Protein AF-A0A2P6U0W1-F1 (afdb_monomer)

Foldseek 3Di:
DDDDDDDDDPVVVVVVVVCVVCVVVVVVVVVVVCCVQVVVLVVDPNSVVVLLVLLLVLLPDVVLLVLLVVLLVVVVVVVCVVVVPDDDDDDDDDDDDDDDDDDDDDDDDDDDDDDDDDPPDPPPDPQWDQPPVRDIDHDPPDDDDDDQDPSNVSNVVSSVVSNVLSPDPVSSVDRSVVVSVVVSVVSVVCVVCPVVVVVVVVVVVVVCVVVVVVLVVLVVPVVSNVVVVVVVVVVVVVCCVVVVVVVVVVVVVPVVPDPDDDDDDDDDDVVVVVVVVVVPPDPDDDQVVLVVQLVDPVSLVVVLVVCVVCVVVVNDDPCVPDDPVSLVSNLVVCLVVLPLVSLVSSLVVVVVNVDPVSNVVSVVSNVVSVVVVVVVVVVVVVVVVVVVVVVVVVVVVVVVVVLVVLLVVVVVCLVVVVLVVVLCLLVPDPPDDPQDPVNVSSLVSLLVVLLVCLLQQVQVNVLSSLVRHDPPNPLQSSLLSNLNSVHPVSNVSSCVRPNQDLPCPSSLLSNLLSVNQVSNVVNCVRNNDDPDCPSNLLSNLQNVPLVNNLVSCVRPPQDPPCVVSLLSNLLVVNLVSNLSNLVRVQQDPACLSQLVSNLVSVHLSSLVSNVVSVHDHDLVSLVVSLLSNLLSVPQSSNVSSVVVVHDDLDLPSSLLSNLQSVNLVSNVVSCVVNPADPPLQVSLLSNLLSLNLVSNLSSLVSPDDPHDLVSVLVSQLPDDLPCLLSCLSNLLSCVVSVDAQDWDAQDFDDLDPPDGTDGDRTDRCLVPRVSNVCVPRNVLVSCSRVLPQDDPVCLVSADPQLNVVLVVLVVLLVVLLVVVVVVVPDDDDDDDDDDDDDDPDDPPVVVVSNVSNPDDPVVSSVVSRVVSPPSSVRDPPD

Mean predicted aligned error: 20.34 Å

InterPro domains:
  IPR036770 Ankyrin repeat-containing domain superfamily [G3DSA:1.25.40.20] (450-746)

Structure (mmCIF, N/CA/C/O backbone):
data_AF-A0A2P6U0W1-F1
#
_entry.id   AF-A0A2P6U0W1-F1
#
loop_
_atom_site.group_PDB
_atom_site.id
_atom_site.type_symbol
_atom_site.label_atom_id
_atom_site.label_alt_id
_atom_site.label_comp_id
_atom_site.label_asym_id
_atom_site.label_entity_id
_atom_site.label_seq_id
_atom_site.pdbx_PDB_ins_code
_atom_site.Cartn_x
_atom_site.Cartn_y
_atom_site.Cartn_z
_atom_site.occupancy
_atom_site.B_iso_or_equiv
_atom_site.auth_seq_id
_atom_site.auth_comp_id
_atom_site.auth_asym_id
_atom_site.auth_atom_id
_atom_site.pdbx_PDB_model_num
ATOM 1 N N . MET A 1 1 ? -2.388 -51.621 -46.290 1.00 37.06 1 MET A N 1
ATOM 2 C CA . MET A 1 1 ? -3.728 -51.003 -46.359 1.00 37.06 1 MET A CA 1
ATOM 3 C C . MET A 1 1 ? -3.553 -49.529 -46.044 1.00 37.06 1 MET A C 1
ATOM 5 O O . MET A 1 1 ? -3.306 -49.195 -44.896 1.00 37.06 1 MET A O 1
ATOM 9 N N . ALA A 1 2 ? -3.512 -48.687 -47.077 1.00 32.94 2 ALA A N 1
ATOM 10 C CA . ALA A 1 2 ? -3.310 -47.249 -46.939 1.00 32.94 2 ALA A CA 1
ATOM 11 C C . ALA A 1 2 ? -4.678 -46.575 -46.775 1.00 32.94 2 ALA A C 1
ATOM 13 O O . ALA A 1 2 ? -5.523 -46.693 -47.659 1.00 32.94 2 ALA A O 1
ATOM 14 N N . ALA A 1 3 ? -4.897 -45.922 -45.634 1.00 34.47 3 ALA A N 1
ATOM 15 C CA . ALA A 1 3 ? -6.057 -45.073 -45.408 1.00 34.47 3 ALA A CA 1
ATOM 16 C C . ALA A 1 3 ? -5.840 -43.756 -46.166 1.00 34.47 3 ALA A C 1
ATOM 18 O O . ALA A 1 3 ? -4.898 -43.017 -45.879 1.00 34.47 3 ALA A O 1
ATOM 19 N N . ALA A 1 4 ? -6.670 -43.506 -47.175 1.00 35.81 4 ALA A N 1
ATOM 20 C CA . ALA A 1 4 ? -6.693 -42.240 -47.889 1.00 35.81 4 ALA A CA 1
ATOM 21 C C . ALA A 1 4 ? -7.247 -41.157 -46.953 1.00 35.81 4 ALA A C 1
ATOM 23 O O . ALA A 1 4 ? -8.360 -41.287 -46.445 1.00 35.81 4 ALA A O 1
ATOM 24 N N . ALA A 1 5 ? -6.455 -40.114 -46.707 1.00 38.28 5 ALA A N 1
ATOM 25 C CA . ALA A 1 5 ? -6.900 -38.934 -45.984 1.00 38.28 5 ALA A CA 1
ATOM 26 C C . ALA A 1 5 ? -7.961 -38.213 -46.827 1.00 38.28 5 ALA A C 1
ATOM 28 O O . ALA A 1 5 ? -7.664 -37.712 -47.914 1.00 38.28 5 ALA A O 1
ATOM 29 N N . VAL A 1 6 ? -9.198 -38.213 -46.336 1.00 48.31 6 VAL A N 1
ATOM 30 C CA . VAL A 1 6 ? -10.303 -37.433 -46.894 1.00 48.31 6 VAL A CA 1
ATOM 31 C C . VAL A 1 6 ? -9.975 -35.959 -46.662 1.00 48.31 6 VAL A C 1
ATOM 33 O O . VAL A 1 6 ? -9.703 -35.554 -45.534 1.00 48.31 6 VAL A O 1
ATOM 36 N N . GLN A 1 7 ? -9.907 -35.179 -47.741 1.00 41.88 7 GLN A N 1
ATOM 37 C CA . GLN A 1 7 ? -9.739 -33.731 -47.647 1.00 41.88 7 GLN A CA 1
ATOM 38 C C . GLN A 1 7 ? -11.062 -33.107 -47.188 1.00 41.88 7 GLN A C 1
ATOM 40 O O . GLN A 1 7 ? -12.104 -33.527 -47.695 1.00 41.88 7 GLN A O 1
ATOM 45 N N . PRO A 1 8 ? -11.029 -32.131 -46.262 1.00 53.88 8 PRO A N 1
ATOM 46 C CA . PRO A 1 8 ? -12.236 -31.459 -45.812 1.00 53.88 8 PRO A CA 1
ATOM 47 C C . PRO A 1 8 ? -12.880 -30.711 -46.979 1.00 53.88 8 PRO A C 1
ATOM 49 O O . PRO A 1 8 ? -12.195 -30.120 -47.822 1.00 53.88 8 PRO A O 1
ATOM 52 N N . THR A 1 9 ? -14.201 -30.784 -47.042 1.00 79.44 9 THR A N 1
ATOM 53 C CA . THR A 1 9 ? -15.002 -30.100 -48.058 1.00 79.44 9 THR A CA 1
ATOM 54 C C . THR A 1 9 ? -14.960 -28.583 -47.844 1.00 79.44 9 THR A C 1
ATOM 56 O O . THR A 1 9 ? -14.654 -28.097 -46.756 1.00 79.44 9 THR A O 1
ATOM 59 N N . LEU A 1 10 ? -15.227 -27.805 -48.898 1.00 56.31 10 LEU A N 1
ATOM 60 C CA . LEU A 1 10 ? -15.223 -26.337 -48.822 1.00 56.31 10 LEU A CA 1
ATOM 61 C C . LEU A 1 10 ? -16.217 -25.824 -47.764 1.00 56.31 10 LEU A C 1
ATOM 63 O O . LEU A 1 10 ? -15.915 -24.877 -47.046 1.00 56.31 10 LEU A O 1
ATOM 67 N N . GLU A 1 11 ? -17.349 -26.512 -47.625 1.00 58.81 11 GLU A N 1
ATOM 68 C CA . GLU A 1 11 ? -18.374 -26.228 -46.620 1.00 58.81 11 GLU A CA 1
ATOM 69 C C . GLU A 1 11 ? -17.840 -26.442 -45.196 1.00 58.81 11 GLU A C 1
ATOM 71 O O . GLU A 1 11 ? -18.061 -25.599 -44.333 1.00 58.81 11 GLU A O 1
ATOM 76 N N . GLU A 1 12 ? -17.046 -27.492 -44.950 1.00 56.31 12 GLU A N 1
ATOM 77 C CA . GLU A 1 12 ? -16.387 -27.703 -43.652 1.00 56.31 12 GLU A CA 1
ATOM 78 C C . GLU A 1 12 ? -15.356 -26.611 -43.342 1.00 56.31 12 GLU A C 1
ATOM 80 O O . GLU A 1 12 ? -15.213 -26.220 -42.188 1.00 56.31 12 GLU A O 1
ATOM 85 N N . LEU A 1 13 ? -14.653 -26.080 -44.350 1.00 60.66 13 LEU A N 1
ATOM 86 C CA . LEU A 1 13 ? -13.692 -24.986 -44.163 1.00 60.66 13 LEU A CA 1
ATOM 87 C C . LEU A 1 13 ? -14.375 -23.641 -43.882 1.00 60.66 13 LEU A C 1
ATOM 89 O O . LEU A 1 13 ? -13.878 -22.873 -43.057 1.00 60.66 13 LEU A O 1
ATOM 93 N N . GLU A 1 14 ? -15.504 -23.359 -44.533 1.00 55.72 14 GLU A N 1
ATOM 94 C CA . GLU A 1 14 ? -16.316 -22.170 -44.249 1.00 55.72 14 GLU A CA 1
ATOM 95 C C . GLU A 1 14 ? -16.957 -22.263 -42.860 1.00 55.72 14 GLU A C 1
ATOM 97 O O . GLU A 1 14 ? -16.903 -21.306 -42.087 1.00 55.72 14 GLU A O 1
ATOM 102 N N . LEU A 1 15 ? -17.451 -23.443 -42.484 1.00 50.19 15 LEU A N 1
ATOM 103 C CA . LEU A 1 15 ? -18.000 -23.698 -41.155 1.00 50.19 15 LEU A CA 1
ATOM 104 C C . LEU A 1 15 ? -16.926 -23.580 -40.062 1.00 50.19 15 LEU A C 1
ATOM 106 O O . LEU A 1 15 ? -17.167 -22.970 -39.022 1.00 50.19 15 LEU A O 1
ATOM 110 N N . GLN A 1 16 ? -15.713 -24.086 -40.314 1.00 52.19 16 GLN A N 1
ATOM 111 C CA . GLN A 1 16 ? -14.573 -23.934 -39.408 1.00 52.19 16 GLN A CA 1
ATOM 112 C C . GLN A 1 16 ? -14.198 -22.457 -39.220 1.00 52.19 16 GLN A C 1
ATOM 114 O O . GLN A 1 16 ? -13.888 -22.040 -38.106 1.00 52.19 16 GLN A O 1
ATOM 119 N N . HIS A 1 17 ? -14.260 -21.656 -40.289 1.00 57.44 17 HIS A N 1
ATOM 120 C CA . HIS A 1 17 ? -13.973 -20.226 -40.225 1.00 57.44 17 HIS A CA 1
ATOM 121 C C . HIS A 1 17 ? -15.013 -19.468 -39.388 1.00 57.44 17 HIS A C 1
ATOM 123 O O . HIS A 1 17 ? -14.622 -18.660 -38.546 1.00 57.44 17 HIS A O 1
ATOM 129 N N . VAL A 1 18 ? -16.304 -19.758 -39.573 1.00 51.78 18 VAL A N 1
ATOM 130 C CA . VAL A 1 18 ? -17.396 -19.146 -38.796 1.00 51.78 18 VAL A CA 1
ATOM 131 C C . VAL A 1 18 ? -17.330 -19.579 -37.327 1.00 51.78 18 VAL A C 1
ATOM 133 O O . VAL A 1 18 ? -17.492 -18.760 -36.423 1.00 51.78 18 VAL A O 1
ATOM 136 N N . LEU A 1 19 ? -17.009 -20.849 -37.059 1.00 52.44 19 LEU A N 1
ATOM 137 C CA . LEU A 1 19 ? -16.800 -21.349 -35.698 1.00 52.44 19 LEU A CA 1
ATOM 138 C C . LEU A 1 19 ? -15.598 -20.697 -35.010 1.00 52.44 19 LEU A C 1
ATOM 140 O O . LEU A 1 19 ? -15.681 -20.404 -33.819 1.00 52.44 19 LEU A O 1
ATOM 144 N N . ASP A 1 20 ? -14.496 -20.456 -35.727 1.00 55.28 20 ASP A N 1
ATOM 145 C CA . ASP A 1 20 ? -13.328 -19.758 -35.180 1.00 55.28 20 ASP A CA 1
ATOM 146 C C . ASP A 1 20 ? -13.588 -18.254 -34.977 1.00 55.28 20 ASP A C 1
ATOM 148 O O . ASP A 1 20 ? -13.092 -17.683 -34.004 1.00 55.28 20 ASP A O 1
ATOM 152 N N . GLU A 1 21 ? -14.400 -17.625 -35.832 1.00 68.81 21 GLU A N 1
ATOM 153 C CA . GLU A 1 21 ? -14.811 -16.220 -35.709 1.00 68.81 21 GLU A CA 1
ATOM 154 C C . GLU A 1 21 ? -15.698 -15.988 -34.477 1.00 68.81 21 GLU A C 1
ATOM 156 O O . GLU A 1 21 ? -15.453 -15.061 -33.703 1.00 68.81 21 GLU A O 1
ATOM 161 N N . HIS A 1 22 ? -16.650 -16.890 -34.218 1.00 46.50 22 HIS A N 1
ATOM 162 C CA . HIS A 1 22 ? -17.572 -16.800 -33.078 1.00 46.50 22 HIS A CA 1
ATOM 163 C C . HIS A 1 22 ? -17.135 -17.614 -31.852 1.00 46.50 22 HIS A C 1
ATOM 165 O O . HIS A 1 22 ? -17.870 -17.734 -30.868 1.00 46.50 22 HIS A O 1
ATOM 171 N N . ARG A 1 23 ? -15.915 -18.163 -31.860 1.00 58.94 23 ARG A N 1
ATOM 172 C CA . ARG A 1 23 ? -15.390 -19.035 -30.798 1.00 58.94 23 ARG A CA 1
ATOM 173 C C . ARG A 1 23 ? -15.412 -18.389 -29.418 1.00 58.94 23 ARG A C 1
ATOM 175 O O . ARG A 1 23 ? -15.697 -19.065 -28.434 1.00 58.94 23 ARG A O 1
ATOM 182 N N . SER A 1 24 ? -15.090 -17.103 -29.328 1.00 45.41 24 SER A N 1
ATOM 183 C CA . SER A 1 24 ? -15.065 -16.351 -28.067 1.00 45.41 24 SER A CA 1
ATOM 184 C C . SER A 1 24 ? -16.471 -16.109 -27.510 1.00 45.41 24 SER A C 1
ATOM 186 O O . SER A 1 24 ? -16.671 -16.196 -26.299 1.00 45.41 24 SER A O 1
ATOM 188 N N . GLU A 1 25 ? -17.451 -15.871 -28.380 1.00 49.31 25 GLU A N 1
ATOM 189 C CA . GLU A 1 25 ? -18.860 -15.680 -28.022 1.00 49.31 25 GLU A CA 1
ATOM 190 C C . GLU A 1 25 ? -19.505 -17.007 -27.613 1.00 49.31 25 GLU A C 1
ATOM 192 O O . GLU A 1 25 ? -20.140 -17.081 -26.563 1.00 49.31 25 GLU A O 1
ATOM 197 N N . LEU A 1 26 ? -19.244 -18.090 -28.353 1.00 45.59 26 LEU A N 1
ATOM 198 C CA . LEU A 1 26 ? -19.663 -19.447 -27.988 1.00 45.59 26 LEU A CA 1
ATOM 199 C C . LEU A 1 26 ? -19.017 -19.912 -26.677 1.00 45.59 26 LEU A C 1
ATOM 201 O O . LEU A 1 26 ? -19.690 -20.509 -25.839 1.00 45.59 26 LEU A O 1
ATOM 205 N N . GLN A 1 27 ? -17.740 -19.590 -26.443 1.00 50.06 27 GLN A N 1
ATOM 206 C CA . GLN A 1 27 ? -17.089 -19.821 -25.150 1.00 50.06 27 GLN A CA 1
ATOM 207 C C . GLN A 1 27 ? -17.746 -19.006 -24.034 1.00 50.06 27 GLN A C 1
ATOM 209 O O . GLN A 1 27 ? -17.940 -19.529 -22.939 1.00 50.06 27 GLN A O 1
ATOM 214 N N . HIS A 1 28 ? -18.127 -17.755 -24.293 1.00 47.78 28 HIS A N 1
ATOM 215 C CA . HIS A 1 28 ? -18.823 -16.922 -23.317 1.00 47.78 28 HIS A CA 1
ATOM 216 C C . HIS A 1 28 ? -20.213 -17.485 -22.977 1.00 47.78 28 HIS A C 1
ATOM 218 O O . HIS A 1 28 ? -20.548 -17.597 -21.798 1.00 47.78 28 HIS A O 1
ATOM 224 N N . VAL A 1 29 ? -20.986 -17.921 -23.977 1.00 47.72 29 VAL A N 1
ATOM 225 C CA . VAL A 1 29 ? -22.312 -18.540 -23.799 1.00 47.72 29 VAL A CA 1
ATOM 226 C C . VAL A 1 29 ? -22.206 -19.898 -23.101 1.00 47.72 29 VAL A C 1
ATOM 228 O O . VAL A 1 29 ? -22.956 -20.154 -22.162 1.00 47.72 29 VAL A O 1
ATOM 231 N N . ALA A 1 30 ? -21.235 -20.741 -23.460 1.00 47.56 30 ALA A N 1
ATOM 232 C CA . ALA A 1 30 ? -20.987 -22.015 -22.782 1.00 47.56 30 ALA A CA 1
ATOM 233 C C . ALA A 1 30 ? -20.559 -21.817 -21.315 1.00 47.56 30 ALA A C 1
ATOM 235 O O . ALA A 1 30 ? -21.003 -22.543 -20.424 1.00 47.56 30 ALA A O 1
ATOM 236 N N . VAL A 1 31 ? -19.745 -20.792 -21.034 1.00 56.84 31 VAL A N 1
ATOM 237 C CA . VAL A 1 31 ? -19.371 -20.400 -19.665 1.00 56.84 31 VAL A CA 1
ATOM 238 C C . VAL A 1 31 ? -20.578 -19.850 -18.900 1.00 56.84 31 VAL A C 1
ATOM 240 O O . VAL A 1 31 ? -20.702 -20.104 -17.701 1.00 56.84 31 VAL A O 1
ATOM 243 N N . GLN A 1 32 ? -21.480 -19.127 -19.562 1.00 57.56 32 GLN A N 1
ATOM 244 C CA . GLN A 1 32 ? -22.686 -18.568 -18.954 1.00 57.56 32 GLN A CA 1
ATOM 245 C C . GLN A 1 32 ? -23.731 -19.655 -18.647 1.00 57.56 32 GLN A C 1
ATOM 247 O O . GLN A 1 32 ? -24.178 -19.745 -17.506 1.00 57.56 32 GLN A O 1
ATOM 252 N N . ALA A 1 33 ? -24.006 -20.564 -19.586 1.00 52.72 33 ALA A N 1
ATOM 253 C CA . ALA A 1 33 ? -24.876 -21.727 -19.389 1.00 52.72 33 ALA A CA 1
ATOM 254 C C . ALA A 1 33 ? -24.320 -22.694 -18.324 1.00 52.72 33 ALA A C 1
ATOM 256 O O . ALA A 1 33 ? -25.046 -23.166 -17.445 1.00 52.72 33 ALA A O 1
ATOM 257 N N . GLY A 1 34 ? -23.000 -22.919 -18.326 1.00 58.66 34 GLY A N 1
ATOM 258 C CA . GLY A 1 34 ? -22.314 -23.668 -17.274 1.00 58.66 34 GLY A CA 1
ATOM 259 C C . GLY A 1 34 ? -22.429 -22.992 -15.903 1.00 58.66 34 GLY A C 1
ATOM 260 O O . GLY A 1 34 ? -22.655 -23.666 -14.900 1.00 58.66 34 GLY A O 1
ATOM 261 N N . ARG A 1 35 ? -22.339 -21.657 -15.833 1.00 60.16 35 ARG A N 1
ATOM 262 C CA . ARG A 1 35 ? -22.524 -20.898 -14.584 1.00 60.16 35 ARG A CA 1
ATOM 263 C C . ARG A 1 35 ? -23.955 -20.966 -14.061 1.00 60.16 35 ARG A C 1
ATOM 265 O O . ARG A 1 35 ? -24.126 -21.086 -12.852 1.00 60.16 35 ARG A O 1
ATOM 272 N N . GLU A 1 36 ? -24.960 -20.917 -14.925 1.00 71.44 36 GLU A N 1
ATOM 273 C CA . GLU A 1 36 ? -26.364 -20.872 -14.505 1.00 71.44 36 GLU A CA 1
ATOM 274 C C . GLU A 1 36 ? -26.858 -22.168 -13.866 1.00 71.44 36 GLU A C 1
ATOM 276 O O . GLU A 1 36 ? -27.668 -22.108 -12.947 1.00 71.44 36 GLU A O 1
ATOM 281 N N . TRP A 1 37 ? -26.349 -23.334 -14.273 1.00 76.75 37 TRP A N 1
ATOM 282 C CA . TRP A 1 37 ? -26.691 -24.593 -13.605 1.00 76.75 37 TRP A CA 1
ATOM 283 C C . TRP A 1 37 ? -25.658 -25.008 -12.554 1.00 76.75 37 TRP A C 1
ATOM 285 O O . TRP A 1 37 ? -26.016 -25.322 -11.414 1.00 76.75 37 TRP A O 1
ATOM 295 N N . LEU A 1 38 ? -24.369 -24.988 -12.906 1.00 76.50 38 LEU A N 1
ATOM 296 C CA . LEU A 1 38 ? -23.320 -25.562 -12.066 1.00 76.50 38 LEU A CA 1
ATOM 297 C C . LEU A 1 38 ? -23.059 -24.707 -10.823 1.00 76.50 38 LEU A C 1
ATOM 299 O O . LEU A 1 38 ? -22.789 -25.264 -9.763 1.00 76.50 38 LEU A O 1
ATOM 303 N N . ALA A 1 39 ? -23.187 -23.376 -10.899 1.00 75.56 39 ALA A N 1
ATOM 304 C CA . ALA A 1 39 ? -22.992 -22.511 -9.735 1.00 75.56 39 ALA A CA 1
ATOM 305 C C . ALA A 1 39 ? -24.094 -22.669 -8.668 1.00 75.56 39 ALA A C 1
ATOM 307 O O . ALA A 1 39 ? -23.735 -22.870 -7.505 1.00 75.56 39 ALA A O 1
ATOM 308 N N . PRO A 1 40 ? -25.408 -22.646 -8.983 1.00 74.94 40 PRO A N 1
ATOM 309 C CA . PRO A 1 40 ? -26.437 -22.905 -7.974 1.00 74.94 40 PRO A CA 1
ATOM 310 C C . PRO A 1 40 ? -26.467 -24.367 -7.511 1.00 74.94 40 PRO A C 1
ATOM 312 O O . PRO A 1 40 ? -26.690 -24.618 -6.322 1.00 74.94 40 PRO A O 1
ATOM 315 N N . ALA A 1 41 ? -26.167 -25.334 -8.387 1.00 73.19 41 ALA A N 1
ATOM 316 C CA . ALA A 1 41 ? -25.994 -26.725 -7.969 1.00 73.19 41 ALA A CA 1
ATOM 317 C C . ALA A 1 41 ? -24.812 -26.867 -6.991 1.00 73.19 41 ALA A C 1
ATOM 319 O O . ALA A 1 41 ? -24.953 -27.496 -5.945 1.00 73.19 41 ALA A O 1
ATOM 320 N N . ALA A 1 42 ? -23.678 -26.209 -7.259 1.00 75.25 42 ALA A N 1
ATOM 321 C CA . ALA A 1 42 ? -22.512 -26.217 -6.377 1.00 75.25 42 ALA A CA 1
ATOM 322 C C . ALA A 1 42 ? -22.703 -25.396 -5.085 1.00 75.25 42 ALA A C 1
ATOM 324 O O . ALA A 1 42 ? -22.036 -25.650 -4.080 1.00 75.25 42 ALA A O 1
ATOM 325 N N . ALA A 1 43 ? -23.606 -24.412 -5.092 1.00 73.69 43 ALA A N 1
ATOM 326 C CA . ALA A 1 43 ? -23.906 -23.582 -3.929 1.00 73.69 43 ALA A CA 1
ATOM 327 C C . ALA A 1 43 ? -24.745 -24.316 -2.871 1.00 73.69 43 ALA A C 1
ATOM 329 O O . ALA A 1 43 ? -24.709 -23.941 -1.698 1.00 73.69 43 ALA A O 1
ATOM 330 N N . THR A 1 44 ? -25.484 -25.359 -3.262 1.00 83.69 44 THR A N 1
ATOM 331 C CA . THR A 1 44 ? -26.324 -26.144 -2.349 1.00 83.69 44 THR A CA 1
ATOM 332 C C . THR A 1 44 ? -25.672 -27.477 -1.977 1.00 83.69 44 THR A C 1
ATOM 334 O O . THR A 1 44 ? -25.018 -28.139 -2.787 1.00 83.69 44 THR A O 1
ATOM 337 N N . GLU A 1 45 ? -25.857 -27.909 -0.725 1.00 79.94 45 GLU A N 1
ATOM 338 C CA . GLU A 1 45 ? -25.351 -29.209 -0.257 1.00 79.94 45 GLU A CA 1
ATOM 339 C C . GLU A 1 45 ? -25.962 -30.364 -1.059 1.00 79.94 45 GLU A C 1
ATOM 341 O O . GLU A 1 45 ? -25.259 -31.288 -1.458 1.00 79.94 45 GLU A O 1
ATOM 346 N N . HIS A 1 46 ? -27.248 -30.256 -1.393 1.00 80.56 46 HIS A N 1
ATOM 347 C CA . HIS A 1 46 ? -27.933 -31.259 -2.193 1.00 80.56 46 HIS A CA 1
ATOM 348 C C . HIS A 1 46 ? -27.462 -31.278 -3.658 1.00 80.56 46 HIS A C 1
ATOM 350 O O . HIS A 1 46 ? -27.214 -32.350 -4.202 1.00 80.56 46 HIS A O 1
ATOM 356 N N . GLY A 1 47 ? -27.276 -30.115 -4.297 1.00 85.94 47 GLY A N 1
ATOM 357 C CA . GLY A 1 47 ? -26.829 -30.049 -5.694 1.00 85.94 47 GLY A CA 1
ATOM 358 C C . GLY A 1 47 ? -25.391 -30.540 -5.889 1.00 85.94 47 GLY A C 1
ATOM 359 O O . GLY A 1 47 ? -25.095 -31.242 -6.853 1.00 85.94 47 GLY A O 1
ATOM 360 N N . THR A 1 48 ? -24.507 -30.270 -4.928 1.00 83.38 48 THR A N 1
ATOM 361 C CA . THR A 1 48 ? -23.148 -30.841 -4.914 1.00 83.38 48 THR A CA 1
ATOM 362 C C . THR A 1 48 ? -23.155 -32.355 -4.731 1.00 83.38 48 THR A C 1
ATOM 364 O O . THR A 1 48 ? -22.391 -33.039 -5.405 1.00 83.38 48 THR A O 1
ATOM 367 N N . GLU A 1 49 ? -24.012 -32.909 -3.866 1.00 85.38 49 GLU A N 1
ATOM 368 C CA . GLU A 1 49 ? -24.164 -34.366 -3.754 1.00 85.38 49 GLU A CA 1
ATOM 369 C C . GLU A 1 49 ? -24.684 -34.992 -5.050 1.00 85.38 49 GLU A C 1
ATOM 371 O O . GLU A 1 49 ? -24.172 -36.030 -5.473 1.00 85.38 49 GLU A O 1
ATOM 376 N N . GLN A 1 50 ? -25.648 -34.346 -5.710 1.00 85.75 50 GLN A N 1
ATOM 377 C CA . GLN A 1 50 ? -26.137 -34.786 -7.014 1.00 85.75 50 GLN A CA 1
ATOM 378 C C . GLN A 1 50 ? -25.015 -34.773 -8.060 1.00 85.75 50 GLN A C 1
ATOM 380 O O . GLN A 1 50 ? -24.829 -35.779 -8.745 1.00 85.75 50 GLN A O 1
ATOM 385 N N . LEU A 1 51 ? -24.211 -33.706 -8.123 1.00 87.75 51 LEU A N 1
ATOM 386 C CA . LEU A 1 51 ? -23.074 -33.603 -9.041 1.00 87.75 51 LEU A CA 1
ATOM 387 C C . LEU A 1 51 ? -22.015 -34.680 -8.769 1.00 87.75 51 LEU A C 1
ATOM 389 O O . LEU A 1 51 ? -21.586 -35.359 -9.698 1.00 87.75 51 LEU A O 1
ATOM 393 N N . TYR A 1 52 ? -21.636 -34.896 -7.505 1.00 88.31 52 TYR A N 1
ATOM 394 C CA . TYR A 1 52 ? -20.691 -35.957 -7.147 1.00 88.31 52 TYR A CA 1
ATOM 395 C C . TYR A 1 52 ? -21.238 -37.345 -7.476 1.00 88.31 52 TYR A C 1
ATOM 397 O O . TYR A 1 52 ? -20.493 -38.181 -7.969 1.00 88.31 52 TYR A O 1
ATOM 405 N N . SER A 1 53 ? -22.535 -37.588 -7.269 1.00 88.88 53 SER A N 1
ATOM 406 C CA . SER A 1 53 ? -23.162 -38.863 -7.632 1.00 88.88 53 SER A CA 1
ATOM 407 C C . SER A 1 53 ? -23.268 -39.076 -9.147 1.00 88.88 53 SER A C 1
ATOM 409 O O . SER A 1 53 ? -23.271 -40.214 -9.610 1.00 88.88 53 SER A O 1
ATOM 411 N N . ALA A 1 54 ? -23.379 -37.999 -9.930 1.00 89.81 54 ALA A N 1
ATOM 412 C CA . ALA A 1 54 ? -23.369 -38.059 -11.387 1.00 89.81 54 ALA A CA 1
ATOM 413 C C . ALA A 1 54 ? -21.951 -38.334 -11.905 1.00 89.81 54 ALA A C 1
ATOM 415 O O . ALA A 1 54 ? -21.765 -39.263 -12.682 1.00 89.81 54 ALA A O 1
ATOM 416 N N . LEU A 1 55 ? -20.946 -37.622 -11.386 1.00 89.75 55 LEU A N 1
ATOM 417 C CA . LEU A 1 55 ? -19.536 -37.872 -11.697 1.00 89.75 55 LEU A CA 1
ATOM 418 C C . LEU A 1 55 ? -19.095 -39.279 -11.286 1.00 89.75 55 LEU A C 1
ATOM 420 O O . LEU A 1 55 ? -18.427 -39.955 -12.053 1.00 89.75 55 LEU A O 1
ATOM 424 N N . GLU A 1 56 ? -19.496 -39.753 -10.105 1.00 91.88 56 GLU A N 1
ATOM 425 C CA . GLU A 1 56 ? -19.211 -41.115 -9.642 1.00 91.88 56 GLU A CA 1
ATOM 426 C C . GLU A 1 56 ? -19.800 -42.166 -10.595 1.00 91.88 56 GLU A C 1
ATOM 428 O O . GLU A 1 56 ? -19.127 -43.145 -10.915 1.00 91.88 56 GLU A O 1
ATOM 433 N N . ARG A 1 57 ? -21.022 -41.941 -11.102 1.00 92.31 57 ARG A N 1
ATOM 434 C CA . ARG A 1 57 ? -21.632 -42.804 -12.123 1.00 92.31 57 ARG A CA 1
ATOM 435 C C . ARG A 1 57 ? -20.863 -42.761 -13.442 1.00 92.31 57 ARG A C 1
ATOM 437 O O . ARG A 1 57 ? -20.631 -43.825 -14.005 1.00 92.31 57 ARG A O 1
ATOM 444 N N . GLU A 1 58 ? -20.440 -41.586 -13.910 1.00 93.19 58 GLU A N 1
ATOM 445 C CA . GLU A 1 58 ? -19.627 -41.465 -15.132 1.00 93.19 58 GLU A CA 1
ATOM 446 C C . GLU A 1 58 ? -18.253 -42.130 -14.978 1.00 93.19 58 GLU A C 1
ATOM 448 O O . GLU A 1 58 ? -17.835 -42.880 -15.853 1.00 93.19 58 GLU A O 1
ATOM 453 N N . PHE A 1 59 ? -17.576 -41.960 -13.839 1.00 92.06 59 PHE A N 1
ATOM 454 C CA . PHE A 1 59 ? -16.287 -42.610 -13.584 1.00 92.06 59 PHE A CA 1
ATOM 455 C C . PHE A 1 59 ? -16.385 -44.130 -13.520 1.00 92.06 59 PHE A C 1
ATOM 457 O O . PHE A 1 59 ? -15.401 -44.806 -13.799 1.00 92.06 59 PHE A O 1
ATOM 464 N N . GLN A 1 60 ? -17.544 -44.684 -13.161 1.00 92.25 60 GLN A N 1
ATOM 465 C CA . GLN A 1 60 ? -17.777 -46.129 -13.161 1.00 92.25 60 GLN A CA 1
ATOM 466 C C . GLN A 1 60 ? -18.119 -46.687 -14.551 1.00 92.25 60 GLN A C 1
ATOM 468 O O . GLN A 1 60 ? -18.114 -47.908 -14.720 1.00 92.25 60 GLN A O 1
ATOM 473 N N . ARG A 1 61 ? -18.404 -45.841 -15.553 1.00 92.94 61 ARG A N 1
ATOM 474 C CA . ARG A 1 61 ? -18.676 -46.314 -16.915 1.00 92.94 61 ARG A CA 1
ATOM 475 C C . ARG A 1 61 ? -17.396 -46.832 -17.584 1.00 92.94 61 ARG A C 1
ATOM 477 O O . ARG A 1 61 ? -16.331 -46.241 -17.406 1.00 92.94 61 ARG A O 1
ATOM 484 N N . PRO A 1 62 ? -17.485 -47.897 -18.400 1.00 92.81 62 PRO A N 1
ATOM 485 C CA . PRO A 1 62 ? -16.336 -48.411 -19.150 1.00 92.81 62 PRO A CA 1
ATOM 486 C C . PRO A 1 62 ? -15.799 -47.392 -20.170 1.00 92.81 62 PRO A C 1
ATOM 488 O O . PRO A 1 62 ? -14.601 -47.345 -20.420 1.00 92.81 62 PRO A O 1
ATOM 491 N N . GLU A 1 63 ? -16.654 -46.503 -20.683 1.00 90.88 63 GLU A N 1
ATOM 492 C CA . GLU A 1 63 ? -16.268 -45.422 -21.606 1.00 90.88 63 GLU A CA 1
ATOM 493 C C . GLU A 1 63 ? -15.212 -44.477 -21.010 1.00 90.88 63 GLU A C 1
ATOM 495 O O . GLU A 1 63 ? -14.368 -43.941 -21.728 1.00 90.88 63 GLU A O 1
ATOM 500 N N . PHE A 1 64 ? -15.223 -44.295 -19.686 1.00 91.25 64 PHE A N 1
ATOM 501 C CA . PHE A 1 64 ? -14.228 -43.488 -18.989 1.00 91.25 64 PHE A CA 1
ATOM 502 C C . PHE A 1 64 ? -12.850 -44.168 -18.961 1.00 91.25 64 PHE A C 1
ATOM 504 O O . PHE A 1 64 ? -11.827 -43.502 -19.113 1.00 91.25 64 PHE A O 1
ATOM 511 N N . GLU A 1 65 ? -12.812 -45.499 -18.827 1.00 93.88 65 GLU A N 1
ATOM 512 C CA . GLU A 1 65 ? -11.581 -46.295 -18.945 1.00 93.88 65 GLU A CA 1
ATOM 513 C C . GLU A 1 65 ? -10.991 -46.166 -20.357 1.00 93.88 65 GLU A C 1
ATOM 515 O O . GLU A 1 65 ? -9.789 -45.951 -20.516 1.00 93.88 65 GLU A O 1
ATOM 520 N N . GLU A 1 66 ? -11.845 -46.214 -21.384 1.00 90.44 66 GLU A N 1
ATOM 521 C CA . GLU A 1 66 ? -11.441 -46.017 -22.778 1.00 90.44 66 GLU A CA 1
ATOM 522 C C . GLU A 1 66 ? -10.957 -44.589 -23.051 1.00 90.44 66 GLU A C 1
ATOM 524 O O . GLU A 1 66 ? -10.002 -44.393 -23.804 1.00 90.44 66 GLU A O 1
ATOM 529 N N . ALA A 1 67 ? -11.587 -43.576 -22.449 1.00 85.75 67 ALA A N 1
ATOM 530 C CA . ALA A 1 67 ? -11.134 -42.190 -22.534 1.00 85.75 67 ALA A CA 1
ATOM 531 C C . ALA A 1 67 ? -9.746 -42.014 -21.893 1.00 85.75 67 ALA A C 1
ATOM 533 O O . ALA A 1 67 ? -8.850 -41.463 -22.527 1.00 85.75 67 ALA A O 1
ATOM 534 N N . LEU A 1 68 ? -9.527 -42.569 -20.695 1.00 91.19 68 LEU A N 1
ATOM 535 C CA . LEU A 1 68 ? -8.218 -42.578 -20.032 1.00 91.19 68 LEU A CA 1
ATOM 536 C C . LEU A 1 68 ? -7.144 -43.269 -20.878 1.00 91.19 68 LEU A C 1
ATOM 538 O O . LEU A 1 68 ? -6.046 -42.735 -21.037 1.00 91.19 68 LEU A O 1
ATOM 542 N N . ALA A 1 69 ? -7.456 -44.439 -21.440 1.00 91.56 69 ALA A N 1
ATOM 543 C CA . ALA A 1 69 ? -6.533 -45.176 -22.295 1.00 91.56 69 ALA A CA 1
ATOM 544 C C . ALA A 1 69 ? -6.178 -44.386 -23.568 1.00 91.56 69 ALA A C 1
ATOM 546 O O . ALA A 1 69 ? -5.007 -44.338 -23.953 1.00 91.56 69 ALA A O 1
ATOM 547 N N . ARG A 1 70 ? -7.162 -43.720 -24.190 1.00 90.88 70 ARG A N 1
ATOM 548 C CA . ARG A 1 70 ? -6.944 -42.836 -25.347 1.00 90.88 70 ARG A CA 1
ATOM 549 C C . ARG A 1 70 ? -6.043 -41.655 -24.996 1.00 90.88 70 ARG A C 1
ATOM 551 O O . ARG A 1 70 ? -5.027 -41.472 -25.663 1.00 90.88 70 ARG A O 1
ATOM 558 N N . SER A 1 71 ? -6.329 -40.929 -23.916 1.00 89.12 71 SER A N 1
ATOM 559 C CA . SER A 1 71 ? -5.500 -39.796 -23.483 1.00 89.12 71 SER A CA 1
ATOM 560 C C . SER A 1 71 ? -4.068 -40.219 -23.131 1.00 89.12 71 SER A C 1
ATOM 562 O O . SER A 1 71 ? -3.114 -39.533 -23.497 1.00 89.12 71 SER A O 1
ATOM 564 N N . GLN A 1 72 ? -3.876 -41.377 -22.481 1.00 92.12 72 GLN A N 1
ATOM 565 C CA . GLN A 1 72 ? -2.534 -41.923 -22.226 1.00 92.12 72 GLN A CA 1
ATOM 566 C C . GLN A 1 72 ? -1.793 -42.235 -23.534 1.00 92.12 72 GLN A C 1
ATOM 568 O O . GLN A 1 72 ? -0.606 -41.927 -23.665 1.00 92.12 72 GLN A O 1
ATOM 573 N N . HIS A 1 73 ? -2.485 -42.822 -24.513 1.00 92.44 73 HIS A N 1
ATOM 574 C CA . HIS A 1 73 ? -1.911 -43.129 -25.818 1.00 92.44 73 HIS A CA 1
ATOM 575 C C . HIS A 1 73 ? -1.520 -41.855 -26.587 1.00 92.44 73 HIS A C 1
ATOM 577 O O . HIS A 1 73 ? -0.434 -41.797 -27.172 1.00 92.44 73 HIS A O 1
ATOM 583 N N . GLU A 1 74 ? -2.368 -40.828 -26.587 1.00 90.81 74 GLU A N 1
ATOM 584 C CA . GLU A 1 74 ? -2.097 -39.538 -27.235 1.00 90.81 74 GLU A CA 1
ATOM 585 C C . GLU A 1 74 ? -0.893 -38.833 -26.603 1.00 90.81 74 GLU A C 1
ATOM 587 O O . GLU A 1 74 ? 0.021 -38.407 -27.314 1.00 90.81 74 GLU A O 1
ATOM 592 N N . LEU A 1 75 ? -0.814 -38.796 -25.270 1.00 89.31 75 LEU A N 1
ATOM 593 C CA . LEU A 1 75 ? 0.313 -38.193 -24.557 1.00 89.31 75 LEU A CA 1
ATOM 594 C C . LEU A 1 75 ? 1.630 -38.947 -24.826 1.00 89.31 75 LEU A C 1
ATOM 596 O O . LEU A 1 75 ? 2.688 -38.334 -25.001 1.00 89.31 75 LEU A O 1
ATOM 600 N N . GLN A 1 76 ? 1.583 -40.281 -24.929 1.00 90.06 76 GLN A N 1
ATOM 601 C CA . GLN A 1 76 ? 2.739 -41.086 -25.335 1.00 90.06 76 GLN A CA 1
ATOM 602 C C . GLN A 1 76 ? 3.144 -40.838 -26.793 1.00 90.06 76 GLN A C 1
ATOM 604 O O . GLN A 1 76 ? 4.341 -40.763 -27.082 1.00 90.06 76 GLN A O 1
ATOM 609 N N . GLN A 1 77 ? 2.188 -40.682 -27.714 1.00 89.94 77 GLN A N 1
ATOM 610 C CA . GLN A 1 77 ? 2.477 -40.314 -29.102 1.00 89.94 77 GLN A CA 1
ATOM 611 C C . GLN A 1 77 ? 3.116 -38.927 -29.193 1.00 89.94 77 GLN A C 1
ATOM 613 O O . GLN A 1 77 ? 4.133 -38.788 -29.869 1.00 89.94 77 GLN A O 1
ATOM 618 N N . GLN A 1 78 ? 2.594 -37.932 -28.473 1.00 87.69 78 GLN A N 1
ATOM 619 C CA . GLN A 1 78 ? 3.183 -36.592 -28.419 1.00 87.69 78 GLN A CA 1
ATOM 620 C C . GLN A 1 78 ? 4.618 -36.635 -27.881 1.00 87.69 78 GLN A C 1
ATOM 622 O O . GLN A 1 78 ? 5.518 -36.042 -28.475 1.00 87.69 78 GLN A O 1
ATOM 627 N N . ARG A 1 79 ? 4.881 -37.407 -26.817 1.00 84.75 79 ARG A N 1
ATOM 628 C CA . ARG A 1 79 ? 6.247 -37.597 -26.296 1.00 84.75 79 ARG A CA 1
ATOM 629 C C . ARG A 1 79 ? 7.164 -38.308 -27.286 1.00 84.75 79 ARG A C 1
ATOM 631 O O . ARG A 1 79 ? 8.319 -37.915 -27.420 1.00 84.75 79 ARG A O 1
ATOM 638 N N . ARG A 1 80 ? 6.673 -39.317 -28.011 1.00 85.81 80 ARG A N 1
ATOM 639 C CA . ARG A 1 80 ? 7.444 -39.987 -29.073 1.00 85.81 80 ARG A CA 1
ATOM 640 C C . ARG A 1 80 ? 7.733 -39.058 -30.247 1.00 85.81 80 ARG A C 1
ATOM 642 O O . ARG A 1 80 ? 8.827 -39.123 -30.788 1.00 85.81 80 ARG A O 1
ATOM 649 N N . GLN A 1 81 ? 6.808 -38.173 -30.612 1.00 84.19 81 GLN A N 1
ATOM 650 C CA . GLN A 1 81 ? 7.048 -37.147 -31.632 1.00 84.19 81 GLN A CA 1
ATOM 651 C C . GLN A 1 81 ? 8.072 -36.106 -31.156 1.00 84.19 81 GLN A C 1
ATOM 653 O O . GLN A 1 81 ? 8.921 -35.687 -31.936 1.00 84.19 81 GLN A O 1
ATOM 658 N N . GLN A 1 82 ? 8.058 -35.751 -29.867 1.00 78.56 82 GLN A N 1
ATOM 659 C CA . GLN A 1 82 ? 9.052 -34.851 -29.274 1.00 78.56 82 GLN A CA 1
ATOM 660 C C . GLN A 1 82 ? 10.439 -35.503 -29.118 1.00 78.56 82 GLN A C 1
ATOM 662 O O . GLN A 1 82 ? 11.446 -34.823 -29.283 1.00 78.56 82 GLN A O 1
ATOM 667 N N . GLN A 1 83 ? 10.518 -36.810 -28.841 1.00 76.75 83 GLN A N 1
ATOM 668 C CA . GLN A 1 83 ? 11.789 -37.538 -28.682 1.00 76.75 83 GLN A CA 1
ATOM 669 C C . GLN A 1 83 ? 12.358 -38.086 -30.003 1.00 76.75 83 GLN A C 1
ATOM 671 O O . GLN A 1 83 ? 13.571 -38.207 -30.146 1.00 76.75 83 GLN A O 1
ATOM 676 N N . GLY A 1 84 ? 11.510 -38.399 -30.985 1.00 57.25 84 GLY A N 1
ATOM 677 C CA . GLY A 1 84 ? 11.901 -38.984 -32.274 1.00 57.25 84 GLY A CA 1
ATOM 678 C C . GLY A 1 84 ? 12.408 -37.982 -33.317 1.00 57.25 84 GLY A C 1
ATOM 679 O O . GLY A 1 84 ? 12.888 -38.397 -34.366 1.00 57.25 84 GLY A O 1
ATOM 680 N N . GLY A 1 85 ? 12.339 -36.675 -33.046 1.00 54.84 85 GLY A N 1
ATOM 681 C CA . GLY A 1 85 ? 12.823 -35.627 -33.956 1.00 54.84 85 GLY A CA 1
ATOM 682 C C . GLY A 1 85 ? 14.341 -35.398 -33.943 1.00 54.84 85 GLY A C 1
ATOM 683 O O . GLY A 1 85 ? 14.815 -34.488 -34.618 1.00 54.84 85 GLY A O 1
ATOM 684 N N . GLY A 1 86 ? 15.105 -36.186 -33.175 1.00 53.25 86 GLY A N 1
ATOM 685 C CA . GLY A 1 86 ? 16.528 -35.948 -32.914 1.00 53.25 86 GLY A CA 1
ATOM 686 C C . GLY A 1 86 ? 17.430 -37.174 -33.065 1.00 53.25 86 GLY A C 1
ATOM 687 O O . GLY A 1 86 ? 18.110 -37.538 -32.113 1.00 53.25 86 GLY A O 1
ATOM 688 N N . SER A 1 87 ? 17.468 -37.829 -34.230 1.00 44.28 87 SER A N 1
ATOM 689 C CA . SER A 1 87 ? 18.611 -38.681 -34.618 1.00 44.28 87 SER A CA 1
ATOM 690 C C . SER A 1 87 ? 18.578 -39.004 -36.119 1.00 44.28 87 SER A C 1
ATOM 692 O O . SER A 1 87 ? 17.518 -39.337 -36.636 1.00 44.28 87 SER A O 1
ATOM 694 N N . GLY A 1 88 ? 19.718 -38.836 -36.809 1.00 44.81 88 GLY A N 1
ATOM 695 C CA . GLY A 1 88 ? 19.898 -38.839 -38.278 1.00 44.81 88 GLY A CA 1
ATOM 696 C C . GLY A 1 88 ? 19.537 -40.143 -39.018 1.00 44.81 88 GLY A C 1
ATOM 697 O O . GLY A 1 88 ? 19.004 -41.074 -38.439 1.00 44.81 88 GLY A O 1
ATOM 698 N N . ASN A 1 89 ? 19.820 -40.346 -40.305 1.00 40.59 89 ASN A N 1
ATOM 699 C CA . ASN A 1 89 ? 20.747 -39.737 -41.258 1.00 40.59 89 ASN A CA 1
ATOM 700 C C . ASN A 1 89 ? 20.475 -40.392 -42.642 1.00 40.59 89 ASN A C 1
ATOM 702 O O . ASN A 1 89 ? 19.929 -41.492 -42.687 1.00 40.59 89 ASN A O 1
ATOM 706 N N . GLY A 1 90 ? 20.985 -39.810 -43.732 1.00 38.69 90 GLY A N 1
ATOM 707 C CA . GLY A 1 90 ? 21.440 -40.590 -44.896 1.00 38.69 90 GLY A CA 1
ATOM 708 C C . GLY A 1 90 ? 20.451 -40.762 -46.052 1.00 38.69 90 GLY A C 1
ATOM 709 O O . GLY A 1 90 ? 19.336 -41.242 -45.892 1.00 38.69 90 GLY A O 1
ATOM 710 N N . GLY A 1 91 ? 20.889 -40.364 -47.248 1.00 43.12 91 GLY A N 1
ATOM 711 C CA . GLY A 1 91 ? 20.049 -40.287 -48.436 1.00 43.12 91 GLY A CA 1
ATOM 712 C C . GLY A 1 91 ? 19.624 -41.630 -49.028 1.00 43.12 91 GLY A C 1
ATOM 713 O O . GLY A 1 91 ? 20.295 -42.650 -48.909 1.00 43.12 91 GLY A O 1
ATOM 714 N N . SER A 1 92 ? 18.532 -41.582 -49.781 1.00 31.67 92 SER A N 1
ATOM 715 C CA . SER A 1 92 ? 18.393 -42.317 -51.037 1.00 31.67 92 SER A CA 1
ATOM 716 C C . SER A 1 92 ? 17.290 -41.665 -51.867 1.00 31.67 92 SER A C 1
ATOM 718 O O . SER A 1 92 ? 16.163 -41.470 -51.422 1.00 31.67 92 SER A O 1
ATOM 720 N N . ILE A 1 93 ? 17.669 -41.267 -53.077 1.00 44.78 93 ILE A N 1
ATOM 721 C CA . ILE A 1 93 ? 16.781 -40.810 -54.144 1.00 44.78 93 ILE A CA 1
ATOM 722 C C . ILE A 1 93 ? 16.103 -42.051 -54.741 1.00 44.78 93 ILE A C 1
ATOM 724 O O . ILE A 1 93 ? 16.800 -43.027 -55.027 1.00 44.78 93 ILE A O 1
ATOM 728 N N . PRO A 1 94 ? 14.789 -42.009 -55.011 1.00 40.97 94 PRO A N 1
ATOM 729 C CA . PRO A 1 94 ? 14.285 -42.611 -56.245 1.00 40.97 94 PRO A CA 1
ATOM 730 C C . PRO A 1 94 ? 13.288 -41.697 -56.995 1.00 40.97 94 PRO A C 1
ATOM 732 O O . PRO A 1 94 ? 12.913 -40.636 -56.496 1.00 40.97 94 PRO A O 1
ATOM 735 N N . PRO A 1 95 ? 12.950 -42.038 -58.254 1.00 42.22 95 PRO A N 1
ATOM 736 C CA . PRO A 1 95 ? 13.024 -41.070 -59.340 1.00 42.22 95 PRO A CA 1
ATOM 737 C C . PRO A 1 95 ? 11.676 -40.514 -59.817 1.00 42.22 95 PRO A C 1
ATOM 739 O O . PRO A 1 95 ? 10.592 -40.987 -59.487 1.00 42.22 95 PRO A O 1
ATOM 742 N N . ALA A 1 96 ? 11.824 -39.499 -60.665 1.00 36.44 96 ALA A N 1
ATOM 743 C CA . ALA A 1 96 ? 10.818 -38.790 -61.434 1.00 36.44 96 ALA A CA 1
ATOM 744 C C . ALA A 1 96 ? 9.744 -39.671 -62.101 1.00 36.44 96 ALA A C 1
ATOM 746 O O . ALA A 1 96 ? 10.054 -40.609 -62.835 1.00 36.44 96 ALA A O 1
ATOM 747 N N . VAL A 1 97 ? 8.489 -39.229 -61.975 1.00 31.97 97 VAL A N 1
ATOM 748 C CA . VAL A 1 97 ? 7.415 -39.491 -62.942 1.00 31.97 97 VAL A CA 1
ATOM 749 C C . VAL A 1 97 ? 6.903 -38.148 -63.467 1.00 31.97 97 VAL A C 1
ATOM 751 O O . VAL A 1 97 ? 6.872 -37.139 -62.768 1.00 31.97 97 VAL A O 1
ATOM 754 N N . ARG A 1 98 ? 6.613 -38.154 -64.764 1.00 30.12 98 ARG A N 1
ATOM 755 C CA . ARG A 1 98 ? 6.593 -37.055 -65.728 1.00 30.12 98 ARG A CA 1
ATOM 756 C C . ARG A 1 98 ? 5.165 -36.910 -66.287 1.00 30.12 98 ARG A C 1
ATOM 758 O O . ARG A 1 98 ? 4.547 -37.935 -66.545 1.00 30.12 98 ARG A O 1
ATOM 765 N N . HIS A 1 99 ? 4.761 -35.671 -66.603 1.00 29.41 99 HIS A N 1
ATOM 766 C CA . HIS A 1 99 ? 3.620 -35.245 -67.459 1.00 29.41 99 HIS A CA 1
ATOM 767 C C . HIS A 1 99 ? 2.185 -35.489 -66.936 1.00 29.41 99 HIS A C 1
ATOM 769 O O . HIS A 1 99 ? 1.939 -36.461 -66.244 1.00 29.41 99 HIS A O 1
ATOM 775 N N . GLY A 1 100 ? 1.171 -34.658 -67.225 1.00 27.16 100 GLY A N 1
ATOM 776 C CA . GLY A 1 100 ? 1.002 -33.513 -68.144 1.00 27.16 100 GLY A CA 1
ATOM 777 C C . GLY A 1 100 ? -0.094 -32.564 -67.606 1.00 27.16 100 GLY A C 1
ATOM 778 O O . GLY A 1 100 ? -0.859 -32.949 -66.734 1.00 27.16 100 GLY A O 1
ATOM 779 N N . SER A 1 101 ? -0.093 -31.258 -67.887 1.00 32.06 101 SER A N 1
ATOM 780 C CA . SER A 1 101 ? -0.423 -30.574 -69.154 1.00 32.06 101 SER A CA 1
ATOM 781 C C . SER A 1 101 ? -1.777 -30.985 -69.744 1.00 32.06 101 SER A C 1
ATOM 783 O O . SER A 1 101 ? -1.881 -32.052 -70.342 1.00 32.06 101 SER A O 1
ATOM 785 N N . GLY A 1 102 ? -2.779 -30.106 -69.619 1.00 27.52 102 GLY A N 1
ATOM 786 C CA . GLY A 1 102 ? -4.097 -30.276 -70.238 1.00 27.52 102 GLY A CA 1
ATOM 787 C C . GLY A 1 102 ? -5.122 -29.186 -69.888 1.00 27.52 102 GLY A C 1
ATOM 788 O O . GLY A 1 102 ? -5.932 -29.379 -68.999 1.00 27.52 102 GLY A O 1
ATOM 789 N N . ASN A 1 103 ? -5.033 -28.057 -70.601 1.00 29.89 103 ASN A N 1
ATOM 790 C CA . ASN A 1 103 ? -6.093 -27.175 -71.129 1.00 29.89 103 ASN A CA 1
ATOM 791 C C . ASN A 1 103 ? -7.411 -26.885 -70.365 1.00 29.89 103 ASN A C 1
ATOM 793 O O . ASN A 1 103 ? -8.259 -27.751 -70.222 1.00 29.89 103 ASN A O 1
ATOM 797 N N . ALA A 1 104 ? -7.598 -25.581 -70.098 1.00 28.88 104 ALA A N 1
ATOM 798 C CA . ALA A 1 104 ? -8.599 -24.650 -70.667 1.00 28.88 104 ALA A CA 1
ATOM 799 C C . ALA A 1 104 ? -10.122 -24.925 -70.587 1.00 28.88 104 ALA A C 1
ATOM 801 O O . ALA A 1 104 ? -10.581 -26.038 -70.801 1.00 28.88 104 ALA A O 1
ATOM 802 N N . ALA A 1 105 ? -10.859 -23.796 -70.501 1.00 27.11 105 ALA A N 1
ATOM 803 C CA . ALA A 1 105 ? -12.316 -23.589 -70.643 1.00 27.11 105 ALA A CA 1
ATOM 804 C C . ALA A 1 105 ? -13.108 -23.802 -69.328 1.00 27.11 105 ALA A C 1
ATOM 806 O O . ALA A 1 105 ? -12.925 -24.807 -68.664 1.00 27.11 105 ALA A O 1
ATOM 807 N N . SER A 1 106 ? -13.983 -22.926 -68.826 1.00 29.41 106 SER A N 1
ATOM 808 C CA . SER A 1 106 ? -14.591 -21.682 -69.309 1.00 29.41 106 SER A CA 1
ATOM 809 C C . SER A 1 106 ? -15.147 -20.904 -68.108 1.00 29.41 106 SER A C 1
ATOM 811 O O . SER A 1 106 ? -15.679 -21.507 -67.181 1.00 29.41 106 SER A O 1
ATOM 813 N N . ALA A 1 107 ? -15.088 -19.573 -68.161 1.00 30.75 107 ALA A N 1
ATOM 814 C CA . ALA A 1 107 ? -16.005 -18.699 -67.422 1.00 30.75 107 ALA A CA 1
ATOM 815 C C . ALA A 1 107 ? -17.336 -18.566 -68.196 1.00 30.75 107 ALA A C 1
ATOM 817 O O . ALA A 1 107 ? -17.365 -18.818 -69.405 1.00 30.75 107 ALA A O 1
ATOM 818 N N . PRO A 1 108 ? -18.431 -18.182 -67.523 1.00 41.72 108 PRO A N 1
ATOM 819 C CA . PRO A 1 108 ? -18.888 -16.780 -67.546 1.00 41.72 108 PRO A CA 1
ATOM 820 C C . PRO A 1 108 ? -19.195 -16.283 -66.112 1.00 41.72 108 PRO A C 1
ATOM 822 O O . PRO A 1 108 ? -19.494 -17.085 -65.240 1.00 41.72 108 PRO A O 1
ATOM 825 N N . GLY A 1 109 ? -19.000 -15.016 -65.720 1.00 29.19 109 GLY A N 1
ATOM 826 C CA . GLY A 1 109 ? -19.589 -13.782 -66.268 1.00 29.19 109 GLY A CA 1
ATOM 827 C C . GLY A 1 109 ? -21.005 -13.596 -65.688 1.00 29.19 109 GLY A C 1
ATOM 828 O O . GLY A 1 109 ? -21.793 -14.520 -65.789 1.00 29.19 109 GLY A O 1
ATOM 829 N N . ALA A 1 110 ? -21.454 -12.486 -65.100 1.00 27.08 110 ALA A N 1
ATOM 830 C CA . ALA A 1 110 ? -20.908 -11.172 -64.775 1.00 27.08 110 ALA A CA 1
ATOM 831 C C . ALA A 1 110 ? -21.936 -10.440 -63.867 1.00 27.08 110 ALA A C 1
ATOM 833 O O . ALA A 1 110 ? -23.102 -10.824 -63.860 1.00 27.08 110 ALA A O 1
ATOM 834 N N . ALA A 1 111 ? -21.508 -9.319 -63.260 1.00 26.30 111 ALA A N 1
ATOM 835 C CA . ALA A 1 111 ? -22.320 -8.169 -62.808 1.00 26.30 111 ALA A CA 1
ATOM 836 C C . ALA A 1 111 ? -23.229 -8.342 -61.568 1.00 26.30 111 ALA A C 1
ATOM 838 O O . ALA A 1 111 ? -23.776 -9.403 -61.327 1.00 26.30 111 ALA A O 1
ATOM 839 N N . ALA A 1 112 ? -23.536 -7.322 -60.766 1.00 28.00 112 ALA A N 1
ATOM 840 C CA . ALA A 1 112 ? -22.939 -6.026 -60.441 1.00 28.00 112 ALA A CA 1
ATOM 841 C C . ALA A 1 112 ? -23.749 -5.449 -59.254 1.00 28.00 112 ALA A C 1
ATOM 843 O O . ALA A 1 112 ? -24.927 -5.751 -59.116 1.00 28.00 112 ALA A O 1
ATOM 844 N N . ALA A 1 113 ? -23.116 -4.542 -58.505 1.00 26.98 113 ALA A N 1
ATOM 845 C CA . ALA A 1 113 ? -23.717 -3.395 -57.813 1.00 26.98 113 ALA A CA 1
ATOM 846 C C . ALA A 1 113 ? -24.677 -3.614 -56.616 1.00 26.98 113 ALA A C 1
ATOM 848 O O . ALA A 1 113 ? -25.865 -3.850 -56.770 1.00 26.98 113 ALA A O 1
ATOM 849 N N . GLY A 1 114 ? -24.149 -3.295 -55.428 1.00 27.38 114 GLY A N 1
ATOM 850 C CA . GLY A 1 114 ? -24.600 -2.124 -54.664 1.00 27.38 114 GLY A CA 1
ATOM 851 C C . GLY A 1 114 ? -25.822 -2.274 -53.758 1.00 27.38 114 GLY A C 1
ATOM 852 O O . GLY A 1 114 ? -26.938 -2.094 -54.217 1.00 27.38 114 GLY A O 1
ATOM 853 N N . ALA A 1 115 ? -25.582 -2.418 -52.452 1.00 31.72 115 ALA A N 1
ATOM 854 C CA . ALA A 1 115 ? -26.385 -1.797 -51.391 1.00 31.72 115 ALA A CA 1
ATOM 855 C C . ALA A 1 115 ? -25.668 -1.981 -50.042 1.00 31.72 115 ALA A C 1
ATOM 857 O O . ALA A 1 115 ? -25.814 -2.993 -49.365 1.00 31.72 115 ALA A O 1
ATOM 858 N N . ALA A 1 116 ? -24.846 -0.999 -49.677 1.00 37.34 116 ALA A N 1
ATOM 859 C CA . ALA A 1 116 ? -24.483 -0.765 -48.288 1.00 37.34 116 ALA A CA 1
ATOM 860 C C . ALA A 1 116 ? -25.574 0.121 -47.668 1.00 37.34 116 ALA A C 1
ATOM 862 O O . ALA A 1 116 ? -25.996 1.074 -48.324 1.00 37.34 116 ALA A O 1
ATOM 863 N N . ALA A 1 117 ? -25.929 -0.185 -46.416 1.00 41.41 117 ALA A N 1
ATOM 864 C CA . ALA A 1 117 ? -26.902 0.475 -45.533 1.00 41.41 117 ALA A CA 1
ATOM 865 C C . ALA A 1 117 ? -28.287 -0.195 -45.442 1.00 41.41 117 ALA A C 1
ATOM 867 O O . ALA A 1 117 ? -29.257 0.381 -45.914 1.00 41.41 117 ALA A O 1
ATOM 868 N N . ASP A 1 118 ? -28.370 -1.369 -44.790 1.00 34.78 118 ASP A N 1
ATOM 869 C CA . ASP A 1 118 ? -29.574 -1.762 -44.016 1.00 34.78 118 ASP A CA 1
ATOM 870 C C . ASP A 1 118 ? -29.347 -2.950 -43.042 1.00 34.78 118 ASP A C 1
ATOM 872 O O . ASP A 1 118 ? -30.100 -3.916 -42.995 1.00 34.78 118 ASP A O 1
ATOM 876 N N . GLY A 1 119 ? -28.238 -2.947 -42.290 1.00 35.19 119 GLY A N 1
ATOM 877 C CA . GLY A 1 119 ? -27.801 -4.123 -41.513 1.00 35.19 119 GLY A CA 1
ATOM 878 C C . GLY A 1 119 ? -28.021 -4.082 -39.998 1.00 35.19 119 GLY A C 1
ATOM 879 O O . GLY A 1 119 ? -27.514 -4.968 -39.318 1.00 35.19 119 GLY A O 1
ATOM 880 N N . LEU A 1 120 ? -28.681 -3.063 -39.435 1.00 35.03 120 LEU A N 1
ATOM 881 C CA . LEU A 1 120 ? -28.585 -2.798 -37.988 1.00 35.03 120 LEU A CA 1
ATOM 882 C C . LEU A 1 120 ? -29.887 -2.918 -37.174 1.00 35.03 120 LEU A C 1
ATOM 884 O O . LEU A 1 120 ? -29.923 -2.418 -36.053 1.00 35.03 120 LEU A O 1
ATOM 888 N N . GLU A 1 121 ? -30.925 -3.597 -37.676 1.00 33.69 121 GLU A N 1
ATOM 889 C CA . GLU A 1 121 ? -32.223 -3.699 -36.969 1.00 33.69 121 GLU A CA 1
ATOM 890 C C . GLU A 1 121 ? -32.782 -5.131 -36.789 1.00 33.69 121 GLU A C 1
ATOM 892 O O . GLU A 1 121 ? -33.939 -5.297 -36.422 1.00 33.69 121 GLU A O 1
ATOM 897 N N . VAL A 1 122 ? -31.975 -6.188 -36.985 1.00 36.50 122 VAL A N 1
ATOM 898 C CA . VAL A 1 122 ? -32.467 -7.593 -36.996 1.00 36.50 122 VAL A CA 1
ATOM 899 C C . VAL A 1 122 ? -32.289 -8.361 -35.669 1.00 36.50 122 VAL A C 1
ATOM 901 O O . VAL A 1 122 ? -32.868 -9.427 -35.499 1.00 36.50 122 VAL A O 1
ATOM 904 N N . LEU A 1 123 ? -31.567 -7.844 -34.667 1.00 38.09 123 LEU A N 1
ATOM 905 C CA . LEU A 1 123 ? -31.301 -8.601 -33.422 1.00 38.09 123 LEU A CA 1
ATOM 906 C C . LEU A 1 123 ? -32.287 -8.349 -32.261 1.00 38.09 123 LEU A C 1
ATOM 908 O O . LEU A 1 123 ? -31.999 -8.733 -31.130 1.00 38.09 123 LEU A O 1
ATOM 912 N N . SER A 1 124 ? -33.445 -7.722 -32.503 1.00 39.03 124 SER A N 1
ATOM 913 C CA . SER A 1 124 ? -34.478 -7.497 -31.471 1.00 39.03 124 SER A CA 1
ATOM 914 C C . SER A 1 124 ? -35.715 -8.397 -31.592 1.00 39.03 124 SER A C 1
ATOM 916 O O . SER A 1 124 ? -36.621 -8.280 -30.769 1.00 39.03 124 SER A O 1
ATOM 918 N N . GLN A 1 125 ? -35.766 -9.298 -32.578 1.00 38.50 125 GLN A N 1
ATOM 919 C CA . GLN A 1 125 ? -36.838 -10.288 -32.692 1.00 38.50 125 GLN A CA 1
ATOM 920 C C . GLN A 1 125 ? -36.464 -11.580 -31.964 1.00 38.50 125 GLN A C 1
ATOM 922 O O . GLN A 1 125 ? -35.417 -12.174 -32.229 1.00 38.50 125 GLN A O 1
ATOM 927 N N . ASP A 1 126 ? -37.337 -12.013 -31.054 1.00 42.38 126 ASP A N 1
ATOM 928 C CA . ASP A 1 126 ? -37.266 -13.320 -30.406 1.00 42.38 126 ASP A CA 1
ATOM 929 C C . ASP A 1 126 ? -37.250 -14.410 -31.492 1.00 42.38 126 ASP A C 1
ATOM 931 O O . ASP A 1 126 ? -38.224 -14.662 -32.194 1.00 42.38 126 ASP A O 1
ATOM 935 N N . TRP A 1 127 ? -36.086 -15.025 -31.670 1.00 50.47 127 TRP A N 1
ATOM 936 C CA . TRP A 1 127 ? -35.725 -15.941 -32.757 1.00 50.47 127 TRP A CA 1
ATOM 937 C C . TRP A 1 127 ? -36.197 -17.383 -32.493 1.00 50.47 127 TRP A C 1
ATOM 939 O O . TRP A 1 127 ? -35.795 -18.329 -33.174 1.00 50.47 127 TRP A O 1
ATOM 949 N N . TRP A 1 128 ? -37.081 -17.541 -31.507 1.00 51.16 128 TRP A N 1
ATOM 950 C CA . TRP A 1 128 ? -37.795 -18.760 -31.161 1.00 51.16 128 TRP A CA 1
ATOM 951 C C . TRP A 1 128 ? -39.233 -18.393 -30.770 1.00 51.16 128 TRP A C 1
ATOM 953 O O . TRP A 1 128 ? -39.456 -17.527 -29.928 1.00 51.16 128 TRP A O 1
ATOM 963 N N . GLU A 1 129 ? -40.218 -19.075 -31.356 1.00 48.03 129 GLU A N 1
ATOM 964 C CA . GLU A 1 129 ? -41.623 -18.958 -30.951 1.00 48.03 129 GLU A CA 1
ATOM 965 C C . GLU A 1 129 ? -42.077 -20.275 -30.318 1.00 48.03 129 GLU A C 1
ATOM 967 O O . GLU A 1 129 ? -42.031 -21.345 -30.937 1.00 48.03 129 GLU A O 1
ATOM 972 N N . LEU A 1 130 ? -42.530 -20.194 -29.065 1.00 42.56 130 LEU A N 1
ATOM 973 C CA . LEU A 1 130 ? -43.201 -21.297 -28.389 1.00 42.56 130 LEU A CA 1
ATOM 974 C C . LEU A 1 130 ? -44.679 -21.259 -28.784 1.00 42.56 130 LEU A C 1
ATOM 976 O O . LEU A 1 130 ? -45.427 -20.391 -28.332 1.00 42.56 130 LEU A O 1
ATOM 980 N N . LYS A 1 131 ? -45.114 -22.184 -29.641 1.00 57.56 131 LYS A N 1
ATOM 981 C CA . LYS A 1 131 ? -46.541 -22.300 -29.953 1.00 57.56 131 LYS A CA 1
ATOM 982 C C . LYS A 1 131 ? -47.314 -22.770 -28.719 1.00 57.56 131 LYS A C 1
ATOM 984 O O . LYS A 1 131 ? -46.784 -23.477 -27.865 1.00 57.56 131 LYS A O 1
ATOM 989 N N . GLU A 1 132 ? -48.600 -22.425 -28.648 1.00 55.19 132 GLU A N 1
ATOM 990 C CA . GLU A 1 132 ? -49.494 -22.770 -27.526 1.00 55.19 132 GLU A CA 1
ATOM 991 C C . GLU A 1 132 ? -49.620 -24.286 -27.262 1.00 55.19 132 GLU A C 1
ATOM 993 O O . GLU A 1 132 ? -50.061 -24.699 -26.193 1.00 55.19 132 GLU A O 1
ATOM 998 N N . ASN A 1 133 ? -49.194 -25.133 -28.204 1.00 57.66 133 ASN A N 1
ATOM 999 C CA . ASN A 1 133 ? -49.112 -26.587 -28.054 1.00 57.66 133 ASN A CA 1
ATOM 1000 C C . ASN A 1 133 ? -47.811 -27.079 -27.376 1.00 57.66 133 ASN A C 1
ATOM 1002 O O . ASN A 1 133 ? -47.632 -28.287 -27.237 1.00 57.66 133 ASN A O 1
ATOM 1006 N N . GLY A 1 134 ? -46.917 -26.177 -26.955 1.00 57.59 134 GLY A N 1
ATOM 1007 C CA . GLY A 1 134 ? -45.635 -26.498 -26.315 1.00 57.59 134 GLY A CA 1
ATOM 1008 C C . GLY A 1 134 ? -44.524 -26.903 -27.288 1.00 57.59 134 GLY A C 1
ATOM 1009 O O . GLY A 1 134 ? -43.469 -27.357 -26.851 1.00 57.59 134 GLY A O 1
ATOM 1010 N N . GLU A 1 135 ? -44.745 -26.755 -28.595 1.00 46.38 135 GLU A N 1
ATOM 1011 C CA . GLU A 1 135 ? -43.791 -27.141 -29.632 1.00 46.38 135 GLU A CA 1
ATOM 1012 C C . GLU A 1 135 ? -42.929 -25.931 -30.029 1.00 46.38 135 GLU A C 1
ATOM 1014 O O . GLU A 1 135 ? -43.440 -24.890 -30.453 1.00 46.38 135 GLU A O 1
ATOM 1019 N N . LEU A 1 136 ? -41.615 -26.060 -29.839 1.00 52.25 136 LEU A N 1
ATOM 1020 C CA . LEU A 1 136 ? -40.639 -24.989 -30.028 1.00 52.25 136 LEU A CA 1
ATOM 1021 C C . LEU A 1 136 ? -40.118 -25.042 -31.470 1.00 52.25 136 LEU A C 1
ATOM 1023 O O . LEU A 1 136 ? -39.443 -25.999 -31.848 1.00 52.25 136 LEU A O 1
ATOM 1027 N N . ARG A 1 137 ? -40.454 -24.042 -32.296 1.00 46.97 137 ARG A N 1
ATOM 1028 C CA . ARG A 1 137 ? -39.908 -23.914 -33.658 1.00 46.97 137 ARG A CA 1
ATOM 1029 C C . ARG A 1 137 ? -38.768 -22.901 -33.662 1.00 46.97 137 ARG A C 1
ATOM 1031 O O . ARG A 1 137 ? -38.989 -21.718 -33.419 1.00 46.97 137 ARG A O 1
ATOM 1038 N N . VAL A 1 138 ? -37.568 -23.382 -33.974 1.00 47.84 138 VAL A N 1
ATOM 1039 C CA . VAL A 1 138 ? -36.388 -22.564 -34.287 1.00 47.84 138 VAL A CA 1
ATOM 1040 C C . VAL A 1 138 ? -36.265 -22.501 -35.813 1.00 47.84 138 VAL A C 1
ATOM 1042 O O . VAL A 1 138 ? -36.506 -23.504 -36.485 1.00 47.84 138 VAL A O 1
ATOM 1045 N N . SER A 1 139 ? -35.979 -21.323 -36.370 1.00 49.12 139 SER A N 1
ATOM 1046 C CA . SER A 1 139 ? -35.840 -21.116 -37.821 1.00 49.12 139 SER A CA 1
ATOM 1047 C C . SER A 1 139 ? -34.718 -21.985 -38.413 1.00 49.12 139 SER A C 1
ATOM 1049 O O . SER A 1 139 ? -33.621 -22.016 -37.866 1.00 49.12 139 SER A O 1
ATOM 1051 N N . GLU A 1 140 ? -34.964 -22.640 -39.555 1.00 49.56 140 GLU A N 1
ATOM 1052 C CA . GLU A 1 140 ? -34.013 -23.516 -40.278 1.00 49.56 140 GLU A CA 1
ATOM 1053 C C . GLU A 1 140 ? -32.767 -22.781 -40.830 1.00 49.56 140 GLU A C 1
ATOM 1055 O O . GLU A 1 140 ? -31.884 -23.407 -41.408 1.00 49.56 140 GLU A O 1
ATOM 1060 N N . GLN A 1 141 ? -32.684 -21.454 -40.684 1.00 45.44 141 GLN A N 1
ATOM 1061 C CA . GLN A 1 141 ? -31.596 -20.628 -41.232 1.00 45.44 141 GLN A CA 1
ATOM 1062 C C . GLN A 1 141 ? -30.418 -20.396 -40.278 1.00 45.44 141 GLN A C 1
ATOM 1064 O O . GLN A 1 141 ? -29.418 -19.804 -40.681 1.00 45.44 141 GLN A O 1
ATOM 1069 N N . THR A 1 142 ? -30.494 -20.879 -39.043 1.00 43.72 142 THR A N 1
ATOM 1070 C CA . THR A 1 142 ? -29.387 -20.832 -38.087 1.00 43.72 142 THR A CA 1
ATOM 1071 C C . THR A 1 142 ? -28.921 -22.267 -37.843 1.00 43.72 142 THR A C 1
ATOM 1073 O O . THR A 1 142 ? -29.730 -23.114 -37.481 1.00 43.72 142 THR A O 1
ATOM 1076 N N . GLY A 1 143 ? -27.648 -22.552 -38.146 1.00 51.12 143 GLY A N 1
ATOM 1077 C CA . GLY A 1 143 ? -27.092 -23.911 -38.240 1.00 51.12 143 GLY A CA 1
ATOM 1078 C C . GLY A 1 143 ? -27.248 -24.789 -36.991 1.00 51.12 143 GLY A C 1
ATOM 1079 O O . GLY A 1 143 ? -27.689 -24.331 -35.942 1.00 51.12 143 GLY A O 1
ATOM 1080 N N . ASP A 1 144 ? -26.863 -26.063 -37.128 1.00 48.69 144 ASP A N 1
ATOM 1081 C CA . ASP A 1 144 ? -27.031 -27.133 -36.135 1.00 48.69 144 ASP A CA 1
ATOM 1082 C C . ASP A 1 144 ? -26.666 -26.704 -34.699 1.00 48.69 144 ASP A C 1
ATOM 1084 O O . ASP A 1 144 ? -25.501 -26.683 -34.295 1.00 48.69 144 ASP A O 1
ATOM 1088 N N . TYR A 1 145 ? -27.679 -26.388 -33.888 1.00 53.56 145 TYR A N 1
ATOM 1089 C CA . TYR A 1 145 ? -27.498 -26.179 -32.456 1.00 53.56 145 TYR A CA 1
ATOM 1090 C C . TYR A 1 145 ? -27.356 -27.527 -31.754 1.00 53.56 145 TYR A C 1
ATOM 1092 O O . TYR A 1 145 ? -28.236 -28.385 -31.829 1.00 53.56 145 TYR A O 1
ATOM 1100 N N . VAL A 1 146 ? -26.267 -27.693 -31.005 1.00 59.75 146 VAL A N 1
ATOM 1101 C CA . VAL A 1 146 ? -26.079 -28.848 -30.126 1.00 59.75 146 VAL A CA 1
ATOM 1102 C C . VAL A 1 146 ? -26.708 -28.531 -28.774 1.00 59.75 146 VAL A C 1
ATOM 1104 O O . VAL A 1 146 ? -26.223 -27.672 -28.034 1.00 59.75 146 VAL A O 1
ATOM 1107 N N . LEU A 1 147 ? -27.802 -29.220 -28.448 1.00 67.50 147 LEU A N 1
ATOM 1108 C CA . LEU A 1 147 ? -28.384 -29.186 -27.110 1.00 67.50 147 LEU A CA 1
ATOM 1109 C C . LEU A 1 147 ? -27.389 -29.828 -26.134 1.00 67.50 147 LEU A C 1
ATOM 1111 O O . LEU A 1 147 ? -27.114 -31.019 -26.233 1.00 67.50 147 LEU A O 1
ATOM 1115 N N . VAL A 1 148 ? -26.847 -29.036 -25.208 1.00 75.69 148 VAL A N 1
ATOM 1116 C CA . VAL A 1 148 ? -25.959 -29.537 -24.153 1.00 75.69 148 VAL A CA 1
ATOM 1117 C C . VAL A 1 148 ? -26.809 -29.900 -22.943 1.00 75.69 148 VAL A C 1
ATOM 1119 O O . VAL A 1 148 ? -27.317 -29.023 -22.238 1.00 75.69 148 VAL A O 1
ATOM 1122 N N . GLU A 1 149 ? -26.974 -31.195 -22.692 1.00 85.88 149 GLU A N 1
ATOM 1123 C CA . GLU A 1 149 ? -27.689 -31.670 -21.515 1.00 85.88 149 GLU A CA 1
ATOM 1124 C C . GLU A 1 149 ? -26.797 -31.634 -20.264 1.00 85.88 149 GLU A C 1
ATOM 1126 O O . GLU A 1 149 ? -25.568 -31.529 -20.321 1.00 85.88 149 GLU A O 1
ATOM 1131 N N . ARG A 1 150 ? -27.413 -31.759 -19.080 1.00 82.38 150 ARG A N 1
ATOM 1132 C CA . ARG A 1 150 ? -26.670 -31.850 -17.807 1.00 82.38 150 ARG A CA 1
ATOM 1133 C C . ARG A 1 150 ? -25.666 -33.000 -17.824 1.00 82.38 150 ARG A C 1
ATOM 1135 O O . ARG A 1 150 ? -24.570 -32.856 -17.288 1.00 82.38 150 ARG A O 1
ATOM 1142 N N . ASP A 1 151 ? -26.035 -34.112 -18.451 1.00 85.38 151 ASP A N 1
ATOM 1143 C CA . ASP A 1 151 ? -25.181 -35.290 -18.562 1.00 85.38 151 ASP A CA 1
ATOM 1144 C C . ASP A 1 151 ? -23.953 -35.017 -19.444 1.00 85.38 151 ASP A C 1
ATOM 1146 O O . ASP A 1 151 ? -22.869 -35.507 -19.132 1.00 85.38 151 ASP A O 1
ATOM 1150 N N . ASP A 1 152 ? -24.060 -34.163 -20.465 1.00 85.44 152 ASP A N 1
ATOM 1151 C CA . ASP A 1 152 ? -22.923 -33.782 -21.311 1.00 85.44 152 ASP A CA 1
ATOM 1152 C C . ASP A 1 152 ? -21.921 -32.909 -20.557 1.00 85.44 152 ASP A C 1
ATOM 1154 O O . ASP A 1 152 ? -20.711 -33.088 -20.695 1.00 85.44 152 ASP A O 1
ATOM 1158 N N . VAL A 1 153 ? -22.403 -32.025 -19.677 1.00 84.12 153 VAL A N 1
ATOM 1159 C CA . VAL A 1 153 ? -21.535 -31.240 -18.784 1.00 84.12 153 VAL A CA 1
ATOM 1160 C C . VAL A 1 153 ? -20.777 -32.157 -17.820 1.00 84.12 153 VAL A C 1
ATOM 1162 O O . VAL A 1 153 ? -19.579 -31.971 -17.598 1.00 84.12 153 VAL A O 1
ATOM 1165 N N . VAL A 1 154 ? -21.448 -33.168 -17.258 1.00 88.19 154 VAL A N 1
ATOM 1166 C CA . VAL A 1 154 ? -20.811 -34.144 -16.358 1.00 88.19 154 VAL A CA 1
ATOM 1167 C C . VAL A 1 154 ? -19.798 -35.003 -17.121 1.00 88.19 154 VAL A C 1
ATOM 1169 O O . VAL A 1 154 ? -18.690 -35.200 -16.622 1.00 88.19 154 VAL A O 1
ATOM 1172 N N . LYS A 1 155 ? -20.122 -35.451 -18.340 1.00 86.62 155 LYS A N 1
ATOM 1173 C CA . LYS A 1 155 ? -19.194 -36.181 -19.221 1.00 86.62 155 LYS A CA 1
ATOM 1174 C C . LYS A 1 155 ? -17.973 -35.343 -19.590 1.00 86.62 155 LYS A C 1
ATOM 1176 O O . LYS A 1 155 ? -16.853 -35.838 -19.491 1.00 86.62 155 LYS A O 1
ATOM 1181 N N . ALA A 1 156 ? -18.161 -34.076 -19.957 1.00 85.69 156 ALA A N 1
ATOM 1182 C CA . ALA A 1 156 ? -17.068 -33.160 -20.275 1.00 85.69 156 ALA A CA 1
ATOM 1183 C C . ALA A 1 156 ? -16.156 -32.926 -19.060 1.00 85.69 156 ALA A C 1
ATOM 1185 O O . ALA A 1 156 ? -14.932 -32.958 -19.182 1.00 85.69 156 ALA A O 1
ATOM 1186 N N . LEU A 1 157 ? -16.739 -32.760 -17.868 1.00 84.81 157 LEU A N 1
ATOM 1187 C CA . LEU A 1 157 ? -15.978 -32.613 -16.628 1.00 84.81 157 LEU A CA 1
ATOM 1188 C C . LEU A 1 157 ? -15.218 -33.898 -16.266 1.00 84.81 157 LEU A C 1
ATOM 1190 O O . LEU A 1 157 ? -14.068 -33.825 -15.834 1.00 84.81 157 LEU A O 1
ATOM 1194 N N . ALA A 1 158 ? -15.826 -35.069 -16.469 1.00 88.19 158 ALA A N 1
ATOM 1195 C CA . ALA A 1 158 ? -15.150 -36.347 -16.295 1.00 88.19 158 ALA A CA 1
ATOM 1196 C C . ALA A 1 158 ? -13.968 -36.475 -17.271 1.00 88.19 158 ALA A C 1
ATOM 1198 O O . ALA A 1 158 ? -12.854 -36.748 -16.829 1.00 88.19 158 ALA A O 1
ATOM 1199 N N . ALA A 1 159 ? -14.170 -36.194 -18.562 1.00 84.75 159 ALA A N 1
ATOM 1200 C CA . ALA A 1 159 ? -13.115 -36.219 -19.577 1.00 84.75 159 ALA A CA 1
ATOM 1201 C C . ALA A 1 159 ? -11.949 -35.276 -19.231 1.00 84.75 159 ALA A C 1
ATOM 1203 O O . ALA A 1 159 ? -10.791 -35.686 -19.280 1.00 84.75 159 ALA A O 1
ATOM 1204 N N . PHE A 1 160 ? -12.247 -34.057 -18.774 1.00 87.62 160 PHE A N 1
ATOM 1205 C CA . PHE A 1 160 ? -11.232 -33.117 -18.298 1.00 87.62 160 PHE A CA 1
ATOM 1206 C C . PHE A 1 160 ? -10.433 -33.669 -17.106 1.00 87.62 160 PHE A C 1
ATOM 1208 O O . PHE A 1 160 ? -9.210 -33.554 -17.064 1.00 87.62 160 PHE A O 1
ATOM 1215 N N . ILE A 1 161 ? -11.104 -34.299 -16.135 1.00 86.19 161 ILE A N 1
ATOM 1216 C CA . ILE A 1 161 ? -10.438 -34.923 -14.983 1.00 86.19 161 ILE A CA 1
ATOM 1217 C C . ILE A 1 161 ? -9.546 -36.087 -15.438 1.00 86.19 161 ILE A C 1
ATOM 1219 O O . ILE A 1 161 ? -8.433 -36.218 -14.931 1.00 86.19 161 ILE A O 1
ATOM 1223 N N . ALA A 1 162 ? -9.987 -36.900 -16.402 1.00 87.06 162 ALA A N 1
ATOM 1224 C CA . ALA A 1 162 ? -9.161 -37.956 -16.986 1.00 87.06 162 ALA A CA 1
ATOM 1225 C C . ALA A 1 162 ? -7.883 -37.391 -17.619 1.00 87.06 162 ALA A C 1
ATOM 1227 O O . ALA A 1 162 ? -6.787 -37.839 -17.281 1.00 87.06 162 ALA A O 1
ATOM 1228 N N . GLU A 1 163 ? -8.011 -36.379 -18.477 1.00 86.94 163 GLU A N 1
ATOM 1229 C CA . GLU A 1 163 ? -6.877 -35.731 -19.139 1.00 86.94 163 GLU A CA 1
ATOM 1230 C C . GLU A 1 163 ? -5.915 -35.093 -18.124 1.00 86.94 163 GLU A C 1
ATOM 1232 O O . GLU A 1 163 ? -4.697 -35.285 -18.195 1.00 86.94 163 GLU A O 1
ATOM 1237 N N . TYR A 1 164 ? -6.459 -34.421 -17.105 1.00 87.44 164 TYR A N 1
ATOM 1238 C CA . TYR A 1 164 ? -5.670 -33.832 -16.028 1.00 87.44 164 TYR A CA 1
ATOM 1239 C C . TYR A 1 164 ? -4.886 -34.889 -15.248 1.00 87.44 164 TYR A C 1
ATOM 1241 O O . TYR A 1 164 ? -3.691 -34.715 -15.016 1.00 87.44 164 TYR A O 1
ATOM 1249 N N . ILE A 1 165 ? -5.512 -36.006 -14.869 1.00 88.88 165 ILE A N 1
ATOM 1250 C CA . ILE A 1 165 ? -4.810 -37.062 -14.131 1.00 88.88 165 ILE A CA 1
ATOM 1251 C C . ILE A 1 165 ? -3.725 -37.697 -15.004 1.00 88.88 165 ILE A C 1
ATOM 1253 O O . ILE A 1 165 ? -2.628 -37.935 -14.510 1.00 88.88 165 ILE A O 1
ATOM 1257 N N . VAL A 1 166 ? -3.977 -37.909 -16.297 1.00 89.62 166 VAL A N 1
ATOM 1258 C CA . VAL A 1 166 ? -2.977 -38.448 -17.236 1.00 89.62 166 VAL A CA 1
ATOM 1259 C C . VAL A 1 166 ? -1.785 -37.500 -17.423 1.00 89.62 166 VAL A C 1
ATOM 1261 O O . VAL A 1 166 ? -0.654 -37.954 -17.610 1.00 89.62 166 VAL A O 1
ATOM 1264 N N . SER A 1 167 ? -1.996 -36.186 -17.309 1.00 84.81 167 SER A N 1
ATOM 1265 C CA . SER A 1 167 ? -0.905 -35.207 -17.369 1.00 84.81 167 SER A CA 1
ATOM 1266 C C . SER A 1 167 ? 0.080 -35.326 -16.192 1.00 84.81 167 SER A C 1
ATOM 1268 O O . SER A 1 167 ? 1.246 -34.936 -16.319 1.00 84.81 167 SER A O 1
ATOM 1270 N N . LEU A 1 168 ? -0.347 -35.910 -15.062 1.00 87.81 168 LEU A N 1
ATOM 1271 C CA . LEU A 1 168 ? 0.505 -36.090 -13.890 1.00 87.81 168 LEU A CA 1
ATOM 1272 C C . LEU A 1 168 ? 1.556 -37.186 -14.150 1.00 87.81 168 LEU A C 1
ATOM 1274 O O . LEU A 1 168 ? 1.223 -38.296 -14.572 1.00 87.81 168 LEU A O 1
ATOM 1278 N N . PRO A 1 169 ? 2.846 -36.932 -13.859 1.00 86.06 169 PRO A N 1
ATOM 1279 C CA . PRO A 1 169 ? 3.918 -37.888 -14.130 1.00 86.06 169 PRO A CA 1
ATOM 1280 C C . PRO A 1 169 ? 3.737 -39.209 -13.368 1.00 86.06 169 PRO A C 1
ATOM 1282 O O . PRO A 1 169 ? 4.042 -40.265 -13.917 1.00 86.06 169 PRO A O 1
ATOM 1285 N N . GLU A 1 170 ? 3.187 -39.153 -12.154 1.00 84.81 170 GLU A N 1
ATOM 1286 C CA . GLU A 1 170 ? 2.963 -40.304 -11.268 1.00 84.81 170 GLU A CA 1
ATOM 1287 C C . GLU A 1 170 ? 1.872 -41.255 -11.777 1.00 84.81 170 GLU A C 1
ATOM 1289 O O . GLU A 1 170 ? 1.952 -42.460 -11.556 1.00 84.81 170 GLU A O 1
ATOM 1294 N N . ALA A 1 171 ? 0.880 -40.732 -12.502 1.00 85.94 171 ALA A N 1
ATOM 1295 C CA . ALA A 1 171 ? -0.235 -41.512 -13.030 1.00 85.94 171 ALA A CA 1
ATOM 1296 C C . ALA A 1 171 ? 0.137 -42.320 -14.285 1.00 85.94 171 ALA A C 1
ATOM 1298 O O . ALA A 1 171 ? -0.541 -43.289 -14.621 1.00 85.94 171 ALA A O 1
ATOM 1299 N N . ASN A 1 172 ? 1.235 -41.961 -14.963 1.00 85.25 172 ASN A N 1
ATOM 1300 C CA . ASN A 1 172 ? 1.672 -42.617 -16.200 1.00 85.25 172 ASN A CA 1
ATOM 1301 C C . ASN A 1 172 ? 2.112 -44.076 -16.008 1.00 85.25 172 ASN A C 1
ATOM 1303 O O . ASN A 1 172 ? 2.197 -44.815 -16.986 1.00 85.25 172 ASN A O 1
ATOM 1307 N N . SER A 1 173 ? 2.432 -44.491 -14.780 1.00 87.69 173 SER A N 1
ATOM 1308 C CA . SER A 1 173 ? 2.848 -45.864 -14.469 1.00 87.69 173 SER A CA 1
ATOM 1309 C C . SER A 1 173 ? 1.684 -46.783 -14.081 1.00 87.69 173 SER A C 1
ATOM 1311 O O . SER A 1 173 ? 1.887 -47.989 -13.946 1.00 87.69 173 SER A O 1
ATOM 1313 N N . MET A 1 174 ? 0.474 -46.240 -13.901 1.00 90.62 174 MET A N 1
ATOM 1314 C CA . MET A 1 174 ? -0.692 -46.995 -13.444 1.00 90.62 174 MET A CA 1
ATOM 1315 C C . MET A 1 174 ? -1.569 -47.444 -14.616 1.00 90.62 174 MET A C 1
ATOM 1317 O O . MET A 1 174 ? -1.836 -46.689 -15.551 1.00 90.62 174 MET A O 1
ATOM 1321 N N . GLU A 1 175 ? -2.065 -48.678 -14.537 1.00 93.00 175 GLU A N 1
ATOM 1322 C CA . GLU A 1 175 ? -3.035 -49.217 -15.493 1.00 93.00 175 GLU A CA 1
ATOM 1323 C C . GLU A 1 175 ? -4.351 -48.404 -15.434 1.00 93.00 175 GLU A C 1
ATOM 1325 O O . GLU A 1 175 ? -4.809 -48.096 -14.325 1.00 93.00 175 GLU A O 1
ATOM 1330 N N . PRO A 1 176 ? -5.011 -48.096 -16.573 1.00 91.75 176 PRO A N 1
ATOM 1331 C CA . PRO A 1 176 ? -6.243 -47.294 -16.610 1.00 91.75 176 PRO A CA 1
ATOM 1332 C C . PRO A 1 176 ? -7.329 -47.763 -15.634 1.00 91.75 176 PRO A C 1
ATOM 1334 O O . PRO A 1 176 ? -7.982 -46.944 -14.992 1.00 91.75 176 PRO A O 1
ATOM 1337 N N . ARG A 1 177 ? -7.456 -49.080 -15.425 1.00 91.38 177 ARG A N 1
ATOM 1338 C CA . ARG A 1 177 ? -8.385 -49.686 -14.453 1.00 91.38 177 ARG A CA 1
ATOM 1339 C C . ARG A 1 177 ? -8.072 -49.344 -13.005 1.00 91.38 177 ARG A C 1
ATOM 1341 O O . ARG A 1 177 ? -8.978 -49.165 -12.193 1.00 91.38 177 ARG A O 1
ATOM 1348 N N . GLN A 1 178 ? -6.791 -49.310 -12.652 1.00 91.50 178 GLN A N 1
ATOM 1349 C CA . GLN A 1 178 ? -6.358 -48.967 -11.298 1.00 91.50 178 GLN A CA 1
ATOM 1350 C C . GLN A 1 178 ? -6.580 -47.480 -11.042 1.00 91.50 178 GLN A C 1
ATOM 1352 O O . GLN A 1 178 ? -7.059 -47.108 -9.974 1.00 91.50 178 GLN A O 1
ATOM 1357 N N . LEU A 1 179 ? -6.321 -46.655 -12.055 1.00 91.19 179 LEU A N 1
ATOM 1358 C CA . LEU A 1 179 ? -6.531 -45.216 -12.015 1.00 91.19 179 LEU A CA 1
ATOM 1359 C C . LEU A 1 179 ? -8.027 -44.877 -11.927 1.00 91.19 179 LEU A C 1
ATOM 1361 O O . LEU A 1 179 ? -8.422 -44.120 -11.046 1.00 91.19 179 LEU A O 1
ATOM 1365 N N . GLN A 1 180 ? -8.884 -45.529 -12.717 1.00 93.44 180 GLN A N 1
ATOM 1366 C CA . GLN A 1 180 ? -10.342 -45.418 -12.607 1.00 93.44 180 GLN A CA 1
ATOM 1367 C C . GLN A 1 180 ? -10.838 -45.801 -11.205 1.00 93.44 180 GLN A C 1
ATOM 1369 O O . GLN A 1 180 ? -11.595 -45.049 -10.590 1.00 93.44 180 GLN A O 1
ATOM 1374 N N . LYS A 1 181 ? -10.381 -46.938 -10.654 1.00 91.69 181 LYS A N 1
ATOM 1375 C CA . LYS A 1 181 ? -10.730 -47.354 -9.284 1.00 91.69 181 LYS A CA 1
ATOM 1376 C C . LYS A 1 181 ? -10.247 -46.353 -8.239 1.00 91.69 181 LYS A C 1
ATOM 1378 O O . LYS A 1 181 ? -10.984 -46.075 -7.298 1.00 91.69 181 LYS A O 1
ATOM 1383 N N . ALA A 1 182 ? -9.046 -45.803 -8.397 1.00 90.25 182 ALA A N 1
ATOM 1384 C CA . ALA A 1 182 ? -8.506 -44.794 -7.496 1.00 90.25 182 ALA A CA 1
ATOM 1385 C C . ALA A 1 182 ? -9.334 -43.500 -7.541 1.00 90.25 182 ALA A C 1
ATOM 1387 O O . ALA A 1 182 ? -9.675 -42.968 -6.490 1.00 90.25 182 ALA A O 1
ATOM 1388 N N . VAL A 1 183 ? -9.732 -43.029 -8.725 1.00 89.25 183 VAL A N 1
ATOM 1389 C CA . VAL A 1 183 ? -10.587 -41.838 -8.890 1.00 89.25 183 VAL A CA 1
ATOM 1390 C C . VAL A 1 183 ? -11.986 -42.065 -8.323 1.00 89.25 183 VAL A C 1
ATOM 1392 O O . VAL A 1 183 ? -12.517 -41.212 -7.615 1.00 89.25 183 VAL A O 1
ATOM 1395 N N . ALA A 1 184 ? -12.576 -43.235 -8.565 1.00 88.00 184 ALA A N 1
ATOM 1396 C CA . ALA A 1 184 ? -13.869 -43.586 -7.990 1.00 88.00 184 ALA A CA 1
ATOM 1397 C C . ALA A 1 184 ? -13.801 -43.655 -6.453 1.00 88.00 184 ALA A C 1
ATOM 1399 O O . ALA A 1 184 ? -14.677 -43.126 -5.769 1.00 88.00 184 ALA A O 1
ATOM 1400 N N . LEU A 1 185 ? -12.737 -44.247 -5.894 1.00 87.25 185 LEU A N 1
ATOM 1401 C CA . LEU A 1 185 ? -12.518 -44.305 -4.447 1.00 87.25 185 LEU A CA 1
ATOM 1402 C C . LEU A 1 185 ? -12.288 -42.920 -3.842 1.00 87.25 185 LEU A C 1
ATOM 1404 O O . LEU A 1 185 ? -12.875 -42.623 -2.803 1.00 87.25 185 LEU A O 1
ATOM 1408 N N . THR A 1 186 ? -11.496 -42.056 -4.481 1.00 85.25 186 THR A N 1
ATOM 1409 C CA . THR A 1 186 ? -11.269 -40.693 -3.980 1.00 85.25 186 THR A CA 1
ATOM 1410 C C . THR A 1 186 ? -12.547 -39.867 -4.028 1.00 85.25 186 THR A C 1
ATOM 1412 O O . THR A 1 186 ? -12.839 -39.169 -3.064 1.00 85.25 186 THR A O 1
ATOM 1415 N N . MET A 1 187 ? -13.375 -39.998 -5.068 1.00 84.12 187 MET A N 1
ATOM 1416 C CA . MET A 1 187 ? -14.687 -39.340 -5.125 1.00 84.12 187 MET A CA 1
ATOM 1417 C C . MET A 1 187 ? -15.650 -39.875 -4.058 1.00 84.12 187 MET A C 1
ATOM 1419 O O . MET A 1 187 ? -16.320 -39.090 -3.381 1.00 84.12 187 MET A O 1
ATOM 1423 N N . ALA A 1 188 ? -15.660 -41.188 -3.817 1.00 81.81 188 ALA A N 1
ATOM 1424 C CA . ALA A 1 188 ? -16.429 -41.792 -2.731 1.00 81.81 188 ALA A CA 1
ATOM 1425 C C . ALA A 1 188 ? -15.933 -41.343 -1.340 1.00 81.81 188 ALA A C 1
ATOM 1427 O O . ALA A 1 188 ? -16.725 -41.174 -0.410 1.00 81.81 188 ALA A O 1
ATOM 1428 N N . GLU A 1 189 ? -14.630 -41.112 -1.171 1.00 82.25 189 GLU A N 1
ATOM 1429 C CA . GLU A 1 189 ? -14.048 -40.566 0.060 1.00 82.25 189 GLU A CA 1
ATOM 1430 C C . GLU A 1 189 ? -14.298 -39.067 0.233 1.00 82.25 189 GLU A C 1
ATOM 1432 O O . GLU A 1 189 ? -14.589 -38.632 1.347 1.00 82.25 189 GLU A O 1
ATOM 1437 N N . LEU A 1 190 ? -14.277 -38.288 -0.849 1.00 76.31 190 LEU A N 1
ATOM 1438 C CA . LEU A 1 190 ? -14.682 -36.880 -0.852 1.00 76.31 190 LEU A CA 1
ATOM 1439 C C . LEU A 1 190 ? -16.164 -36.733 -0.485 1.00 76.31 190 LEU A C 1
ATOM 1441 O O . LEU A 1 190 ? -16.539 -35.797 0.228 1.00 76.31 190 LEU A O 1
ATOM 1445 N N . ARG A 1 191 ? -16.995 -37.702 -0.889 1.00 79.19 191 ARG A N 1
ATOM 1446 C CA . ARG A 1 191 ? -18.401 -37.808 -0.487 1.00 79.19 191 ARG A CA 1
ATOM 1447 C C . ARG A 1 191 ? -18.571 -38.182 0.987 1.00 79.19 191 ARG A C 1
ATOM 1449 O O . ARG A 1 191 ? -19.512 -37.712 1.627 1.00 79.19 191 ARG A O 1
ATOM 1456 N N . LYS A 1 192 ? -17.674 -38.988 1.573 1.00 78.31 192 LYS A N 1
ATOM 1457 C CA . LYS A 1 192 ? -17.690 -39.263 3.021 1.00 78.31 192 LYS A CA 1
ATOM 1458 C C . LYS A 1 192 ? -17.417 -37.948 3.748 1.00 78.31 192 LYS A C 1
ATOM 1460 O O . LYS A 1 192 ? -16.283 -37.488 3.836 1.00 78.31 192 LYS A O 1
ATOM 1465 N N . GLY A 1 193 ? -18.469 -37.365 4.324 1.00 67.31 193 GLY A N 1
ATOM 1466 C CA . GLY A 1 193 ? -18.514 -35.992 4.838 1.00 67.31 193 GLY A CA 1
ATOM 1467 C C . GLY A 1 193 ? -17.448 -35.558 5.858 1.00 67.31 193 GLY A C 1
ATOM 1468 O O . GLY A 1 193 ? -17.501 -34.426 6.313 1.00 67.31 193 GLY A O 1
ATOM 1469 N N . ARG A 1 194 ? -16.467 -36.387 6.236 1.00 72.19 194 ARG A N 1
ATOM 1470 C CA . ARG A 1 194 ? -15.312 -35.983 7.056 1.00 72.19 194 ARG A CA 1
ATOM 1471 C C . ARG A 1 194 ? -14.322 -35.102 6.294 1.00 72.19 194 ARG A C 1
ATOM 1473 O O . ARG A 1 194 ? -13.914 -34.086 6.843 1.00 72.19 194 ARG A O 1
ATOM 1480 N N . VAL A 1 195 ? -13.966 -35.451 5.053 1.00 68.12 195 VAL A N 1
ATOM 1481 C CA . VAL A 1 195 ? -13.054 -34.624 4.234 1.00 68.12 195 VAL A CA 1
ATOM 1482 C C . VAL A 1 195 ? -13.756 -33.335 3.826 1.00 68.12 195 VAL A C 1
ATOM 1484 O O . VAL A 1 195 ? -13.176 -32.258 3.914 1.00 68.12 195 VAL A O 1
ATOM 1487 N N . ARG A 1 196 ? -15.050 -33.428 3.506 1.00 67.12 196 ARG A N 1
ATOM 1488 C CA . ARG A 1 196 ? -15.909 -32.269 3.264 1.00 67.12 196 ARG A CA 1
ATOM 1489 C C . ARG A 1 196 ? -16.017 -31.359 4.486 1.00 67.12 196 ARG A C 1
ATOM 1491 O O . ARG A 1 196 ? -15.771 -30.171 4.354 1.00 67.12 196 ARG A O 1
ATOM 1498 N N . ARG A 1 197 ? -16.234 -31.911 5.690 1.00 74.56 197 ARG A N 1
ATOM 1499 C CA . ARG A 1 197 ? -16.153 -31.142 6.944 1.00 74.56 197 ARG A CA 1
ATOM 1500 C C . ARG A 1 197 ? -14.790 -30.481 7.104 1.00 74.56 197 ARG A C 1
ATOM 1502 O O . ARG A 1 197 ? -14.756 -29.326 7.489 1.00 74.56 197 ARG A O 1
ATOM 1509 N N . LEU A 1 198 ? -13.685 -31.168 6.808 1.00 71.75 198 LEU A N 1
ATOM 1510 C CA . LEU A 1 198 ? -12.340 -30.586 6.895 1.00 71.75 198 LEU A CA 1
ATOM 1511 C C . LEU A 1 198 ? -12.149 -29.429 5.896 1.00 71.75 198 LEU A C 1
ATOM 1513 O O . LEU A 1 198 ? -11.604 -28.391 6.256 1.00 71.75 198 LEU A O 1
ATOM 1517 N N . LEU A 1 199 ? -12.643 -29.579 4.666 1.00 71.81 199 LEU A N 1
ATOM 1518 C CA . LEU A 1 199 ? -12.653 -28.532 3.640 1.00 71.81 199 LEU A CA 1
ATOM 1519 C C . LEU A 1 199 ? -13.570 -27.367 4.015 1.00 71.81 199 LEU A C 1
ATOM 1521 O O . LEU A 1 199 ? -13.212 -26.217 3.784 1.00 71.81 199 LEU A O 1
ATOM 1525 N N . ASP A 1 200 ? -14.718 -27.632 4.628 1.00 76.62 200 ASP A N 1
ATOM 1526 C CA . ASP A 1 200 ? -15.635 -26.605 5.112 1.00 76.62 200 ASP A CA 1
ATOM 1527 C C . ASP A 1 200 ? -15.072 -25.899 6.354 1.00 76.62 200 ASP A C 1
ATOM 1529 O O . ASP A 1 200 ? -15.207 -24.684 6.468 1.00 76.62 200 ASP A O 1
ATOM 1533 N N . TRP A 1 201 ? -14.328 -26.603 7.215 1.00 76.56 201 TRP A N 1
ATOM 1534 C CA . TRP A 1 201 ? -13.488 -26.010 8.262 1.00 76.56 201 TRP A CA 1
ATOM 1535 C C . TRP A 1 201 ? -12.365 -25.156 7.665 1.00 76.56 201 TRP A C 1
ATOM 1537 O O . TRP A 1 201 ? -12.097 -24.071 8.172 1.00 76.56 201 TRP A O 1
ATOM 1547 N N . GLY A 1 202 ? -11.749 -25.589 6.563 1.00 73.69 202 GLY A N 1
ATOM 1548 C CA . GLY A 1 202 ? -10.757 -24.815 5.814 1.00 73.69 202 GLY A CA 1
ATOM 1549 C C . GLY A 1 202 ? -11.347 -23.548 5.189 1.00 73.69 202 GLY A C 1
ATOM 1550 O O . GLY A 1 202 ? -10.776 -22.471 5.329 1.00 73.69 202 GLY A O 1
ATOM 1551 N N . LYS A 1 203 ? -12.535 -23.634 4.578 1.00 77.62 203 LYS A N 1
ATOM 1552 C CA . LYS A 1 203 ? -13.293 -22.473 4.080 1.00 77.62 203 LYS A CA 1
ATOM 1553 C C . LYS A 1 203 ? -13.724 -21.559 5.219 1.00 77.62 203 LYS A C 1
ATOM 1555 O O . LYS A 1 203 ? -13.684 -20.345 5.050 1.00 77.62 203 LYS A O 1
ATOM 1560 N N . LEU A 1 204 ? -14.125 -22.114 6.364 1.00 73.62 204 LEU A N 1
ATOM 1561 C CA . LEU A 1 204 ? -14.451 -21.350 7.564 1.00 73.62 204 LEU A CA 1
ATOM 1562 C C . LEU A 1 204 ? -13.217 -20.598 8.057 1.00 73.62 204 LEU A C 1
ATOM 1564 O O . LEU A 1 204 ? -13.323 -19.403 8.276 1.00 73.62 204 LEU A O 1
ATOM 1568 N N . LEU A 1 205 ? -12.059 -21.254 8.168 1.00 72.00 205 LEU A N 1
ATOM 1569 C CA . LEU A 1 205 ? -10.786 -20.640 8.559 1.00 72.00 205 LEU A CA 1
ATOM 1570 C C . LEU A 1 205 ? -10.332 -19.579 7.558 1.00 72.00 205 LEU A C 1
ATOM 1572 O O . LEU A 1 205 ? -9.918 -18.503 7.971 1.00 72.00 205 LEU A O 1
ATOM 1576 N N . TYR A 1 206 ? -10.466 -19.835 6.256 1.00 77.31 206 TYR A N 1
ATOM 1577 C CA . TYR A 1 206 ? -10.166 -18.858 5.211 1.00 77.31 206 TYR A CA 1
ATOM 1578 C C . TYR A 1 206 ? -11.113 -17.657 5.277 1.00 77.31 206 TYR A C 1
ATOM 1580 O O . TYR A 1 206 ? -10.663 -16.519 5.219 1.00 77.31 206 TYR A O 1
ATOM 1588 N N . ARG A 1 207 ? -12.419 -17.880 5.479 1.00 80.75 207 ARG A N 1
ATOM 1589 C CA . ARG A 1 207 ? -13.400 -16.806 5.692 1.00 80.75 207 ARG A CA 1
ATOM 1590 C C . ARG A 1 207 ? -13.149 -16.068 7.002 1.00 80.75 207 ARG A C 1
ATOM 1592 O O . ARG A 1 207 ? -13.257 -14.853 7.008 1.00 80.75 207 ARG A O 1
ATOM 1599 N N . LEU A 1 208 ? -12.765 -16.747 8.082 1.00 71.00 208 LEU A N 1
ATOM 1600 C CA . LEU A 1 208 ? -12.370 -16.122 9.348 1.00 71.00 208 LEU A CA 1
ATOM 1601 C C . LEU A 1 208 ? -11.077 -15.323 9.197 1.00 71.00 208 LEU A C 1
ATOM 1603 O O . LEU A 1 208 ? -10.953 -14.273 9.808 1.00 71.00 208 LEU A O 1
ATOM 1607 N N . GLY A 1 209 ? -10.137 -15.790 8.377 1.00 75.75 209 GLY A N 1
ATOM 1608 C CA . GLY A 1 209 ? -8.906 -15.085 8.041 1.00 75.75 209 GLY A CA 1
ATOM 1609 C C . GLY A 1 209 ? -9.174 -13.863 7.169 1.00 75.75 209 GLY A C 1
ATOM 1610 O O . GLY A 1 209 ? -8.667 -12.790 7.464 1.00 75.75 209 GLY A O 1
ATOM 1611 N N . ALA A 1 210 ? -10.033 -13.980 6.155 1.00 72.62 210 ALA A N 1
ATOM 1612 C CA . ALA A 1 210 ? -10.427 -12.879 5.278 1.00 72.62 210 ALA A CA 1
ATOM 1613 C C . ALA A 1 210 ? -11.292 -11.838 6.007 1.00 72.62 210 ALA A C 1
ATOM 1615 O O . ALA A 1 210 ? -11.059 -10.640 5.879 1.00 72.62 210 ALA A O 1
ATOM 1616 N N . VAL A 1 211 ? -12.246 -12.278 6.835 1.00 72.81 211 VAL A N 1
ATOM 1617 C CA . VAL A 1 211 ? -13.027 -11.407 7.728 1.00 72.81 211 VAL A CA 1
ATOM 1618 C C . VAL A 1 211 ? -12.144 -10.854 8.837 1.00 72.81 211 VAL A C 1
ATOM 1620 O O . VAL A 1 211 ? -12.318 -9.707 9.206 1.00 72.81 211 VAL A O 1
ATOM 1623 N N . GLY A 1 212 ? -11.175 -11.613 9.341 1.00 73.12 212 GLY A N 1
ATOM 1624 C CA . GLY A 1 212 ? -10.185 -11.156 10.312 1.00 73.12 212 GLY A CA 1
ATOM 1625 C C . GLY A 1 212 ? -9.270 -10.087 9.728 1.00 73.12 212 GLY A C 1
ATOM 1626 O O . GLY A 1 212 ? -9.011 -9.090 10.387 1.00 73.12 212 GLY A O 1
ATOM 1627 N N . TYR A 1 213 ? -8.863 -10.231 8.468 1.00 75.19 213 TYR A N 1
ATOM 1628 C CA . TYR A 1 213 ? -8.101 -9.233 7.723 1.00 75.19 213 TYR A CA 1
ATOM 1629 C C . TYR A 1 213 ? -8.957 -8.003 7.397 1.00 75.19 213 TYR A C 1
ATOM 1631 O O . TYR A 1 213 ? -8.502 -6.878 7.566 1.00 75.19 213 TYR A O 1
ATOM 1639 N N . GLY A 1 214 ? -10.230 -8.191 7.038 1.00 70.81 214 GLY A N 1
ATOM 1640 C CA . GLY A 1 214 ? -11.204 -7.109 6.886 1.00 70.81 214 GLY A CA 1
ATOM 1641 C C . GLY A 1 214 ? -11.514 -6.397 8.206 1.00 70.81 214 GLY A C 1
ATOM 1642 O O . GLY A 1 214 ? -11.605 -5.177 8.239 1.00 70.81 214 GLY A O 1
ATOM 1643 N N . ALA A 1 215 ? -11.594 -7.126 9.318 1.00 64.62 215 ALA A N 1
ATOM 1644 C CA . ALA A 1 215 ? -11.782 -6.594 10.663 1.00 64.62 215 ALA A CA 1
ATOM 1645 C C . ALA A 1 215 ? -10.519 -5.880 11.149 1.00 64.62 215 ALA A C 1
ATOM 1647 O O . ALA A 1 215 ? -10.625 -4.823 11.752 1.00 64.62 215 ALA A O 1
ATOM 1648 N N . PHE A 1 216 ? -9.331 -6.389 10.826 1.00 65.12 216 PHE A N 1
ATOM 1649 C CA . PHE A 1 216 ? -8.053 -5.724 11.072 1.00 65.12 216 PHE A CA 1
ATOM 1650 C C . PHE A 1 216 ? -7.939 -4.435 10.242 1.00 65.12 216 PHE A C 1
ATOM 1652 O O . PHE A 1 216 ? -7.603 -3.379 10.775 1.00 65.12 216 PHE A O 1
ATOM 1659 N N . SER A 1 217 ? -8.347 -4.485 8.971 1.00 57.38 217 SER A N 1
ATOM 1660 C CA . SER A 1 217 ? -8.474 -3.325 8.087 1.00 57.38 217 SER A CA 1
ATOM 1661 C C . SER A 1 217 ? -9.533 -2.334 8.578 1.00 57.38 217 SER A C 1
ATOM 1663 O O . SER A 1 217 ? -9.329 -1.136 8.433 1.00 57.38 217 SER A O 1
ATOM 1665 N N . MET A 1 218 ? -10.633 -2.775 9.195 1.00 59.19 218 MET A N 1
ATOM 1666 C CA . MET A 1 218 ? -11.640 -1.902 9.817 1.00 59.19 218 MET A CA 1
ATOM 1667 C C . MET A 1 218 ? -11.206 -1.380 11.194 1.00 59.19 218 MET A C 1
ATOM 1669 O O . MET A 1 218 ? -11.618 -0.291 11.588 1.00 59.19 218 MET A O 1
ATOM 1673 N N . CYS A 1 219 ? -10.326 -2.092 11.899 1.00 53.84 219 CYS A N 1
ATOM 1674 C CA . CYS A 1 219 ? -9.686 -1.651 13.140 1.00 53.84 219 CYS A CA 1
ATOM 1675 C C . CYS A 1 219 ? -8.674 -0.517 12.927 1.00 53.84 219 CYS A C 1
ATOM 1677 O O . CYS A 1 219 ? -8.327 0.157 13.895 1.00 53.84 219 CYS A O 1
ATOM 1679 N N . THR A 1 220 ? -8.272 -0.228 11.683 1.00 66.38 220 THR A N 1
ATOM 1680 C CA . THR A 1 220 ? -7.565 1.024 11.357 1.00 66.38 220 THR A CA 1
ATOM 1681 C C . THR A 1 220 ? -8.445 2.261 11.574 1.00 66.38 220 THR A C 1
ATOM 1683 O O . THR A 1 220 ? -7.925 3.357 11.788 1.00 66.38 220 THR A O 1
ATOM 1686 N N . ASN A 1 221 ? -9.775 2.093 11.604 1.00 56.78 221 ASN A N 1
ATOM 1687 C CA . ASN A 1 221 ? -10.728 3.162 11.858 1.00 56.78 221 ASN A CA 1
ATOM 1688 C C . ASN A 1 221 ? -11.505 2.907 13.174 1.00 56.78 221 ASN A C 1
ATOM 1690 O O . ASN A 1 221 ? -12.468 2.134 13.208 1.00 56.78 221 ASN A O 1
ATOM 1694 N N . PRO A 1 222 ? -11.127 3.559 14.293 1.00 71.62 222 PRO A N 1
ATOM 1695 C CA . PRO A 1 222 ? -11.587 3.198 15.642 1.00 71.62 222 PRO A CA 1
ATOM 1696 C C . PRO A 1 222 ? -13.098 3.376 15.861 1.00 71.62 222 PRO A C 1
ATOM 1698 O O . PRO A 1 222 ? -13.666 2.819 16.803 1.00 71.62 222 PRO A O 1
ATOM 1701 N N . TRP A 1 223 ? -13.765 4.148 15.004 1.00 69.81 223 TRP A N 1
ATOM 1702 C CA . TRP A 1 223 ? -15.208 4.368 15.049 1.00 69.81 223 TRP A CA 1
ATOM 1703 C C . TRP A 1 223 ? -16.000 3.229 14.415 1.00 69.81 223 TRP A C 1
ATOM 1705 O O . TRP A 1 223 ? -16.995 2.796 14.992 1.00 69.81 223 TRP A O 1
ATOM 1715 N N . VAL A 1 224 ? -15.521 2.699 13.288 1.00 70.81 224 VAL A N 1
ATOM 1716 C CA . VAL A 1 224 ? -16.111 1.520 12.643 1.00 70.81 224 VAL A CA 1
ATOM 1717 C C . VAL A 1 224 ? -15.891 0.300 13.529 1.00 70.81 224 VAL A C 1
ATOM 1719 O O . VAL A 1 224 ? -16.839 -0.429 13.795 1.00 70.81 224 VAL A O 1
ATOM 1722 N N . ALA A 1 225 ? -14.697 0.156 14.114 1.00 70.88 225 ALA A N 1
ATOM 1723 C CA . ALA A 1 225 ? -14.425 -0.888 15.099 1.00 70.88 225 ALA A CA 1
ATOM 1724 C C . ALA A 1 225 ? -15.390 -0.822 16.294 1.00 70.88 225 ALA A C 1
ATOM 1726 O O . ALA A 1 225 ? -15.956 -1.840 16.677 1.00 70.88 225 ALA A O 1
ATOM 1727 N N . LYS A 1 226 ? -15.654 0.373 16.848 1.00 69.44 226 LYS A N 1
ATOM 1728 C CA . LYS A 1 226 ? -16.634 0.553 17.936 1.00 69.44 226 LYS A CA 1
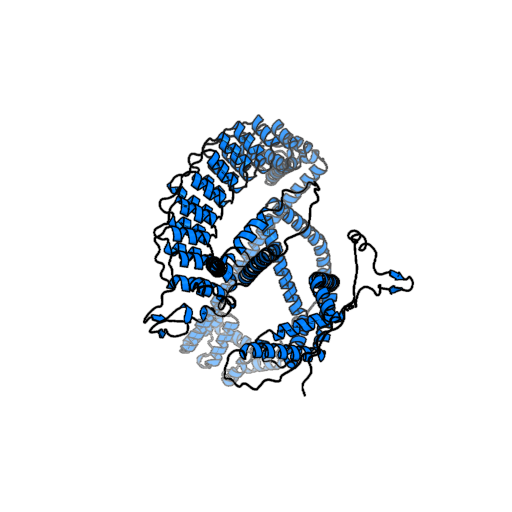ATOM 1729 C C . LYS A 1 226 ? -18.071 0.272 17.510 1.00 69.44 226 LYS A C 1
ATOM 1731 O O . LYS A 1 226 ? -18.804 -0.316 18.296 1.00 69.44 226 LYS A O 1
ATOM 1736 N N . ALA A 1 227 ? -18.477 0.677 16.309 1.00 73.25 227 ALA A N 1
ATOM 1737 C CA . ALA A 1 227 ? -19.816 0.409 15.792 1.00 73.25 227 ALA A CA 1
ATOM 1738 C C . ALA A 1 227 ? -20.030 -1.092 15.550 1.00 73.25 227 ALA A C 1
ATOM 1740 O O . ALA A 1 227 ? -21.058 -1.634 15.946 1.00 73.25 227 ALA A O 1
ATOM 1741 N N . VAL A 1 228 ? -19.030 -1.774 14.988 1.00 73.06 228 VAL A N 1
ATOM 1742 C CA . VAL A 1 228 ? -19.053 -3.221 14.756 1.00 73.06 228 VAL A CA 1
ATOM 1743 C C . VAL A 1 228 ? -18.998 -3.982 16.078 1.00 73.06 228 VAL A C 1
ATOM 1745 O O . VAL A 1 228 ? -19.823 -4.859 16.275 1.00 73.06 228 VAL A O 1
ATOM 1748 N N . LEU A 1 229 ? -18.126 -3.625 17.029 1.00 74.69 229 LEU A N 1
ATOM 1749 C CA . LEU A 1 229 ? -18.103 -4.234 18.369 1.00 74.69 229 LEU A CA 1
ATOM 1750 C C . LEU A 1 229 ? -19.405 -3.993 19.136 1.00 74.69 229 LEU A C 1
ATOM 1752 O O . LEU A 1 229 ? -19.886 -4.906 19.798 1.00 74.69 229 LEU A O 1
ATOM 1756 N N . ALA A 1 230 ? -20.002 -2.802 19.028 1.00 72.44 230 ALA A N 1
ATOM 1757 C CA . ALA A 1 230 ? -21.301 -2.514 19.626 1.00 72.44 230 ALA A CA 1
ATOM 1758 C C . ALA A 1 230 ? -22.408 -3.355 18.980 1.00 72.44 230 ALA A C 1
ATOM 1760 O O . ALA A 1 230 ? -23.176 -3.979 19.701 1.00 72.44 230 ALA A O 1
ATOM 1761 N N . ALA A 1 231 ? -22.452 -3.445 17.649 1.00 77.00 231 ALA A N 1
ATOM 1762 C CA . ALA A 1 231 ? -23.421 -4.268 16.929 1.00 77.00 231 ALA A CA 1
ATOM 1763 C C . ALA A 1 231 ? -23.233 -5.767 17.211 1.00 77.00 231 ALA A C 1
ATOM 1765 O O . ALA A 1 231 ? -24.206 -6.483 17.427 1.00 77.00 231 ALA A O 1
ATOM 1766 N N . LEU A 1 232 ? -21.989 -6.241 17.279 1.00 75.00 232 LEU A N 1
ATOM 1767 C CA . LEU A 1 232 ? -21.647 -7.631 17.569 1.00 75.00 232 LEU A CA 1
ATOM 1768 C C . LEU A 1 232 ? -21.973 -7.979 19.026 1.00 75.00 232 LEU A C 1
ATOM 1770 O O . LEU A 1 232 ? -22.523 -9.043 19.289 1.00 75.00 232 LEU A O 1
ATOM 1774 N N . TRP A 1 233 ? -21.743 -7.050 19.959 1.00 80.81 233 TRP A N 1
ATOM 1775 C CA . TRP A 1 233 ? -22.186 -7.154 21.350 1.00 80.81 233 TRP A CA 1
ATOM 1776 C C . TRP A 1 233 ? -23.714 -7.152 21.469 1.00 80.81 233 TRP A C 1
ATOM 1778 O O . TRP A 1 233 ? -24.272 -7.953 22.215 1.00 80.81 233 TRP A O 1
ATOM 1788 N N . SER A 1 234 ? -24.415 -6.313 20.702 1.00 77.19 234 SER A N 1
ATOM 1789 C CA . SER A 1 234 ? -25.880 -6.312 20.622 1.00 77.19 234 SER A CA 1
ATOM 1790 C C . SER A 1 234 ? -26.417 -7.632 20.067 1.00 77.19 234 SER A C 1
ATOM 1792 O O . SER A 1 234 ? -27.347 -8.190 20.647 1.00 77.19 234 SER A O 1
ATOM 1794 N N . CYS A 1 235 ? -25.800 -8.177 19.015 1.00 72.38 235 CYS A N 1
ATOM 1795 C CA . CYS A 1 235 ? -26.137 -9.482 18.446 1.00 72.38 235 CYS A CA 1
ATOM 1796 C C . CYS A 1 235 ? -25.847 -10.630 19.418 1.00 72.38 235 CYS A C 1
ATOM 1798 O O . CYS A 1 235 ? -26.709 -11.486 19.595 1.00 72.38 235 CYS A O 1
ATOM 1800 N N . LEU A 1 236 ? -24.698 -10.638 20.106 1.00 71.81 236 LEU A N 1
ATOM 1801 C CA . LEU A 1 236 ? -24.399 -11.631 21.145 1.00 71.81 236 LEU A CA 1
ATOM 1802 C C . LEU A 1 236 ? -25.365 -11.525 22.326 1.00 71.81 236 LEU A C 1
ATOM 1804 O O . LEU A 1 236 ? -25.760 -12.544 22.882 1.00 71.81 236 LEU A O 1
ATOM 1808 N N . ARG A 1 237 ? -25.781 -10.313 22.705 1.00 79.00 237 ARG A N 1
ATOM 1809 C CA . ARG A 1 237 ? -26.748 -10.090 23.786 1.00 79.00 237 ARG A CA 1
ATOM 1810 C C . ARG A 1 237 ? -28.155 -10.534 23.391 1.00 79.00 237 ARG A C 1
ATOM 1812 O O . ARG A 1 237 ? -28.858 -11.090 24.229 1.00 79.00 237 ARG A O 1
ATOM 1819 N N . LEU A 1 238 ? -28.554 -10.323 22.135 1.00 76.38 238 LEU A N 1
ATOM 1820 C CA . LEU A 1 238 ? -29.806 -10.833 21.569 1.00 76.38 238 LEU A CA 1
ATOM 1821 C C . LEU A 1 238 ? -29.779 -12.362 21.481 1.00 76.38 238 LEU A C 1
ATOM 1823 O O . LEU A 1 238 ? -30.666 -13.010 22.025 1.00 76.38 238 LEU A O 1
ATOM 1827 N N . MET A 1 239 ? -28.725 -12.949 20.910 1.00 71.88 239 MET A N 1
ATOM 1828 C CA . MET A 1 239 ? -28.536 -14.402 20.856 1.00 71.88 239 MET A CA 1
ATOM 1829 C C . MET A 1 239 ? -28.477 -15.020 22.253 1.00 71.88 239 MET A C 1
ATOM 1831 O O . MET A 1 239 ? -29.154 -16.006 22.500 1.00 71.88 239 MET A O 1
ATOM 1835 N N . GLY A 1 240 ? -27.767 -14.414 23.204 1.00 75.25 240 GLY A N 1
ATOM 1836 C CA . GLY A 1 240 ? -27.764 -14.844 24.601 1.00 75.25 240 GLY A CA 1
ATOM 1837 C C . GLY A 1 240 ? -29.167 -14.814 25.208 1.00 75.25 240 GLY A C 1
ATOM 1838 O O . GLY A 1 240 ? -29.565 -15.767 25.868 1.00 75.25 240 GLY A O 1
ATOM 1839 N N . ARG A 1 241 ? -29.967 -13.781 24.915 1.00 72.12 241 ARG A N 1
ATOM 1840 C CA . ARG A 1 241 ? -31.361 -13.682 25.376 1.00 72.12 241 ARG A CA 1
ATOM 1841 C C . ARG A 1 241 ? -32.298 -14.729 24.774 1.00 72.12 241 ARG A C 1
ATOM 1843 O O . ARG A 1 241 ? -33.250 -15.094 25.452 1.00 72.12 241 ARG A O 1
ATOM 1850 N N . PHE A 1 242 ? -32.051 -15.203 23.553 1.00 72.19 242 PHE A N 1
ATOM 1851 C CA . PHE A 1 242 ? -32.903 -16.197 22.886 1.00 72.19 242 PHE A CA 1
ATOM 1852 C C . PHE A 1 242 ? -32.408 -17.643 23.060 1.00 72.19 242 PHE A C 1
ATOM 1854 O O . PHE A 1 242 ? -33.219 -18.557 23.177 1.00 72.19 242 PHE A O 1
ATOM 1861 N N . VAL A 1 243 ? -31.095 -17.861 23.144 1.00 59.12 243 VAL A N 1
ATOM 1862 C CA . VAL A 1 243 ? -30.471 -19.194 23.196 1.00 59.12 243 VAL A CA 1
ATOM 1863 C C . VAL A 1 243 ? -30.293 -19.697 24.635 1.00 59.12 243 VAL A C 1
ATOM 1865 O O . VAL A 1 243 ? -30.484 -20.888 24.883 1.00 59.12 243 VAL A O 1
ATOM 1868 N N . LEU A 1 244 ? -30.013 -18.828 25.619 1.00 53.44 244 LEU A N 1
ATOM 1869 C CA . LEU A 1 244 ? -29.895 -19.254 27.025 1.00 53.44 244 LEU A CA 1
ATOM 1870 C C . LEU A 1 244 ? -31.210 -19.766 27.648 1.00 53.44 244 LEU A C 1
ATOM 1872 O O . LEU A 1 244 ? -31.139 -20.775 28.353 1.00 53.44 244 LEU A O 1
ATOM 1876 N N . PRO A 1 245 ? -32.407 -19.194 27.386 1.00 49.81 245 PRO A N 1
ATOM 1877 C CA . PRO A 1 245 ? -33.645 -19.771 27.914 1.00 49.81 245 PRO A CA 1
ATOM 1878 C C . PRO A 1 245 ? -34.072 -21.064 27.202 1.00 49.81 245 PRO A C 1
ATOM 1880 O O . PRO A 1 245 ? -34.810 -21.848 27.791 1.00 49.81 245 PRO A O 1
ATOM 1883 N N . LEU A 1 246 ? -33.596 -21.332 25.978 1.00 51.75 246 LEU A N 1
ATOM 1884 C CA . LEU A 1 246 ? -33.860 -22.600 25.283 1.00 51.75 246 LEU A CA 1
ATOM 1885 C C . LEU A 1 246 ? -32.890 -23.711 25.718 1.00 51.75 246 LEU A C 1
ATOM 1887 O O . LEU A 1 246 ? -33.306 -24.856 25.877 1.00 51.75 246 LEU A O 1
ATOM 1891 N N . SER A 1 247 ? -31.629 -23.376 26.006 1.00 45.81 247 SER A N 1
ATOM 1892 C CA . SER A 1 247 ? -30.630 -24.359 26.447 1.00 45.81 247 SER A CA 1
ATOM 1893 C C . SER A 1 247 ? -30.827 -24.782 27.914 1.00 45.81 247 SER A C 1
ATOM 1895 O O . SER A 1 247 ? -30.771 -25.972 28.227 1.00 45.81 247 SER A O 1
ATOM 1897 N N . LEU A 1 248 ? -31.195 -23.850 28.807 1.00 45.84 248 LEU A N 1
ATOM 1898 C CA . LEU A 1 248 ? -31.467 -24.160 30.222 1.00 45.84 248 LEU A CA 1
ATOM 1899 C C . LEU A 1 248 ? -32.785 -24.917 30.453 1.00 45.84 248 LEU A C 1
ATOM 1901 O O . LEU A 1 248 ? -32.927 -25.581 31.479 1.00 45.84 248 LEU A O 1
ATOM 1905 N N . ARG A 1 249 ? -33.722 -24.892 29.495 1.00 43.09 249 ARG A N 1
ATOM 1906 C CA . ARG A 1 249 ? -34.950 -25.699 29.567 1.00 43.09 249 ARG A CA 1
ATOM 1907 C C . ARG A 1 249 ? -34.719 -27.162 29.170 1.00 43.09 249 ARG A C 1
ATOM 1909 O O . ARG A 1 249 ? -35.409 -28.023 29.693 1.00 43.09 249 ARG A O 1
ATOM 1916 N N . SER A 1 250 ? -33.713 -27.454 28.336 1.00 39.78 250 SER A N 1
ATOM 1917 C CA . SER A 1 250 ? -33.367 -28.838 27.955 1.00 39.78 250 SER A CA 1
ATOM 1918 C C . SER A 1 250 ? -32.480 -29.560 28.981 1.00 39.78 250 SER A C 1
ATOM 1920 O O . SER A 1 250 ? -32.572 -30.775 29.133 1.00 39.78 250 SER A O 1
ATOM 1922 N N . VAL A 1 251 ? -31.668 -28.819 29.747 1.00 44.56 251 VAL A N 1
ATOM 1923 C CA . VAL A 1 251 ? -30.767 -29.399 30.762 1.00 44.56 251 VAL A CA 1
ATOM 1924 C C . VAL A 1 251 ? -31.491 -29.659 32.095 1.00 44.56 251 VAL A C 1
ATOM 1926 O O . VAL A 1 251 ? -31.133 -30.585 32.821 1.00 44.56 251 VAL A O 1
ATOM 1929 N N . GLY A 1 252 ? -32.564 -28.914 32.392 1.00 39.59 252 GLY A N 1
ATOM 1930 C CA . GLY A 1 252 ? -33.393 -29.126 33.587 1.00 39.59 252 GLY A CA 1
ATOM 1931 C C . GLY A 1 252 ? -34.203 -30.431 33.585 1.00 39.59 252 GLY A C 1
ATOM 1932 O O . GLY A 1 252 ? -34.535 -30.934 34.653 1.00 39.59 252 GLY A O 1
ATOM 1933 N N . GLU A 1 253 ? -34.471 -31.017 32.414 1.00 38.19 253 GLU A N 1
ATOM 1934 C CA . GLU A 1 253 ? -35.268 -32.249 32.273 1.00 38.19 253 GLU A CA 1
ATOM 1935 C C . GLU A 1 253 ? -34.421 -33.536 32.207 1.00 38.19 253 GLU A C 1
ATOM 1937 O O . GLU A 1 253 ? -34.945 -34.638 32.370 1.00 38.19 253 GLU A O 1
ATOM 1942 N N . GLN A 1 254 ? -33.096 -33.424 32.043 1.00 36.84 254 GLN A N 1
ATOM 1943 C CA . GLN A 1 254 ? -32.178 -34.574 32.028 1.00 36.84 254 GLN A CA 1
ATOM 1944 C C . GLN A 1 254 ? -31.519 -34.869 33.387 1.00 36.84 254 GLN A C 1
ATOM 1946 O O . GLN A 1 254 ? -31.023 -35.976 33.594 1.00 36.84 254 GLN A O 1
ATOM 1951 N N . ALA A 1 255 ? -31.577 -33.948 34.355 1.00 36.81 255 ALA A N 1
ATOM 1952 C CA . ALA A 1 255 ? -30.988 -34.144 35.684 1.00 36.81 255 ALA A CA 1
ATOM 1953 C C . ALA A 1 255 ? -31.795 -35.089 36.607 1.00 36.81 255 ALA A C 1
ATOM 1955 O O . ALA A 1 255 ? -31.297 -35.504 37.651 1.00 36.81 255 ALA A O 1
ATOM 1956 N N . SER A 1 256 ? -33.020 -35.478 36.231 1.00 36.84 256 SER A N 1
ATOM 1957 C CA . SER A 1 256 ? -33.897 -36.326 37.061 1.00 36.84 256 SER A CA 1
ATOM 1958 C C . SER A 1 256 ? -33.822 -37.828 36.743 1.00 36.84 256 SER A C 1
ATOM 1960 O O . SER A 1 256 ? -34.499 -38.621 37.396 1.00 36.84 256 SER A O 1
ATOM 1962 N N . ARG A 1 257 ? -33.032 -38.258 35.746 1.00 38.72 257 ARG A N 1
ATOM 1963 C CA . ARG A 1 257 ? -33.030 -39.657 35.268 1.00 38.72 257 ARG A CA 1
ATOM 1964 C C . ARG A 1 257 ? -31.644 -40.233 34.964 1.00 38.72 257 ARG A C 1
ATOM 1966 O O . ARG A 1 257 ? -31.476 -40.883 33.946 1.00 38.72 257 ARG A O 1
ATOM 1973 N N . THR A 1 258 ? -30.674 -40.118 35.868 1.00 34.81 258 THR A N 1
ATOM 1974 C CA . THR A 1 258 ? -29.508 -41.032 35.864 1.00 34.81 258 THR A CA 1
ATOM 1975 C C . THR A 1 258 ? -28.934 -41.230 37.269 1.00 34.81 258 THR A C 1
ATOM 1977 O O . THR A 1 258 ? -27.868 -40.719 37.603 1.00 34.81 258 THR A O 1
ATOM 1980 N N . HIS A 1 259 ? -29.605 -42.032 38.100 1.00 34.84 259 HIS A N 1
ATOM 1981 C CA . HIS A 1 259 ? -28.927 -42.740 39.189 1.00 34.84 259 HIS A CA 1
ATOM 1982 C C . HIS A 1 259 ? -28.192 -43.948 38.588 1.00 34.84 259 HIS A C 1
ATOM 1984 O O . HIS A 1 259 ? -28.727 -45.053 38.518 1.00 34.84 259 HIS A O 1
ATOM 1990 N N . VAL A 1 260 ? -26.960 -43.738 38.121 1.00 33.44 260 VAL A N 1
ATOM 1991 C CA . VAL A 1 260 ? -26.058 -44.834 37.744 1.00 33.44 260 VAL A CA 1
ATOM 1992 C C . VAL A 1 260 ? -25.255 -45.239 38.980 1.00 33.44 260 VAL A C 1
ATOM 1994 O O . VAL A 1 260 ? -24.429 -44.486 39.494 1.00 33.44 260 VAL A O 1
ATOM 1997 N N . ARG A 1 261 ? -25.552 -46.445 39.478 1.00 31.39 261 ARG A N 1
ATOM 1998 C CA . ARG A 1 261 ? -24.807 -47.173 40.514 1.00 31.39 261 ARG A CA 1
ATOM 1999 C C . ARG A 1 261 ? -23.317 -47.242 40.157 1.00 31.39 261 ARG A C 1
ATOM 2001 O O . ARG A 1 261 ? -22.960 -47.771 39.108 1.00 31.39 261 ARG A O 1
ATOM 2008 N N . ARG A 1 262 ? -22.450 -46.814 41.079 1.00 30.14 262 ARG A N 1
ATOM 2009 C CA . ARG A 1 262 ? -21.037 -47.226 41.095 1.00 30.14 262 ARG A CA 1
ATOM 2010 C C . ARG A 1 262 ? -20.955 -48.736 41.375 1.00 30.14 262 ARG A C 1
ATOM 2012 O O . ARG A 1 262 ? -21.597 -49.182 42.328 1.00 30.14 262 ARG A O 1
ATOM 2019 N N . PRO A 1 263 ? -20.173 -49.522 40.615 1.00 30.77 263 PRO A N 1
ATOM 2020 C CA . PRO A 1 263 ? -19.907 -50.910 40.960 1.00 30.77 263 PRO A CA 1
ATOM 2021 C C . PRO A 1 263 ? -18.929 -50.968 42.141 1.00 30.77 263 PRO A C 1
ATOM 2023 O O . PRO A 1 263 ? -17.834 -50.409 42.106 1.00 30.77 263 PRO A O 1
ATOM 2026 N N . SER A 1 264 ? -19.350 -51.635 43.210 1.00 31.34 264 SER A N 1
ATOM 2027 C CA . SER A 1 264 ? -18.501 -52.067 44.321 1.00 31.34 264 SER A CA 1
ATOM 2028 C C . SER A 1 264 ? -17.509 -53.148 43.854 1.00 31.34 264 SER A C 1
ATOM 2030 O O . SER A 1 264 ? -17.915 -54.023 43.085 1.00 31.34 264 SER A O 1
ATOM 2032 N N . PRO A 1 265 ? -16.245 -53.143 44.319 1.00 33.00 265 PRO A N 1
ATOM 2033 C CA . PRO A 1 265 ? -15.272 -54.176 43.962 1.00 33.00 265 PRO A CA 1
ATOM 2034 C C . PRO A 1 265 ? -15.644 -55.544 44.575 1.00 33.00 265 PRO A C 1
ATOM 2036 O O . PRO A 1 265 ? -16.341 -55.587 45.596 1.00 33.00 265 PRO A O 1
ATOM 2039 N N . PRO A 1 266 ? -15.205 -56.664 43.968 1.00 34.94 266 PRO A N 1
ATOM 2040 C CA . PRO A 1 266 ? -15.615 -58.008 44.368 1.00 34.94 266 PRO A CA 1
ATOM 2041 C C . PRO A 1 266 ? -15.108 -58.349 45.775 1.00 34.94 266 PRO A C 1
ATOM 2043 O O . PRO A 1 266 ? -13.914 -58.261 46.062 1.00 34.94 266 PRO A O 1
ATOM 2046 N N . ARG A 1 267 ? -16.028 -58.748 46.660 1.00 36.53 267 ARG A N 1
ATOM 2047 C CA . ARG A 1 267 ? -15.704 -59.323 47.972 1.00 36.53 267 ARG A CA 1
ATOM 2048 C C . ARG A 1 267 ? -15.170 -60.742 47.771 1.00 36.53 267 ARG A C 1
ATOM 2050 O O . ARG A 1 267 ? -15.811 -61.538 47.088 1.00 36.53 267 ARG A O 1
ATOM 2057 N N . LEU A 1 268 ? -14.019 -61.054 48.372 1.00 38.72 268 LEU A N 1
ATOM 2058 C CA . LEU A 1 268 ? -13.567 -62.440 48.506 1.00 38.72 268 LEU A CA 1
ATOM 2059 C C . LEU A 1 268 ? -14.581 -63.241 49.339 1.00 38.72 268 LEU A C 1
ATOM 2061 O O . LEU A 1 268 ? -15.168 -62.688 50.272 1.00 38.72 268 LEU A O 1
ATOM 2065 N N . PRO A 1 269 ? -14.768 -64.534 49.042 1.00 46.47 269 PRO A N 1
ATOM 2066 C CA . PRO A 1 269 ? -15.681 -65.369 49.800 1.00 46.47 269 PRO A CA 1
ATOM 2067 C C . PRO A 1 269 ? -15.127 -65.647 51.211 1.00 46.47 269 PRO A C 1
ATOM 2069 O O . PRO A 1 269 ? -13.951 -65.972 51.386 1.00 46.47 269 PRO A O 1
ATOM 2072 N N . GLU A 1 270 ? -15.984 -65.500 52.225 1.00 45.97 270 GLU A N 1
ATOM 2073 C CA . GLU A 1 270 ? -15.631 -65.483 53.659 1.00 45.97 270 GLU A CA 1
ATOM 2074 C C . GLU A 1 270 ? -14.851 -66.714 54.144 1.00 45.97 270 GLU A C 1
ATOM 2076 O O . GLU A 1 270 ? -14.067 -66.602 55.082 1.00 45.97 270 GLU A O 1
ATOM 2081 N N . HIS A 1 271 ? -14.972 -67.863 53.473 1.00 47.97 271 HIS A N 1
ATOM 2082 C CA . HIS A 1 271 ? -14.222 -69.072 53.822 1.00 47.97 271 HIS A CA 1
ATOM 2083 C C . HIS A 1 271 ? -12.707 -68.937 53.588 1.00 47.97 271 HIS A C 1
ATOM 2085 O O . HIS A 1 271 ? -11.925 -69.526 54.328 1.00 47.97 271 HIS A O 1
ATOM 2091 N N . VAL A 1 272 ? -12.269 -68.117 52.621 1.00 48.50 272 VAL A N 1
ATOM 2092 C CA . VAL A 1 272 ? -10.835 -67.853 52.383 1.00 48.50 272 VAL A CA 1
ATOM 2093 C C . VAL A 1 272 ? -10.283 -66.886 53.434 1.00 48.50 272 VAL A C 1
ATOM 2095 O O . VAL A 1 272 ? -9.181 -67.080 53.939 1.00 48.50 272 VAL A O 1
ATOM 2098 N N . ALA A 1 273 ? -11.066 -65.874 53.822 1.00 47.28 273 ALA A N 1
ATOM 2099 C CA . ALA A 1 273 ? -10.690 -64.940 54.886 1.00 47.28 273 ALA A CA 1
ATOM 2100 C C . ALA A 1 273 ? -10.670 -65.610 56.276 1.00 47.28 273 ALA A C 1
ATOM 2102 O O . ALA A 1 273 ? -9.841 -65.253 57.114 1.00 47.28 273 ALA A O 1
ATOM 2103 N N . ALA A 1 274 ? -11.541 -66.598 56.507 1.00 49.12 274 ALA A N 1
ATOM 2104 C CA . ALA A 1 274 ? -11.566 -67.405 57.726 1.00 49.12 274 ALA A CA 1
ATOM 2105 C C . ALA A 1 274 ? -10.388 -68.395 57.796 1.00 49.12 274 ALA A C 1
ATOM 2107 O O . ALA A 1 274 ? -9.709 -68.443 58.817 1.00 49.12 274 ALA A O 1
ATOM 2108 N N . ALA A 1 275 ? -10.067 -69.094 56.698 1.00 48.56 275 ALA A N 1
ATOM 2109 C CA . ALA A 1 275 ? -8.932 -70.023 56.645 1.00 48.56 275 ALA A CA 1
ATOM 2110 C C . ALA A 1 275 ? -7.574 -69.328 56.872 1.00 48.56 275 ALA A C 1
ATOM 2112 O O . ALA A 1 275 ? -6.689 -69.884 57.518 1.00 48.56 275 ALA A O 1
ATOM 2113 N N . VAL A 1 276 ? -7.419 -68.087 56.392 1.00 48.19 276 VAL A N 1
ATOM 2114 C CA . VAL A 1 276 ? -6.218 -67.270 56.646 1.00 48.19 276 VAL A CA 1
ATOM 2115 C C . VAL A 1 276 ? -6.162 -66.781 58.100 1.00 48.19 276 VAL A C 1
ATOM 2117 O O . VAL A 1 276 ? -5.076 -66.684 58.660 1.00 48.19 276 VAL A O 1
ATOM 2120 N N . ARG A 1 277 ? -7.303 -66.516 58.751 1.00 51.31 277 ARG A N 1
ATOM 2121 C CA . ARG A 1 277 ? -7.336 -66.131 60.175 1.00 51.31 277 ARG A CA 1
ATOM 2122 C C . ARG A 1 277 ? -7.038 -67.291 61.126 1.00 51.31 277 ARG A C 1
ATOM 2124 O O . ARG A 1 277 ? -6.403 -67.056 62.147 1.00 51.31 277 ARG A O 1
ATOM 2131 N N . GLU A 1 278 ? -7.462 -68.513 60.810 1.00 49.19 278 GLU A N 1
ATOM 2132 C CA . GLU A 1 278 ? -7.230 -69.675 61.685 1.00 49.19 278 GLU A CA 1
ATOM 2133 C C . GLU A 1 278 ? -5.808 -70.252 61.598 1.00 49.19 278 GLU A C 1
ATOM 2135 O O . GLU A 1 278 ? -5.335 -70.830 62.571 1.00 49.19 278 GLU A O 1
ATOM 2140 N N . GLN A 1 279 ? -5.089 -70.076 60.483 1.00 49.88 279 GLN A N 1
ATOM 2141 C CA . GLN A 1 279 ? -3.741 -70.649 60.308 1.00 49.88 279 GLN A CA 1
ATOM 2142 C C . GLN A 1 279 ? -2.582 -69.774 60.818 1.00 49.88 279 GLN A C 1
ATOM 2144 O O . GLN A 1 279 ? -1.428 -70.190 60.737 1.00 49.88 279 GLN A O 1
ATOM 2149 N N . LEU A 1 280 ? -2.858 -68.576 61.337 1.00 49.06 280 LEU A N 1
ATOM 2150 C CA . LEU A 1 280 ? -1.835 -67.592 61.709 1.00 49.06 280 LEU A CA 1
ATOM 2151 C C . LEU A 1 280 ? -1.468 -67.434 63.209 1.00 49.06 280 LEU A C 1
ATOM 2153 O O . LEU A 1 280 ? -0.579 -66.623 63.462 1.00 49.06 280 LEU A O 1
ATOM 2157 N N . PRO A 1 281 ? -2.006 -68.172 64.212 1.00 45.12 281 PRO A N 1
ATOM 2158 C CA . PRO A 1 281 ? -1.592 -67.978 65.606 1.00 45.12 281 PRO A CA 1
ATOM 2159 C C . PRO A 1 281 ? -0.608 -69.029 66.158 1.00 45.12 281 PRO A C 1
ATOM 2161 O O . PRO A 1 281 ? -0.570 -69.245 67.367 1.00 45.12 281 PRO A O 1
ATOM 2164 N N . SER A 1 282 ? 0.225 -69.678 65.335 1.00 40.41 282 SER A N 1
ATOM 2165 C CA . SER A 1 282 ? 1.333 -70.488 65.870 1.00 40.41 282 SER A CA 1
ATOM 2166 C C . SER A 1 282 ? 2.609 -70.358 65.043 1.00 40.41 282 SER A C 1
ATOM 2168 O O . SER A 1 282 ? 2.618 -70.598 63.838 1.00 40.41 282 SER A O 1
ATOM 2170 N N . HIS A 1 283 ? 3.673 -69.962 65.737 1.00 44.69 283 HIS A N 1
ATOM 2171 C CA . HIS A 1 283 ? 5.019 -69.669 65.255 1.00 44.69 283 HIS A CA 1
ATOM 2172 C C . HIS A 1 283 ? 5.537 -70.696 64.229 1.00 44.69 283 HIS A C 1
ATOM 2174 O O . HIS A 1 283 ? 5.444 -71.899 64.453 1.00 44.69 283 HIS A O 1
ATOM 2180 N N . THR A 1 284 ? 6.142 -70.192 63.146 1.00 44.91 284 THR A N 1
ATOM 2181 C CA . THR A 1 284 ? 6.690 -70.892 61.958 1.00 44.91 284 THR A CA 1
ATOM 2182 C C . THR A 1 284 ? 5.729 -71.092 60.770 1.00 44.91 284 THR A C 1
ATOM 2184 O O . THR A 1 284 ? 5.472 -72.201 60.303 1.00 44.91 284 THR A O 1
ATOM 2187 N N . CYS A 1 285 ? 5.266 -69.987 60.169 1.00 48.00 285 CYS A N 1
ATOM 2188 C CA . CYS A 1 285 ? 4.798 -70.028 58.778 1.00 48.00 285 CYS A CA 1
ATOM 2189 C C . CYS A 1 285 ? 5.980 -70.347 57.849 1.00 48.00 285 CYS A C 1
ATOM 2191 O O . CYS A 1 285 ? 6.953 -69.599 57.790 1.00 48.00 285 CYS A O 1
ATOM 2193 N N . ARG A 1 286 ? 5.899 -71.445 57.085 1.00 49.47 286 ARG A N 1
ATOM 2194 C CA . ARG A 1 286 ? 6.945 -71.795 56.112 1.00 49.47 286 ARG A CA 1
ATOM 2195 C C . ARG A 1 286 ? 7.035 -70.722 55.008 1.00 49.47 286 ARG A C 1
ATOM 2197 O O . ARG A 1 286 ? 5.989 -70.314 54.494 1.00 49.47 286 ARG A O 1
ATOM 2204 N N . PRO A 1 287 ? 8.242 -70.347 54.536 1.00 50.06 287 PRO A N 1
ATOM 2205 C CA . PRO A 1 287 ? 8.448 -69.289 53.532 1.00 50.06 287 PRO A CA 1
ATOM 2206 C C . PRO A 1 287 ? 7.607 -69.449 52.256 1.00 50.06 287 PRO A C 1
ATOM 2208 O O . PRO A 1 287 ? 7.179 -68.468 51.651 1.00 50.06 287 PRO A O 1
ATOM 2211 N N . ALA A 1 288 ? 7.308 -70.691 51.861 1.00 49.31 288 ALA A N 1
ATOM 2212 C CA . ALA A 1 288 ? 6.485 -70.997 50.693 1.00 49.31 288 ALA A CA 1
ATOM 2213 C C . ALA A 1 288 ? 5.011 -70.561 50.836 1.00 49.31 288 ALA A C 1
ATOM 2215 O O . ALA A 1 288 ? 4.399 -70.163 49.847 1.00 49.31 288 ALA A O 1
ATOM 2216 N N . GLN A 1 289 ? 4.444 -70.589 52.048 1.00 56.44 289 GLN A N 1
ATOM 2217 C CA . GLN A 1 289 ? 3.059 -70.165 52.304 1.00 56.44 289 GLN A CA 1
ATOM 2218 C C . GLN A 1 289 ? 2.939 -68.637 52.332 1.00 56.44 289 GLN A C 1
ATOM 2220 O O . GLN A 1 289 ? 1.985 -68.077 51.795 1.00 56.44 289 GLN A O 1
ATOM 2225 N N . LEU A 1 290 ? 3.957 -67.955 52.861 1.00 53.41 290 LEU A N 1
ATOM 2226 C CA . LEU A 1 290 ? 4.039 -66.493 52.859 1.00 53.41 290 LEU A CA 1
ATOM 2227 C C . LEU A 1 290 ? 4.221 -65.954 51.428 1.00 53.41 290 LEU A C 1
ATOM 2229 O O . LEU A 1 290 ? 3.568 -64.988 51.035 1.00 53.41 290 LEU A O 1
ATOM 2233 N N . ARG A 1 291 ? 5.006 -66.657 50.596 1.00 50.47 291 ARG A N 1
ATOM 2234 C CA . ARG A 1 291 ? 5.178 -66.348 49.167 1.00 50.47 291 ARG A CA 1
ATOM 2235 C C . ARG A 1 291 ? 3.871 -66.502 48.365 1.00 50.47 291 ARG A C 1
ATOM 2237 O O . ARG A 1 291 ? 3.658 -65.734 47.433 1.00 50.47 291 ARG A O 1
ATOM 2244 N N . ALA A 1 292 ? 2.982 -67.427 48.745 1.00 54.84 292 ALA A N 1
ATOM 2245 C CA . ALA A 1 292 ? 1.655 -67.582 48.134 1.00 54.84 292 ALA A CA 1
ATOM 2246 C C . ALA A 1 292 ? 0.642 -66.526 48.626 1.00 54.84 292 ALA A C 1
ATOM 2248 O O . ALA A 1 292 ? -0.147 -66.011 47.835 1.00 54.84 292 ALA A O 1
ATOM 2249 N N . ALA A 1 293 ? 0.691 -66.144 49.907 1.00 55.22 293 ALA A N 1
ATOM 2250 C CA . ALA A 1 293 ? -0.211 -65.144 50.485 1.00 55.22 293 ALA A CA 1
ATOM 2251 C C . ALA A 1 293 ? 0.064 -63.713 49.980 1.00 55.22 293 ALA A C 1
ATOM 2253 O O . ALA A 1 293 ? -0.872 -62.949 49.742 1.00 55.22 293 ALA A O 1
ATOM 2254 N N . VAL A 1 294 ? 1.336 -63.355 49.756 1.00 52.56 294 VAL A N 1
ATOM 2255 C CA . VAL A 1 294 ? 1.744 -62.022 49.262 1.00 52.56 294 VAL A CA 1
ATOM 2256 C C . VAL A 1 294 ? 1.300 -61.767 47.811 1.00 52.56 294 VAL A C 1
ATOM 2258 O O . VAL A 1 294 ? 1.165 -60.612 47.410 1.00 52.56 294 VAL A O 1
ATOM 2261 N N . GLN A 1 295 ? 0.986 -62.808 47.031 1.00 52.50 295 GLN A N 1
ATOM 2262 C CA . GLN A 1 295 ? 0.495 -62.662 45.652 1.00 52.50 295 GLN A CA 1
ATOM 2263 C C . GLN A 1 295 ? -0.970 -62.186 45.559 1.00 52.50 295 GLN A C 1
ATOM 2265 O O . GLN A 1 295 ? -1.396 -61.750 44.490 1.00 52.50 295 GLN A O 1
ATOM 2270 N N . HIS A 1 296 ? -1.733 -62.193 46.662 1.00 57.03 296 HIS A N 1
ATOM 2271 C CA . HIS A 1 296 ? -3.096 -61.654 46.706 1.00 57.03 296 HIS A CA 1
ATOM 2272 C C . HIS A 1 296 ? -3.144 -60.271 47.379 1.00 57.03 296 HIS A C 1
ATOM 2274 O O . HIS A 1 296 ? -3.013 -60.153 48.596 1.00 57.03 296 HIS A O 1
ATOM 2280 N N . THR A 1 297 ? -3.435 -59.228 46.591 1.00 54.25 297 THR A N 1
ATOM 2281 C CA . THR A 1 297 ? -3.509 -57.805 47.002 1.00 54.25 297 THR A CA 1
ATOM 2282 C C . THR A 1 297 ? -4.456 -57.512 48.174 1.00 54.25 297 THR A C 1
ATOM 2284 O O . THR A 1 297 ? -4.267 -56.540 48.902 1.00 54.25 297 THR A O 1
ATOM 2287 N N . SER A 1 298 ? -5.479 -58.341 48.395 1.00 59.31 298 SER A N 1
ATOM 2288 C CA . SER A 1 298 ? -6.411 -58.202 49.523 1.00 59.31 298 SER A CA 1
ATOM 2289 C C . SER A 1 298 ? -5.844 -58.707 50.854 1.00 59.31 298 SER A C 1
ATOM 2291 O O . SER A 1 298 ? -6.258 -58.233 51.909 1.00 59.31 298 SER A O 1
ATOM 2293 N N . VAL A 1 299 ? -4.905 -59.658 50.817 1.00 60.12 299 VAL A N 1
ATOM 2294 C CA . VAL A 1 299 ? -4.265 -60.237 52.010 1.00 60.12 299 VAL A CA 1
ATOM 2295 C C . VAL A 1 299 ? -3.108 -59.351 52.465 1.00 60.12 299 VAL A C 1
ATOM 2297 O O . VAL A 1 299 ? -2.927 -59.137 53.663 1.00 60.12 299 VAL A O 1
ATOM 2300 N N . THR A 1 300 ? -2.395 -58.738 51.516 1.00 60.41 300 THR A N 1
ATOM 2301 C CA . THR A 1 300 ? -1.260 -57.839 51.770 1.00 60.41 300 THR A CA 1
ATOM 2302 C C . THR A 1 300 ? -1.638 -56.668 52.674 1.00 60.41 300 THR A C 1
ATOM 2304 O O . THR A 1 300 ? -0.863 -56.313 53.550 1.00 60.41 300 THR A O 1
ATOM 2307 N N . ARG A 1 301 ? -2.849 -56.105 52.543 1.00 63.94 301 ARG A N 1
ATOM 2308 C CA . ARG A 1 301 ? -3.297 -54.974 53.377 1.00 63.94 301 ARG A CA 1
ATOM 2309 C C . ARG A 1 301 ? -3.488 -55.341 54.851 1.00 63.94 301 ARG A C 1
ATOM 2311 O O . ARG A 1 301 ? -3.089 -54.572 55.717 1.00 63.94 301 ARG A O 1
ATOM 2318 N N . HIS A 1 302 ? -4.077 -56.502 55.139 1.00 67.38 302 HIS A N 1
ATOM 2319 C CA . HIS A 1 302 ? -4.258 -56.968 56.519 1.00 67.38 302 HIS A CA 1
ATOM 2320 C C . HIS A 1 302 ? -2.940 -57.420 57.146 1.00 67.38 302 HIS A C 1
ATOM 2322 O O . HIS A 1 302 ? -2.713 -57.184 58.328 1.00 67.38 302 HIS A O 1
ATOM 2328 N N . LEU A 1 303 ? -2.054 -58.005 56.340 1.00 67.81 303 LEU A N 1
ATOM 2329 C CA . LEU A 1 303 ? -0.712 -58.391 56.760 1.00 67.81 303 LEU A CA 1
ATOM 2330 C C . LEU A 1 303 ? 0.148 -57.147 57.052 1.00 67.81 303 LEU A C 1
ATOM 2332 O O . LEU A 1 303 ? 0.822 -57.106 58.073 1.00 67.81 303 LEU A O 1
ATOM 2336 N N . LEU A 1 304 ? 0.040 -56.091 56.235 1.00 66.62 304 LEU A N 1
ATOM 2337 C CA . LEU A 1 304 ? 0.678 -54.791 56.482 1.00 66.62 304 LEU A CA 1
ATOM 2338 C C . LEU A 1 304 ? 0.106 -54.070 57.709 1.00 66.62 304 LEU A C 1
ATOM 2340 O O . LEU A 1 304 ? 0.882 -53.516 58.476 1.00 66.62 304 LEU A O 1
ATOM 2344 N N . GLN A 1 305 ? -1.211 -54.117 57.943 1.00 75.00 305 GLN A N 1
ATOM 2345 C CA . GLN A 1 305 ? -1.812 -53.593 59.179 1.00 75.00 305 GLN A CA 1
ATOM 2346 C C . GLN A 1 305 ? -1.313 -54.337 60.420 1.00 75.00 305 GLN A C 1
ATOM 2348 O O . GLN A 1 305 ? -0.970 -53.700 61.409 1.00 75.00 305 GLN A O 1
ATOM 2353 N N . HIS A 1 306 ? -1.223 -55.668 60.357 1.00 73.94 306 HIS A N 1
ATOM 2354 C CA . HIS A 1 306 ? -0.675 -56.466 61.451 1.00 73.94 306 HIS A CA 1
ATOM 2355 C C . HIS A 1 306 ? 0.805 -56.141 61.692 1.00 73.94 306 HIS A C 1
ATOM 2357 O O . HIS A 1 306 ? 1.214 -55.996 62.836 1.00 73.94 306 HIS A O 1
ATOM 2363 N N . LEU A 1 307 ? 1.597 -55.966 60.627 1.00 67.38 307 LEU A N 1
ATOM 2364 C CA . LEU A 1 307 ? 3.001 -55.555 60.722 1.00 67.38 307 LEU A CA 1
ATOM 2365 C C . LEU A 1 307 ? 3.162 -54.151 61.312 1.00 67.38 307 LEU A C 1
ATOM 2367 O O . LEU A 1 307 ? 4.043 -53.940 62.140 1.00 67.38 307 LEU A O 1
ATOM 2371 N N . GLN A 1 308 ? 2.289 -53.216 60.933 1.00 73.25 308 GLN A N 1
ATOM 2372 C CA . GLN A 1 308 ? 2.234 -51.863 61.486 1.00 73.25 308 GLN A CA 1
ATOM 2373 C C . GLN A 1 308 ? 1.895 -51.884 62.981 1.00 73.25 308 GLN A C 1
ATOM 2375 O O . GLN A 1 308 ? 2.513 -51.155 63.752 1.00 73.25 308 GLN A O 1
ATOM 2380 N N . GLN A 1 309 ? 0.970 -52.751 63.400 1.00 76.25 309 GLN A N 1
ATOM 2381 C CA . GLN A 1 309 ? 0.629 -52.947 64.809 1.00 76.25 309 GLN A CA 1
ATOM 2382 C C . GLN A 1 309 ? 1.783 -53.580 65.596 1.00 76.25 309 GLN A C 1
ATOM 2384 O O . GLN A 1 309 ? 2.193 -53.025 66.608 1.00 76.25 309 GLN A O 1
ATOM 2389 N N . THR A 1 310 ? 2.417 -54.639 65.084 1.00 67.38 310 THR A N 1
ATOM 2390 C CA . THR A 1 310 ? 3.596 -55.239 65.741 1.00 67.38 310 THR A CA 1
ATOM 2391 C C . THR A 1 310 ? 4.801 -54.294 65.795 1.00 67.38 310 THR A C 1
ATOM 2393 O O . THR A 1 310 ? 5.558 -54.312 66.763 1.00 67.38 310 THR A O 1
ATOM 2396 N N . ALA A 1 311 ? 4.964 -53.428 64.786 1.00 63.72 311 ALA A N 1
ATOM 2397 C CA . ALA A 1 311 ? 5.987 -52.385 64.769 1.00 63.72 311 ALA A CA 1
ATOM 2398 C C . ALA A 1 311 ? 5.737 -51.313 65.842 1.00 63.72 311 ALA A C 1
ATOM 2400 O O . ALA A 1 311 ? 6.686 -50.857 66.477 1.00 63.72 311 ALA A O 1
ATOM 2401 N N . GLN A 1 312 ? 4.474 -50.936 66.070 1.00 72.06 312 GLN A N 1
ATOM 2402 C CA . GLN A 1 312 ? 4.078 -50.025 67.150 1.00 72.06 312 GLN A CA 1
ATOM 2403 C C . GLN A 1 312 ? 4.236 -50.668 68.536 1.00 72.06 312 GLN A C 1
ATOM 2405 O O . GLN A 1 312 ? 4.636 -49.983 69.474 1.00 72.06 312 GLN A O 1
ATOM 2410 N N . ASP A 1 313 ? 4.010 -51.980 68.647 1.00 72.69 313 ASP A N 1
ATOM 2411 C CA . ASP A 1 313 ? 4.153 -52.747 69.893 1.00 72.69 313 ASP A CA 1
ATOM 2412 C C . ASP A 1 313 ? 5.619 -53.092 70.242 1.00 72.69 313 ASP A C 1
ATOM 2414 O O . ASP A 1 313 ? 5.888 -53.707 71.274 1.00 72.69 313 ASP A O 1
ATOM 2418 N N . GLY A 1 314 ? 6.592 -52.724 69.396 1.00 67.00 314 GLY A N 1
ATOM 2419 C CA . GLY A 1 314 ? 8.030 -52.921 69.640 1.00 67.00 314 GLY A CA 1
ATOM 2420 C C . GLY A 1 314 ? 8.511 -54.380 69.594 1.00 67.00 314 GLY A C 1
ATOM 2421 O O . GLY A 1 314 ? 9.693 -54.645 69.816 1.00 67.00 314 GLY A O 1
ATOM 2422 N N . SER A 1 315 ? 7.626 -55.329 69.280 1.00 63.41 315 SER A N 1
ATOM 2423 C CA . SER A 1 315 ? 7.973 -56.734 69.069 1.00 63.41 315 SER A CA 1
ATOM 2424 C C . SER A 1 315 ? 8.358 -56.928 67.604 1.00 63.41 315 SER A C 1
ATOM 2426 O O . SER A 1 315 ? 7.500 -57.044 66.730 1.00 63.41 315 SER A O 1
ATOM 2428 N N . SER A 1 316 ? 9.661 -56.904 67.298 1.00 51.50 316 SER A N 1
ATOM 2429 C CA . SER A 1 316 ? 10.091 -57.102 65.913 1.00 51.50 316 SER A CA 1
ATOM 2430 C C . SER A 1 316 ? 9.839 -58.560 65.505 1.00 51.50 316 SER A C 1
ATOM 2432 O O . SER A 1 316 ? 10.367 -59.481 66.135 1.00 51.50 316 SER A O 1
ATOM 2434 N N . PRO A 1 317 ? 9.037 -58.833 64.459 1.00 59.72 317 PRO A N 1
ATOM 2435 C CA . PRO A 1 317 ? 9.125 -60.132 63.815 1.00 59.72 317 PRO A CA 1
ATOM 2436 C C . PRO A 1 317 ? 10.551 -60.267 63.270 1.00 59.72 317 PRO A C 1
ATOM 2438 O O . PRO A 1 317 ? 11.105 -59.289 62.769 1.00 59.72 317 PRO A O 1
ATOM 2441 N N . ALA A 1 318 ? 11.161 -61.448 63.383 1.00 59.84 318 ALA A N 1
ATOM 2442 C CA . ALA A 1 318 ? 12.516 -61.680 62.891 1.00 59.84 318 ALA A CA 1
ATOM 2443 C C . ALA A 1 318 ? 12.562 -61.470 61.365 1.00 59.84 318 ALA A C 1
ATOM 2445 O O . ALA A 1 318 ? 12.266 -62.366 60.576 1.00 59.84 318 ALA A O 1
ATOM 2446 N N . VAL A 1 319 ? 12.911 -60.251 60.944 1.00 62.53 319 VAL A N 1
ATOM 2447 C CA . VAL A 1 319 ? 13.042 -59.855 59.533 1.00 62.53 319 VAL A CA 1
ATOM 2448 C C . VAL A 1 319 ? 14.158 -60.659 58.846 1.00 62.53 319 VAL A C 1
ATOM 2450 O O . VAL A 1 319 ? 14.164 -60.786 57.626 1.00 62.53 319 VAL A O 1
ATOM 2453 N N . GLU A 1 320 ? 15.049 -61.282 59.624 1.00 62.44 320 GLU A N 1
ATOM 2454 C CA . GLU A 1 320 ? 16.098 -62.197 59.156 1.00 62.44 320 GLU A CA 1
ATOM 2455 C C . GLU A 1 320 ? 15.566 -63.396 58.351 1.00 62.44 320 GLU A C 1
ATOM 2457 O O . GLU A 1 320 ? 16.277 -63.912 57.492 1.00 62.44 320 GLU A O 1
ATOM 2462 N N . GLU A 1 321 ? 14.313 -63.812 58.559 1.00 65.31 321 GLU A N 1
ATOM 2463 C CA . GLU A 1 321 ? 13.710 -64.929 57.816 1.00 65.31 321 GLU A CA 1
ATOM 2464 C C . GLU A 1 321 ? 13.009 -64.497 56.517 1.00 65.31 321 GLU A C 1
ATOM 2466 O O . GLU A 1 321 ? 12.497 -65.335 55.766 1.00 65.31 321 GLU A O 1
ATOM 2471 N N . TRP A 1 322 ? 12.953 -63.193 56.230 1.00 73.38 322 TRP A N 1
ATOM 2472 C CA . TRP A 1 322 ? 12.267 -62.693 55.047 1.00 73.38 322 TRP A CA 1
ATOM 2473 C C . TRP A 1 322 ? 13.143 -62.825 53.811 1.00 73.38 322 TRP A C 1
ATOM 2475 O O . TRP A 1 322 ? 14.223 -62.246 53.706 1.00 73.38 322 TRP A O 1
ATOM 2485 N N . ASP A 1 323 ? 12.618 -63.532 52.815 1.00 76.50 323 ASP A N 1
ATOM 2486 C CA . ASP A 1 323 ? 13.210 -63.531 51.487 1.00 76.50 323 ASP A CA 1
ATOM 2487 C C . ASP A 1 323 ? 13.183 -62.111 50.895 1.00 76.50 323 ASP A C 1
ATOM 2489 O O . ASP A 1 323 ? 12.202 -61.368 51.024 1.00 76.50 323 ASP A O 1
ATOM 2493 N N . LEU A 1 324 ? 14.262 -61.743 50.205 1.00 75.00 324 LEU A N 1
ATOM 2494 C CA . LEU A 1 324 ? 14.485 -60.413 49.649 1.00 75.00 324 LEU A CA 1
ATOM 2495 C C . LEU A 1 324 ? 13.326 -59.974 48.742 1.00 75.00 324 LEU A C 1
ATOM 2497 O O . LEU A 1 324 ? 12.977 -58.795 48.704 1.00 75.00 324 LEU A O 1
ATOM 2501 N N . ASP A 1 325 ? 12.702 -60.904 48.023 1.00 75.44 325 ASP A N 1
ATOM 2502 C CA . ASP A 1 325 ? 11.584 -60.584 47.136 1.00 75.44 325 ASP A CA 1
ATOM 2503 C C . ASP A 1 325 ? 10.268 -60.331 47.887 1.00 75.44 325 ASP A C 1
ATOM 2505 O O . ASP A 1 325 ? 9.483 -59.481 47.456 1.00 75.44 325 ASP A O 1
ATOM 2509 N N . ALA A 1 326 ? 10.057 -60.965 49.045 1.00 74.19 326 ALA A N 1
ATOM 2510 C CA . ALA A 1 326 ? 8.930 -60.658 49.927 1.00 74.19 326 ALA A CA 1
ATOM 2511 C C . ALA A 1 326 ? 9.103 -59.273 50.567 1.00 74.19 326 ALA A C 1
ATOM 2513 O O . ALA A 1 326 ? 8.163 -58.475 50.585 1.00 74.19 326 ALA A O 1
ATOM 2514 N N . PHE A 1 327 ? 10.330 -58.942 50.983 1.00 81.31 327 PHE A N 1
ATOM 2515 C CA . PHE A 1 327 ? 10.664 -57.615 51.494 1.00 81.31 327 PHE A CA 1
ATOM 2516 C C . PHE A 1 327 ? 10.451 -56.523 50.431 1.00 81.31 327 PHE A C 1
ATOM 2518 O O . PHE A 1 327 ? 9.791 -55.516 50.687 1.00 81.31 327 PHE A O 1
ATOM 2525 N N . LYS A 1 328 ? 10.913 -56.744 49.190 1.00 78.31 328 LYS A N 1
ATOM 2526 C CA . LYS A 1 328 ? 10.659 -55.820 48.068 1.00 78.31 328 LYS A CA 1
ATOM 2527 C C . LYS A 1 328 ? 9.168 -55.631 47.793 1.00 78.31 328 LYS A C 1
ATOM 2529 O O . LYS A 1 328 ? 8.753 -54.519 47.477 1.00 78.31 328 LYS A O 1
ATOM 2534 N N . ALA A 1 329 ? 8.370 -56.696 47.865 1.00 78.75 329 ALA A N 1
ATOM 2535 C CA . ALA A 1 329 ? 6.929 -56.611 47.646 1.00 78.75 329 ALA A CA 1
ATOM 2536 C C . ALA A 1 329 ? 6.238 -55.781 48.742 1.00 78.75 329 ALA A C 1
ATOM 2538 O O . ALA A 1 329 ? 5.417 -54.923 48.421 1.00 78.75 329 ALA A O 1
ATOM 2539 N N . ALA A 1 330 ? 6.631 -55.967 50.007 1.00 79.25 330 ALA A N 1
ATOM 2540 C CA . ALA A 1 330 ? 6.124 -55.180 51.130 1.00 79.25 330 ALA A CA 1
ATOM 2541 C C . ALA A 1 330 ? 6.472 -53.688 50.997 1.00 79.25 330 ALA A C 1
ATOM 2543 O O . ALA A 1 330 ? 5.591 -52.845 51.150 1.00 79.25 330 ALA A O 1
ATOM 2544 N N . VAL A 1 331 ? 7.716 -53.357 50.624 1.00 82.44 331 VAL A N 1
ATOM 2545 C CA . VAL A 1 331 ? 8.150 -51.967 50.383 1.00 82.44 331 VAL A CA 1
ATOM 2546 C C . VAL A 1 331 ? 7.359 -51.321 49.244 1.00 82.44 331 VAL A C 1
ATOM 2548 O O . VAL A 1 331 ? 6.908 -50.185 49.379 1.00 82.44 331 VAL A O 1
ATOM 2551 N N . ARG A 1 332 ? 7.148 -52.032 48.127 1.00 79.12 332 ARG A N 1
ATOM 2552 C CA . ARG A 1 332 ? 6.367 -51.499 46.996 1.00 79.12 332 ARG A CA 1
ATOM 2553 C C . ARG A 1 332 ? 4.922 -51.218 47.382 1.00 79.12 332 ARG A C 1
ATOM 2555 O O . ARG A 1 332 ? 4.382 -50.194 46.975 1.00 79.12 332 ARG A O 1
ATOM 2562 N N . GLU A 1 333 ? 4.300 -52.095 48.163 1.00 78.69 333 GLU A N 1
ATOM 2563 C CA . GLU A 1 333 ? 2.901 -51.907 48.538 1.00 78.69 333 GLU A CA 1
ATOM 2564 C C . GLU A 1 333 ? 2.739 -50.842 49.634 1.00 78.69 333 GLU A C 1
ATOM 2566 O O . GLU A 1 333 ? 1.817 -50.032 49.557 1.00 78.69 333 GLU A O 1
ATOM 2571 N N . ALA A 1 334 ? 3.690 -50.733 50.569 1.00 77.12 334 ALA A N 1
ATOM 2572 C CA . ALA A 1 334 ? 3.774 -49.609 51.505 1.00 77.12 334 ALA A CA 1
ATOM 2573 C C . ALA A 1 334 ? 3.903 -48.260 50.766 1.00 77.12 334 ALA A C 1
ATOM 2575 O O . ALA A 1 334 ? 3.171 -47.313 51.055 1.00 77.12 334 ALA A O 1
ATOM 2576 N N . ALA A 1 335 ? 4.753 -48.195 49.734 1.00 75.94 335 ALA A N 1
ATOM 2577 C CA . ALA A 1 335 ? 4.926 -47.006 48.896 1.00 75.94 335 ALA A CA 1
ATOM 2578 C C . ALA A 1 335 ? 3.719 -46.695 48.000 1.00 75.94 335 ALA A C 1
ATOM 2580 O O . ALA A 1 335 ? 3.440 -45.532 47.682 1.00 75.94 335 ALA A O 1
ATOM 2581 N N . ARG A 1 336 ? 2.967 -47.724 47.602 1.00 77.94 336 ARG A N 1
ATOM 2582 C CA . ARG A 1 336 ? 1.700 -47.565 46.887 1.00 77.94 336 ARG A CA 1
ATOM 2583 C C . ARG A 1 336 ? 0.615 -46.978 47.787 1.00 77.94 336 ARG A C 1
ATOM 2585 O O . ARG A 1 336 ? -0.178 -46.166 47.317 1.00 77.94 336 ARG A O 1
ATOM 2592 N N . LEU A 1 337 ? 0.589 -47.380 49.057 1.00 75.75 337 LEU A N 1
ATOM 2593 C CA . LEU A 1 337 ? -0.352 -46.881 50.060 1.00 75.75 337 LEU A CA 1
ATOM 2594 C C . LEU A 1 337 ? 0.034 -45.497 50.605 1.00 75.75 337 LEU A C 1
ATOM 2596 O O . LEU A 1 337 ? -0.840 -44.788 51.096 1.00 75.75 337 LEU A O 1
ATOM 2600 N N . GLY A 1 338 ? 1.303 -45.096 50.475 1.00 73.44 338 GLY A N 1
ATOM 2601 C CA . GLY A 1 338 ? 1.799 -43.799 50.944 1.00 73.44 338 GLY A CA 1
ATOM 2602 C C . GLY A 1 338 ? 1.945 -43.709 52.467 1.00 73.44 338 GLY A C 1
ATOM 2603 O O . GLY A 1 338 ? 1.879 -42.614 53.018 1.00 73.44 338 GLY A O 1
ATOM 2604 N N . ASP A 1 339 ? 2.112 -44.845 53.151 1.00 77.44 339 ASP A N 1
ATOM 2605 C CA . ASP A 1 339 ? 2.228 -44.918 54.612 1.00 77.44 339 ASP A CA 1
ATOM 2606 C C . ASP A 1 339 ? 3.698 -44.731 55.039 1.00 77.44 339 ASP A C 1
ATOM 2608 O O . ASP A 1 339 ? 4.488 -45.677 55.068 1.00 77.44 339 ASP A O 1
ATOM 2612 N N . LEU A 1 340 ? 4.081 -43.475 55.292 1.00 73.19 340 LEU A N 1
ATOM 2613 C CA . LEU A 1 340 ? 5.451 -43.063 55.636 1.00 73.19 340 LEU A CA 1
ATOM 2614 C C . LEU A 1 340 ? 6.011 -43.764 56.895 1.00 73.19 340 LEU A C 1
ATOM 2616 O O . LEU A 1 340 ? 7.108 -44.307 56.801 1.00 73.19 340 LEU A O 1
ATOM 2620 N N . PRO A 1 341 ? 5.276 -43.872 58.024 1.00 77.62 341 PRO A N 1
ATOM 2621 C CA . PRO A 1 341 ? 5.743 -44.613 59.202 1.00 77.62 341 PRO A CA 1
ATOM 2622 C C . PRO A 1 341 ? 6.120 -46.069 58.908 1.00 77.62 341 PRO A C 1
ATOM 2624 O O . PRO A 1 341 ? 7.093 -46.596 59.447 1.00 77.62 341 PRO A O 1
ATOM 2627 N N . LEU A 1 342 ? 5.346 -46.728 58.043 1.00 78.31 342 LEU A N 1
ATOM 2628 C CA . LEU A 1 342 ? 5.594 -48.107 57.641 1.00 78.31 342 LEU A CA 1
ATOM 2629 C C . LEU A 1 342 ? 6.835 -48.211 56.740 1.00 78.31 342 LEU A C 1
ATOM 2631 O O . LEU A 1 342 ? 7.625 -49.144 56.886 1.00 78.31 342 LEU A O 1
ATOM 2635 N N . LEU A 1 343 ? 7.026 -47.252 55.827 1.00 78.75 343 LEU A N 1
ATOM 2636 C CA . LEU A 1 343 ? 8.226 -47.166 54.991 1.00 78.75 343 LEU A CA 1
ATOM 2637 C C . LEU A 1 343 ? 9.484 -46.888 55.814 1.00 78.75 343 LEU A C 1
ATOM 2639 O O . LEU A 1 343 ? 10.500 -47.528 55.557 1.00 78.75 343 LEU A O 1
ATOM 2643 N N . ASP A 1 344 ? 9.412 -46.014 56.817 1.00 79.75 344 ASP A N 1
ATOM 2644 C CA . ASP A 1 344 ? 10.524 -45.710 57.725 1.00 79.75 344 ASP A CA 1
ATOM 2645 C C . ASP A 1 344 ? 10.896 -46.924 58.581 1.00 79.75 344 ASP A C 1
ATOM 2647 O O . ASP A 1 344 ? 12.075 -47.252 58.738 1.00 79.75 344 ASP A O 1
ATOM 2651 N N . TRP A 1 345 ? 9.897 -47.661 59.075 1.00 84.00 345 TRP A N 1
ATOM 2652 C CA . TRP A 1 345 ? 10.126 -48.907 59.805 1.00 84.00 345 TRP A CA 1
ATOM 2653 C C . TRP A 1 345 ? 10.750 -49.998 58.919 1.00 84.00 345 TRP A C 1
ATOM 2655 O O . TRP A 1 345 ? 11.706 -50.668 59.327 1.00 84.00 345 TRP A O 1
ATOM 2665 N N . LEU A 1 346 ? 10.269 -50.155 57.679 1.00 81.19 346 LEU A N 1
ATOM 2666 C CA . LEU A 1 346 ? 10.876 -51.060 56.696 1.00 81.19 346 LEU A CA 1
ATOM 2667 C C . LEU A 1 346 ? 12.297 -50.601 56.329 1.00 81.19 346 LEU A C 1
ATOM 2669 O O . LEU A 1 346 ? 13.185 -51.439 56.195 1.00 81.19 346 LEU A O 1
ATOM 2673 N N . ALA A 1 347 ? 12.553 -49.293 56.226 1.00 79.31 347 ALA A N 1
ATOM 2674 C CA . ALA A 1 347 ? 13.884 -48.735 55.986 1.00 79.31 347 ALA A CA 1
ATOM 2675 C C . ALA A 1 347 ? 14.855 -49.090 57.119 1.00 79.31 347 ALA A C 1
ATOM 2677 O O . ALA A 1 347 ? 15.959 -49.573 56.856 1.00 79.31 347 ALA A O 1
ATOM 2678 N N . ALA A 1 348 ? 14.429 -48.903 58.371 1.00 80.38 348 ALA A N 1
ATOM 2679 C CA . ALA A 1 348 ? 15.199 -49.258 59.560 1.00 80.38 348 ALA A CA 1
ATOM 2680 C C . ALA A 1 348 ? 15.473 -50.771 59.625 1.00 80.38 348 ALA A C 1
ATOM 2682 O O . ALA A 1 348 ? 16.597 -51.197 59.888 1.00 80.38 348 ALA A O 1
ATOM 2683 N N . SER A 1 349 ? 14.483 -51.595 59.276 1.00 79.75 349 SER A N 1
ATOM 2684 C CA . SER A 1 349 ? 14.627 -53.056 59.217 1.00 79.75 349 SER A CA 1
ATOM 2685 C C . SER A 1 349 ? 15.562 -53.513 58.082 1.00 79.75 349 SER A C 1
ATOM 2687 O O . SER A 1 349 ? 16.349 -54.445 58.249 1.00 79.75 349 SER A O 1
ATOM 2689 N N . ALA A 1 350 ? 15.569 -52.815 56.939 1.00 75.94 350 ALA A N 1
ATOM 2690 C CA . ALA A 1 350 ? 16.514 -53.061 55.844 1.00 75.94 350 ALA A CA 1
ATOM 2691 C C . ALA A 1 350 ? 17.969 -52.742 56.223 1.00 75.94 350 ALA A C 1
ATOM 2693 O O . ALA A 1 350 ? 18.897 -53.296 55.625 1.00 75.94 350 ALA A O 1
ATOM 2694 N N . GLN A 1 351 ? 18.192 -51.848 57.196 1.00 75.88 351 GLN A N 1
ATOM 2695 C CA . GLN A 1 351 ? 19.534 -51.564 57.704 1.00 75.88 351 GLN A CA 1
ATOM 2696 C C . GLN A 1 351 ? 20.119 -52.747 58.478 1.00 75.88 351 GLN A C 1
ATOM 2698 O O . GLN A 1 351 ? 21.307 -53.029 58.320 1.00 75.88 351 GLN A O 1
ATOM 2703 N N . GLN A 1 352 ? 19.288 -53.486 59.218 1.00 72.38 352 GLN A N 1
ATOM 2704 C CA . GLN A 1 352 ? 19.714 -54.668 59.974 1.00 72.38 352 GLN A CA 1
ATOM 2705 C C . GLN A 1 352 ? 20.064 -55.862 59.071 1.00 72.38 352 GLN A C 1
ATOM 2707 O O . GLN A 1 352 ? 21.019 -56.577 59.349 1.00 72.38 352 GLN A O 1
ATOM 2712 N N . LEU A 1 353 ? 19.382 -56.024 57.932 1.00 68.00 353 LEU A N 1
ATOM 2713 C CA . LEU A 1 353 ? 19.656 -57.095 56.960 1.00 68.00 353 LEU A CA 1
ATOM 2714 C C . LEU A 1 353 ? 20.968 -56.922 56.163 1.00 68.00 353 LEU A C 1
ATOM 2716 O O . LEU A 1 353 ? 21.308 -57.777 55.347 1.00 68.00 353 LEU A O 1
ATOM 2720 N N . GLY A 1 354 ? 21.693 -55.805 56.312 1.00 63.19 354 GLY A N 1
ATOM 2721 C CA . GLY A 1 354 ? 23.000 -55.574 55.672 1.00 63.19 354 GLY A CA 1
ATOM 2722 C C . GLY A 1 354 ? 22.997 -55.490 54.134 1.00 63.19 354 GLY A C 1
ATOM 2723 O O . GLY A 1 354 ? 24.043 -55.276 53.513 1.00 63.19 354 GLY A O 1
ATOM 2724 N N . THR A 1 355 ? 21.842 -55.619 53.476 1.00 65.12 355 THR A N 1
ATOM 2725 C CA . THR A 1 355 ? 21.765 -55.621 52.012 1.00 65.12 355 THR A CA 1
ATOM 2726 C C . THR A 1 355 ? 21.703 -54.191 51.466 1.00 65.12 355 THR A C 1
ATOM 2728 O O . THR A 1 355 ? 20.661 -53.537 51.428 1.00 65.12 355 THR A O 1
ATOM 2731 N N . ARG A 1 356 ? 22.839 -53.698 50.948 1.00 68.19 356 ARG A N 1
ATOM 2732 C CA . ARG A 1 356 ? 22.952 -52.377 50.282 1.00 68.19 356 ARG A CA 1
ATOM 2733 C C . ARG A 1 356 ? 21.906 -52.146 49.176 1.00 68.19 356 ARG A C 1
ATOM 2735 O O . ARG A 1 356 ? 21.572 -51.004 48.872 1.00 68.19 356 ARG A O 1
ATOM 2742 N N . ALA A 1 357 ? 21.393 -53.217 48.566 1.00 66.50 357 ALA A N 1
ATOM 2743 C CA . ALA A 1 357 ? 20.361 -53.152 47.532 1.00 66.50 357 ALA A CA 1
ATOM 2744 C C . ALA A 1 357 ? 18.962 -52.805 48.082 1.00 66.50 357 ALA A C 1
ATOM 2746 O O . ALA A 1 357 ? 18.215 -52.094 47.412 1.00 66.50 357 ALA A O 1
ATOM 2747 N N . GLY A 1 358 ? 18.616 -53.260 49.293 1.00 66.62 358 GLY A N 1
ATOM 2748 C CA . GLY A 1 358 ? 17.342 -52.933 49.941 1.00 66.62 358 GLY A CA 1
ATOM 2749 C C . GLY A 1 358 ? 17.288 -51.471 50.381 1.00 66.62 358 GLY A C 1
ATOM 2750 O O . GLY A 1 358 ? 16.331 -50.765 50.074 1.00 66.62 358 GLY A O 1
ATOM 2751 N N . GLN A 1 359 ? 18.374 -50.981 50.986 1.00 72.88 359 GLN A N 1
ATOM 2752 C CA . GLN A 1 359 ? 18.486 -49.598 51.467 1.00 72.88 359 GLN A CA 1
ATOM 2753 C C . GLN A 1 359 ? 18.305 -48.562 50.347 1.00 72.88 359 GLN A C 1
ATOM 2755 O O . GLN A 1 359 ? 17.563 -47.597 50.506 1.00 72.88 359 GLN A O 1
ATOM 2760 N N . ARG A 1 360 ? 18.919 -48.789 49.175 1.00 76.75 360 ARG A N 1
ATOM 2761 C CA . ARG A 1 360 ? 18.775 -47.893 48.013 1.00 76.75 360 ARG A CA 1
ATOM 2762 C C . ARG A 1 360 ? 17.351 -47.856 47.460 1.00 76.75 360 ARG A C 1
ATOM 2764 O O . ARG A 1 360 ? 16.933 -46.835 46.928 1.00 76.75 360 ARG A O 1
ATOM 2771 N N . MET A 1 361 ? 16.615 -48.960 47.560 1.00 73.88 361 MET A N 1
ATOM 2772 C CA . MET A 1 361 ? 15.245 -49.041 47.058 1.00 73.88 361 MET A CA 1
ATOM 2773 C C . MET A 1 361 ? 14.269 -48.292 47.961 1.00 73.88 361 MET A C 1
ATOM 2775 O O . MET A 1 361 ? 13.425 -47.560 47.455 1.00 73.88 361 MET A O 1
ATOM 2779 N N . VAL A 1 362 ? 14.410 -48.446 49.280 1.00 71.81 362 VAL A N 1
ATOM 2780 C CA . VAL A 1 362 ? 13.548 -47.760 50.248 1.00 71.81 362 VAL A CA 1
ATOM 2781 C C . VAL A 1 362 ? 13.812 -46.253 50.241 1.00 71.81 362 VAL A C 1
ATOM 2783 O O . VAL A 1 362 ? 12.858 -45.487 50.179 1.00 71.81 362 VAL A O 1
ATOM 2786 N N . ALA A 1 363 ? 15.081 -45.827 50.173 1.00 75.44 363 ALA A N 1
ATOM 2787 C CA . ALA A 1 363 ? 15.434 -44.410 50.038 1.00 75.44 363 ALA A CA 1
ATOM 2788 C C . ALA A 1 363 ? 14.791 -43.769 48.794 1.00 75.44 363 ALA A C 1
ATOM 2790 O O . ALA A 1 363 ? 14.170 -42.716 48.888 1.00 75.44 363 ALA A O 1
ATOM 2791 N N . ARG A 1 364 ? 14.838 -44.457 47.643 1.00 77.81 364 ARG A N 1
ATOM 2792 C CA . ARG A 1 364 ? 14.221 -43.969 46.400 1.00 77.81 364 ARG A CA 1
ATOM 2793 C C . ARG A 1 364 ? 12.695 -43.853 46.498 1.00 77.81 364 ARG A C 1
ATOM 2795 O O . ARG A 1 364 ? 12.110 -42.946 45.923 1.00 77.81 364 ARG A O 1
ATOM 2802 N N . GLN A 1 365 ? 12.043 -44.770 47.214 1.00 76.50 365 GLN A N 1
ATOM 2803 C CA . GLN A 1 365 ? 10.588 -44.740 47.402 1.00 76.50 365 GLN A CA 1
ATOM 2804 C C . GLN A 1 365 ? 10.140 -43.698 48.441 1.00 76.50 365 GLN A C 1
ATOM 2806 O O . GLN A 1 365 ? 9.056 -43.137 48.291 1.00 76.50 365 GLN A O 1
ATOM 2811 N N . LEU A 1 366 ? 10.968 -43.400 49.448 1.00 76.12 366 LEU A N 1
ATOM 2812 C CA . LEU A 1 366 ? 10.749 -42.293 50.386 1.00 76.12 366 LEU A CA 1
ATOM 2813 C C . LEU A 1 366 ? 10.850 -40.936 49.678 1.00 76.12 366 LEU A C 1
ATOM 2815 O O . LEU A 1 366 ? 9.929 -40.132 49.799 1.00 76.12 366 LEU A O 1
ATOM 2819 N N . GLU A 1 367 ? 11.876 -40.729 48.844 1.00 79.44 367 GLU A N 1
ATOM 2820 C CA . GLU A 1 367 ? 12.009 -39.519 48.013 1.00 79.44 367 GLU A CA 1
ATOM 2821 C C . GLU A 1 367 ? 10.794 -39.330 47.076 1.00 79.44 367 GLU A C 1
ATOM 2823 O O . GLU A 1 367 ? 10.239 -38.235 46.961 1.00 79.44 367 GLU A O 1
ATOM 2828 N N . GLU A 1 368 ? 10.307 -40.411 46.452 1.00 78.62 368 GLU A N 1
ATOM 2829 C CA . GLU A 1 368 ? 9.089 -40.389 45.623 1.00 78.62 368 GLU A CA 1
ATOM 2830 C C . GLU A 1 368 ? 7.796 -40.146 46.434 1.00 78.62 368 GLU A C 1
ATOM 2832 O O . GLU A 1 368 ? 6.797 -39.658 45.890 1.00 78.62 368 GLU A O 1
ATOM 2837 N N . GLY A 1 369 ? 7.775 -40.503 47.720 1.00 76.38 369 GLY A N 1
ATOM 2838 C CA . GLY A 1 369 ? 6.661 -40.254 48.638 1.00 76.38 369 GLY A CA 1
ATOM 2839 C C . GLY A 1 369 ? 6.610 -38.802 49.117 1.00 76.38 369 GLY A C 1
ATOM 2840 O O . GLY A 1 369 ? 5.554 -38.167 49.063 1.00 76.38 369 GLY A O 1
ATOM 2841 N N . GLU A 1 370 ? 7.756 -38.246 49.509 1.00 77.50 370 GLU A N 1
ATOM 2842 C CA . GLU A 1 370 ? 7.894 -36.841 49.908 1.00 77.50 370 GLU A CA 1
ATOM 2843 C C . GLU A 1 370 ? 7.569 -35.887 48.753 1.00 77.50 370 GLU A C 1
ATOM 2845 O O . GLU A 1 370 ? 6.834 -34.914 48.945 1.00 77.50 370 GLU A O 1
ATOM 2850 N N . GLY A 1 371 ? 8.006 -36.214 47.530 1.00 81.12 371 GLY A N 1
ATOM 2851 C CA . GLY A 1 371 ? 7.648 -35.454 46.331 1.00 81.12 371 GLY A CA 1
ATOM 2852 C C . GLY A 1 371 ? 6.133 -35.395 46.092 1.00 81.12 371 GLY A C 1
ATOM 2853 O O . GLY A 1 371 ? 5.591 -34.337 45.768 1.00 81.12 371 GLY A O 1
ATOM 2854 N N . ARG A 1 372 ? 5.412 -36.501 46.327 1.00 78.62 372 ARG A N 1
ATOM 2855 C CA . ARG A 1 372 ? 3.942 -36.532 46.233 1.00 78.62 372 ARG A CA 1
ATOM 2856 C C . ARG A 1 372 ? 3.275 -35.691 47.324 1.00 78.62 372 ARG A C 1
ATOM 2858 O O . ARG A 1 372 ? 2.291 -35.012 47.042 1.00 78.62 372 ARG A O 1
ATOM 2865 N N . ARG A 1 373 ? 3.807 -35.678 48.550 1.00 77.00 373 ARG A N 1
ATOM 2866 C CA . ARG A 1 373 ? 3.281 -34.842 49.643 1.00 77.00 373 ARG A CA 1
ATOM 2867 C C . ARG A 1 373 ? 3.431 -33.349 49.349 1.00 77.00 373 ARG A C 1
ATOM 2869 O O . ARG A 1 373 ? 2.466 -32.609 49.516 1.00 77.00 373 ARG A O 1
ATOM 2876 N N . GLN A 1 374 ? 4.591 -32.922 48.850 1.00 81.94 374 GLN A N 1
ATOM 2877 C CA . GLN A 1 374 ? 4.807 -31.527 48.451 1.00 81.94 374 GLN A CA 1
ATOM 2878 C C . GLN A 1 374 ? 3.842 -31.098 47.336 1.00 81.94 374 GLN A C 1
ATOM 2880 O O . GLN A 1 374 ? 3.313 -29.989 47.375 1.00 81.94 374 GLN A O 1
ATOM 2885 N N . GLN A 1 375 ? 3.544 -31.988 46.382 1.00 81.19 375 GLN A N 1
ATOM 2886 C CA . GLN A 1 375 ? 2.528 -31.729 45.355 1.00 81.19 375 GLN A CA 1
ATOM 2887 C C . GLN A 1 375 ? 1.124 -31.553 45.953 1.00 81.19 375 GLN A C 1
ATOM 2889 O O . GLN A 1 375 ? 0.410 -30.631 45.560 1.00 81.19 375 GLN A O 1
ATOM 2894 N N . TYR A 1 376 ? 0.731 -32.382 46.926 1.00 78.62 376 TYR A N 1
ATOM 2895 C CA . TYR A 1 376 ? -0.557 -32.227 47.613 1.00 78.62 376 TYR A CA 1
ATOM 2896 C C . TYR A 1 376 ? -0.642 -30.927 48.425 1.00 78.62 376 TYR A C 1
ATOM 2898 O O . TYR A 1 376 ? -1.668 -30.249 48.380 1.00 78.62 376 TYR A O 1
ATOM 2906 N N . GLU A 1 377 ? 0.423 -30.541 49.128 1.00 86.56 377 GLU A N 1
ATOM 2907 C CA . GLU A 1 377 ? 0.467 -29.285 49.890 1.00 86.56 377 GLU A CA 1
ATOM 2908 C C . GLU A 1 377 ? 0.395 -28.057 48.964 1.00 86.56 377 GLU A C 1
ATOM 2910 O O . GLU A 1 377 ? -0.366 -27.126 49.239 1.00 86.56 377 GLU A O 1
ATOM 2915 N N . GLN A 1 378 ? 1.081 -28.085 47.813 1.00 89.88 378 GLN A N 1
ATOM 2916 C CA . GLN A 1 378 ? 0.944 -27.053 46.775 1.00 89.88 378 GLN A CA 1
ATOM 2917 C C . GLN A 1 378 ? -0.483 -26.982 46.216 1.00 89.88 378 GLN A C 1
ATOM 2919 O O . GLN A 1 378 ? -1.020 -25.892 46.012 1.00 89.88 378 GLN A O 1
ATOM 2924 N N . GLN A 1 379 ? -1.130 -28.129 46.001 1.00 90.44 379 GLN A N 1
ATOM 2925 C CA . GLN A 1 379 ? -2.502 -28.174 45.500 1.00 90.44 379 GLN A CA 1
ATOM 2926 C C . GLN A 1 379 ? -3.503 -27.591 46.511 1.00 90.44 379 GLN A C 1
ATOM 2928 O O . GLN A 1 379 ? -4.450 -26.907 46.118 1.00 90.44 379 GLN A O 1
ATOM 2933 N N . LEU A 1 380 ? -3.273 -27.801 47.808 1.00 89.00 380 LEU A N 1
ATOM 2934 C CA . LEU A 1 380 ? -4.116 -27.266 48.877 1.00 89.00 380 LEU A CA 1
ATOM 2935 C C . LEU A 1 380 ? -3.950 -25.745 49.031 1.00 89.00 380 LEU A C 1
ATOM 2937 O O . LEU A 1 380 ? -4.938 -25.026 49.173 1.00 89.00 380 LEU A O 1
ATOM 2941 N N . GLN A 1 381 ? -2.717 -25.238 48.917 1.00 90.06 381 GLN A N 1
ATOM 2942 C CA . GLN A 1 381 ? -2.450 -23.794 48.870 1.00 90.06 381 GLN A CA 1
ATOM 2943 C C . GLN A 1 381 ? -3.119 -23.134 47.660 1.00 90.06 381 GLN A C 1
ATOM 2945 O O . GLN A 1 381 ? -3.725 -22.068 47.787 1.00 90.06 381 GLN A O 1
ATOM 2950 N N . TYR A 1 382 ? -3.072 -23.791 46.499 1.00 88.12 382 TYR A N 1
ATOM 2951 C CA . TYR A 1 382 ? -3.745 -23.309 45.298 1.00 88.12 382 TYR A CA 1
ATOM 2952 C C . TYR A 1 382 ? -5.270 -23.231 45.485 1.00 88.12 382 TYR A C 1
ATOM 2954 O O . TYR A 1 382 ? -5.883 -22.238 45.094 1.00 88.12 382 TYR A O 1
ATOM 2962 N N . GLN A 1 383 ? -5.888 -24.216 46.150 1.00 88.00 383 GLN A N 1
ATOM 2963 C CA . GLN A 1 383 ? -7.319 -24.172 46.477 1.00 88.00 383 GLN A CA 1
ATOM 2964 C C . GLN A 1 383 ? -7.676 -23.018 47.424 1.00 88.00 383 GLN A C 1
ATOM 2966 O O . GLN A 1 383 ? -8.622 -22.282 47.150 1.00 88.00 383 GLN A O 1
ATOM 2971 N N . GLN A 1 384 ? -6.896 -22.787 48.483 1.00 89.75 384 GLN A N 1
ATOM 2972 C CA . GLN A 1 384 ? -7.129 -21.657 49.395 1.00 89.75 384 GLN A CA 1
ATOM 2973 C C . GLN A 1 384 ? -7.001 -20.304 48.683 1.00 89.75 384 GLN A C 1
ATOM 2975 O O . GLN A 1 384 ? -7.765 -19.372 48.947 1.00 89.75 384 GLN A O 1
ATOM 2980 N N . GLN A 1 385 ? -6.061 -20.190 47.741 1.00 88.94 385 GLN A N 1
ATOM 2981 C CA . GLN A 1 385 ? -5.910 -18.985 46.933 1.00 88.94 385 GLN A CA 1
ATOM 2982 C C . GLN A 1 385 ? -7.107 -18.773 45.994 1.00 88.94 385 GLN A C 1
ATOM 2984 O O . GLN A 1 385 ? -7.560 -17.638 45.840 1.00 88.94 385 GLN A O 1
ATOM 2989 N N . GLN A 1 386 ? -7.665 -19.847 45.425 1.00 86.38 386 GLN A N 1
ATOM 2990 C CA . GLN A 1 386 ? -8.895 -19.775 44.634 1.00 86.38 386 GLN A CA 1
ATOM 2991 C C . GLN A 1 386 ? -10.107 -19.346 45.471 1.00 86.38 386 GLN A C 1
ATOM 2993 O O . GLN A 1 386 ? -10.889 -18.517 45.010 1.00 86.38 386 GLN A O 1
ATOM 2998 N N . GLU A 1 387 ? -10.254 -19.845 46.700 1.00 88.31 387 GLU A N 1
ATOM 2999 C CA . GLU A 1 387 ? -11.351 -19.443 47.593 1.00 88.31 387 GLU A CA 1
ATOM 3000 C C . GLU A 1 387 ? -11.259 -17.970 47.993 1.00 88.31 387 GLU A C 1
ATOM 3002 O O . GLU A 1 387 ? -12.258 -17.249 47.943 1.00 88.31 387 GLU A O 1
ATOM 3007 N N . LYS A 1 388 ? -10.055 -17.490 48.325 1.00 90.62 388 LYS A N 1
ATOM 3008 C CA . LYS A 1 388 ? -9.830 -16.070 48.615 1.00 90.62 388 LYS A CA 1
ATOM 3009 C C . LYS A 1 388 ? -10.170 -15.197 47.405 1.00 90.62 388 LYS A C 1
ATOM 3011 O O . LYS A 1 388 ? -10.882 -14.204 47.544 1.00 90.62 388 LYS A O 1
ATOM 3016 N N . TRP A 1 389 ? -9.720 -15.596 46.216 1.00 87.69 389 TRP A N 1
ATOM 3017 C CA . TRP A 1 389 ? -10.022 -14.878 44.979 1.00 87.69 389 TRP A CA 1
ATOM 3018 C C . TRP A 1 389 ? -11.528 -14.866 44.670 1.00 87.69 389 TRP A C 1
ATOM 3020 O O . TRP A 1 389 ? -12.071 -13.839 44.266 1.00 87.69 389 TRP A O 1
ATOM 3030 N N . ALA A 1 390 ? -12.237 -15.966 44.940 1.00 78.31 390 ALA A N 1
ATOM 3031 C CA . ALA A 1 390 ? -13.690 -16.040 44.794 1.00 78.31 390 ALA A CA 1
ATOM 3032 C C . ALA A 1 390 ? -14.437 -15.107 45.770 1.00 78.31 390 ALA A C 1
ATOM 3034 O O . ALA A 1 390 ? -15.443 -14.505 45.391 1.00 78.31 390 ALA A O 1
ATOM 3035 N N . GLN A 1 391 ? -13.948 -14.943 47.005 1.00 83.38 391 GLN A N 1
ATOM 3036 C CA . GLN A 1 391 ? -14.525 -14.007 47.981 1.00 83.38 391 GLN A CA 1
ATOM 3037 C C . GLN A 1 391 ? -14.317 -12.541 47.577 1.00 83.38 391 GLN A C 1
ATOM 3039 O O . GLN A 1 391 ? -15.251 -11.743 47.683 1.00 83.38 391 GLN A O 1
ATOM 3044 N N . GLU A 1 392 ? -13.130 -12.192 47.075 1.00 86.62 392 GLU A N 1
ATOM 3045 C CA . GLU A 1 392 ? -12.836 -10.853 46.542 1.00 86.62 392 GLU A CA 1
ATOM 3046 C C . GLU A 1 392 ? -13.742 -10.534 45.338 1.00 86.62 392 GLU A C 1
ATOM 3048 O O . GLU A 1 392 ? -14.417 -9.503 45.321 1.00 86.62 392 GLU A O 1
ATOM 3053 N N . LEU A 1 393 ? -13.887 -11.479 44.401 1.00 77.00 393 LEU A N 1
ATOM 3054 C CA . LEU A 1 393 ? -14.814 -11.370 43.269 1.00 77.00 393 LEU A CA 1
ATOM 3055 C C . LEU A 1 393 ? -16.278 -11.205 43.701 1.00 77.00 393 LEU A C 1
ATOM 3057 O O . LEU A 1 393 ? -17.016 -10.442 43.073 1.00 77.00 393 LEU A O 1
ATOM 3061 N N . ALA A 1 394 ? -16.722 -11.893 44.757 1.00 75.62 394 ALA A N 1
ATOM 3062 C CA . ALA A 1 394 ? -18.085 -11.766 45.272 1.00 75.62 394 ALA A CA 1
ATOM 3063 C C . ALA A 1 394 ? -18.339 -10.381 45.897 1.00 75.62 394 ALA A C 1
ATOM 3065 O O . ALA A 1 394 ? -19.396 -9.786 45.668 1.00 75.62 394 ALA A O 1
ATOM 3066 N N . GLN A 1 395 ? -17.368 -9.833 46.637 1.00 78.56 395 GLN A N 1
ATOM 3067 C CA . GLN A 1 395 ? -17.463 -8.482 47.202 1.00 78.56 395 GLN A CA 1
ATOM 3068 C C . GLN A 1 395 ? -17.464 -7.402 46.115 1.00 78.56 395 GLN A C 1
ATOM 3070 O O . GLN A 1 395 ? -18.296 -6.489 46.159 1.00 78.56 395 GLN A O 1
ATOM 3075 N N . ASP A 1 396 ? -16.597 -7.532 45.111 1.00 77.50 396 ASP A N 1
ATOM 3076 C CA . ASP A 1 396 ? -16.553 -6.613 43.974 1.00 77.50 396 ASP A CA 1
ATOM 3077 C C . ASP A 1 396 ? -17.823 -6.706 43.123 1.00 77.50 396 ASP A C 1
ATOM 3079 O O . ASP A 1 396 ? -18.369 -5.679 42.712 1.00 77.50 396 ASP A O 1
ATOM 3083 N N . SER A 1 397 ? -18.372 -7.912 42.949 1.00 77.00 397 SER A N 1
ATOM 3084 C CA . SER A 1 397 ? -19.656 -8.119 42.272 1.00 77.00 397 SER A CA 1
ATOM 3085 C C . SER A 1 397 ? -20.796 -7.423 43.015 1.00 77.00 397 SER A C 1
ATOM 3087 O O . SER A 1 397 ? -21.559 -6.686 42.395 1.00 77.00 397 SER A O 1
ATOM 3089 N N . CYS A 1 398 ? -20.898 -7.574 44.340 1.00 75.56 398 CYS A N 1
ATOM 3090 C CA . CYS A 1 398 ? -21.915 -6.886 45.145 1.00 75.56 398 CYS A CA 1
ATOM 3091 C C . CYS A 1 398 ? -21.797 -5.357 45.056 1.00 75.56 398 CYS A C 1
ATOM 3093 O O . CYS A 1 398 ? -22.807 -4.669 44.891 1.00 75.56 398 CYS A O 1
ATOM 3095 N N . ARG A 1 399 ? -20.573 -4.812 45.105 1.00 76.69 399 ARG A N 1
ATOM 3096 C CA . ARG A 1 399 ? -20.333 -3.372 44.902 1.00 76.69 399 ARG A CA 1
ATOM 3097 C C . ARG A 1 399 ? -20.750 -2.921 43.505 1.00 76.69 399 ARG A C 1
ATOM 3099 O O . ARG A 1 399 ? -21.387 -1.878 43.372 1.00 76.69 399 ARG A O 1
ATOM 3106 N N . HIS A 1 400 ? -20.442 -3.713 42.480 1.00 78.75 400 HIS A N 1
ATOM 3107 C CA . HIS A 1 400 ? -20.823 -3.425 41.101 1.00 78.75 400 HIS A CA 1
ATOM 3108 C C . HIS A 1 400 ? -22.347 -3.453 40.907 1.00 78.75 400 HIS A C 1
ATOM 3110 O O . HIS A 1 400 ? -22.895 -2.529 40.311 1.00 78.75 400 HIS A O 1
ATOM 3116 N N . TYR A 1 401 ? -23.047 -4.441 41.478 1.00 77.56 401 TYR A N 1
ATOM 3117 C CA . TYR A 1 401 ? -24.510 -4.533 41.427 1.00 77.56 401 TYR A CA 1
ATOM 3118 C C . TYR A 1 401 ? -25.195 -3.358 42.126 1.00 77.56 401 TYR A C 1
ATOM 3120 O O . TYR A 1 401 ? -26.137 -2.794 41.573 1.00 77.56 401 TYR A O 1
ATOM 3128 N N . LEU A 1 402 ? -24.713 -2.944 43.302 1.00 77.88 402 LEU A N 1
ATOM 3129 C CA . LEU A 1 402 ? -25.250 -1.769 43.997 1.00 77.88 402 LEU A CA 1
ATOM 3130 C C . LEU A 1 402 ? -25.019 -0.482 43.194 1.00 77.88 402 LEU A C 1
ATOM 3132 O O . LEU A 1 402 ? -25.934 0.330 43.064 1.00 77.88 402 LEU A O 1
ATOM 3136 N N . HIS A 1 403 ? -23.837 -0.323 42.592 1.00 77.81 403 HIS A N 1
ATOM 3137 C CA . HIS A 1 403 ? -23.559 0.782 41.674 1.00 77.81 403 HIS A CA 1
ATOM 3138 C C . HIS A 1 403 ? -24.494 0.782 40.462 1.00 77.81 403 HIS A C 1
ATOM 3140 O O . HIS A 1 403 ? -25.012 1.832 40.083 1.00 77.81 403 HIS A O 1
ATOM 3146 N N . GLN A 1 404 ? -24.718 -0.385 39.861 1.00 81.12 404 GLN A N 1
ATOM 3147 C CA . GLN A 1 404 ? -25.557 -0.534 38.680 1.00 81.12 404 GLN A CA 1
ATOM 3148 C C . GLN A 1 404 ? -27.037 -0.296 39.002 1.00 81.12 404 GLN A C 1
ATOM 3150 O O . GLN A 1 404 ? -27.727 0.353 38.222 1.00 81.12 404 GLN A O 1
ATOM 3155 N N . ALA A 1 405 ? -27.514 -0.754 40.162 1.00 79.69 405 ALA A N 1
ATOM 3156 C CA . ALA A 1 405 ? -28.876 -0.516 40.630 1.00 79.69 405 ALA A CA 1
ATOM 3157 C C . ALA A 1 405 ? -29.123 0.970 40.928 1.00 79.69 405 ALA A C 1
ATOM 3159 O O . ALA A 1 405 ? -30.128 1.525 40.487 1.00 79.69 405 ALA A O 1
ATOM 3160 N N . ALA A 1 406 ? -28.186 1.639 41.611 1.00 77.75 406 ALA A N 1
ATOM 3161 C CA . ALA A 1 406 ? -28.266 3.078 41.854 1.00 77.75 406 ALA A CA 1
ATOM 3162 C C . ALA A 1 406 ? -28.234 3.880 40.541 1.00 77.75 406 ALA A C 1
ATOM 3164 O O . ALA A 1 406 ? -29.002 4.826 40.369 1.00 77.75 406 ALA A O 1
ATOM 3165 N N . HIS A 1 407 ? -27.381 3.481 39.590 1.00 79.31 407 HIS A N 1
ATOM 3166 C CA . HIS A 1 407 ? -27.300 4.115 38.273 1.00 79.31 407 HIS A CA 1
ATOM 3167 C C . HIS A 1 407 ? -28.593 3.926 37.466 1.00 79.31 407 HIS A C 1
ATOM 3169 O O . HIS A 1 407 ? -29.124 4.908 36.953 1.00 79.31 407 HIS A O 1
ATOM 3175 N N . ALA A 1 408 ? -29.160 2.716 37.453 1.00 80.19 408 ALA A N 1
ATOM 3176 C CA . ALA A 1 408 ? -30.426 2.416 36.785 1.00 80.19 408 ALA A CA 1
ATOM 3177 C C . ALA A 1 408 ? -31.619 3.164 37.404 1.00 80.19 408 ALA A C 1
ATOM 3179 O O . ALA A 1 408 ? -32.488 3.635 36.675 1.00 80.19 408 ALA A O 1
ATOM 3180 N N . ALA A 1 409 ? -31.657 3.313 38.733 1.00 81.56 409 ALA A N 1
ATOM 3181 C CA . ALA A 1 409 ? -32.707 4.070 39.413 1.00 81.56 409 ALA A CA 1
ATOM 3182 C C . ALA A 1 409 ? -32.654 5.566 39.059 1.00 81.56 409 ALA A C 1
ATOM 3184 O O . ALA A 1 409 ? -33.686 6.170 38.770 1.00 81.56 409 ALA A O 1
ATOM 3185 N N . LEU A 1 410 ? -31.454 6.156 39.024 1.00 80.50 410 LEU A N 1
ATOM 3186 C CA . LEU A 1 410 ? -31.267 7.547 38.601 1.00 80.50 410 LEU A CA 1
ATOM 3187 C C . LEU A 1 410 ? -31.571 7.740 37.108 1.00 80.50 410 LEU A C 1
ATOM 3189 O O . LEU A 1 410 ? -32.177 8.741 36.734 1.00 80.50 410 LEU A O 1
ATOM 3193 N N . GLU A 1 411 ? -31.198 6.780 36.257 1.00 80.31 411 GLU A N 1
ATOM 3194 C CA . GLU A 1 411 ? -31.519 6.787 34.825 1.00 80.31 411 GLU A CA 1
ATOM 3195 C C . GLU A 1 411 ? -33.028 6.731 34.575 1.00 80.31 411 GLU A C 1
ATOM 3197 O O . GLU A 1 411 ? -33.557 7.595 33.874 1.00 80.31 411 GLU A O 1
ATOM 3202 N N . ALA A 1 412 ? -33.736 5.814 35.237 1.00 80.94 412 ALA A N 1
ATOM 3203 C CA . ALA A 1 412 ? -35.191 5.735 35.177 1.00 80.94 412 ALA A CA 1
ATOM 3204 C C . ALA A 1 412 ? -35.861 7.022 35.689 1.00 80.94 412 ALA A C 1
ATOM 3206 O O . ALA A 1 412 ? -36.836 7.486 35.096 1.00 80.94 412 ALA A O 1
ATOM 3207 N N . ALA A 1 413 ? -35.328 7.642 36.749 1.00 79.56 413 ALA A N 1
ATOM 3208 C CA . ALA A 1 413 ? -35.821 8.923 37.255 1.00 79.56 413 ALA A CA 1
ATOM 3209 C C . ALA A 1 413 ? -35.604 10.081 36.256 1.00 79.56 413 ALA A C 1
ATOM 3211 O O . ALA A 1 413 ? -36.482 10.934 36.121 1.00 79.56 413 ALA A O 1
ATOM 3212 N N . ALA A 1 414 ? -34.486 10.105 35.512 1.00 74.25 414 ALA A N 1
ATOM 3213 C CA . ALA A 1 414 ? -34.273 11.076 34.425 1.00 74.25 414 ALA A CA 1
ATOM 3214 C C . ALA A 1 414 ? -35.278 10.899 33.296 1.00 74.25 414 ALA A C 1
ATOM 3216 O O . ALA A 1 414 ? -35.887 11.868 32.851 1.00 74.25 414 ALA A O 1
ATOM 3217 N N . GLU A 1 415 ? -35.388 9.667 32.796 1.00 77.31 415 GLU A N 1
ATOM 3218 C CA . GLU A 1 415 ? -36.193 9.344 31.620 1.00 77.31 415 GLU A CA 1
ATOM 3219 C C . GLU A 1 415 ? -37.683 9.561 31.889 1.00 77.31 415 GLU A C 1
ATOM 3221 O O . GLU A 1 415 ? -38.407 10.021 31.009 1.00 77.31 415 GLU A O 1
ATOM 3226 N N . SER A 1 416 ? -38.124 9.317 33.125 1.00 80.62 416 SER A N 1
ATOM 3227 C CA . SER A 1 416 ? -39.493 9.593 33.575 1.00 80.62 416 SER A CA 1
ATOM 3228 C C . SER A 1 416 ? -39.747 11.052 33.979 1.00 80.62 416 SER A C 1
ATOM 3230 O O . SER A 1 416 ? -40.883 11.394 34.302 1.00 80.62 416 SER A O 1
ATOM 3232 N N . GLY A 1 417 ? -38.728 11.923 33.978 1.00 76.06 417 GLY A N 1
ATOM 3233 C CA . GLY A 1 417 ? -38.868 13.325 34.388 1.00 76.06 417 GLY A CA 1
ATOM 3234 C C . GLY A 1 417 ? -39.220 13.511 35.871 1.00 76.06 417 GLY A C 1
ATOM 3235 O O . GLY A 1 417 ? -39.777 14.541 36.247 1.00 76.06 417 GLY A O 1
ATOM 3236 N N . GLN A 1 418 ? -38.916 12.532 36.729 1.00 85.75 418 GLN A N 1
ATOM 3237 C CA . GLN A 1 418 ? -39.193 12.581 38.168 1.00 85.75 418 GLN A CA 1
ATOM 3238 C C . GLN A 1 418 ? -38.147 13.435 38.901 1.00 85.75 418 GLN A C 1
ATOM 3240 O O . GLN A 1 418 ? -37.262 12.940 39.604 1.00 85.75 418 GLN A O 1
ATOM 3245 N N . PHE A 1 419 ? -38.253 14.752 38.727 1.00 80.25 419 PHE A N 1
ATOM 3246 C CA . PHE A 1 419 ? -37.304 15.732 39.258 1.00 80.25 419 PHE A CA 1
ATOM 3247 C C . PHE A 1 419 ? -37.194 15.729 40.791 1.00 80.25 419 PHE A C 1
ATOM 3249 O O . PHE A 1 419 ? -36.121 16.024 41.313 1.00 80.25 419 PHE A O 1
ATOM 3256 N N . ASP A 1 420 ? -38.249 15.339 41.512 1.00 82.69 420 ASP A N 1
ATOM 3257 C CA . ASP A 1 420 ? -38.251 15.294 42.980 1.00 82.69 420 ASP A CA 1
ATOM 3258 C C . ASP A 1 420 ? -37.353 14.183 43.540 1.00 82.69 420 ASP A C 1
ATOM 3260 O O . ASP A 1 420 ? -36.650 14.405 44.526 1.00 82.69 420 ASP A O 1
ATOM 3264 N N . MET A 1 421 ? -37.292 13.018 42.881 1.00 80.44 421 MET A N 1
ATOM 3265 C CA . MET A 1 421 ? -36.368 11.941 43.266 1.00 80.44 421 MET A CA 1
ATOM 3266 C C . MET A 1 421 ? -34.907 12.349 43.056 1.00 80.44 421 MET A C 1
ATOM 3268 O O . MET A 1 421 ? -34.059 12.095 43.911 1.00 80.44 421 MET A O 1
ATOM 3272 N N . LEU A 1 422 ? -34.614 13.033 41.945 1.00 79.12 422 LEU A N 1
ATOM 3273 C CA . LEU A 1 422 ? -33.279 13.577 41.684 1.00 79.12 422 LEU A CA 1
ATOM 3274 C C . LEU A 1 422 ? -32.913 14.669 42.693 1.00 79.12 422 LEU A C 1
ATOM 3276 O O . LEU A 1 422 ? -31.774 14.730 43.152 1.00 79.12 422 LEU A O 1
ATOM 3280 N N . ARG A 1 423 ? -33.880 15.507 43.077 1.00 84.00 423 ARG A N 1
ATOM 3281 C CA . ARG A 1 423 ? -33.676 16.552 44.078 1.00 84.00 423 ARG A CA 1
ATOM 3282 C C . ARG A 1 423 ? -33.387 15.957 45.452 1.00 84.00 423 ARG A C 1
ATOM 3284 O O . ARG A 1 423 ? -32.402 16.352 46.061 1.00 84.00 423 ARG A O 1
ATOM 3291 N N . LEU A 1 424 ? -34.160 14.957 45.882 1.00 82.56 424 LEU A N 1
ATOM 3292 C CA . LEU A 1 424 ? -33.939 14.228 47.136 1.00 82.56 424 LEU A CA 1
ATOM 3293 C C . LEU A 1 424 ? -32.556 13.568 47.189 1.00 82.56 424 LEU A C 1
ATOM 3295 O O . LEU A 1 424 ? -31.885 13.645 48.219 1.00 82.56 424 LEU A O 1
ATOM 3299 N N . ALA A 1 425 ? -32.103 12.979 46.077 1.00 78.56 425 ALA A N 1
ATOM 3300 C CA . ALA A 1 425 ? -30.757 12.422 45.972 1.00 78.56 425 ALA A CA 1
ATOM 3301 C C . ALA A 1 425 ? -29.667 13.507 46.100 1.00 78.56 425 ALA A C 1
ATOM 3303 O O . ALA A 1 425 ? -28.657 13.291 46.764 1.00 78.56 425 ALA A O 1
ATOM 3304 N N . CYS A 1 426 ? -29.868 14.694 45.524 1.00 77.69 426 CYS A N 1
ATOM 3305 C CA . CYS A 1 426 ? -28.911 15.801 45.630 1.00 77.69 426 CYS A CA 1
ATOM 3306 C C . CYS A 1 426 ? -28.907 16.485 47.010 1.00 77.69 426 CYS A C 1
ATOM 3308 O O . CYS A 1 426 ? -27.860 16.960 47.445 1.00 77.69 426 CYS A O 1
ATOM 3310 N N . THR A 1 427 ? -30.047 16.539 47.709 1.00 79.06 427 THR A N 1
ATOM 3311 C CA . THR A 1 427 ? -30.198 17.275 48.978 1.00 79.06 427 THR A CA 1
ATOM 3312 C C . THR A 1 427 ? -29.871 16.462 50.232 1.00 79.06 427 THR A C 1
ATOM 3314 O O . THR A 1 427 ? -29.986 16.994 51.334 1.00 79.06 427 THR A O 1
ATOM 3317 N N . ALA A 1 428 ? -29.487 15.186 50.107 1.00 73.88 428 ALA A N 1
ATOM 3318 C CA . ALA A 1 428 ? -29.141 14.348 51.256 1.00 73.88 428 ALA A CA 1
ATOM 3319 C C . ALA A 1 428 ? -27.992 14.997 52.069 1.00 73.88 428 ALA A C 1
ATOM 3321 O O . ALA A 1 428 ? -26.875 15.127 51.550 1.00 73.88 428 ALA A O 1
ATOM 3322 N N . PRO A 1 429 ? -28.242 15.447 53.316 1.00 57.69 429 PRO A N 1
ATOM 3323 C CA . PRO A 1 429 ? -27.345 16.355 54.020 1.00 57.69 429 PRO A CA 1
ATOM 3324 C C . PRO A 1 429 ? -25.984 15.707 54.282 1.00 57.69 429 PRO A C 1
ATOM 3326 O O . PRO A 1 429 ? -25.876 14.620 54.846 1.00 57.69 429 PRO A O 1
ATOM 3329 N N . ALA A 1 430 ? -24.917 16.402 53.892 1.00 55.81 430 ALA A N 1
ATOM 3330 C CA . ALA A 1 430 ? -23.553 16.109 54.313 1.00 55.81 430 ALA A CA 1
ATOM 3331 C C . ALA A 1 430 ? -23.370 16.580 55.761 1.00 55.81 430 ALA A C 1
ATOM 3333 O O . ALA A 1 430 ? -22.767 17.618 56.022 1.00 55.81 430 ALA A O 1
ATOM 3334 N N . SER A 1 431 ? -23.948 15.861 56.723 1.00 50.25 431 SER A N 1
ATOM 3335 C CA . SER A 1 431 ? -23.759 16.171 58.139 1.00 50.25 431 SER A CA 1
ATOM 3336 C C . SER A 1 431 ? -22.345 15.776 58.585 1.00 50.25 431 SER A C 1
ATOM 3338 O O . SER A 1 431 ? -22.121 14.671 59.062 1.00 50.25 431 SER A O 1
ATOM 3340 N N . GLY A 1 432 ? -21.390 16.687 58.395 1.00 54.66 432 GLY A N 1
ATOM 3341 C CA . GLY A 1 432 ? -20.269 17.003 59.293 1.00 54.66 432 GLY A CA 1
ATOM 3342 C C . GLY A 1 432 ? -19.170 15.979 59.617 1.00 54.66 432 GLY A C 1
ATOM 3343 O O . GLY A 1 432 ? -18.069 16.414 59.937 1.00 54.66 432 GLY A O 1
ATOM 3344 N N . GLN A 1 433 ? -19.379 14.664 59.549 1.00 56.75 433 GLN A N 1
ATOM 3345 C CA . GLN A 1 433 ? -18.349 13.682 59.919 1.00 56.75 433 GLN A CA 1
ATOM 3346 C C . GLN A 1 433 ? -18.369 12.490 58.965 1.00 56.75 433 GLN A C 1
ATOM 3348 O O . GLN A 1 433 ? -19.374 11.800 58.869 1.00 56.75 433 GLN A O 1
ATOM 3353 N N . ALA A 1 434 ? -17.247 12.310 58.250 1.00 56.53 434 ALA A N 1
ATOM 3354 C CA . ALA A 1 434 ? -16.938 11.232 57.305 1.00 56.53 434 ALA A CA 1
ATOM 3355 C C . ALA A 1 434 ? -18.136 10.786 56.449 1.00 56.53 434 ALA A C 1
ATOM 3357 O O . ALA A 1 434 ? -18.887 9.895 56.842 1.00 56.53 434 ALA A O 1
ATOM 3358 N N . ALA A 1 435 ? -18.289 11.396 55.263 1.00 63.06 435 ALA A N 1
ATOM 3359 C CA . ALA A 1 435 ? -19.300 11.003 54.282 1.00 63.06 435 ALA A CA 1
ATOM 3360 C C . ALA A 1 435 ? -19.346 9.476 54.187 1.00 63.06 435 ALA A C 1
ATOM 3362 O O . ALA A 1 435 ? -18.350 8.844 53.823 1.00 63.06 435 ALA A O 1
ATOM 3363 N N . SER A 1 436 ? -20.484 8.898 54.578 1.00 79.56 436 SER A N 1
ATOM 3364 C CA . SER A 1 436 ? -20.658 7.451 54.542 1.00 79.56 436 SER A CA 1
ATOM 3365 C C . SER A 1 436 ? -20.307 6.939 53.136 1.00 79.56 436 SER A C 1
ATOM 3367 O O . SER A 1 436 ? -20.523 7.660 52.155 1.00 79.56 436 SER A O 1
ATOM 3369 N N . PRO A 1 437 ? -19.786 5.711 52.984 1.00 77.00 437 PRO A N 1
ATOM 3370 C CA . PRO A 1 437 ? -19.494 5.155 51.663 1.00 77.00 437 PRO A CA 1
ATOM 3371 C C . PRO A 1 437 ? -20.716 5.232 50.731 1.00 77.00 437 PRO A C 1
ATOM 3373 O O . PRO A 1 437 ? -20.566 5.511 49.548 1.00 77.00 437 PRO A O 1
ATOM 3376 N N . ALA A 1 438 ? -21.938 5.125 51.267 1.00 73.56 438 ALA A N 1
ATOM 3377 C CA . ALA A 1 438 ? -23.174 5.348 50.517 1.00 73.56 438 ALA A CA 1
ATOM 3378 C C . ALA A 1 438 ? -23.302 6.777 49.946 1.00 73.56 438 ALA A C 1
ATOM 3380 O O . ALA A 1 438 ? -23.751 6.950 48.816 1.00 73.56 438 ALA A O 1
ATOM 3381 N N . GLN A 1 439 ? -22.874 7.801 50.684 1.00 78.88 439 GLN A N 1
ATOM 3382 C CA . GLN A 1 439 ? -22.910 9.194 50.236 1.00 78.88 439 GLN A CA 1
ATOM 3383 C C . GLN A 1 439 ? -21.834 9.498 49.187 1.00 78.88 439 GLN A C 1
ATOM 3385 O O . GLN A 1 439 ? -22.116 10.210 48.225 1.00 78.88 439 GLN A O 1
ATOM 3390 N N . GLN A 1 440 ? -20.636 8.917 49.311 1.00 81.88 440 GLN A N 1
ATOM 3391 C CA . GLN A 1 440 ? -19.603 9.002 48.267 1.00 81.88 440 GLN A CA 1
ATOM 3392 C C . GLN A 1 440 ? -20.067 8.323 46.970 1.00 81.88 440 GLN A C 1
ATOM 3394 O O . GLN A 1 440 ? -19.898 8.874 45.881 1.00 81.88 440 GLN A O 1
ATOM 3399 N N . LEU A 1 441 ? -20.726 7.163 47.086 1.00 80.50 441 LEU A N 1
ATOM 3400 C CA . LEU A 1 441 ? -21.339 6.462 45.957 1.00 80.50 441 LEU A CA 1
ATOM 3401 C C . LEU A 1 441 ? -22.428 7.310 45.290 1.00 80.50 441 LEU A C 1
ATOM 3403 O O . LEU A 1 441 ? -22.465 7.399 44.063 1.00 80.50 441 LEU A O 1
ATOM 3407 N N . LEU A 1 442 ? -23.275 7.971 46.084 1.00 82.00 442 LEU A N 1
ATOM 3408 C CA . LEU A 1 442 ? -24.327 8.852 45.581 1.00 82.00 442 LEU A CA 1
ATOM 3409 C C . LEU A 1 442 ? -23.744 10.078 44.863 1.00 82.00 442 LEU A C 1
ATOM 3411 O O . LEU A 1 442 ? -24.177 10.403 43.763 1.00 82.00 442 LEU A O 1
ATOM 3415 N N . GLN A 1 443 ? -22.719 10.721 45.431 1.00 84.69 443 GLN A N 1
ATOM 3416 C CA . GLN A 1 443 ? -22.030 11.856 44.806 1.00 84.69 443 GLN A CA 1
ATOM 3417 C C . GLN A 1 443 ? -21.372 11.461 43.479 1.00 84.69 443 GLN A C 1
ATOM 3419 O O . GLN A 1 443 ? -21.512 12.172 42.483 1.00 84.69 443 GLN A O 1
ATOM 3424 N N . HIS A 1 444 ? -20.719 10.297 43.431 1.00 86.06 444 HIS A N 1
ATOM 3425 C CA . HIS A 1 444 ? -20.149 9.763 42.197 1.00 86.06 444 HIS A CA 1
ATOM 3426 C C . HIS A 1 444 ? -21.239 9.431 41.164 1.00 86.06 444 HIS A C 1
ATOM 3428 O O . HIS A 1 444 ? -21.081 9.713 39.975 1.00 86.06 444 HIS A O 1
ATOM 3434 N N . ALA A 1 445 ? -22.369 8.866 41.601 1.00 84.81 445 ALA A N 1
ATOM 3435 C CA . ALA A 1 445 ? -23.500 8.564 40.730 1.00 84.81 445 ALA A CA 1
ATOM 3436 C C . ALA A 1 445 ? -24.128 9.841 40.150 1.00 84.81 445 ALA A C 1
ATOM 3438 O O . ALA A 1 445 ? -24.363 9.898 38.945 1.00 84.81 445 ALA A O 1
ATOM 3439 N N . VAL A 1 446 ? -24.312 10.887 40.964 1.00 87.69 446 VAL A N 1
ATOM 3440 C CA . VAL A 1 446 ? -24.800 12.205 40.525 1.00 87.69 446 VAL A CA 1
ATOM 3441 C C . VAL A 1 446 ? -23.821 12.857 39.547 1.00 87.69 446 VAL A C 1
ATOM 3443 O O . VAL A 1 446 ? -24.250 13.374 38.518 1.00 87.69 446 VAL A O 1
ATOM 3446 N N . ALA A 1 447 ? -22.510 12.788 39.802 1.00 89.19 447 ALA A N 1
ATOM 3447 C CA . ALA A 1 447 ? -21.495 13.307 38.885 1.00 89.19 447 ALA A CA 1
ATOM 3448 C C . ALA A 1 447 ? -21.511 12.584 37.530 1.00 89.19 447 ALA A C 1
ATOM 3450 O O . ALA A 1 447 ? -21.581 13.225 36.478 1.00 89.19 447 ALA A O 1
ATOM 3451 N N . HIS A 1 448 ? -21.521 11.250 37.546 1.00 89.44 448 HIS A N 1
ATOM 3452 C CA . HIS A 1 448 ? -21.617 10.442 36.333 1.00 89.44 448 HIS A CA 1
ATOM 3453 C C . HIS A 1 448 ? -22.925 10.710 35.578 1.00 89.44 448 HIS A C 1
ATOM 3455 O O . HIS A 1 448 ? -22.945 10.817 34.352 1.00 89.44 448 HIS A O 1
ATOM 3461 N N . PHE A 1 449 ? -24.027 10.872 36.301 1.00 88.75 449 PHE A N 1
ATOM 3462 C CA . PHE A 1 449 ? -25.323 11.157 35.716 1.00 88.75 449 PHE A CA 1
ATOM 3463 C C . PHE A 1 449 ? -25.398 12.557 35.103 1.00 88.75 449 PHE A C 1
ATOM 3465 O O . PHE A 1 449 ? -25.882 12.700 33.985 1.00 88.75 449 PHE A O 1
ATOM 3472 N N . ALA A 1 450 ? -24.833 13.574 35.754 1.00 92.00 450 ALA A N 1
ATOM 3473 C CA . ALA A 1 450 ? -24.711 14.911 35.180 1.00 92.00 450 ALA A CA 1
ATOM 3474 C C . ALA A 1 450 ? -23.876 14.893 33.885 1.00 92.00 450 ALA A C 1
ATOM 3476 O O . ALA A 1 450 ? -24.239 15.548 32.907 1.00 92.00 450 ALA A O 1
ATOM 3477 N N . GLN A 1 451 ? -22.813 14.080 33.827 1.00 93.31 451 GLN A N 1
ATOM 3478 C CA . GLN A 1 451 ? -22.059 13.851 32.590 1.00 93.31 451 GLN A CA 1
ATOM 3479 C C . GLN A 1 451 ? -22.907 13.163 31.514 1.00 93.31 451 GLN A C 1
ATOM 3481 O O . GLN A 1 451 ? -22.870 13.572 30.356 1.00 93.31 451 GLN A O 1
ATOM 3486 N N . GLN A 1 452 ? -23.697 12.144 31.861 1.00 91.25 452 GLN A N 1
ATOM 3487 C CA . GLN A 1 452 ? -24.590 11.484 30.902 1.00 91.25 452 GLN A CA 1
ATOM 3488 C C . GLN A 1 452 ? -25.691 12.424 30.403 1.00 91.25 452 GLN A C 1
ATOM 3490 O O . GLN A 1 452 ? -25.933 12.474 29.200 1.00 91.25 452 GLN A O 1
ATOM 3495 N N . ALA A 1 453 ? -26.302 13.217 31.283 1.00 92.94 453 ALA A N 1
ATOM 3496 C CA . ALA A 1 453 ? -27.298 14.222 30.922 1.00 92.94 453 ALA A CA 1
ATOM 3497 C C . ALA A 1 453 ? -26.700 15.278 29.979 1.00 92.94 453 ALA A C 1
ATOM 3499 O O . ALA A 1 453 ? -27.299 15.596 28.950 1.00 92.94 453 ALA A O 1
ATOM 3500 N N . ALA A 1 454 ? -25.480 15.750 30.264 1.00 94.38 454 ALA A N 1
ATOM 3501 C CA . ALA A 1 454 ? -24.734 16.645 29.381 1.00 94.38 454 ALA A CA 1
ATOM 3502 C C . ALA A 1 454 ? -24.430 15.999 28.020 1.00 94.38 454 ALA A C 1
ATOM 3504 O O . ALA A 1 454 ? -24.626 16.627 26.982 1.00 94.38 454 ALA A O 1
ATOM 3505 N N . LYS A 1 455 ? -24.020 14.727 28.010 1.00 93.75 455 LYS A N 1
ATOM 3506 C CA . LYS A 1 455 ? -23.741 13.960 26.789 1.00 93.75 455 LYS A CA 1
ATOM 3507 C C . LYS A 1 455 ? -25.000 13.679 25.959 1.00 93.75 455 LYS A C 1
ATOM 3509 O O . LYS A 1 455 ? -24.923 13.672 24.736 1.00 93.75 455 LYS A O 1
ATOM 3514 N N . ARG A 1 456 ? -26.150 13.438 2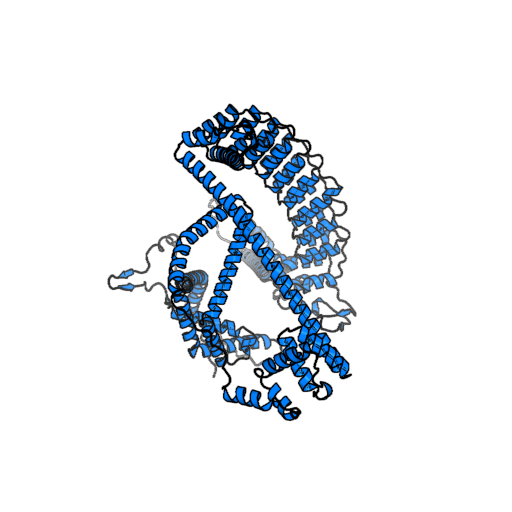6.595 1.00 93.00 456 ARG A N 1
ATOM 3515 C CA . ARG A 1 456 ? -27.439 13.177 25.926 1.00 93.00 456 ARG A CA 1
ATOM 3516 C C . ARG A 1 456 ? -28.192 14.452 25.537 1.00 93.00 456 ARG A C 1
ATOM 3518 O O . ARG A 1 456 ? -29.140 14.365 24.771 1.00 93.00 456 ARG A O 1
ATOM 3525 N N . GLY A 1 457 ? -27.797 15.617 26.054 1.00 93.62 457 GLY A N 1
ATOM 3526 C CA . GLY A 1 457 ? -28.454 16.893 25.752 1.00 93.62 457 GLY A CA 1
ATOM 3527 C C . GLY A 1 457 ? -29.732 17.129 26.558 1.00 93.62 457 GLY A C 1
ATOM 3528 O O . GLY A 1 457 ? -30.587 17.909 26.151 1.00 93.62 457 GLY A O 1
ATOM 3529 N N . GLN A 1 458 ? -29.882 16.474 27.712 1.00 94.12 458 GLN A N 1
ATOM 3530 C CA . GLN A 1 458 ? -31.052 16.620 28.581 1.00 94.12 458 GLN A CA 1
ATOM 3531 C C . GLN A 1 458 ? -30.974 17.931 29.379 1.00 94.12 458 GLN A C 1
ATOM 3533 O O . GLN A 1 458 ? -30.576 17.950 30.544 1.00 94.12 458 GLN A O 1
ATOM 3538 N N . LEU A 1 459 ? -31.342 19.047 28.743 1.00 94.75 459 LEU A N 1
ATOM 3539 C CA . LEU A 1 459 ? -31.154 20.395 29.294 1.00 94.75 459 LEU A CA 1
ATOM 3540 C C . LEU A 1 459 ? -31.889 20.617 30.617 1.00 94.75 459 LEU A C 1
ATOM 3542 O O . LEU A 1 459 ? -31.296 21.174 31.531 1.00 94.75 459 LEU A O 1
ATOM 3546 N N . ALA A 1 460 ? -33.137 20.161 30.751 1.00 92.75 460 ALA A N 1
ATOM 3547 C CA . ALA A 1 460 ? -33.922 20.344 31.976 1.00 92.75 460 ALA A CA 1
ATOM 3548 C C . ALA A 1 460 ? -33.291 19.620 33.180 1.00 92.75 460 ALA A C 1
ATOM 3550 O O . ALA A 1 460 ? -33.124 20.206 34.250 1.00 92.75 460 ALA A O 1
ATOM 3551 N N . VAL A 1 461 ? -32.863 18.369 32.976 1.00 90.69 461 VAL A N 1
ATOM 3552 C CA . VAL A 1 461 ? -32.176 17.565 33.997 1.00 90.69 461 VAL A CA 1
ATOM 3553 C C . VAL A 1 461 ? -30.839 18.208 34.356 1.00 90.69 461 VAL A C 1
ATOM 3555 O O . VAL A 1 461 ? -30.537 18.399 35.530 1.00 90.69 461 VAL A O 1
ATOM 3558 N N . LEU A 1 462 ? -30.061 18.624 33.353 1.00 94.25 462 LEU A N 1
ATOM 3559 C CA . LEU A 1 462 ? -28.775 19.279 33.571 1.00 94.25 462 LEU A CA 1
ATOM 3560 C C . LEU A 1 462 ? -28.922 20.637 34.279 1.00 94.25 462 LEU A C 1
ATOM 3562 O O . LEU A 1 462 ? -28.096 20.957 35.125 1.00 94.25 462 LEU A O 1
ATOM 3566 N N . GLN A 1 463 ? -29.968 21.420 33.989 1.00 94.94 463 GLN A N 1
ATOM 3567 C CA . GLN A 1 463 ? -30.270 22.676 34.692 1.00 94.94 463 GLN A CA 1
ATOM 3568 C C . GLN A 1 463 ? -30.545 22.441 36.174 1.00 94.94 463 GLN A C 1
ATOM 3570 O O . GLN A 1 463 ? -30.017 23.171 37.015 1.00 94.94 463 GLN A O 1
ATOM 3575 N N . LEU A 1 464 ? -31.353 21.426 36.488 1.00 92.00 464 LEU A N 1
ATOM 3576 C CA . LEU A 1 464 ? -31.683 21.073 37.863 1.00 92.00 464 LEU A CA 1
ATOM 3577 C C . LEU A 1 464 ? -30.449 20.565 38.611 1.00 92.00 464 LEU A C 1
ATOM 3579 O O . LEU A 1 464 ? -30.154 21.047 39.703 1.00 92.00 464 LEU A O 1
ATOM 3583 N N . LEU A 1 465 ? -29.675 19.673 37.988 1.00 91.12 465 LEU A N 1
ATOM 3584 C CA . LEU A 1 465 ? -28.426 19.174 38.558 1.00 91.12 465 LEU A CA 1
ATOM 3585 C C . LEU A 1 465 ? -27.415 20.302 38.756 1.00 91.12 465 LEU A C 1
ATOM 3587 O O . LEU A 1 465 ? -26.831 20.399 39.819 1.00 91.12 465 LEU A O 1
ATOM 3591 N N . LEU A 1 466 ? -27.226 21.210 37.799 1.00 92.31 466 LEU A N 1
ATOM 3592 C CA . LEU A 1 466 ? -26.286 22.326 37.957 1.00 92.31 466 LEU A CA 1
ATOM 3593 C C . LEU A 1 466 ? -26.687 23.296 39.075 1.00 92.31 466 LEU A C 1
ATOM 3595 O O . LEU A 1 466 ? -25.792 23.912 39.663 1.00 92.31 466 LEU A O 1
ATOM 3599 N N . ARG A 1 467 ? -27.994 23.430 39.344 1.00 92.88 467 ARG A N 1
ATOM 3600 C CA . ARG A 1 467 ? -28.554 24.273 40.408 1.00 92.88 467 ARG A CA 1
ATOM 3601 C C . ARG A 1 467 ? -28.366 23.664 41.798 1.00 92.88 467 ARG A C 1
ATOM 3603 O O . ARG A 1 467 ? -28.059 24.409 42.720 1.00 92.88 467 ARG A O 1
ATOM 3610 N N . GLU A 1 468 ? -28.558 22.354 41.932 1.00 88.56 468 GLU A N 1
ATOM 3611 C CA . GLU A 1 468 ? -28.571 21.652 43.227 1.00 88.56 468 GLU A CA 1
ATOM 3612 C C . GLU A 1 468 ? -27.247 20.911 43.531 1.00 88.56 468 GLU A C 1
ATOM 3614 O O . GLU A 1 468 ? -26.990 20.547 44.675 1.00 88.56 468 GLU A O 1
ATOM 3619 N N . ALA A 1 469 ? -26.385 20.669 42.534 1.00 81.69 469 ALA A N 1
ATOM 3620 C CA . ALA A 1 469 ? -25.163 19.881 42.709 1.00 81.69 469 ALA A CA 1
ATOM 3621 C C . ALA A 1 469 ? -24.038 20.650 43.425 1.00 81.69 469 ALA A C 1
ATOM 3623 O O . ALA A 1 469 ? -23.819 21.843 43.161 1.00 81.69 469 ALA A O 1
ATOM 3624 N N . PRO A 1 470 ? -23.237 19.942 44.247 1.00 77.12 470 PRO A N 1
ATOM 3625 C CA . PRO A 1 470 ? -22.140 20.533 45.000 1.00 77.12 470 PRO A CA 1
ATOM 3626 C C . PRO A 1 470 ? -21.065 21.174 44.097 1.00 77.12 470 PRO A C 1
ATOM 3628 O O . PRO A 1 470 ? -20.910 20.809 42.927 1.00 77.12 470 PRO A O 1
ATOM 3631 N N . PRO A 1 471 ? -20.265 22.118 44.631 1.00 74.06 471 PRO A N 1
ATOM 3632 C CA . PRO A 1 471 ? -19.177 22.777 43.900 1.00 74.06 471 PRO A CA 1
ATOM 3633 C C . PRO A 1 471 ? -18.053 21.828 43.450 1.00 74.06 471 PRO A C 1
ATOM 3635 O O . PRO A 1 471 ? -17.273 22.198 42.583 1.00 74.06 471 PRO A O 1
ATOM 3638 N N . GLN A 1 472 ? -17.991 20.606 43.989 1.00 73.31 472 GLN A N 1
ATOM 3639 C CA . GLN A 1 472 ? -16.982 19.589 43.657 1.00 73.31 472 GLN A CA 1
ATOM 3640 C C . GLN A 1 472 ? -17.139 18.982 42.254 1.00 73.31 472 GLN A C 1
ATOM 3642 O O . GLN A 1 472 ? -16.278 18.232 41.803 1.00 73.31 472 GLN A O 1
ATOM 3647 N N . LEU A 1 473 ? -18.243 19.265 41.562 1.00 80.94 473 LEU A N 1
ATOM 3648 C CA . LEU A 1 473 ? -18.492 18.716 40.240 1.00 80.94 473 LEU A CA 1
ATOM 3649 C C . LEU A 1 473 ? -17.625 19.452 39.209 1.00 80.94 473 LEU A C 1
ATOM 3651 O O . LEU A 1 473 ? -17.907 20.595 38.851 1.00 80.94 473 LEU A O 1
ATOM 3655 N N . GLU A 1 474 ? -16.550 18.802 38.760 1.00 89.31 474 GLU A N 1
ATOM 3656 C CA . GLU A 1 474 ? -15.574 19.399 37.848 1.00 89.31 474 GLU A CA 1
ATOM 3657 C C . GLU A 1 474 ? -16.239 19.881 36.550 1.00 89.31 474 GLU A C 1
ATOM 3659 O O . GLU A 1 474 ? -16.631 19.087 35.686 1.00 89.31 474 GLU A O 1
ATOM 3664 N N . THR A 1 475 ? -16.313 21.205 36.378 1.00 92.44 475 THR A N 1
ATOM 3665 C CA . THR A 1 475 ? -16.864 21.860 35.180 1.00 92.44 475 THR A CA 1
ATOM 3666 C C . THR A 1 475 ? -16.219 21.323 33.899 1.00 92.44 475 THR A C 1
ATOM 3668 O O . THR A 1 475 ? -16.903 21.119 32.896 1.00 92.44 475 THR A O 1
ATOM 3671 N N . VAL A 1 476 ? -14.919 21.006 33.940 1.00 91.88 476 VAL A N 1
ATOM 3672 C CA . VAL A 1 476 ? -14.170 20.426 32.814 1.00 91.88 476 VAL A CA 1
ATOM 3673 C C . VAL A 1 476 ? -14.766 19.086 32.370 1.00 91.88 476 VAL A C 1
ATOM 3675 O O . VAL A 1 476 ? -14.918 18.853 31.170 1.00 91.88 476 VAL A O 1
ATOM 3678 N N . GLN A 1 477 ? -15.154 18.210 33.302 1.00 93.25 477 GLN A N 1
ATOM 3679 C CA . GLN A 1 477 ? -15.716 16.901 32.961 1.00 93.25 477 GLN A CA 1
ATOM 3680 C C . GLN A 1 477 ? -17.107 17.024 32.330 1.00 93.25 477 GLN A C 1
ATOM 3682 O O . GLN A 1 477 ? -17.399 16.323 31.359 1.00 93.25 477 GLN A O 1
ATOM 3687 N N . LEU A 1 478 ? -17.937 17.954 32.814 1.00 94.31 478 LEU A N 1
ATOM 3688 C CA . LEU A 1 478 ? -19.236 18.247 32.202 1.00 94.31 478 LEU A CA 1
ATOM 3689 C C . LEU A 1 478 ? -19.104 18.818 30.792 1.00 94.31 478 LEU A C 1
ATOM 3691 O O . LEU A 1 478 ? -19.807 18.368 29.887 1.00 94.31 478 LEU A O 1
ATOM 3695 N N . LEU A 1 479 ? -18.190 19.771 30.586 1.00 94.44 479 LEU A N 1
ATOM 3696 C CA . LEU A 1 479 ? -17.930 20.332 29.260 1.00 94.44 479 LEU A CA 1
ATOM 3697 C C . LEU A 1 479 ? -17.443 19.244 28.300 1.00 94.44 479 LEU A C 1
ATOM 3699 O O . LEU A 1 479 ? -17.978 19.121 27.200 1.00 94.44 479 LEU A O 1
ATOM 3703 N N . ARG A 1 480 ? -16.506 18.385 28.728 1.00 94.81 480 ARG A N 1
ATOM 3704 C CA . ARG A 1 480 ? -16.056 17.232 27.928 1.00 94.81 480 ARG A CA 1
ATOM 3705 C C . ARG A 1 480 ? -17.199 16.273 27.612 1.00 94.81 480 ARG A C 1
ATOM 3707 O O . ARG A 1 480 ? -17.261 15.759 26.499 1.00 94.81 480 ARG A O 1
ATOM 3714 N N . ALA A 1 481 ? -18.105 16.027 28.553 1.00 94.31 481 ALA A N 1
ATOM 3715 C CA . ALA A 1 481 ? -19.257 15.166 28.320 1.00 94.31 481 ALA A CA 1
ATOM 3716 C C . ALA A 1 481 ? -20.237 15.774 27.300 1.00 94.31 481 ALA A C 1
ATOM 3718 O O . ALA A 1 481 ? -20.643 15.074 26.371 1.00 94.31 481 ALA A O 1
ATOM 3719 N N . ALA A 1 482 ? -20.531 17.075 27.402 1.00 96.00 482 ALA A N 1
ATOM 3720 C CA . ALA A 1 482 ? -21.355 17.799 26.432 1.00 96.00 482 ALA A CA 1
ATOM 3721 C C . ALA A 1 482 ? -20.731 17.802 25.025 1.00 96.00 482 ALA A C 1
ATOM 3723 O O . ALA A 1 482 ? -21.414 17.509 24.042 1.00 96.00 482 ALA A O 1
ATOM 3724 N N . ILE A 1 483 ? -19.417 18.038 24.933 1.00 95.25 483 ILE A N 1
ATOM 3725 C CA . ILE A 1 483 ? -18.643 17.973 23.683 1.00 95.25 483 ILE A CA 1
ATOM 3726 C C . ILE A 1 483 ? -18.690 16.560 23.094 1.00 95.25 483 ILE A C 1
ATOM 3728 O O . ILE A 1 483 ? -19.011 16.376 21.923 1.00 95.25 483 ILE A O 1
ATOM 3732 N N . ARG A 1 484 ? -18.460 15.517 23.900 1.00 94.44 484 ARG A N 1
ATOM 3733 C CA . ARG A 1 484 ? -18.570 14.119 23.441 1.00 94.44 484 ARG A CA 1
ATOM 3734 C C . ARG A 1 484 ? -19.961 13.771 22.918 1.00 94.44 484 ARG A C 1
ATOM 3736 O O . ARG A 1 484 ? -20.063 12.888 22.070 1.00 94.44 484 ARG A O 1
ATOM 3743 N N . GLY A 1 485 ? -20.992 14.421 23.449 1.00 93.44 485 GLY A N 1
ATOM 3744 C CA . GLY A 1 485 ? -22.381 14.291 23.025 1.00 93.44 485 GLY A CA 1
ATOM 3745 C C . GLY A 1 485 ? -22.773 15.121 21.803 1.00 93.44 485 GLY A C 1
ATOM 3746 O O . GLY A 1 485 ? -23.875 14.936 21.295 1.00 93.44 485 GLY A O 1
ATOM 3747 N N . ASN A 1 486 ? -21.904 16.032 21.348 1.00 94.88 486 ASN A N 1
ATOM 3748 C CA . ASN A 1 486 ? -22.214 17.063 20.350 1.00 94.88 486 ASN A CA 1
ATOM 3749 C C . ASN A 1 486 ? -23.419 17.945 20.732 1.00 94.88 486 ASN A C 1
ATOM 3751 O O . ASN A 1 486 ? -24.237 18.315 19.894 1.00 94.88 486 ASN A O 1
ATOM 3755 N N . GLN A 1 487 ? -23.553 18.263 22.022 1.00 95.44 487 GLN A N 1
ATOM 3756 C CA . GLN A 1 487 ? -24.709 18.981 22.557 1.00 95.44 487 GLN A CA 1
ATOM 3757 C C . GLN A 1 487 ? -24.357 20.445 22.831 1.00 95.44 487 GLN A C 1
ATOM 3759 O O . GLN A 1 487 ? -24.063 20.826 23.966 1.00 95.44 487 GLN A O 1
ATOM 3764 N N . LEU A 1 488 ? -24.408 21.284 21.789 1.00 94.56 488 LEU A N 1
ATOM 3765 C CA . LEU A 1 488 ? -24.113 22.721 21.893 1.00 94.56 488 LEU A CA 1
ATOM 3766 C C . LEU A 1 488 ? -24.957 23.443 22.970 1.00 94.56 488 LEU A C 1
ATOM 3768 O O . LEU A 1 488 ? -24.375 24.221 23.726 1.00 94.56 488 LEU A O 1
ATOM 3772 N N . PRO A 1 489 ? -26.273 23.183 23.130 1.00 95.19 489 PRO A N 1
ATOM 3773 C CA . PRO A 1 489 ? -27.062 23.853 24.166 1.00 95.19 489 PRO A CA 1
ATOM 3774 C C . PRO A 1 489 ? -26.679 23.416 25.587 1.00 95.19 489 PRO A C 1
ATOM 3776 O O . PRO A 1 489 ? -26.637 24.242 26.497 1.00 95.19 489 PRO A O 1
ATOM 3779 N N . ALA A 1 490 ? -26.343 22.135 25.786 1.00 94.31 490 ALA A N 1
ATOM 3780 C CA . ALA A 1 490 ? -25.890 21.630 27.084 1.00 94.31 490 ALA A CA 1
ATOM 3781 C C . ALA A 1 490 ? -24.533 22.239 27.450 1.00 94.31 490 ALA A C 1
ATOM 3783 O O . ALA A 1 490 ? -24.323 22.681 28.577 1.00 94.31 490 ALA A O 1
ATOM 3784 N N . PHE A 1 491 ? -23.644 22.337 26.464 1.00 95.06 491 PHE A N 1
ATOM 3785 C CA . PHE A 1 491 ? -22.363 23.016 26.584 1.00 95.06 491 PHE A CA 1
ATOM 3786 C C . PHE A 1 491 ? -22.526 24.505 26.957 1.00 95.06 491 PHE A C 1
ATOM 3788 O O . PHE A 1 491 ? -21.918 24.968 27.923 1.00 95.06 491 PHE A O 1
ATOM 3795 N N . GLN A 1 492 ? -23.394 25.245 26.254 1.00 94.88 492 GLN A N 1
ATOM 3796 C CA . GLN A 1 492 ? -23.677 26.657 26.549 1.00 94.88 492 GLN A CA 1
ATOM 3797 C C . GLN A 1 492 ? -24.271 26.847 27.946 1.00 94.88 492 GLN A C 1
ATOM 3799 O O . GLN A 1 492 ? -23.910 27.791 28.645 1.00 94.88 492 GLN A O 1
ATOM 3804 N N . LEU A 1 493 ? -25.150 25.938 28.371 1.00 95.31 493 LEU A N 1
ATOM 3805 C CA . LEU A 1 493 ? -25.753 25.978 29.694 1.00 95.31 493 LEU A CA 1
ATOM 3806 C C . LEU A 1 493 ? -24.719 25.776 30.809 1.00 95.31 493 LEU A C 1
ATOM 3808 O O . LEU A 1 493 ? -24.739 26.515 31.794 1.00 95.31 493 LEU A O 1
ATOM 3812 N N . VAL A 1 494 ? -23.819 24.796 30.659 1.00 94.50 494 VAL A N 1
ATOM 3813 C CA . VAL A 1 494 ? -22.748 24.542 31.638 1.00 94.50 494 VAL A CA 1
ATOM 3814 C C . VAL A 1 494 ? -21.862 25.779 31.772 1.00 94.50 494 VAL A C 1
ATOM 3816 O O . VAL A 1 494 ? -21.617 26.223 32.892 1.00 94.50 494 VAL A O 1
ATOM 3819 N N . LEU A 1 495 ? -21.465 26.393 30.651 1.00 93.44 495 LEU A N 1
ATOM 3820 C CA . LEU A 1 495 ? -20.688 27.635 30.668 1.00 93.44 495 LEU A CA 1
ATOM 3821 C C . LEU A 1 495 ? -21.443 28.804 31.305 1.00 93.44 495 LEU A C 1
ATOM 3823 O O . LEU A 1 495 ? -20.871 29.523 32.119 1.00 93.44 495 LEU A O 1
ATOM 3827 N N . ALA A 1 496 ? -22.725 28.981 30.983 1.00 94.50 496 ALA A N 1
ATOM 3828 C CA . ALA A 1 496 ? -23.536 30.067 31.528 1.00 94.50 496 ALA A CA 1
ATOM 3829 C C . ALA A 1 496 ? -23.737 29.956 33.049 1.00 94.50 496 ALA A C 1
ATOM 3831 O O . ALA A 1 496 ? -23.900 30.970 33.722 1.00 94.50 496 ALA A O 1
ATOM 3832 N N . LYS A 1 497 ? -23.754 28.733 33.598 1.00 94.38 497 LYS A N 1
ATOM 3833 C CA . LYS A 1 497 ? -23.996 28.493 35.029 1.00 94.38 497 LYS A CA 1
ATOM 3834 C C . LYS A 1 497 ? -22.730 28.364 35.871 1.00 94.38 497 LYS A C 1
ATOM 3836 O O . LYS A 1 497 ? -22.776 28.719 37.043 1.00 94.38 497 LYS A O 1
ATOM 3841 N N . ARG A 1 498 ? -21.636 27.832 35.320 1.00 91.62 498 ARG A N 1
ATOM 3842 C CA . ARG A 1 498 ? -20.400 27.539 36.074 1.00 91.62 498 ARG A CA 1
ATOM 3843 C C . ARG A 1 498 ? -19.190 28.369 35.630 1.00 91.62 498 ARG A C 1
ATOM 3845 O O . ARG A 1 498 ? -18.159 28.294 36.289 1.00 91.62 498 ARG A O 1
ATOM 3852 N N . GLY A 1 499 ? -19.313 29.171 34.571 1.00 90.06 499 GLY A N 1
ATOM 3853 C CA . GLY A 1 499 ? -18.205 29.943 34.005 1.00 90.06 499 GLY A CA 1
ATOM 3854 C C . GLY A 1 499 ? -17.193 29.076 33.247 1.00 90.06 499 GLY A C 1
ATOM 3855 O O . GLY A 1 499 ? -17.310 27.849 33.190 1.00 90.06 499 GLY A O 1
ATOM 3856 N N . MET A 1 500 ? -16.199 29.724 32.632 1.00 90.00 500 MET A N 1
ATOM 3857 C CA . MET A 1 500 ? -15.070 29.024 32.015 1.00 90.00 500 MET A CA 1
ATOM 3858 C C . MET A 1 500 ? -14.120 28.512 33.105 1.00 90.00 500 MET A C 1
ATOM 3860 O O . MET A 1 500 ? -13.704 29.303 33.953 1.00 90.00 500 MET A O 1
ATOM 3864 N N . PRO A 1 501 ? -13.755 27.218 33.106 1.00 89.19 501 PRO A N 1
ATOM 3865 C CA . PRO A 1 501 ? -12.704 26.732 33.990 1.00 89.19 501 PRO A CA 1
ATOM 3866 C C . PRO A 1 501 ? -11.355 27.341 33.583 1.00 89.19 501 PRO A C 1
ATOM 3868 O O . PRO A 1 501 ? -11.107 27.539 32.393 1.00 89.19 501 PRO A O 1
ATOM 3871 N N . ALA A 1 502 ? -10.471 27.581 34.558 1.00 84.50 502 ALA A N 1
ATOM 3872 C CA . ALA A 1 502 ? -9.099 28.027 34.294 1.00 84.50 502 ALA A CA 1
ATOM 3873 C C . ALA A 1 502 ? -8.347 27.036 33.376 1.00 84.50 502 ALA A C 1
ATOM 3875 O O . ALA A 1 502 ? -7.648 27.447 32.455 1.00 84.50 502 ALA A O 1
ATOM 3876 N N . ASP A 1 503 ? -8.605 25.733 33.542 1.00 86.38 503 ASP A N 1
ATOM 3877 C CA . ASP A 1 503 ? -8.047 24.658 32.716 1.00 86.38 503 ASP A CA 1
ATOM 3878 C C . ASP A 1 503 ? -8.992 24.264 31.568 1.00 86.38 503 ASP A C 1
ATOM 3880 O O . ASP A 1 503 ? -9.519 23.150 31.498 1.00 86.38 503 ASP A O 1
ATOM 3884 N N . ALA A 1 504 ? -9.232 25.181 30.630 1.00 88.56 504 ALA A N 1
ATOM 3885 C CA . ALA A 1 504 ? -10.056 24.904 29.447 1.00 88.56 504 ALA A CA 1
ATOM 3886 C C . ALA A 1 504 ? -9.370 23.995 28.401 1.00 88.56 504 ALA A C 1
ATOM 3888 O O . ALA A 1 504 ? -10.035 23.467 27.503 1.00 88.56 504 ALA A O 1
ATOM 3889 N N . GLY A 1 505 ? -8.053 23.778 28.515 1.00 89.62 505 GLY A N 1
ATOM 3890 C CA . GLY A 1 505 ? -7.234 23.029 27.551 1.00 89.62 505 GLY A CA 1
ATOM 3891 C C . GLY A 1 505 ? -7.775 21.635 27.185 1.00 89.62 505 GLY A C 1
ATOM 3892 O O . GLY A 1 505 ? -7.944 21.353 25.997 1.00 89.62 505 GLY A O 1
ATOM 3893 N N . PRO A 1 506 ? -8.125 20.765 28.154 1.00 91.81 506 PRO A N 1
ATOM 3894 C CA . PRO A 1 506 ? -8.667 19.436 27.864 1.00 91.81 506 PRO A CA 1
ATOM 3895 C C . PRO A 1 506 ? -10.016 19.460 27.134 1.00 91.81 506 PRO A C 1
ATOM 3897 O O . PRO A 1 506 ? -10.297 18.566 26.335 1.00 91.81 506 PRO A O 1
ATOM 3900 N N . ALA A 1 507 ? -10.857 20.465 27.401 1.00 91.31 507 ALA A N 1
ATOM 3901 C CA . ALA A 1 507 ? -12.145 20.624 26.730 1.00 91.31 507 ALA A CA 1
ATOM 3902 C C . ALA A 1 507 ? -11.959 21.108 25.283 1.00 91.31 507 ALA A C 1
ATOM 3904 O O . ALA A 1 507 ? -12.565 20.540 24.377 1.00 91.31 507 ALA A O 1
ATOM 3905 N N . LEU A 1 508 ? -11.069 22.082 25.055 1.00 92.81 508 LEU A N 1
ATOM 3906 C CA . LEU A 1 508 ? -10.677 22.522 23.711 1.00 92.81 508 LEU A CA 1
ATOM 3907 C C . LEU A 1 508 ? -10.128 21.355 22.886 1.00 92.81 508 LEU A C 1
ATOM 3909 O O . LEU A 1 508 ? -10.553 21.149 21.753 1.00 92.81 508 LEU A O 1
ATOM 3913 N N . LEU A 1 509 ? -9.239 20.550 23.476 1.00 93.38 509 LEU A N 1
ATOM 3914 C CA . LEU A 1 509 ? -8.673 19.385 22.810 1.00 93.38 509 LEU A CA 1
ATOM 3915 C C . LEU A 1 509 ? -9.782 18.399 22.431 1.00 93.38 509 LEU A C 1
ATOM 3917 O O . LEU A 1 509 ? -9.908 18.051 21.264 1.00 93.38 509 LEU A O 1
ATOM 3921 N N . GLU A 1 510 ? -10.654 18.011 23.364 1.00 93.69 510 GLU A N 1
ATOM 3922 C CA . GLU A 1 510 ? -11.778 17.112 23.066 1.00 93.69 510 GLU A CA 1
ATOM 3923 C C . GLU A 1 510 ? -12.696 17.664 21.951 1.00 93.69 510 GLU A C 1
ATOM 3925 O O . GLU A 1 510 ? -13.161 16.886 21.117 1.00 93.69 510 GLU A O 1
ATOM 3930 N N . ALA A 1 511 ? -12.915 18.985 21.882 1.00 94.12 511 ALA A N 1
ATOM 3931 C CA . ALA A 1 511 ? -13.703 19.614 20.815 1.00 94.12 511 ALA A CA 1
ATOM 3932 C C . ALA A 1 511 ? -13.038 19.465 19.440 1.00 94.12 511 ALA A C 1
ATOM 3934 O O . ALA A 1 511 ? -13.718 19.130 18.465 1.00 94.12 511 ALA A O 1
ATOM 3935 N N . VAL A 1 512 ? -11.710 19.624 19.378 1.00 94.38 512 VAL A N 1
ATOM 3936 C CA . VAL A 1 512 ? -10.924 19.318 18.176 1.00 94.38 512 VAL A CA 1
ATOM 3937 C C . VAL A 1 512 ? -11.044 17.832 17.843 1.00 94.38 512 VAL A C 1
ATOM 3939 O O . VAL A 1 512 ? -11.410 17.493 16.732 1.00 94.38 512 VAL A O 1
ATOM 3942 N N . TRP A 1 513 ? -10.875 16.907 18.789 1.00 93.81 513 TRP A N 1
ATOM 3943 C CA . TRP A 1 513 ? 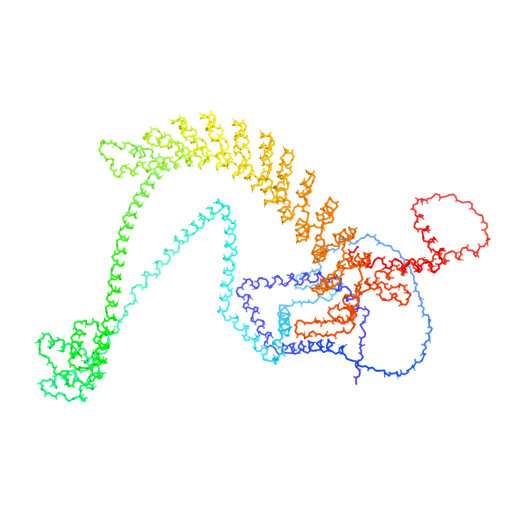-10.988 15.466 18.495 1.00 93.81 513 TRP A CA 1
ATOM 3944 C C . TRP A 1 513 ? -12.382 15.024 18.006 1.00 93.81 513 TRP A C 1
ATOM 3946 O O . TRP A 1 513 ? -12.504 13.988 17.352 1.00 93.81 513 TRP A O 1
ATOM 3956 N N . LYS A 1 514 ? -13.441 15.783 18.314 1.00 93.50 514 LYS A N 1
ATOM 3957 C CA . LYS A 1 514 ? -14.831 15.489 17.920 1.00 93.50 514 LYS A CA 1
ATOM 3958 C C . LYS A 1 514 ? -15.325 16.247 16.687 1.00 93.50 514 LYS A C 1
ATOM 3960 O O . LYS A 1 514 ? -16.493 16.086 16.352 1.00 93.50 514 LYS A O 1
ATOM 3965 N N . HIS A 1 515 ? -14.467 17.008 16.005 1.00 92.44 515 HIS A N 1
ATOM 3966 C CA . HIS A 1 515 ? -14.828 17.773 14.801 1.00 92.44 515 HIS A CA 1
ATOM 3967 C C . HIS A 1 515 ? -15.932 18.815 15.057 1.00 92.44 515 HIS A C 1
ATOM 3969 O O . HIS A 1 515 ? -16.871 18.939 14.275 1.00 92.44 515 HIS A O 1
ATOM 3975 N N . GLN A 1 516 ? -15.848 19.563 16.163 1.00 93.44 516 GLN A N 1
ATOM 3976 C CA . GLN A 1 516 ? -16.869 20.552 16.542 1.00 93.44 516 GLN A CA 1
ATOM 3977 C C . GLN A 1 516 ? -16.340 21.994 16.462 1.00 93.44 516 GLN A C 1
ATOM 3979 O O . GLN A 1 516 ? -16.053 22.605 17.498 1.00 93.44 516 GLN A O 1
ATOM 3984 N N . PRO A 1 517 ? -16.250 22.591 15.254 1.00 91.06 517 PRO A N 1
ATOM 3985 C CA . PRO A 1 517 ? -15.699 23.935 15.075 1.00 91.06 517 PRO A CA 1
ATOM 3986 C C . PRO A 1 517 ? -16.537 25.013 15.777 1.00 91.06 517 PRO A C 1
ATOM 3988 O O . PRO A 1 517 ? -15.982 25.966 16.316 1.00 91.06 517 PRO A O 1
ATOM 3991 N N . ALA A 1 518 ? -17.865 24.858 15.846 1.00 91.75 518 ALA A N 1
ATOM 3992 C CA . ALA A 1 518 ? -18.745 25.815 16.525 1.00 91.75 518 ALA A CA 1
ATOM 3993 C C . ALA A 1 518 ? -18.489 25.879 18.042 1.00 91.75 518 ALA A C 1
ATOM 3995 O O . ALA A 1 518 ? -18.448 26.965 18.624 1.00 91.75 518 ALA A O 1
ATOM 3996 N N . VAL A 1 519 ? -18.277 24.720 18.677 1.00 92.12 519 VAL A N 1
ATOM 3997 C CA . VAL A 1 519 ? -17.961 24.640 20.110 1.00 92.12 519 VAL A CA 1
ATOM 3998 C C . VAL A 1 519 ? -16.570 25.208 20.375 1.00 92.12 519 VAL A C 1
ATOM 4000 O O . VAL A 1 519 ? -16.398 25.989 21.309 1.00 92.12 519 VAL A O 1
ATOM 4003 N N . LEU A 1 520 ? -15.602 24.894 19.509 1.00 92.88 520 LEU A N 1
ATOM 4004 C CA . LEU A 1 520 ? -14.246 25.428 19.596 1.00 92.88 520 LEU A CA 1
ATOM 4005 C C . LEU A 1 520 ? -14.223 26.960 19.490 1.00 92.88 520 LEU A C 1
ATOM 4007 O O . LEU A 1 520 ? -13.679 27.618 20.373 1.00 92.88 520 LEU A O 1
ATOM 4011 N N . ARG A 1 521 ? -14.869 27.536 18.465 1.00 93.44 521 ARG A N 1
ATOM 4012 C CA . ARG A 1 521 ? -14.974 28.996 18.278 1.00 93.44 521 ARG A CA 1
ATOM 4013 C C . ARG A 1 521 ? -15.564 29.674 19.510 1.00 93.44 521 ARG A C 1
ATOM 4015 O O . ARG A 1 521 ? -15.094 30.728 19.927 1.00 93.44 521 ARG A O 1
ATOM 4022 N N . ARG A 1 522 ? -16.576 29.057 20.129 1.00 90.56 522 ARG A N 1
ATOM 4023 C CA . ARG A 1 522 ? -17.213 29.614 21.325 1.00 90.56 522 ARG A CA 1
ATOM 4024 C C . ARG A 1 522 ? -16.342 29.498 22.575 1.00 90.56 522 ARG A C 1
ATOM 4026 O O . ARG A 1 522 ? -16.321 30.445 23.354 1.00 90.56 522 ARG A O 1
ATOM 4033 N N . LEU A 1 523 ? -15.629 28.384 22.761 1.00 90.56 523 LEU A N 1
ATOM 4034 C CA . LEU A 1 523 ? -14.664 28.226 23.857 1.00 90.56 523 LEU A CA 1
ATOM 4035 C C . LEU A 1 523 ? -13.556 29.272 23.772 1.00 90.56 523 LEU A C 1
ATOM 4037 O O . LEU A 1 523 ? -13.262 29.934 24.763 1.00 90.56 523 LEU A O 1
ATOM 4041 N N . VAL A 1 524 ? -12.991 29.451 22.579 1.00 92.00 524 VAL A N 1
ATOM 4042 C CA . VAL A 1 524 ? -11.917 30.417 22.338 1.00 92.00 524 VAL A CA 1
ATOM 4043 C C . VAL A 1 524 ? -12.404 31.852 22.549 1.00 92.00 524 VAL A C 1
ATOM 4045 O O . VAL A 1 524 ? -11.719 32.635 23.200 1.00 92.00 524 VAL A O 1
ATOM 4048 N N . ALA A 1 525 ? -13.617 32.187 22.095 1.00 91.56 525 ALA A N 1
ATOM 4049 C CA . ALA A 1 525 ? -14.205 33.511 22.312 1.00 91.56 525 ALA A CA 1
ATOM 4050 C C . ALA A 1 525 ? -14.456 33.848 23.795 1.00 91.56 525 ALA A C 1
ATOM 4052 O O . ALA A 1 525 ? -14.526 35.023 24.141 1.00 91.56 525 ALA A O 1
ATOM 4053 N N . LEU A 1 526 ? -14.627 32.843 24.663 1.00 88.75 526 LEU A N 1
ATOM 4054 C CA . LEU A 1 526 ? -14.964 33.040 26.078 1.00 88.75 526 LEU A CA 1
ATOM 4055 C C . LEU A 1 526 ? -13.771 32.898 27.029 1.00 88.75 526 LEU A C 1
ATOM 4057 O O . LEU A 1 526 ? -13.764 33.551 28.067 1.00 88.75 526 LEU A O 1
ATOM 4061 N N . GLY A 1 527 ? -12.800 32.036 26.720 1.00 82.69 527 GLY A N 1
ATOM 4062 C CA . GLY A 1 527 ? -11.653 31.761 27.598 1.00 82.69 527 GLY A CA 1
ATOM 4063 C C . GLY A 1 527 ? -10.288 32.097 27.009 1.00 82.69 527 GLY A C 1
ATOM 4064 O O . GLY A 1 527 ? -9.287 31.862 27.678 1.00 82.69 527 GLY A O 1
ATOM 4065 N N . GLY A 1 528 ? -10.231 32.618 25.780 1.00 85.50 528 GLY A N 1
ATOM 4066 C CA . GLY A 1 528 ? -8.976 32.802 25.054 1.00 85.50 528 GLY A CA 1
ATOM 4067 C C . GLY A 1 528 ? -8.344 31.475 24.618 1.00 85.50 528 GLY A C 1
ATOM 4068 O O . GLY A 1 528 ? -8.864 30.387 24.884 1.00 85.50 528 GLY A O 1
ATOM 4069 N N . LEU A 1 529 ? -7.220 31.562 23.902 1.00 87.25 529 LEU A N 1
ATOM 4070 C CA . LEU A 1 529 ? -6.396 30.391 23.610 1.00 87.25 529 LEU A CA 1
ATOM 4071 C C . LEU A 1 529 ? -5.441 30.103 24.778 1.00 87.25 529 LEU A C 1
ATOM 4073 O O . LEU A 1 529 ? -4.910 31.040 25.376 1.00 87.25 529 LEU A O 1
ATOM 4077 N N . PRO A 1 530 ? -5.178 28.819 25.086 1.00 85.75 530 PRO A N 1
ATOM 4078 C CA . PRO A 1 530 ? -4.116 28.461 26.016 1.00 85.75 530 PRO A CA 1
ATOM 4079 C C . PRO A 1 530 ? -2.762 28.942 25.480 1.00 85.75 530 PRO A C 1
ATOM 4081 O O . PRO A 1 530 ? -2.555 28.986 24.269 1.00 85.75 530 PRO A O 1
ATOM 4084 N N . ALA A 1 531 ? -1.823 29.245 26.383 1.00 82.75 531 ALA A N 1
ATOM 4085 C CA . ALA A 1 531 ? -0.475 29.682 26.010 1.00 82.75 531 ALA A CA 1
ATOM 4086 C C . ALA A 1 531 ? 0.268 28.655 25.129 1.00 82.75 531 ALA A C 1
ATOM 4088 O O . ALA A 1 531 ? 1.075 29.041 24.288 1.00 82.75 531 ALA A O 1
ATOM 4089 N N . ASP A 1 532 ? -0.031 27.358 25.289 1.00 84.75 532 ASP A N 1
ATOM 4090 C CA . ASP A 1 532 ? 0.459 26.295 24.410 1.00 84.75 532 ASP A CA 1
ATOM 4091 C C . ASP A 1 532 ? -0.648 25.816 23.456 1.00 84.75 532 ASP A C 1
ATOM 4093 O O . ASP A 1 532 ? -1.538 25.039 23.813 1.00 84.75 532 ASP A O 1
ATOM 4097 N N . THR A 1 533 ? -0.597 26.304 22.220 1.00 88.00 533 THR A N 1
ATOM 4098 C CA . THR A 1 533 ? -1.569 26.010 21.153 1.00 88.00 533 THR A CA 1
ATOM 4099 C C . THR A 1 533 ? -1.192 24.767 20.346 1.00 88.00 533 THR A C 1
ATOM 4101 O O . THR A 1 533 ? -1.992 24.231 19.573 1.00 88.00 533 THR A O 1
ATOM 4104 N N . LEU A 1 534 ? 0.017 24.250 20.558 1.00 86.31 534 LEU A N 1
ATOM 4105 C CA . LEU A 1 534 ? 0.596 23.169 19.780 1.00 86.31 534 LEU A CA 1
ATOM 4106 C C . LEU A 1 534 ? -0.126 21.817 19.947 1.00 86.31 534 LEU A C 1
ATOM 4108 O O . LEU A 1 534 ? -0.299 21.122 18.940 1.00 86.31 534 LEU A O 1
ATOM 4112 N N . PRO A 1 535 ? -0.620 21.423 21.140 1.00 89.69 535 PRO A N 1
ATOM 4113 C CA . PRO A 1 535 ? -1.441 20.222 21.287 1.00 89.69 535 PRO A CA 1
ATOM 4114 C C . PRO A 1 535 ? -2.748 20.292 20.490 1.00 89.69 535 PRO A C 1
ATOM 4116 O O . PRO A 1 535 ? -3.182 19.277 19.946 1.00 89.69 535 PRO A O 1
ATOM 4119 N N . LEU A 1 536 ? -3.355 21.481 20.390 1.00 90.69 536 LEU A N 1
ATOM 4120 C CA . LEU A 1 536 ? -4.590 21.698 19.631 1.00 90.69 536 LEU A CA 1
ATOM 4121 C C . LEU A 1 536 ? -4.328 21.607 18.131 1.00 90.69 536 LEU A C 1
ATOM 4123 O O . LEU A 1 536 ? -5.059 20.909 17.432 1.00 90.69 536 LEU A O 1
ATOM 4127 N N . LEU A 1 537 ? -3.249 22.233 17.653 1.00 89.19 537 LEU A N 1
ATOM 4128 C CA . LEU A 1 537 ? -2.856 22.158 16.249 1.00 89.19 537 LEU A CA 1
ATOM 4129 C C . LEU A 1 537 ? -2.487 20.724 15.845 1.00 89.19 537 LEU A C 1
ATOM 4131 O O . LEU A 1 537 ? -2.961 20.242 14.822 1.00 89.19 537 LEU A O 1
ATOM 4135 N N . ARG A 1 538 ? -1.726 19.996 16.678 1.00 88.62 538 ARG A N 1
ATOM 4136 C CA . ARG A 1 538 ? -1.429 18.568 16.451 1.00 88.62 538 ARG A CA 1
ATOM 4137 C C . ARG A 1 538 ? -2.685 17.706 16.430 1.00 88.62 538 ARG A C 1
ATOM 4139 O O . ARG A 1 538 ? -2.733 16.738 15.678 1.00 88.62 538 ARG A O 1
ATOM 4146 N N . ALA A 1 539 ? -3.659 17.993 17.293 1.00 89.88 539 ALA A N 1
ATOM 4147 C CA . ALA A 1 539 ? -4.924 17.271 17.294 1.00 89.88 539 ALA A CA 1
ATOM 4148 C C . ALA A 1 539 ? -5.707 17.558 16.007 1.00 89.88 539 ALA A C 1
ATOM 4150 O O . ALA A 1 539 ? -6.198 16.620 15.391 1.00 89.88 539 ALA A O 1
ATOM 4151 N N . ALA A 1 540 ? -5.756 18.820 15.570 1.00 91.06 540 ALA A N 1
ATOM 4152 C CA . ALA A 1 540 ? -6.468 19.231 14.364 1.00 91.06 540 ALA A CA 1
ATOM 4153 C C . ALA A 1 540 ? -5.836 18.647 13.093 1.00 91.06 540 ALA A C 1
ATOM 4155 O O . ALA A 1 540 ? -6.558 18.170 12.219 1.00 91.06 540 ALA A O 1
ATOM 4156 N N . THR A 1 541 ? -4.501 18.613 13.009 1.00 88.06 541 THR A N 1
ATOM 4157 C CA . THR A 1 541 ? -3.792 17.990 11.880 1.00 88.06 541 THR A CA 1
ATOM 4158 C C . THR A 1 541 ? -3.916 16.467 11.909 1.00 88.06 541 THR A C 1
ATOM 4160 O O . THR A 1 541 ? -4.066 15.843 10.864 1.00 88.06 541 THR A O 1
ATOM 4163 N N . ALA A 1 542 ? -3.941 15.850 13.098 1.00 87.75 542 ALA A N 1
ATOM 4164 C CA . ALA A 1 542 ? -4.135 14.407 13.240 1.00 87.75 542 ALA A CA 1
ATOM 4165 C C . ALA A 1 542 ? -5.556 13.943 12.876 1.00 87.75 542 ALA A C 1
ATOM 4167 O O . ALA A 1 542 ? -5.713 12.843 12.347 1.00 87.75 542 ALA A O 1
ATOM 4168 N N . THR A 1 543 ? -6.583 14.747 13.165 1.00 88.25 543 THR A N 1
ATOM 4169 C CA . THR A 1 543 ? -7.975 14.461 12.771 1.00 88.25 543 THR A CA 1
ATOM 4170 C C . THR A 1 543 ? -8.313 14.940 11.368 1.00 88.25 543 THR A C 1
ATOM 4172 O O . THR A 1 543 ? -9.349 14.567 10.822 1.00 88.25 543 THR A O 1
ATOM 4175 N N . GLY A 1 544 ? -7.450 15.761 10.783 1.00 86.31 544 GLY A N 1
ATOM 4176 C CA . GLY A 1 544 ? -7.577 16.246 9.429 1.00 86.31 544 GLY A CA 1
ATOM 4177 C C . GLY A 1 544 ? -8.552 17.411 9.231 1.00 86.31 544 GLY A C 1
ATOM 4178 O O . GLY A 1 544 ? -9.131 17.558 8.154 1.00 86.31 544 GLY A O 1
ATOM 4179 N N . GLN A 1 545 ? -8.774 18.226 10.260 1.00 88.50 545 GLN A N 1
ATOM 4180 C CA . GLN A 1 545 ? -9.724 19.339 10.223 1.00 88.50 545 GLN A CA 1
ATOM 4181 C C . GLN A 1 545 ? -9.058 20.626 9.739 1.00 88.50 545 GLN A C 1
ATOM 4183 O O . GLN A 1 545 ? -8.612 21.440 10.551 1.00 88.50 545 GLN A O 1
ATOM 4188 N N . ALA A 1 546 ? -9.039 20.827 8.421 1.00 86.44 546 ALA A N 1
ATOM 4189 C CA . ALA A 1 546 ? -8.434 22.008 7.806 1.00 86.44 546 ALA A CA 1
ATOM 4190 C C . ALA A 1 546 ? -9.020 23.325 8.351 1.00 86.44 546 ALA A C 1
ATOM 4192 O O . ALA A 1 546 ? -8.258 24.174 8.798 1.00 86.44 546 ALA A O 1
ATOM 4193 N N . GLU A 1 547 ? -10.351 23.458 8.437 1.00 88.62 547 GLU A N 1
ATOM 4194 C CA . GLU A 1 547 ? -11.008 24.685 8.932 1.00 88.62 547 GLU A CA 1
ATOM 4195 C C . GLU A 1 547 ? -10.639 25.031 10.381 1.00 88.62 547 GLU A C 1
ATOM 4197 O O . GLU A 1 547 ? -10.507 26.197 10.752 1.00 88.62 547 GLU A O 1
ATOM 4202 N N . VAL A 1 548 ? -10.500 24.008 11.230 1.00 89.44 548 VAL A N 1
ATOM 4203 C CA . VAL A 1 548 ? -10.152 24.191 12.642 1.00 89.44 548 VAL A CA 1
ATOM 4204 C C . VAL A 1 548 ? -8.690 24.579 12.774 1.00 89.44 548 VAL A C 1
ATOM 4206 O O . VAL A 1 548 ? -8.370 25.494 13.529 1.00 89.44 548 VAL A O 1
ATOM 4209 N N . ALA A 1 549 ? -7.808 23.903 12.043 1.00 88.44 549 ALA A N 1
ATOM 4210 C CA . ALA A 1 549 ? -6.394 24.226 12.049 1.00 88.44 549 ALA A CA 1
ATOM 4211 C C . ALA A 1 549 ? -6.137 25.629 11.474 1.00 88.44 549 ALA A C 1
ATOM 4213 O O . ALA A 1 549 ? -5.387 26.388 12.077 1.00 88.44 549 ALA A O 1
ATOM 4214 N N . GLU A 1 550 ? -6.817 26.017 10.394 1.00 87.69 550 GLU A N 1
ATOM 4215 C CA . GLU A 1 550 ? -6.745 27.365 9.823 1.00 87.69 550 GLU A CA 1
ATOM 4216 C C . GLU A 1 550 ? -7.224 28.427 10.819 1.00 87.69 550 GLU A C 1
ATOM 4218 O O . GLU A 1 550 ? -6.519 29.402 11.068 1.00 87.69 550 GLU A O 1
ATOM 4223 N N . TYR A 1 551 ? -8.368 28.204 11.472 1.00 89.75 551 TYR A N 1
ATOM 4224 C CA . TYR A 1 551 ? -8.868 29.108 12.508 1.00 89.75 551 TYR A CA 1
ATOM 4225 C C . TYR A 1 551 ? -7.894 29.245 13.692 1.00 89.75 551 TYR A C 1
ATOM 4227 O O . TYR A 1 551 ? -7.675 30.347 14.195 1.00 89.75 551 TYR A O 1
ATOM 4235 N N . LEU A 1 552 ? -7.275 28.141 14.131 1.00 88.94 552 LEU A N 1
ATOM 4236 C CA . LEU A 1 552 ? -6.265 28.165 15.194 1.00 88.94 552 LEU A CA 1
ATOM 4237 C C . LEU A 1 552 ? -5.001 28.925 14.764 1.00 88.94 552 LEU A C 1
ATOM 4239 O O . LEU A 1 552 ? -4.460 29.687 15.564 1.00 88.94 552 LEU A O 1
ATOM 4243 N N . LEU A 1 553 ? -4.556 28.757 13.516 1.00 88.50 553 LEU A N 1
ATOM 4244 C CA . LEU A 1 553 ? -3.393 29.456 12.960 1.00 88.50 553 LEU A CA 1
ATOM 4245 C C . LEU A 1 553 ? -3.647 30.959 12.794 1.00 88.50 553 LEU A C 1
ATOM 4247 O O . LEU A 1 553 ? -2.765 31.753 13.110 1.00 88.50 553 LEU A O 1
ATOM 4251 N N . GLN A 1 554 ? -4.850 31.357 12.366 1.00 90.00 554 GLN A N 1
ATOM 4252 C CA . GLN A 1 554 ? -5.242 32.768 12.249 1.00 90.00 554 GLN A CA 1
ATOM 4253 C C . GLN A 1 554 ? -5.235 33.491 13.604 1.00 90.00 554 GLN A C 1
ATOM 4255 O O . GLN A 1 554 ? -4.914 34.675 13.664 1.00 90.00 554 GLN A O 1
ATOM 4260 N N . LEU A 1 555 ? -5.581 32.794 14.691 1.00 87.44 555 LEU A N 1
ATOM 4261 C CA . LEU A 1 555 ? -5.658 33.393 16.025 1.00 87.44 555 LEU A CA 1
ATOM 4262 C C . LEU A 1 555 ? -4.340 33.369 16.799 1.00 87.44 555 LEU A C 1
ATOM 4264 O O . LEU A 1 555 ? -4.036 34.325 17.507 1.00 87.44 555 LEU A O 1
ATOM 4268 N N . ALA A 1 556 ? -3.593 32.268 16.725 1.00 83.69 556 ALA A N 1
ATOM 4269 C CA . ALA A 1 556 ? -2.396 32.065 17.540 1.00 83.69 556 ALA A CA 1
ATOM 4270 C C . ALA A 1 556 ? -1.092 32.432 16.825 1.00 83.69 556 ALA A C 1
ATOM 4272 O O . ALA A 1 556 ? -0.050 32.536 17.472 1.00 83.69 556 ALA A O 1
ATOM 4273 N N . GLY A 1 557 ? -1.129 32.565 15.497 1.00 83.19 557 GLY A N 1
ATOM 4274 C CA . GLY A 1 557 ? 0.073 32.485 14.682 1.00 83.19 557 GLY A CA 1
ATOM 4275 C C . GLY A 1 557 ? 0.684 31.080 14.705 1.00 83.19 557 GLY A C 1
ATOM 4276 O O . GLY A 1 557 ? 0.143 30.126 15.276 1.00 83.19 557 GLY A O 1
ATOM 4277 N N . LEU A 1 558 ? 1.829 30.939 14.042 1.00 78.56 558 LEU A N 1
ATOM 4278 C CA . LEU A 1 558 ? 2.516 29.660 13.929 1.00 78.56 558 LEU A CA 1
ATOM 4279 C C . LEU A 1 558 ? 3.401 29.406 15.164 1.00 78.56 558 LEU A C 1
ATOM 4281 O O . LEU A 1 558 ? 4.264 30.231 15.470 1.00 78.56 558 LEU A O 1
ATOM 4285 N N . PRO A 1 559 ? 3.246 28.279 15.883 1.00 81.00 559 PRO A N 1
ATOM 4286 C CA . PRO A 1 559 ? 4.114 27.977 17.015 1.00 81.00 559 PRO A CA 1
ATOM 4287 C C . PRO A 1 559 ? 5.530 27.616 16.539 1.00 81.00 559 PRO A C 1
ATOM 4289 O O . PRO A 1 559 ? 5.696 26.952 15.519 1.00 81.00 559 PRO A O 1
ATOM 4292 N N . ALA A 1 560 ? 6.557 27.938 17.334 1.00 73.56 560 ALA A N 1
ATOM 4293 C CA . ALA A 1 560 ? 7.973 27.682 17.010 1.00 73.56 560 ALA A CA 1
ATOM 4294 C C . ALA A 1 560 ? 8.340 26.196 16.758 1.00 73.56 560 ALA A C 1
ATOM 4296 O O . ALA A 1 560 ? 9.442 25.896 16.321 1.00 73.56 560 ALA A O 1
ATOM 4297 N N . LYS A 1 561 ? 7.429 25.253 17.039 1.00 79.69 561 LYS A N 1
ATOM 4298 C CA . LYS A 1 561 ? 7.579 23.802 16.803 1.00 79.69 561 LYS A CA 1
ATOM 4299 C C . LYS A 1 561 ? 6.524 23.250 15.824 1.00 79.69 561 LYS A C 1
ATOM 4301 O O . LYS A 1 561 ? 6.149 22.078 15.909 1.00 79.69 561 LYS A O 1
ATOM 4306 N N . ALA A 1 562 ? 6.000 24.086 14.924 1.00 81.06 562 ALA A N 1
ATOM 4307 C CA . ALA A 1 562 ? 4.968 23.702 13.955 1.00 81.06 562 ALA A CA 1
ATOM 4308 C C . ALA A 1 562 ? 5.424 22.650 12.930 1.00 81.06 562 ALA A C 1
ATOM 4310 O O . ALA A 1 562 ? 4.573 21.990 12.339 1.00 81.06 562 ALA A O 1
ATOM 4311 N N . GLU A 1 563 ? 6.732 22.442 12.755 1.00 82.69 563 GLU A N 1
ATOM 4312 C CA . GLU A 1 563 ? 7.292 21.452 11.824 1.00 82.69 563 GLU A CA 1
ATOM 4313 C C . GLU A 1 563 ? 6.709 20.051 12.053 1.00 82.69 563 GLU A C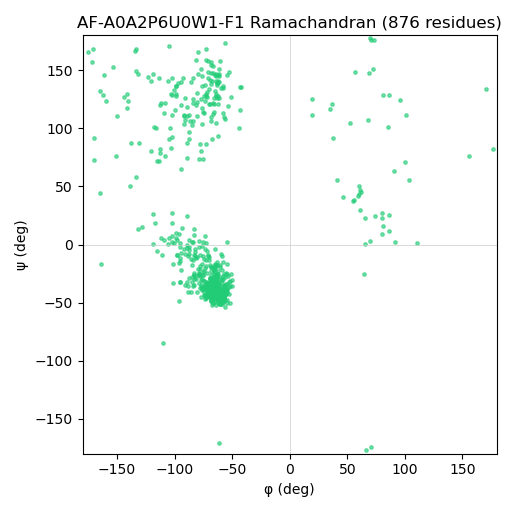 1
ATOM 4315 O O . GLU A 1 563 ? 6.271 19.395 11.114 1.00 82.69 563 GLU A O 1
ATOM 4320 N N . GLN A 1 564 ? 6.560 19.621 13.311 1.00 84.69 564 GLN A N 1
ATOM 4321 C CA . GLN A 1 564 ? 5.946 18.325 13.632 1.00 84.69 564 GLN A CA 1
ATOM 4322 C C . GLN A 1 564 ? 4.469 18.242 13.221 1.00 84.69 564 GLN A C 1
ATOM 4324 O O . GLN A 1 564 ? 3.963 17.163 12.915 1.00 84.69 564 GLN A O 1
ATOM 4329 N N . ALA A 1 565 ? 3.752 19.367 13.257 1.00 84.81 565 ALA A N 1
ATOM 4330 C CA . ALA A 1 565 ? 2.366 19.426 12.815 1.00 84.81 565 ALA A CA 1
ATOM 4331 C C . ALA A 1 565 ? 2.274 19.395 11.280 1.00 84.81 565 ALA A C 1
ATOM 4333 O O . ALA A 1 565 ? 1.371 18.738 10.764 1.00 84.81 565 ALA A O 1
ATOM 4334 N N . MET A 1 566 ? 3.230 20.013 10.573 1.00 87.88 566 MET A N 1
ATOM 4335 C CA . MET A 1 566 ? 3.353 19.924 9.113 1.00 87.88 566 MET A CA 1
ATOM 4336 C C . MET A 1 566 ? 3.709 18.502 8.657 1.00 87.88 566 MET A C 1
ATOM 4338 O O . MET A 1 566 ? 3.051 17.986 7.760 1.00 87.88 566 MET A O 1
ATOM 4342 N N . VAL A 1 567 ? 4.662 17.826 9.317 1.00 88.19 567 VAL A N 1
ATOM 4343 C CA . VAL A 1 567 ? 4.996 16.411 9.044 1.00 88.19 567 VAL A CA 1
ATOM 4344 C C . VAL A 1 567 ? 3.743 15.536 9.140 1.00 88.19 567 VAL A C 1
ATOM 4346 O O . VAL A 1 567 ? 3.431 14.788 8.221 1.00 88.19 567 VAL A O 1
ATOM 4349 N N . ARG A 1 568 ? 2.947 15.699 10.203 1.00 87.19 568 ARG A N 1
ATOM 4350 C CA . ARG A 1 568 ? 1.685 14.955 10.357 1.00 87.19 568 ARG A CA 1
ATOM 4351 C C . ARG A 1 568 ? 0.635 15.308 9.306 1.00 87.19 568 ARG A C 1
ATOM 4353 O O . ARG A 1 568 ? -0.150 14.442 8.929 1.00 87.19 568 ARG A O 1
ATOM 4360 N N . ALA A 1 569 ? 0.588 16.562 8.854 1.00 88.06 569 ALA A N 1
ATOM 4361 C CA . ALA A 1 569 ? -0.310 16.970 7.775 1.00 88.06 569 ALA A CA 1
ATOM 4362 C C . ALA A 1 569 ? 0.063 16.280 6.449 1.00 88.06 569 ALA A C 1
ATOM 4364 O O . ALA A 1 569 ? -0.827 15.875 5.700 1.00 88.06 569 ALA A O 1
ATOM 4365 N N . ILE A 1 570 ? 1.362 16.086 6.200 1.00 89.50 570 ILE A N 1
ATOM 4366 C CA . ILE A 1 570 ? 1.881 15.338 5.049 1.00 89.50 570 ILE A CA 1
ATOM 4367 C C . ILE A 1 570 ? 1.504 13.853 5.152 1.00 89.50 570 ILE A C 1
ATOM 4369 O O . ILE A 1 570 ? 0.883 13.324 4.232 1.00 89.50 570 ILE A O 1
ATOM 4373 N N . GLU A 1 571 ? 1.771 13.211 6.295 1.00 87.75 571 GLU A N 1
ATOM 4374 C CA . GLU A 1 571 ? 1.431 11.796 6.547 1.00 87.75 571 GLU A CA 1
ATOM 4375 C C . GLU A 1 571 ? -0.076 11.498 6.397 1.00 87.75 571 GLU A C 1
ATOM 4377 O O . GLU A 1 571 ? -0.476 10.374 6.098 1.00 87.75 571 GLU A O 1
ATOM 4382 N N . ARG A 1 572 ? -0.938 12.499 6.623 1.00 87.44 572 ARG A N 1
ATOM 4383 C CA . ARG A 1 572 ? -2.406 12.383 6.552 1.00 87.44 572 ARG A CA 1
ATOM 4384 C C . ARG A 1 572 ? -3.016 12.870 5.239 1.00 87.44 572 ARG A C 1
ATOM 4386 O O . ARG A 1 572 ? -4.241 12.960 5.164 1.00 87.44 572 ARG A O 1
ATOM 4393 N N . TYR A 1 573 ? -2.204 13.157 4.222 1.00 87.19 573 TYR A N 1
ATOM 4394 C CA . TYR A 1 573 ? -2.668 13.596 2.903 1.00 87.19 573 TYR A CA 1
ATOM 4395 C C . TYR A 1 573 ? -3.476 14.907 2.939 1.00 87.19 573 TYR A C 1
ATOM 4397 O O . TYR A 1 573 ? -4.586 15.002 2.416 1.00 87.19 573 TYR A O 1
ATOM 4405 N N . GLN A 1 574 ? -2.938 15.947 3.585 1.00 86.06 574 GLN A N 1
ATOM 4406 C CA . GLN A 1 574 ? -3.623 17.238 3.733 1.00 86.06 574 GLN A CA 1
ATOM 4407 C C . GLN A 1 574 ? -2.905 18.388 3.003 1.00 86.06 574 GLN A C 1
ATOM 4409 O O . GLN A 1 574 ? -2.347 19.275 3.655 1.00 86.06 574 GLN A O 1
ATOM 4414 N N . PRO A 1 575 ? -2.943 18.437 1.657 1.00 82.62 575 PRO A N 1
ATOM 4415 C CA . PRO A 1 575 ? -2.188 19.426 0.881 1.00 82.62 575 PRO A CA 1
ATOM 4416 C C . PRO A 1 575 ? -2.672 20.867 1.105 1.00 82.62 575 PRO A C 1
ATOM 4418 O O . PRO A 1 575 ? -1.878 21.800 1.093 1.00 82.62 575 PRO A O 1
ATOM 4421 N N . HIS A 1 576 ? -3.969 21.070 1.353 1.00 85.75 576 HIS A N 1
ATOM 4422 C CA . HIS A 1 576 ? -4.521 22.402 1.629 1.00 85.75 576 HIS A CA 1
ATOM 4423 C C . HIS A 1 576 ? -4.014 22.954 2.963 1.00 85.75 576 HIS A C 1
ATOM 4425 O O . HIS A 1 576 ? -3.617 24.112 3.050 1.00 85.75 576 HIS A O 1
ATOM 4431 N N . LEU A 1 577 ? -3.984 22.109 3.997 1.00 85.94 577 LEU A N 1
ATOM 4432 C CA . LEU A 1 577 ? -3.512 22.517 5.313 1.00 85.94 577 LEU A CA 1
ATOM 4433 C C . LEU A 1 577 ? -2.008 22.795 5.299 1.00 85.94 577 LEU A C 1
ATOM 4435 O O . LEU A 1 577 ? -1.566 23.787 5.871 1.00 85.94 577 LEU A O 1
ATOM 4439 N N . LEU A 1 578 ? -1.238 21.951 4.607 1.00 87.19 578 LEU A N 1
ATOM 4440 C CA . LEU A 1 578 ? 0.189 22.174 4.409 1.00 87.19 578 LEU A CA 1
ATOM 4441 C C . LEU A 1 578 ? 0.447 23.509 3.698 1.00 87.19 578 LEU A C 1
ATOM 4443 O O . LEU A 1 578 ? 1.279 24.279 4.167 1.00 87.19 578 LEU A O 1
ATOM 4447 N N . ALA A 1 579 ? -0.299 23.817 2.633 1.00 86.56 579 ALA A N 1
ATOM 4448 C CA . ALA A 1 579 ? -0.182 25.090 1.926 1.00 86.56 579 ALA A CA 1
ATOM 4449 C C . ALA A 1 579 ? -0.435 26.286 2.857 1.00 86.56 579 ALA A C 1
ATOM 4451 O O . ALA A 1 579 ? 0.404 27.178 2.932 1.00 86.56 579 ALA A O 1
ATOM 4452 N N . VAL A 1 580 ? -1.526 26.270 3.633 1.00 85.62 580 VAL A N 1
ATOM 4453 C CA . VAL A 1 580 ? -1.838 27.337 4.603 1.00 85.62 580 VAL A CA 1
ATOM 4454 C C . VAL A 1 580 ? -0.726 27.480 5.649 1.00 85.62 580 VAL A C 1
ATOM 4456 O O . VAL A 1 580 ? -0.272 28.589 5.938 1.00 85.62 580 VAL A O 1
ATOM 4459 N N . MET A 1 581 ? -0.233 26.362 6.188 1.00 86.25 581 MET A N 1
ATOM 4460 C CA . MET A 1 581 ? 0.856 26.369 7.166 1.00 86.25 581 MET A CA 1
ATOM 4461 C C . MET A 1 581 ? 2.151 26.941 6.579 1.00 86.25 581 MET A C 1
ATOM 4463 O O . MET A 1 581 ? 2.803 27.744 7.240 1.00 86.25 581 MET A O 1
ATOM 4467 N N . LEU A 1 582 ? 2.502 26.587 5.341 1.00 86.12 582 LEU A N 1
ATOM 4468 C CA . LEU A 1 582 ? 3.685 27.109 4.654 1.00 86.12 582 LEU A CA 1
ATOM 4469 C C . LEU A 1 582 ? 3.543 28.600 4.317 1.00 86.12 582 LEU A C 1
ATOM 4471 O O . LEU A 1 582 ? 4.489 29.355 4.527 1.00 86.12 582 LEU A O 1
ATOM 4475 N N . THR A 1 583 ? 2.359 29.060 3.889 1.00 86.62 583 THR A N 1
ATOM 4476 C CA . THR A 1 583 ? 2.127 30.494 3.629 1.00 86.62 583 THR A CA 1
ATOM 4477 C C . THR A 1 583 ? 2.260 31.350 4.884 1.00 86.62 583 THR A C 1
ATOM 4479 O O . THR A 1 583 ? 2.734 32.479 4.808 1.00 86.62 583 THR A O 1
ATOM 4482 N N . MET A 1 584 ? 1.878 30.809 6.043 1.00 81.69 584 MET A N 1
ATOM 4483 C CA . MET A 1 584 ? 1.942 31.518 7.321 1.00 81.69 584 MET A CA 1
ATOM 4484 C C . MET A 1 584 ? 3.322 31.426 7.987 1.00 81.69 584 MET A C 1
ATOM 4486 O O . MET A 1 584 ? 3.688 32.305 8.763 1.00 81.69 584 MET A O 1
ATOM 4490 N N . SER A 1 585 ? 4.072 30.353 7.722 1.00 80.56 585 SER A N 1
ATOM 4491 C CA . SER A 1 585 ? 5.373 30.070 8.342 1.00 80.56 585 SER A CA 1
ATOM 4492 C C . SER A 1 585 ? 6.536 30.786 7.657 1.00 80.56 585 SER A C 1
ATOM 4494 O O . SER A 1 585 ? 7.577 30.989 8.281 1.00 80.56 585 SER A O 1
ATOM 4496 N N . GLY A 1 586 ? 6.398 31.100 6.367 1.00 77.06 586 GLY A N 1
ATOM 4497 C CA . GLY A 1 586 ? 7.556 31.361 5.515 1.00 77.06 586 GLY A CA 1
ATOM 4498 C C . GLY A 1 586 ? 8.365 30.080 5.230 1.00 77.06 586 GLY A C 1
ATOM 4499 O O . GLY A 1 586 ? 7.941 28.982 5.604 1.00 77.06 586 GLY A O 1
ATOM 4500 N N . PRO A 1 587 ? 9.521 30.194 4.550 1.00 74.94 587 PRO A N 1
ATOM 4501 C CA . PRO A 1 587 ? 10.325 29.042 4.149 1.00 74.94 587 PRO A CA 1
ATOM 4502 C C . PRO A 1 587 ? 10.825 28.266 5.382 1.00 74.94 587 PRO A C 1
ATOM 4504 O O . PRO A 1 587 ? 11.436 28.871 6.269 1.00 74.94 587 PRO A O 1
ATOM 4507 N N . PRO A 1 588 ? 10.604 26.939 5.463 1.00 77.50 588 PRO A N 1
ATOM 4508 C CA . PRO A 1 588 ? 11.109 26.140 6.573 1.00 77.50 588 PRO A CA 1
ATOM 4509 C C . PRO A 1 588 ? 12.643 26.141 6.564 1.00 77.50 588 PRO A C 1
ATOM 4511 O O . PRO A 1 588 ? 13.264 25.855 5.539 1.00 77.50 588 PRO A O 1
ATOM 4514 N N . ALA A 1 589 ? 13.253 26.454 7.711 1.00 70.81 589 ALA A N 1
ATOM 4515 C CA . ALA A 1 589 ? 14.710 26.511 7.857 1.00 70.81 589 ALA A CA 1
ATOM 4516 C C . ALA A 1 589 ? 15.379 25.135 7.663 1.00 70.81 589 ALA A C 1
ATOM 4518 O O . ALA A 1 589 ? 16.531 25.071 7.235 1.00 70.81 589 ALA A O 1
ATOM 4519 N N . ASP A 1 590 ? 14.657 24.042 7.942 1.00 77.12 590 ASP A N 1
ATOM 4520 C CA . ASP A 1 590 ? 15.085 22.675 7.643 1.00 77.12 590 ASP A CA 1
ATOM 4521 C C . ASP A 1 590 ? 13.975 21.888 6.924 1.00 77.12 590 ASP A C 1
ATOM 4523 O O . ASP A 1 590 ? 13.147 21.203 7.525 1.00 77.12 590 ASP A O 1
ATOM 4527 N N . ALA A 1 591 ? 13.945 21.991 5.593 1.00 85.38 591 ALA A N 1
ATOM 4528 C CA . ALA A 1 591 ? 12.964 21.293 4.761 1.00 85.38 591 ALA A CA 1
ATOM 4529 C C . ALA A 1 591 ? 13.196 19.771 4.683 1.00 85.38 591 ALA A C 1
ATOM 4531 O O . ALA A 1 591 ? 12.349 19.058 4.145 1.00 85.38 591 ALA A O 1
ATOM 4532 N N . HIS A 1 592 ? 14.318 19.254 5.201 1.00 87.62 592 HIS A N 1
ATOM 4533 C CA . HIS A 1 592 ? 14.697 17.852 5.031 1.00 87.62 592 HIS A CA 1
ATOM 4534 C C . HIS A 1 592 ? 13.667 16.890 5.639 1.00 87.62 592 HIS A C 1
ATOM 4536 O O . HIS A 1 592 ? 13.231 15.966 4.959 1.00 87.62 592 HIS A O 1
ATOM 4542 N N . GLN A 1 593 ? 13.201 17.133 6.871 1.00 88.75 593 GLN A N 1
ATOM 4543 C CA . GLN A 1 593 ? 12.200 16.267 7.515 1.00 88.75 593 GLN A CA 1
ATOM 4544 C C . GLN A 1 593 ? 10.844 16.297 6.797 1.00 88.75 593 GLN A C 1
ATOM 4546 O O . GLN A 1 593 ? 10.185 15.265 6.682 1.00 88.75 593 GLN A O 1
ATOM 4551 N N . LEU A 1 594 ? 10.436 17.464 6.286 1.00 88.44 594 LEU A N 1
ATOM 4552 C CA . LEU A 1 594 ? 9.180 17.618 5.548 1.00 88.44 594 LEU A CA 1
ATOM 4553 C C . LEU A 1 594 ? 9.237 16.907 4.195 1.00 88.44 594 LEU A C 1
ATOM 4555 O O . LEU A 1 594 ? 8.301 16.196 3.839 1.00 88.44 594 LEU A O 1
ATOM 4559 N N . LEU A 1 595 ? 10.346 17.052 3.465 1.00 89.19 595 LEU A N 1
ATOM 4560 C CA . LEU A 1 595 ? 10.553 16.362 2.194 1.00 89.19 595 LEU A CA 1
ATOM 4561 C C . LEU A 1 595 ? 10.681 14.848 2.394 1.00 89.19 595 LEU A C 1
ATOM 4563 O O . LEU A 1 595 ? 10.052 14.099 1.653 1.00 89.19 595 LEU A O 1
ATOM 4567 N N . MET A 1 596 ? 11.402 14.393 3.425 1.00 91.12 596 MET A N 1
ATOM 4568 C CA . MET A 1 596 ? 11.479 12.970 3.778 1.00 91.12 596 MET A CA 1
ATOM 4569 C C . MET A 1 596 ? 10.089 12.396 4.059 1.00 91.12 596 MET A C 1
ATOM 4571 O O . MET A 1 596 ? 9.745 11.344 3.527 1.00 91.12 596 MET A O 1
ATOM 4575 N N . ALA A 1 597 ? 9.264 13.091 4.847 1.00 89.50 597 ALA A N 1
ATOM 4576 C CA . ALA A 1 597 ? 7.892 12.667 5.120 1.00 89.50 597 ALA A CA 1
ATOM 4577 C C . ALA A 1 597 ? 7.019 12.649 3.852 1.00 89.50 597 ALA A C 1
ATOM 4579 O O . ALA A 1 597 ? 6.209 11.740 3.676 1.00 89.50 597 ALA A O 1
ATOM 4580 N N . ALA A 1 598 ? 7.192 13.623 2.950 1.00 91.25 598 ALA A N 1
ATOM 4581 C CA . ALA A 1 598 ? 6.439 13.691 1.696 1.00 91.25 598 ALA A CA 1
ATOM 4582 C C . ALA A 1 598 ? 6.802 12.547 0.748 1.00 91.25 598 ALA A C 1
ATOM 4584 O O . ALA A 1 598 ? 5.914 11.940 0.152 1.00 91.25 598 ALA A O 1
ATOM 4585 N N . ILE A 1 599 ? 8.089 12.215 0.658 1.00 90.69 599 ILE A N 1
ATOM 4586 C CA . ILE A 1 599 ? 8.577 11.118 -0.175 1.00 90.69 599 ILE A CA 1
ATOM 4587 C C . ILE A 1 599 ? 8.121 9.773 0.397 1.00 90.69 599 ILE A C 1
ATOM 4589 O O . ILE A 1 599 ? 7.556 8.964 -0.334 1.00 90.69 599 ILE A O 1
ATOM 4593 N N . THR A 1 600 ? 8.295 9.532 1.700 1.00 90.75 600 THR A N 1
ATOM 4594 C CA . THR A 1 600 ? 7.911 8.248 2.317 1.00 90.75 600 THR A CA 1
ATOM 4595 C C . THR A 1 600 ? 6.401 8.012 2.323 1.00 90.75 600 THR A C 1
ATOM 4597 O O . THR A 1 600 ? 5.969 6.863 2.269 1.00 90.75 600 THR A O 1
ATOM 4600 N N . SER A 1 601 ? 5.597 9.081 2.338 1.00 89.06 601 SER A N 1
ATOM 4601 C CA . SER A 1 601 ? 4.126 9.013 2.295 1.00 89.06 601 SER A CA 1
ATOM 4602 C C . SER A 1 601 ? 3.540 8.980 0.874 1.00 89.06 601 SER A C 1
ATOM 4604 O O . SER A 1 601 ? 2.318 9.024 0.717 1.00 89.06 601 SER A O 1
ATOM 4606 N N . ASP A 1 602 ? 4.389 8.936 -0.155 1.00 89.19 602 ASP A N 1
ATOM 4607 C CA . ASP A 1 602 ? 4.012 8.951 -1.574 1.00 89.19 602 ASP A CA 1
ATOM 4608 C C . ASP A 1 602 ? 3.246 10.198 -2.040 1.00 89.19 602 ASP A C 1
ATOM 4610 O O . ASP A 1 602 ? 2.214 10.126 -2.704 1.00 89.19 602 ASP A O 1
ATOM 4614 N N . GLN A 1 603 ? 3.748 11.378 -1.652 1.00 88.00 603 GLN A N 1
ATOM 4615 C CA . GLN A 1 603 ? 3.079 12.665 -1.855 1.00 88.00 603 GLN A CA 1
ATOM 4616 C C . GLN A 1 603 ? 3.890 13.667 -2.685 1.00 88.00 603 GLN A C 1
ATOM 4618 O O . GLN A 1 603 ? 4.454 14.620 -2.130 1.00 88.00 603 GLN A O 1
ATOM 4623 N N . PRO A 1 604 ? 3.886 13.552 -4.028 1.00 86.00 604 PRO A N 1
ATOM 4624 C CA . PRO A 1 604 ? 4.618 14.481 -4.888 1.00 86.00 604 PRO A CA 1
ATOM 4625 C C . PRO A 1 604 ? 4.064 15.912 -4.810 1.00 86.00 604 PRO A C 1
ATOM 4627 O O . PRO A 1 604 ? 4.834 16.867 -4.855 1.00 86.00 604 PRO A O 1
ATOM 4630 N N . ALA A 1 605 ? 2.750 16.088 -4.617 1.00 88.19 605 ALA A N 1
ATOM 4631 C CA . ALA A 1 605 ? 2.136 17.412 -4.466 1.00 88.19 605 ALA A CA 1
ATOM 4632 C C . ALA A 1 605 ? 2.582 18.121 -3.174 1.00 88.19 605 ALA A C 1
ATOM 4634 O O . ALA A 1 605 ? 2.810 19.329 -3.176 1.00 88.19 605 ALA A O 1
ATOM 4635 N N . ALA A 1 606 ? 2.754 17.375 -2.077 1.00 87.44 606 ALA A N 1
ATOM 4636 C CA . ALA A 1 606 ? 3.267 17.932 -0.828 1.00 87.44 606 ALA A CA 1
ATOM 4637 C C . ALA A 1 606 ? 4.744 18.326 -0.969 1.00 87.44 606 ALA A C 1
ATOM 4639 O O . ALA A 1 606 ? 5.130 19.416 -0.551 1.00 87.44 606 ALA A O 1
ATOM 4640 N N . ALA A 1 607 ? 5.553 17.486 -1.623 1.00 87.75 607 ALA A N 1
ATOM 4641 C CA . ALA A 1 607 ? 6.942 17.815 -1.932 1.00 87.75 607 ALA A CA 1
ATOM 4642 C C . ALA A 1 607 ? 7.043 19.077 -2.812 1.00 87.75 607 ALA A C 1
ATOM 4644 O O . ALA A 1 607 ? 7.821 19.977 -2.499 1.00 87.75 607 ALA A O 1
ATOM 4645 N N . GLN A 1 608 ? 6.198 19.199 -3.844 1.00 89.12 608 GLN A N 1
ATOM 4646 C CA . GLN A 1 608 ? 6.096 20.400 -4.684 1.00 89.12 608 GLN A CA 1
ATOM 4647 C C . GLN A 1 608 ? 5.774 21.651 -3.871 1.00 89.12 608 GLN A C 1
ATOM 4649 O O . GLN A 1 608 ? 6.420 22.677 -4.056 1.00 89.12 608 GLN A O 1
ATOM 4654 N N . GLN A 1 609 ? 4.807 21.575 -2.957 1.00 89.06 609 GLN A N 1
ATOM 4655 C CA . GLN A 1 609 ? 4.423 22.708 -2.115 1.00 89.06 609 GLN A CA 1
ATOM 4656 C C . GLN A 1 609 ? 5.555 23.147 -1.178 1.00 89.06 609 GLN A C 1
ATOM 4658 O O . GLN A 1 609 ? 5.799 24.344 -1.042 1.00 89.06 609 GLN A O 1
ATOM 4663 N N . VAL A 1 610 ? 6.277 22.199 -0.570 1.00 88.19 610 VAL A N 1
ATOM 4664 C CA . VAL A 1 610 ? 7.425 22.501 0.305 1.00 88.19 610 VAL A CA 1
ATOM 4665 C C . VAL A 1 610 ? 8.557 23.167 -0.482 1.00 88.19 610 VAL A C 1
ATOM 4667 O O . VAL A 1 610 ? 9.126 24.159 -0.021 1.00 88.19 610 VAL A O 1
ATOM 4670 N N . VAL A 1 611 ? 8.853 22.670 -1.686 1.00 86.88 611 VAL A N 1
ATOM 4671 C CA . VAL A 1 611 ? 9.874 23.254 -2.570 1.00 86.88 611 VAL A CA 1
ATOM 4672 C C . VAL A 1 611 ? 9.442 24.634 -3.082 1.00 86.88 611 VAL A C 1
ATOM 4674 O O . VAL A 1 611 ? 10.233 25.575 -3.042 1.00 86.88 611 VAL A O 1
ATOM 4677 N N . ALA A 1 612 ? 8.181 24.795 -3.497 1.00 87.00 612 ALA A N 1
ATOM 4678 C CA . ALA A 1 612 ? 7.626 26.069 -3.963 1.00 87.00 612 ALA A CA 1
ATOM 4679 C C . ALA A 1 612 ? 7.616 27.145 -2.866 1.00 87.00 612 ALA A C 1
ATOM 4681 O O . ALA A 1 612 ? 7.808 28.324 -3.157 1.00 87.00 612 ALA A O 1
ATOM 4682 N N . ALA A 1 613 ? 7.464 26.744 -1.600 1.00 85.50 613 ALA A N 1
ATOM 4683 C CA . ALA A 1 613 ? 7.584 27.630 -0.445 1.00 85.50 613 ALA A CA 1
ATOM 4684 C C . ALA A 1 613 ? 9.036 28.062 -0.140 1.00 85.50 613 ALA A C 1
ATOM 4686 O O . ALA A 1 613 ? 9.266 28.794 0.820 1.00 85.50 613 ALA A O 1
ATOM 4687 N N . GLY A 1 614 ? 10.022 27.627 -0.934 1.00 82.88 614 GLY A N 1
ATOM 4688 C CA . GLY A 1 614 ? 11.436 27.966 -0.763 1.00 82.88 614 GLY A CA 1
ATOM 4689 C C . GLY A 1 614 ? 12.193 27.045 0.197 1.00 82.88 614 GLY A C 1
ATOM 4690 O O . GLY A 1 614 ? 13.323 27.359 0.572 1.00 82.88 614 GLY A O 1
ATOM 4691 N N . GLY A 1 615 ? 11.602 25.914 0.596 1.00 81.81 615 GLY A N 1
ATOM 4692 C CA . GLY A 1 615 ? 12.260 24.916 1.431 1.00 81.81 615 GLY A CA 1
ATOM 4693 C C . GLY A 1 615 ? 13.387 24.218 0.673 1.00 81.81 615 GLY A C 1
ATOM 4694 O O . GLY A 1 615 ? 13.132 23.379 -0.190 1.00 81.81 615 GLY A O 1
ATOM 4695 N N . ARG A 1 616 ? 14.640 24.545 1.002 1.00 78.31 616 ARG A N 1
ATOM 4696 C CA . ARG A 1 616 ? 15.818 23.876 0.434 1.00 78.31 616 ARG A CA 1
ATOM 4697 C C . ARG A 1 616 ? 16.349 22.823 1.408 1.00 78.31 616 ARG A C 1
ATOM 4699 O O . ARG A 1 616 ? 16.591 23.152 2.570 1.00 78.31 616 ARG A O 1
ATOM 4706 N N . PRO A 1 617 ? 16.551 21.569 0.975 1.00 79.69 617 PRO A N 1
ATOM 4707 C CA . PRO A 1 617 ? 17.231 20.581 1.801 1.00 79.69 617 PRO A CA 1
ATOM 4708 C C . PRO A 1 617 ? 18.713 20.947 1.961 1.00 79.69 617 PRO A C 1
ATOM 4710 O O . PRO A 1 617 ? 19.338 21.500 1.054 1.00 79.69 617 PRO A O 1
ATOM 4713 N N . LYS A 1 618 ? 19.290 20.617 3.119 1.00 79.62 618 LYS A N 1
ATOM 4714 C CA . LYS A 1 618 ? 20.743 20.693 3.335 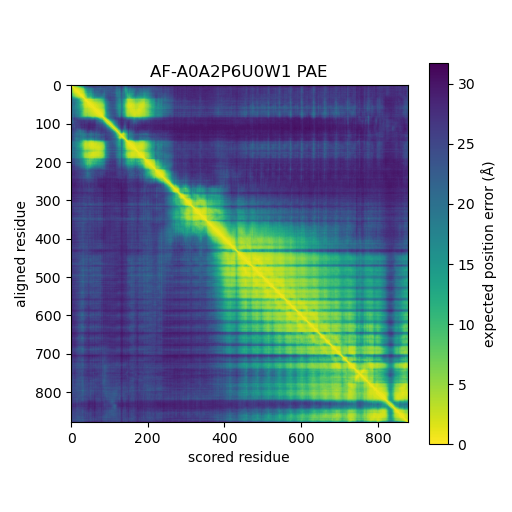1.00 79.62 618 LYS A CA 1
ATOM 4715 C C . LYS A 1 618 ? 21.460 19.753 2.360 1.00 79.62 618 LYS A C 1
ATOM 4717 O O . LYS A 1 618 ? 20.953 18.667 2.077 1.00 79.62 618 LYS A O 1
ATOM 4722 N N . GLN A 1 619 ? 22.646 20.147 1.888 1.00 74.69 619 GLN A N 1
ATOM 4723 C CA . GLN A 1 619 ? 23.427 19.366 0.916 1.00 74.69 619 GLN A CA 1
ATOM 4724 C C . GLN A 1 619 ? 23.695 17.929 1.399 1.00 74.69 619 GLN A C 1
ATOM 4726 O O . GLN A 1 619 ? 23.542 16.991 0.620 1.00 74.69 619 GLN A O 1
ATOM 4731 N N . ASP A 1 620 ? 23.967 17.750 2.695 1.00 75.38 620 ASP A N 1
ATOM 4732 C CA . ASP A 1 620 ? 24.250 16.438 3.293 1.00 75.38 620 ASP A CA 1
ATOM 4733 C C . ASP A 1 620 ? 23.038 15.488 3.272 1.00 75.38 620 ASP A C 1
ATOM 4735 O O . ASP A 1 620 ? 23.189 14.287 3.057 1.00 75.38 620 ASP A O 1
ATOM 4739 N N . GLY A 1 621 ? 21.819 16.020 3.427 1.00 79.38 621 GLY A N 1
ATOM 4740 C CA . GLY A 1 621 ? 20.576 15.235 3.424 1.00 79.38 621 GLY A CA 1
ATOM 4741 C C . GLY A 1 621 ? 19.975 15.011 2.031 1.00 79.38 621 GLY A C 1
ATOM 4742 O O . GLY A 1 621 ? 19.015 14.258 1.879 1.00 79.38 621 GLY A O 1
ATOM 4743 N N . MET A 1 622 ? 20.510 15.662 0.996 1.00 82.62 622 MET A N 1
ATOM 4744 C CA . MET A 1 622 ? 19.953 15.611 -0.360 1.00 82.62 622 MET A CA 1
ATOM 4745 C C . MET A 1 622 ? 20.194 14.261 -1.047 1.00 82.62 622 MET A C 1
ATOM 4747 O O . MET A 1 622 ? 19.325 13.761 -1.760 1.00 82.62 622 MET A O 1
ATOM 4751 N N . LYS A 1 623 ? 21.348 13.632 -0.785 1.00 83.00 623 LYS A N 1
ATOM 4752 C CA . LYS A 1 623 ? 21.665 12.281 -1.282 1.00 83.00 623 LYS A CA 1
ATOM 4753 C C . LYS A 1 623 ? 20.676 11.246 -0.743 1.00 83.00 623 LYS A C 1
ATOM 4755 O O . LYS A 1 623 ? 20.222 10.389 -1.496 1.00 83.00 623 LYS A O 1
ATOM 4760 N N . GLU A 1 624 ? 20.335 11.347 0.540 1.00 85.25 624 GLU A N 1
ATOM 4761 C CA . GLU A 1 624 ? 19.365 10.465 1.192 1.00 85.25 624 GLU A CA 1
ATOM 4762 C C . GLU A 1 624 ? 17.954 10.676 0.627 1.00 85.25 624 GLU A C 1
ATOM 4764 O O . GLU A 1 624 ? 17.309 9.709 0.231 1.00 85.25 624 GLU A O 1
ATOM 4769 N N . LEU A 1 625 ? 17.522 11.933 0.468 1.00 85.56 625 LEU A N 1
ATOM 4770 C CA . LEU A 1 625 ? 16.231 12.275 -0.140 1.00 85.56 625 LEU A CA 1
ATOM 4771 C C . LEU A 1 625 ? 16.083 11.713 -1.562 1.00 85.56 625 LEU A C 1
ATOM 4773 O O . LEU A 1 625 ? 15.063 11.103 -1.878 1.00 85.56 625 LEU A O 1
ATOM 4777 N N . LEU A 1 626 ? 17.101 11.886 -2.413 1.00 85.94 626 LEU A N 1
ATOM 4778 C CA . LEU A 1 626 ? 17.094 11.350 -3.777 1.00 85.94 626 LEU A CA 1
ATOM 4779 C C . LEU A 1 626 ? 17.059 9.819 -3.783 1.00 85.94 626 LEU A C 1
ATOM 4781 O O . LEU A 1 626 ? 16.293 9.230 -4.544 1.00 85.94 626 LEU A O 1
ATOM 4785 N N . LEU A 1 627 ? 17.850 9.169 -2.925 1.00 86.19 627 LEU A N 1
ATOM 4786 C CA . LEU A 1 627 ? 17.875 7.711 -2.834 1.00 86.19 627 LEU A CA 1
ATOM 4787 C C . LEU A 1 627 ? 16.506 7.156 -2.425 1.00 86.19 627 LEU A C 1
ATOM 4789 O O . LEU A 1 627 ? 16.010 6.223 -3.055 1.00 86.19 627 LEU A O 1
ATOM 4793 N N . VAL A 1 628 ? 15.877 7.757 -1.414 1.00 87.31 628 VAL A N 1
ATOM 4794 C CA . VAL A 1 628 ? 14.557 7.342 -0.926 1.00 87.31 628 VAL A CA 1
ATOM 4795 C C . VAL A 1 628 ? 13.477 7.634 -1.970 1.00 87.31 628 VAL A C 1
ATOM 4797 O O . VAL A 1 628 ? 12.630 6.780 -2.207 1.00 87.31 628 VAL A O 1
ATOM 4800 N N . ALA A 1 629 ? 13.538 8.761 -2.686 1.00 87.25 629 ALA A N 1
ATOM 4801 C CA . ALA A 1 629 ? 12.590 9.067 -3.763 1.00 87.25 629 ALA A CA 1
ATOM 4802 C C . ALA A 1 629 ? 12.670 8.070 -4.930 1.00 87.25 629 ALA A C 1
ATOM 4804 O O . ALA A 1 629 ? 11.642 7.680 -5.491 1.00 87.25 629 ALA A O 1
ATOM 4805 N N . ILE A 1 630 ? 13.880 7.611 -5.261 1.00 86.69 630 ILE A N 1
ATOM 4806 C CA . ILE A 1 630 ? 14.098 6.567 -6.266 1.00 86.69 630 ILE A CA 1
ATOM 4807 C C . ILE A 1 630 ? 13.556 5.218 -5.775 1.00 86.69 630 ILE A C 1
ATOM 4809 O O . ILE A 1 630 ? 12.848 4.541 -6.520 1.00 86.69 630 ILE A O 1
ATOM 4813 N N . GLN A 1 631 ? 13.826 4.846 -4.520 1.00 87.06 631 GLN A N 1
ATOM 4814 C CA . GLN A 1 631 ? 13.310 3.611 -3.914 1.00 87.06 631 GLN A CA 1
ATOM 4815 C C . GLN A 1 631 ? 11.776 3.598 -3.832 1.00 87.06 631 GLN A C 1
ATOM 4817 O O . GLN A 1 631 ? 11.153 2.570 -4.097 1.00 87.06 631 GLN A O 1
ATOM 4822 N N . CYS A 1 632 ? 11.165 4.747 -3.537 1.00 85.94 632 CYS A N 1
ATOM 4823 C CA . CYS A 1 632 ? 9.717 4.954 -3.542 1.00 85.94 632 CYS A CA 1
ATOM 4824 C C . CYS A 1 632 ? 9.117 5.098 -4.956 1.00 85.94 632 CYS A C 1
ATOM 4826 O O . CYS A 1 632 ? 7.904 5.219 -5.077 1.00 85.94 632 CYS A O 1
ATOM 4828 N N . ARG A 1 633 ? 9.931 5.049 -6.025 1.00 89.31 633 ARG A N 1
ATOM 4829 C CA . ARG A 1 633 ? 9.513 5.127 -7.441 1.00 89.31 633 ARG A CA 1
ATOM 4830 C C . ARG A 1 633 ? 8.757 6.410 -7.812 1.00 89.31 633 ARG A C 1
ATOM 4832 O O . ARG A 1 633 ? 7.798 6.368 -8.579 1.00 89.31 633 ARG A O 1
ATOM 4839 N N . GLN A 1 634 ? 9.212 7.562 -7.321 1.00 86.38 634 GLN A N 1
ATOM 4840 C CA . GLN A 1 634 ? 8.582 8.862 -7.592 1.00 86.38 634 GLN A CA 1
ATOM 4841 C C . GLN A 1 634 ? 9.385 9.705 -8.597 1.00 86.38 634 GLN A C 1
ATOM 4843 O O . GLN A 1 634 ? 10.231 10.504 -8.188 1.00 86.38 634 GLN A O 1
ATOM 4848 N N . PRO A 1 635 ? 9.118 9.605 -9.914 1.00 84.69 635 PRO A N 1
ATOM 4849 C CA . PRO A 1 635 ? 9.892 10.335 -10.921 1.00 84.69 635 PRO A CA 1
ATOM 4850 C C . PRO A 1 635 ? 9.713 11.851 -10.810 1.00 84.69 635 PRO A C 1
ATOM 4852 O O . PRO A 1 635 ? 10.690 12.586 -10.901 1.00 84.69 635 PRO A O 1
ATOM 4855 N N . ALA A 1 636 ? 8.488 12.321 -10.551 1.00 86.19 636 ALA A N 1
ATOM 4856 C CA . ALA A 1 636 ? 8.192 13.749 -10.440 1.00 86.19 636 ALA A CA 1
ATOM 4857 C C . ALA A 1 636 ? 8.941 14.400 -9.268 1.00 86.19 636 ALA A C 1
ATOM 4859 O O . ALA A 1 636 ? 9.485 15.491 -9.410 1.00 86.19 636 ALA A O 1
ATOM 4860 N N . THR A 1 637 ? 9.011 13.718 -8.119 1.00 84.75 637 THR A N 1
ATOM 4861 C CA . THR A 1 637 ? 9.746 14.217 -6.951 1.00 84.75 637 THR A CA 1
ATOM 4862 C C . THR A 1 637 ? 11.249 14.245 -7.216 1.00 84.75 637 THR A C 1
ATOM 4864 O O . THR A 1 637 ? 11.905 15.224 -6.871 1.00 84.75 637 THR A O 1
ATOM 4867 N N . VAL A 1 638 ? 11.795 13.216 -7.876 1.00 84.62 638 VAL A N 1
ATOM 4868 C CA . VAL A 1 638 ? 13.215 13.195 -8.259 1.00 84.62 638 VAL A CA 1
ATOM 4869 C C . VAL A 1 638 ? 13.540 14.336 -9.223 1.00 84.62 638 VAL A C 1
ATOM 4871 O O . VAL A 1 638 ? 14.507 15.054 -8.987 1.00 84.62 638 VAL A O 1
ATOM 4874 N N . GLN A 1 639 ? 12.712 14.566 -10.243 1.00 85.94 639 GLN A N 1
ATOM 4875 C CA . GLN A 1 639 ? 12.912 15.655 -11.201 1.00 85.94 639 GLN A CA 1
ATOM 4876 C C . GLN A 1 639 ? 12.922 17.025 -10.505 1.00 85.94 639 GLN A C 1
ATOM 4878 O O . GLN A 1 639 ? 13.821 17.832 -10.733 1.00 85.94 639 GLN A O 1
ATOM 4883 N N . LEU A 1 640 ? 11.982 17.263 -9.587 1.00 84.94 640 LEU A N 1
ATOM 4884 C CA . LEU A 1 640 ? 11.929 18.502 -8.806 1.00 84.94 640 LEU A CA 1
ATOM 4885 C C . LEU A 1 640 ? 13.163 18.690 -7.923 1.00 84.94 640 LEU A C 1
ATOM 4887 O O . LEU A 1 640 ? 13.680 19.800 -7.820 1.00 84.94 640 LEU A O 1
ATOM 4891 N N . LEU A 1 641 ? 13.651 17.621 -7.288 1.00 84.94 641 LEU A N 1
ATOM 4892 C CA . LEU A 1 641 ? 14.871 17.677 -6.481 1.00 84.94 641 LEU A CA 1
ATOM 4893 C C . LEU A 1 641 ? 16.109 17.951 -7.350 1.00 84.94 641 LEU A C 1
ATOM 4895 O O . LEU A 1 641 ? 16.979 18.716 -6.936 1.00 84.94 641 LEU A O 1
ATOM 4899 N N . LEU A 1 642 ? 16.174 17.389 -8.561 1.00 83.12 642 LEU A N 1
ATOM 4900 C CA . LEU A 1 642 ? 17.252 17.649 -9.520 1.00 83.12 642 LEU A CA 1
ATOM 4901 C C . LEU A 1 642 ? 17.219 19.092 -10.052 1.00 83.12 642 LEU A C 1
ATOM 4903 O O . LEU A 1 642 ? 18.271 19.723 -10.168 1.00 83.12 642 LEU A O 1
ATOM 4907 N N . GLU A 1 643 ? 16.033 19.649 -10.312 1.00 83.75 643 GLU A N 1
ATOM 4908 C CA . GLU A 1 643 ? 15.846 21.049 -10.729 1.00 83.75 643 GLU A CA 1
ATOM 4909 C C . GLU A 1 643 ? 16.319 22.061 -9.674 1.00 83.75 643 GLU A C 1
ATOM 4911 O O . GLU A 1 643 ? 16.753 23.157 -10.028 1.00 83.75 643 GLU A O 1
ATOM 4916 N N . GLN A 1 644 ? 16.339 21.688 -8.389 1.00 79.50 644 GLN A N 1
ATOM 4917 C CA . GLN A 1 644 ? 16.909 22.516 -7.316 1.00 79.50 644 GLN A CA 1
ATOM 4918 C C . GLN A 1 644 ? 18.454 22.564 -7.322 1.00 79.50 644 GLN A C 1
ATOM 4920 O O . GLN A 1 644 ? 19.053 23.143 -6.414 1.00 79.50 644 GLN A O 1
ATOM 4925 N N . GLY A 1 645 ? 19.112 22.005 -8.347 1.00 68.62 645 GLY A N 1
ATOM 4926 C CA . GLY A 1 645 ? 20.560 22.111 -8.567 1.00 68.62 645 GLY A CA 1
ATOM 4927 C C . GLY A 1 645 ? 21.388 21.059 -7.828 1.00 68.62 645 GLY A C 1
ATOM 4928 O O . GLY A 1 645 ? 22.553 21.295 -7.518 1.00 68.62 645 GLY A O 1
ATOM 4929 N N . ALA A 1 646 ? 20.792 19.908 -7.520 1.00 57.72 646 ALA A N 1
ATOM 4930 C CA . ALA A 1 646 ? 21.372 18.903 -6.641 1.00 57.72 646 ALA A CA 1
ATOM 4931 C C . ALA A 1 646 ? 21.835 17.649 -7.385 1.00 57.72 646 ALA A C 1
ATOM 4933 O O . ALA A 1 646 ? 21.208 16.593 -7.306 1.00 57.72 646 ALA A O 1
ATOM 4934 N N . LEU A 1 647 ? 22.972 17.741 -8.065 1.00 68.06 647 LEU A N 1
ATOM 4935 C CA . LEU A 1 647 ? 23.722 16.536 -8.410 1.00 68.06 647 LEU A CA 1
ATOM 4936 C C . LEU A 1 647 ? 24.740 16.283 -7.298 1.00 68.06 647 LEU A C 1
ATOM 4938 O O . LEU A 1 647 ? 25.666 17.082 -7.140 1.00 68.06 647 LEU A O 1
ATOM 4942 N N . PRO A 1 648 ? 24.580 15.222 -6.487 1.00 67.94 648 PRO A N 1
ATOM 4943 C CA . PRO A 1 648 ? 25.641 14.823 -5.577 1.00 67.94 648 PRO A CA 1
ATOM 4944 C C . PRO A 1 648 ? 26.862 14.386 -6.392 1.00 67.94 648 PRO A C 1
ATOM 4946 O O . PRO A 1 648 ? 26.715 13.794 -7.460 1.00 67.94 648 PRO A O 1
ATOM 4949 N N . ALA A 1 649 ? 28.064 14.639 -5.869 1.00 66.25 649 ALA A N 1
ATOM 4950 C CA . ALA A 1 649 ? 29.316 14.242 -6.520 1.00 66.25 649 ALA A CA 1
ATOM 4951 C C . ALA A 1 649 ? 29.391 12.722 -6.803 1.00 66.25 649 ALA A C 1
ATOM 4953 O O . ALA A 1 649 ? 30.007 12.310 -7.781 1.00 66.25 649 ALA A O 1
ATOM 4954 N N . ASP A 1 650 ? 28.696 11.904 -5.998 1.00 73.19 650 ASP A N 1
ATOM 4955 C CA . ASP A 1 650 ? 28.564 10.455 -6.186 1.00 73.19 650 ASP A CA 1
ATOM 4956 C C . ASP A 1 650 ? 27.196 10.081 -6.783 1.00 73.19 650 ASP A C 1
ATOM 4958 O O . ASP A 1 650 ? 26.226 9.835 -6.056 1.00 73.19 650 ASP A O 1
ATOM 4962 N N . THR A 1 651 ? 27.115 9.975 -8.108 1.00 75.62 651 THR A N 1
ATOM 4963 C CA . THR A 1 651 ? 25.889 9.573 -8.829 1.00 75.62 651 THR A CA 1
ATOM 4964 C C . THR A 1 651 ? 25.705 8.054 -8.934 1.00 75.62 651 THR A C 1
ATOM 4966 O O . THR A 1 651 ? 24.589 7.579 -9.146 1.00 75.62 651 THR A O 1
ATOM 4969 N N . ALA A 1 652 ? 26.765 7.266 -8.714 1.00 76.19 652 ALA A N 1
ATOM 4970 C CA . ALA A 1 652 ? 26.751 5.804 -8.830 1.00 76.19 652 ALA A CA 1
ATOM 4971 C C . ALA A 1 652 ? 25.664 5.082 -7.993 1.00 76.19 652 ALA A C 1
ATOM 4973 O O . ALA A 1 652 ? 24.928 4.278 -8.570 1.00 76.19 652 ALA A O 1
ATOM 4974 N N . PRO A 1 653 ? 25.489 5.348 -6.678 1.00 78.12 653 PRO A N 1
ATOM 4975 C CA . PRO A 1 653 ? 24.465 4.659 -5.885 1.00 78.12 653 PRO A CA 1
ATOM 4976 C C . PRO A 1 653 ? 23.038 5.044 -6.296 1.00 78.12 653 PRO A C 1
ATOM 4978 O O . PRO A 1 653 ? 22.131 4.218 -6.212 1.00 78.12 653 PRO A O 1
ATOM 4981 N N . LEU A 1 654 ? 22.837 6.275 -6.779 1.00 75.62 654 LEU A N 1
ATOM 4982 C CA . LEU A 1 654 ? 21.541 6.731 -7.283 1.00 75.62 654 LEU A CA 1
ATOM 4983 C C . LEU A 1 654 ? 21.197 6.046 -8.605 1.00 75.62 654 LEU A C 1
ATOM 4985 O O . LEU A 1 654 ? 20.061 5.620 -8.793 1.00 75.62 654 LEU A O 1
ATOM 4989 N N . LEU A 1 655 ? 22.184 5.873 -9.489 1.00 77.25 655 LEU A N 1
ATOM 4990 C CA . LEU A 1 655 ? 21.978 5.155 -10.740 1.00 77.25 655 LEU A CA 1
ATOM 4991 C C . LEU A 1 655 ? 21.664 3.673 -10.497 1.00 77.25 655 LEU A C 1
ATOM 4993 O O . LEU A 1 655 ? 20.724 3.142 -11.083 1.00 77.25 655 LEU A O 1
ATOM 4997 N N . ALA A 1 656 ? 22.390 3.020 -9.583 1.00 79.38 656 ALA A N 1
ATOM 4998 C CA . ALA A 1 656 ? 22.119 1.633 -9.198 1.00 79.38 656 ALA A CA 1
ATOM 4999 C C . ALA A 1 656 ? 20.701 1.470 -8.622 1.00 79.38 656 ALA A C 1
ATOM 5001 O O . ALA A 1 656 ? 19.981 0.525 -8.960 1.00 79.38 656 ALA A O 1
ATOM 5002 N N . ALA A 1 657 ? 20.266 2.417 -7.786 1.00 77.44 657 ALA A N 1
ATOM 5003 C CA . ALA A 1 657 ? 18.906 2.446 -7.259 1.00 77.44 657 ALA A CA 1
ATOM 5004 C C . ALA A 1 657 ? 17.863 2.652 -8.374 1.00 77.44 657 ALA A C 1
ATOM 5006 O O . ALA A 1 657 ? 16.860 1.944 -8.407 1.00 77.44 657 ALA A O 1
ATOM 5007 N N . ALA A 1 658 ? 18.109 3.560 -9.322 1.00 77.88 658 ALA A N 1
ATOM 5008 C CA . ALA A 1 658 ? 17.174 3.844 -10.413 1.00 77.88 658 ALA A CA 1
ATOM 5009 C C . ALA A 1 658 ? 17.013 2.646 -11.358 1.00 77.88 658 ALA A C 1
ATOM 5011 O O . ALA A 1 658 ? 15.898 2.306 -11.755 1.00 77.88 658 ALA A O 1
ATOM 5012 N N . ILE A 1 659 ? 18.117 1.960 -11.655 1.00 80.31 659 ILE A N 1
ATOM 5013 C CA . ILE A 1 659 ? 18.125 0.751 -12.478 1.00 80.31 659 ILE A CA 1
ATOM 5014 C C . ILE A 1 659 ? 17.398 -0.391 -11.757 1.00 80.31 659 ILE A C 1
ATOM 5016 O O . ILE A 1 659 ? 16.510 -1.025 -12.325 1.00 80.31 659 ILE A O 1
ATOM 5020 N N . SER A 1 660 ? 17.710 -0.628 -10.479 1.00 82.56 660 SER A N 1
ATOM 5021 C CA . SER A 1 660 ? 17.080 -1.702 -9.696 1.00 82.56 660 SER A CA 1
ATOM 5022 C C . SER A 1 660 ? 15.576 -1.498 -9.472 1.00 82.56 660 SER A C 1
ATOM 5024 O O . SER A 1 660 ? 14.830 -2.483 -9.470 1.00 82.56 660 SER A O 1
ATOM 5026 N N . CYS A 1 661 ? 15.128 -0.245 -9.345 1.00 76.12 661 CYS A N 1
ATOM 5027 C CA . CYS A 1 661 ? 13.723 0.129 -9.151 1.00 76.12 661 CYS A CA 1
ATOM 5028 C C . CYS A 1 661 ? 12.912 0.243 -10.452 1.00 76.12 661 CYS A C 1
ATOM 5030 O O . CYS A 1 661 ? 11.725 0.553 -10.387 1.00 76.12 661 CYS A O 1
ATOM 5032 N N . ASP A 1 662 ? 13.532 -0.048 -11.596 1.00 81.56 662 ASP A N 1
ATOM 5033 C CA . ASP A 1 662 ? 12.945 0.018 -12.935 1.00 81.56 662 ASP A CA 1
ATOM 5034 C C . ASP A 1 662 ? 12.481 1.420 -13.382 1.00 81.56 662 ASP A C 1
ATOM 5036 O O . ASP A 1 662 ? 11.385 1.604 -13.906 1.00 81.56 662 ASP A O 1
ATOM 5040 N N . MET A 1 663 ? 13.321 2.436 -13.150 1.00 80.56 663 MET A N 1
ATOM 5041 C CA . MET A 1 663 ? 13.030 3.846 -13.447 1.00 80.56 663 MET A CA 1
ATOM 5042 C C . MET A 1 663 ? 13.940 4.394 -14.566 1.00 80.56 663 MET A C 1
ATOM 5044 O O . MET A 1 663 ? 14.828 5.210 -14.294 1.00 80.56 663 MET A O 1
ATOM 5048 N N . PRO A 1 664 ? 13.740 3.994 -15.840 1.00 76.25 664 PRO A N 1
ATOM 5049 C CA . PRO A 1 664 ? 14.663 4.327 -16.926 1.00 76.25 664 PRO A CA 1
ATOM 5050 C C . PRO A 1 664 ? 14.719 5.830 -17.224 1.00 76.25 664 PRO A C 1
ATOM 5052 O O . PRO A 1 664 ? 15.796 6.345 -17.494 1.00 76.25 664 PRO A O 1
ATOM 5055 N N . ALA A 1 665 ? 13.601 6.559 -17.121 1.00 81.44 665 ALA A N 1
ATOM 5056 C CA . ALA A 1 665 ? 13.575 8.008 -17.356 1.00 81.44 665 ALA A CA 1
ATOM 5057 C C . ALA A 1 665 ? 14.452 8.778 -16.352 1.00 81.44 665 ALA A C 1
ATOM 5059 O O . ALA A 1 665 ? 15.228 9.645 -16.742 1.00 81.44 665 ALA A O 1
ATOM 5060 N N . VAL A 1 666 ? 14.385 8.398 -15.072 1.00 79.12 666 VAL A N 1
ATOM 5061 C CA . VAL A 1 666 ? 15.198 8.997 -14.004 1.00 79.12 666 VAL A CA 1
ATOM 5062 C C . VAL A 1 666 ? 16.667 8.604 -14.158 1.00 79.12 666 VAL A C 1
ATOM 5064 O O . VAL A 1 666 ? 17.546 9.448 -14.018 1.00 79.12 666 VAL A O 1
ATOM 5067 N N . ALA A 1 667 ? 16.952 7.341 -14.492 1.00 76.44 667 ALA A N 1
ATOM 5068 C CA . ALA A 1 667 ? 18.317 6.885 -14.751 1.00 76.44 667 ALA A CA 1
ATOM 5069 C C . ALA A 1 667 ? 18.961 7.641 -15.928 1.00 76.44 667 ALA A C 1
ATOM 5071 O O . ALA A 1 667 ? 20.117 8.047 -15.841 1.00 76.44 667 ALA A O 1
ATOM 5072 N N . LEU A 1 668 ? 18.206 7.879 -17.005 1.00 75.38 668 LEU A N 1
ATOM 5073 C CA . LEU A 1 668 ? 18.656 8.676 -18.148 1.00 75.38 668 LEU A CA 1
ATOM 5074 C C . LEU A 1 668 ? 18.930 10.126 -17.754 1.00 75.38 668 LEU A C 1
ATOM 5076 O O . LEU A 1 668 ? 19.967 10.669 -18.119 1.00 75.38 668 LEU A O 1
ATOM 5080 N N . GLU A 1 669 ? 18.035 10.745 -16.988 1.00 78.00 669 GLU A N 1
ATOM 5081 C CA . GLU A 1 669 ? 18.209 12.124 -16.538 1.00 78.00 669 GLU A CA 1
ATOM 5082 C C . GLU A 1 669 ? 19.451 12.280 -15.644 1.00 78.00 669 GLU A C 1
ATOM 5084 O O . GLU A 1 669 ? 20.236 13.215 -15.822 1.00 78.00 669 GLU A O 1
ATOM 5089 N N . LEU A 1 670 ? 19.678 11.320 -14.741 1.00 77.75 670 LEU A N 1
ATOM 5090 C CA . LEU A 1 670 ? 20.877 11.263 -13.905 1.00 77.75 670 LEU A CA 1
ATOM 5091 C C . LEU A 1 670 ? 22.156 11.073 -14.732 1.00 77.75 670 LEU A C 1
ATOM 5093 O O . LEU A 1 670 ? 23.164 11.697 -14.412 1.00 77.75 670 LEU A O 1
ATOM 5097 N N . LEU A 1 671 ? 22.128 10.269 -15.801 1.00 72.06 671 LEU A N 1
ATOM 5098 C CA . LEU A 1 671 ? 23.276 10.083 -16.700 1.00 72.06 671 LEU A CA 1
ATOM 5099 C C . LEU A 1 671 ? 23.579 11.327 -17.532 1.00 72.06 671 LEU A C 1
ATOM 5101 O O . LEU A 1 671 ? 24.737 11.722 -17.645 1.00 72.06 671 LEU A O 1
ATOM 5105 N N . VAL A 1 672 ? 22.547 11.963 -18.088 1.00 79.88 672 VAL A N 1
ATOM 5106 C CA . VAL A 1 672 ? 22.698 13.169 -18.914 1.00 79.88 672 VAL A CA 1
ATOM 5107 C C . VAL A 1 672 ? 23.245 14.330 -18.085 1.00 79.88 672 VAL A C 1
ATOM 5109 O O . VAL A 1 672 ? 24.075 15.096 -18.569 1.00 79.88 672 VAL A O 1
ATOM 5112 N N . ARG A 1 673 ? 22.800 14.463 -16.831 1.00 77.25 673 ARG A N 1
ATOM 5113 C CA . ARG A 1 673 ? 23.208 15.565 -15.952 1.00 77.25 673 ARG A CA 1
ATOM 5114 C C . ARG A 1 673 ? 24.483 15.285 -15.151 1.00 77.25 673 ARG A C 1
ATOM 5116 O O . ARG A 1 673 ? 25.252 16.209 -14.908 1.00 77.25 673 ARG A O 1
ATOM 5123 N N . GLY A 1 674 ? 24.693 14.044 -14.720 1.00 69.12 674 GLY A N 1
ATOM 5124 C CA . GLY A 1 674 ? 25.789 13.643 -13.833 1.00 69.12 674 GLY A CA 1
ATOM 5125 C C . GLY A 1 674 ? 27.005 13.034 -14.528 1.00 69.12 674 GLY A C 1
ATOM 5126 O O . GLY A 1 674 ? 28.026 12.827 -13.874 1.00 69.12 674 GLY A O 1
ATOM 5127 N N . GLY A 1 675 ? 26.912 12.744 -15.829 1.00 72.69 675 GLY A N 1
ATOM 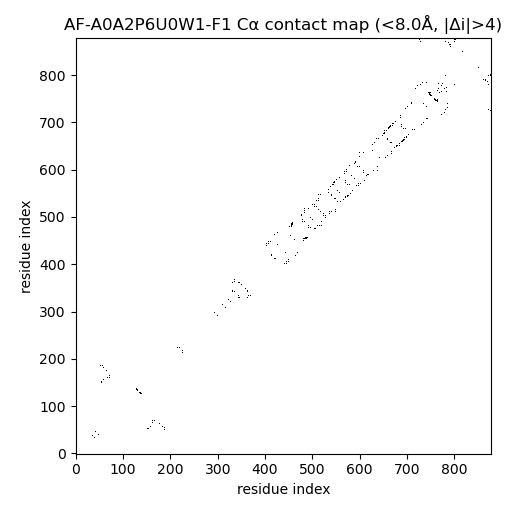5128 C CA . GLY A 1 675 ? 27.938 12.005 -16.557 1.00 72.69 675 GLY A CA 1
ATOM 5129 C C . GLY A 1 675 ? 28.004 10.525 -16.161 1.00 72.69 675 GLY A C 1
ATOM 5130 O O . GLY A 1 675 ? 27.295 10.051 -15.270 1.00 72.69 675 GLY A O 1
ATOM 5131 N N . VAL A 1 676 ? 28.860 9.770 -16.854 1.00 69.81 676 VAL A N 1
ATOM 5132 C CA . VAL A 1 676 ? 29.039 8.335 -16.597 1.00 69.81 676 VAL A CA 1
ATOM 5133 C C . VAL A 1 676 ? 29.979 8.131 -15.397 1.00 69.81 676 VAL A C 1
ATOM 5135 O O . VAL A 1 676 ? 31.126 8.579 -15.449 1.00 69.81 676 VAL A O 1
ATOM 5138 N N . PRO A 1 677 ? 29.534 7.467 -14.312 1.00 74.62 677 PRO A N 1
ATOM 5139 C CA . PRO A 1 677 ? 30.370 7.232 -13.136 1.00 74.62 677 PRO A CA 1
ATOM 5140 C C . PRO A 1 677 ? 31.456 6.167 -13.400 1.00 74.62 677 PRO A C 1
ATOM 5142 O O . PRO A 1 677 ? 31.274 5.298 -14.251 1.00 74.62 677 PRO A O 1
ATOM 5145 N N . PRO A 1 678 ? 32.556 6.135 -12.619 1.00 65.88 678 PRO A N 1
ATOM 5146 C CA . PRO A 1 678 ? 33.640 5.155 -12.789 1.00 65.88 678 PRO A CA 1
ATOM 5147 C C . PRO A 1 678 ? 33.213 3.695 -12.537 1.00 65.88 678 PRO A C 1
ATOM 5149 O O . PRO A 1 678 ? 33.874 2.773 -13.001 1.00 65.88 678 PRO A O 1
ATOM 5152 N N . ALA A 1 679 ? 32.088 3.466 -11.848 1.00 71.12 679 ALA A N 1
ATOM 5153 C CA . ALA A 1 679 ? 31.495 2.144 -11.614 1.00 71.12 679 ALA A CA 1
ATOM 5154 C C . ALA A 1 679 ? 30.503 1.709 -12.718 1.00 71.12 679 ALA A C 1
ATOM 5156 O O . ALA A 1 679 ? 29.589 0.921 -12.469 1.00 71.12 679 ALA A O 1
ATOM 5157 N N . ALA A 1 680 ? 30.635 2.237 -13.938 1.00 70.06 680 ALA A N 1
ATOM 5158 C CA . ALA A 1 680 ? 29.652 2.031 -14.999 1.00 70.06 680 ALA A CA 1
ATOM 5159 C C . ALA A 1 680 ? 29.509 0.572 -15.477 1.00 70.06 680 ALA A C 1
ATOM 5161 O O . ALA A 1 680 ? 28.477 0.242 -16.053 1.00 70.06 680 ALA A O 1
ATOM 5162 N N . GLN A 1 681 ? 30.463 -0.317 -15.175 1.00 73.75 681 GLN A N 1
ATOM 5163 C CA . GLN A 1 681 ? 30.367 -1.745 -15.508 1.00 73.75 681 GLN A CA 1
ATOM 5164 C C . GLN A 1 681 ? 29.256 -2.450 -14.713 1.00 73.75 681 GLN A C 1
ATOM 5166 O O . GLN A 1 681 ? 28.346 -3.018 -15.309 1.00 73.75 681 GLN A O 1
ATOM 5171 N N . GLN A 1 682 ? 29.244 -2.305 -13.384 1.00 80.12 682 GLN A N 1
ATOM 5172 C CA . GLN A 1 682 ? 28.197 -2.882 -12.524 1.00 80.12 682 GLN A CA 1
ATOM 5173 C C . GLN A 1 682 ? 26.806 -2.315 -12.855 1.00 80.12 682 GLN A C 1
ATOM 5175 O O . GLN A 1 682 ? 25.788 -2.998 -12.753 1.00 80.12 682 GLN A O 1
ATOM 5180 N N . LEU A 1 683 ? 26.758 -1.049 -13.277 1.00 79.25 683 LEU A N 1
ATOM 5181 C CA . LEU A 1 683 ? 25.526 -0.379 -13.690 1.00 79.25 683 LEU A CA 1
ATOM 5182 C C . LEU A 1 683 ? 25.042 -0.880 -15.055 1.00 79.25 683 LEU A C 1
ATOM 5184 O O . LEU A 1 683 ? 23.842 -1.075 -15.236 1.00 79.25 683 LEU A O 1
ATOM 5188 N N . LEU A 1 684 ? 25.959 -1.135 -15.990 1.00 80.12 684 LEU A N 1
ATOM 5189 C CA . LEU A 1 684 ? 25.652 -1.745 -17.280 1.00 80.12 684 LEU A CA 1
ATOM 5190 C C . LEU A 1 684 ? 25.097 -3.162 -17.092 1.00 80.12 684 LEU A C 1
ATOM 5192 O O . LEU A 1 684 ? 24.065 -3.482 -17.674 1.00 80.12 684 LEU A O 1
ATOM 5196 N N . GLU A 1 685 ? 25.715 -3.978 -16.235 1.00 78.75 685 GLU A N 1
ATOM 5197 C CA . GLU A 1 685 ? 25.212 -5.312 -15.888 1.00 78.75 685 GLU A CA 1
ATOM 5198 C C . GLU A 1 685 ? 23.799 -5.253 -15.303 1.00 78.75 685 GLU A C 1
ATOM 5200 O O . GLU A 1 685 ? 22.909 -5.975 -15.754 1.00 78.75 685 GLU A O 1
ATOM 5205 N N . ALA A 1 686 ? 23.558 -4.350 -14.348 1.00 80.19 686 ALA A N 1
ATOM 5206 C CA . ALA A 1 686 ? 22.242 -4.169 -13.747 1.00 80.19 686 ALA A CA 1
ATOM 5207 C C . ALA A 1 686 ? 21.193 -3.674 -14.764 1.00 80.19 686 ALA A C 1
ATOM 5209 O O . ALA A 1 686 ? 20.051 -4.137 -14.749 1.00 80.19 686 ALA A O 1
ATOM 5210 N N . ALA A 1 687 ? 21.564 -2.761 -15.670 1.00 82.38 687 ALA A N 1
ATOM 5211 C CA . ALA A 1 687 ? 20.665 -2.225 -16.695 1.00 82.38 687 ALA A CA 1
ATOM 5212 C C . ALA A 1 687 ? 20.320 -3.285 -17.744 1.00 82.38 687 ALA A C 1
ATOM 5214 O O . ALA A 1 687 ? 19.158 -3.417 -18.140 1.00 82.38 687 ALA A O 1
ATOM 5215 N N . ILE A 1 688 ? 21.311 -4.093 -18.136 1.00 80.56 688 ILE A N 1
ATOM 5216 C CA . ILE A 1 688 ? 21.101 -5.265 -18.978 1.00 80.56 688 ILE A CA 1
ATOM 5217 C C . ILE A 1 688 ? 20.167 -6.224 -18.243 1.00 80.56 688 ILE A C 1
ATOM 5219 O O . ILE A 1 688 ? 19.155 -6.599 -18.832 1.00 80.56 688 ILE A O 1
ATOM 5223 N N . ALA A 1 689 ? 20.437 -6.580 -16.975 1.00 81.19 689 ALA A N 1
ATOM 5224 C CA . ALA A 1 689 ? 19.618 -7.464 -16.121 1.00 81.19 689 ALA A CA 1
ATOM 5225 C C . ALA A 1 689 ? 18.129 -7.077 -16.071 1.00 81.19 689 ALA A C 1
ATOM 5227 O O . ALA A 1 689 ? 17.270 -7.947 -15.934 1.00 81.19 689 ALA A O 1
ATOM 5228 N N . LYS A 1 690 ? 17.824 -5.782 -16.208 1.00 82.56 690 LYS A N 1
ATOM 5229 C CA . LYS A 1 690 ? 16.470 -5.212 -16.157 1.00 82.56 690 LYS A CA 1
ATOM 5230 C C . LYS A 1 690 ? 15.861 -4.870 -17.523 1.00 82.56 690 LYS A C 1
ATOM 5232 O O . LYS A 1 690 ? 14.784 -4.290 -17.562 1.00 82.56 690 LYS A O 1
ATOM 5237 N N . ASP A 1 691 ? 16.508 -5.235 -18.632 1.00 83.31 691 ASP A N 1
ATOM 5238 C CA . ASP A 1 691 ? 16.044 -4.961 -20.006 1.00 83.31 691 ASP A CA 1
ATOM 5239 C C . ASP A 1 691 ? 15.910 -3.455 -20.348 1.00 83.31 691 ASP A C 1
ATOM 5241 O O . ASP A 1 691 ? 15.101 -3.058 -21.191 1.00 83.31 691 ASP A O 1
ATOM 5245 N N . GLN A 1 692 ? 16.718 -2.584 -19.732 1.00 84.38 692 GLN A N 1
ATOM 5246 C CA . GLN A 1 692 ? 16.625 -1.127 -19.906 1.00 84.38 692 GLN A CA 1
ATOM 5247 C C . GLN A 1 692 ? 17.477 -0.613 -21.077 1.00 84.38 692 GLN A C 1
ATOM 5249 O O . GLN A 1 692 ? 18.517 0.020 -20.887 1.00 84.38 692 GLN A O 1
ATOM 5254 N N . CYS A 1 693 ? 17.026 -0.845 -22.314 1.00 81.81 693 CYS A N 1
ATOM 5255 C CA . CYS A 1 693 ? 17.803 -0.522 -23.520 1.00 81.81 693 CYS A CA 1
ATOM 5256 C C . CYS A 1 693 ? 18.256 0.944 -23.623 1.00 81.81 693 CYS A C 1
ATOM 5258 O O . CYS A 1 693 ? 19.398 1.205 -23.994 1.00 81.81 693 CYS A O 1
ATOM 5260 N N . ALA A 1 694 ? 17.390 1.906 -23.296 1.00 82.38 694 ALA A N 1
ATOM 5261 C CA . ALA A 1 694 ? 17.739 3.322 -23.411 1.00 82.38 694 ALA A CA 1
ATOM 5262 C C . ALA A 1 694 ? 18.889 3.707 -22.462 1.00 82.38 694 ALA A C 1
ATOM 5264 O O . ALA A 1 694 ? 19.797 4.442 -22.848 1.00 82.38 694 ALA A O 1
ATOM 5265 N N . VAL A 1 695 ? 18.880 3.163 -21.239 1.00 82.38 695 VAL A N 1
ATOM 5266 C CA . VAL A 1 695 ? 19.938 3.381 -20.238 1.00 82.38 695 VAL A CA 1
ATOM 5267 C C . VAL A 1 695 ? 21.247 2.760 -20.718 1.00 82.38 695 VAL A C 1
ATOM 5269 O O . VAL A 1 695 ? 22.288 3.408 -20.657 1.00 82.38 695 VAL A O 1
ATOM 5272 N N . VAL A 1 696 ? 21.186 1.543 -21.271 1.00 82.50 696 VAL A N 1
ATOM 5273 C CA . VAL A 1 696 ? 22.348 0.872 -21.869 1.00 82.50 696 VAL A CA 1
ATOM 5274 C C . VAL A 1 696 ? 22.947 1.718 -22.995 1.00 82.50 696 VAL A C 1
ATOM 5276 O O . VAL A 1 696 ? 24.142 1.980 -22.978 1.00 82.50 696 VAL A O 1
ATOM 5279 N N . GLN A 1 697 ? 22.141 2.212 -23.937 1.00 83.19 697 GLN A N 1
ATOM 5280 C CA . GLN A 1 697 ? 22.635 3.040 -25.045 1.00 83.19 697 GLN A CA 1
ATOM 5281 C C . GLN A 1 697 ? 23.358 4.305 -24.561 1.00 83.19 697 GLN A C 1
ATOM 5283 O O . GLN A 1 697 ? 24.429 4.622 -25.076 1.00 83.19 697 GLN A O 1
ATOM 5288 N N . GLN A 1 698 ? 22.819 4.995 -23.551 1.00 82.00 698 GLN A N 1
ATOM 5289 C CA . GLN A 1 698 ? 23.467 6.181 -22.979 1.00 82.00 698 GLN A CA 1
ATOM 5290 C C . GLN A 1 698 ? 24.752 5.845 -22.212 1.00 82.00 698 GLN A C 1
ATOM 5292 O O . GLN A 1 698 ? 25.744 6.560 -22.343 1.00 82.00 698 GLN A O 1
ATOM 5297 N N . LEU A 1 699 ? 24.776 4.740 -21.458 1.00 81.50 699 LEU A N 1
ATOM 5298 C CA . LEU A 1 699 ? 25.992 4.272 -20.783 1.00 81.50 699 LEU A CA 1
ATOM 5299 C C . LEU A 1 699 ? 27.107 3.949 -21.785 1.00 81.50 699 LEU A C 1
ATOM 5301 O O . LEU A 1 699 ? 28.263 4.296 -21.550 1.00 81.50 699 LEU A O 1
ATOM 5305 N N . LEU A 1 700 ? 26.764 3.323 -22.915 1.00 79.62 700 LEU A N 1
ATOM 5306 C CA . LEU A 1 700 ? 27.727 2.986 -23.964 1.00 79.62 700 LEU A CA 1
ATOM 5307 C C . LEU A 1 700 ? 28.218 4.226 -24.723 1.00 79.62 700 LEU A C 1
ATOM 5309 O O . LEU A 1 700 ? 29.401 4.308 -25.047 1.00 79.62 700 LEU A O 1
ATOM 5313 N N . ALA A 1 701 ? 27.345 5.210 -24.956 1.00 81.12 701 ALA A N 1
ATOM 5314 C CA . ALA A 1 701 ? 27.715 6.478 -25.587 1.00 81.12 701 ALA A CA 1
ATOM 5315 C C . ALA A 1 701 ? 28.733 7.285 -24.757 1.00 81.12 701 ALA A C 1
ATOM 5317 O O . ALA A 1 701 ? 29.520 8.040 -25.324 1.00 81.12 701 ALA A O 1
ATOM 5318 N N . GLY A 1 702 ? 28.762 7.096 -23.431 1.00 71.88 702 GLY A N 1
ATOM 5319 C CA . GLY A 1 702 ? 29.731 7.733 -22.531 1.00 71.88 702 GLY A CA 1
ATOM 5320 C C . GLY A 1 702 ? 31.165 7.183 -22.588 1.00 71.88 702 GLY A C 1
ATOM 5321 O O . GLY A 1 702 ? 32.048 7.749 -21.950 1.00 71.88 702 GLY A O 1
ATOM 5322 N N . GLY A 1 703 ? 31.423 6.129 -23.373 1.00 62.88 703 GLY A N 1
ATOM 5323 C CA . GLY A 1 703 ? 32.731 5.910 -24.004 1.00 62.88 703 GLY A CA 1
ATOM 5324 C C . GLY A 1 703 ? 33.876 5.286 -23.190 1.00 62.88 703 GLY A C 1
ATOM 5325 O O . GLY A 1 703 ? 35.013 5.381 -23.641 1.00 62.88 703 GLY A O 1
ATOM 5326 N N . THR A 1 704 ? 33.654 4.642 -22.038 1.00 53.16 704 THR A N 1
ATOM 5327 C CA . THR A 1 704 ? 34.778 4.147 -21.196 1.00 53.16 704 THR A CA 1
ATOM 5328 C C . THR A 1 704 ? 34.677 2.707 -20.696 1.00 53.16 704 THR A C 1
ATOM 5330 O O . THR A 1 704 ? 35.453 2.305 -19.830 1.00 53.16 704 THR A O 1
ATOM 5333 N N . LEU A 1 705 ? 33.768 1.893 -21.230 1.00 57.81 705 LEU A N 1
ATOM 5334 C CA . LEU A 1 705 ? 33.618 0.516 -20.766 1.00 57.81 705 LEU A CA 1
ATOM 5335 C C . LEU A 1 705 ? 34.348 -0.459 -21.694 1.00 57.81 705 LEU A C 1
ATOM 5337 O O . LEU A 1 705 ? 34.186 -0.441 -22.904 1.00 57.81 705 LEU A O 1
ATOM 5341 N N . ALA A 1 706 ? 35.171 -1.325 -21.117 1.00 56.03 706 ALA A N 1
ATOM 5342 C CA . ALA A 1 706 ? 35.575 -2.579 -21.734 1.00 56.03 706 ALA A CA 1
ATOM 5343 C C . ALA A 1 706 ? 34.935 -3.683 -20.877 1.00 56.03 706 ALA A C 1
ATOM 5345 O O . ALA A 1 706 ? 35.576 -4.175 -19.952 1.00 56.03 706 ALA A O 1
ATOM 5346 N N . PRO A 1 707 ? 33.647 -4.016 -21.081 1.00 56.16 707 PRO A N 1
ATOM 5347 C CA . PRO A 1 707 ? 33.029 -5.126 -20.394 1.00 56.16 707 PRO A CA 1
ATOM 5348 C C . PRO A 1 707 ? 33.750 -6.407 -20.812 1.00 56.16 707 PRO A C 1
ATOM 5350 O O . PRO A 1 707 ? 34.041 -6.631 -21.993 1.00 56.16 707 PRO A O 1
ATOM 5353 N N . GLY A 1 708 ? 34.022 -7.271 -19.839 1.00 59.81 708 GLY A N 1
ATOM 5354 C CA . GLY A 1 708 ? 34.410 -8.637 -20.141 1.00 59.81 708 GLY A CA 1
ATOM 5355 C C . GLY A 1 708 ? 33.249 -9.314 -20.867 1.00 59.81 708 GLY A C 1
ATOM 5356 O O . GLY A 1 708 ? 32.155 -9.424 -20.320 1.00 59.81 708 GLY A O 1
ATOM 5357 N N . ALA A 1 709 ? 33.468 -9.799 -22.092 1.00 56.53 709 ALA A N 1
ATOM 5358 C CA . ALA A 1 709 ? 32.439 -10.485 -22.884 1.00 56.53 709 ALA A CA 1
ATOM 5359 C C . ALA A 1 709 ? 31.783 -11.687 -22.153 1.00 56.53 709 ALA A C 1
ATOM 5361 O O . ALA A 1 709 ? 30.680 -12.103 -22.511 1.00 56.53 709 ALA A O 1
ATOM 5362 N N . ALA A 1 710 ? 32.412 -12.192 -21.086 1.00 59.41 710 ALA A N 1
ATOM 5363 C CA . ALA A 1 710 ? 31.895 -13.241 -20.212 1.00 59.41 710 ALA A CA 1
ATOM 5364 C C . ALA A 1 710 ? 30.636 -12.830 -19.417 1.00 59.41 710 ALA A C 1
ATOM 5366 O O . ALA A 1 710 ? 29.704 -13.624 -19.301 1.00 59.41 710 ALA A O 1
ATOM 5367 N N . GLU A 1 711 ? 30.565 -11.595 -18.912 1.00 60.56 711 GLU A N 1
ATOM 5368 C CA . GLU A 1 711 ? 29.433 -11.116 -18.093 1.00 60.56 711 GLU A CA 1
ATOM 5369 C C . GLU A 1 711 ? 28.179 -10.892 -18.946 1.00 60.56 711 GLU A C 1
ATOM 5371 O O . GLU A 1 711 ? 27.057 -11.198 -18.539 1.00 60.56 711 GLU A O 1
ATOM 5376 N N . LEU A 1 712 ? 28.379 -10.454 -20.190 1.00 63.19 712 LEU A N 1
ATOM 5377 C CA . LEU A 1 712 ? 27.326 -10.295 -21.190 1.00 63.19 712 LEU A CA 1
ATOM 5378 C C . LEU A 1 712 ? 26.706 -11.647 -21.568 1.00 63.19 712 LEU A C 1
ATOM 5380 O O . LEU A 1 712 ? 25.485 -11.760 -21.663 1.00 63.19 712 LEU A O 1
ATOM 5384 N N . CYS A 1 713 ? 27.529 -12.690 -21.713 1.00 62.59 713 CYS A N 1
ATOM 5385 C CA . CYS A 1 713 ? 27.046 -14.048 -21.966 1.00 62.59 713 CYS A CA 1
ATOM 5386 C C . CYS A 1 713 ? 26.276 -14.613 -20.761 1.00 62.59 713 CYS A C 1
ATOM 5388 O O . CYS A 1 713 ? 25.233 -15.240 -20.947 1.00 62.59 713 CYS A O 1
ATOM 5390 N N . ALA A 1 714 ? 26.730 -14.343 -19.532 1.00 64.62 714 ALA A N 1
ATOM 5391 C CA . ALA A 1 714 ? 26.029 -14.756 -18.315 1.00 64.62 714 ALA A CA 1
ATOM 5392 C C . ALA A 1 714 ? 24.645 -14.091 -18.189 1.00 64.62 714 ALA A C 1
ATOM 5394 O O . ALA A 1 714 ? 23.652 -14.768 -17.925 1.00 64.62 714 ALA A O 1
ATOM 5395 N N . ALA A 1 715 ? 24.548 -12.788 -18.477 1.00 64.00 715 ALA A N 1
ATOM 5396 C CA . ALA A 1 715 ? 23.290 -12.043 -18.410 1.00 64.00 715 ALA A CA 1
ATOM 5397 C C . ALA A 1 715 ? 22.233 -12.500 -19.437 1.00 64.00 715 ALA A C 1
ATOM 5399 O O . ALA A 1 715 ? 21.038 -12.266 -19.222 1.00 64.00 715 ALA A O 1
ATOM 5400 N N . ILE A 1 716 ? 22.669 -13.121 -20.542 1.00 67.12 716 ILE A N 1
ATOM 5401 C CA . ILE A 1 716 ? 21.813 -13.713 -21.582 1.00 67.12 716 ILE A CA 1
ATOM 5402 C C . ILE A 1 716 ? 21.417 -15.150 -21.214 1.00 67.12 716 ILE A C 1
ATOM 5404 O O . ILE A 1 716 ? 20.264 -15.526 -21.418 1.00 67.12 716 ILE A O 1
ATOM 5408 N N . ARG A 1 717 ? 22.349 -15.940 -20.662 1.00 67.31 717 ARG A N 1
ATOM 5409 C CA . ARG A 1 717 ? 22.158 -17.369 -20.361 1.00 67.31 717 ARG A CA 1
ATOM 5410 C C . ARG A 1 717 ? 21.052 -17.622 -19.331 1.00 67.31 717 ARG A C 1
ATOM 5412 O O . ARG A 1 717 ? 20.285 -18.565 -19.492 1.00 67.31 717 ARG A O 1
ATOM 5419 N N . ASP A 1 718 ? 20.927 -16.765 -18.321 1.00 65.62 718 ASP A N 1
ATOM 5420 C CA . ASP A 1 718 ? 19.982 -16.968 -17.212 1.00 65.62 718 ASP A CA 1
ATOM 5421 C C . ASP A 1 718 ? 18.541 -16.496 -17.507 1.00 65.62 718 ASP A C 1
ATOM 5423 O O . ASP A 1 718 ? 17.701 -16.479 -16.603 1.00 65.62 718 ASP A O 1
ATOM 5427 N N . ARG A 1 719 ? 18.208 -16.106 -18.752 1.00 65.44 719 ARG A N 1
ATOM 5428 C CA . ARG A 1 719 ? 16.882 -15.543 -19.068 1.00 65.44 719 ARG A CA 1
ATOM 5429 C C . ARG A 1 719 ? 15.944 -16.471 -19.827 1.00 65.44 719 ARG A C 1
ATOM 5431 O O . ARG A 1 719 ? 16.353 -17.132 -20.779 1.00 65.44 719 ARG A O 1
ATOM 5438 N N . PRO A 1 720 ? 14.644 -16.454 -19.474 1.00 59.88 720 PRO A N 1
ATOM 5439 C CA . PRO A 1 720 ? 13.632 -17.168 -20.229 1.00 59.88 720 PRO A CA 1
ATOM 5440 C C . PRO A 1 720 ? 13.491 -16.581 -21.638 1.00 59.88 720 PRO A C 1
ATOM 5442 O O . PRO A 1 720 ? 13.579 -15.375 -21.860 1.00 59.88 720 PRO A O 1
ATOM 5445 N N . THR A 1 721 ? 13.196 -17.457 -22.591 1.00 59.66 721 THR A N 1
ATOM 5446 C CA . THR A 1 721 ? 13.094 -17.194 -24.034 1.00 59.66 721 THR A CA 1
ATOM 5447 C C . THR A 1 721 ? 12.047 -16.148 -24.451 1.00 59.66 721 THR A C 1
ATOM 5449 O O . THR A 1 721 ? 12.009 -15.736 -25.610 1.00 59.66 721 THR A O 1
ATOM 5452 N N . THR A 1 722 ? 11.199 -15.685 -23.531 1.00 54.66 722 THR A N 1
ATOM 5453 C CA . THR A 1 722 ? 10.130 -14.706 -23.777 1.00 54.66 722 THR A CA 1
ATOM 5454 C C . THR A 1 722 ? 10.616 -13.254 -23.887 1.00 54.66 722 THR A C 1
ATOM 5456 O O . THR A 1 722 ? 9.843 -12.396 -24.310 1.00 54.66 722 THR A O 1
ATOM 5459 N N . SER A 1 723 ? 11.884 -12.951 -23.581 1.00 67.81 723 SER A N 1
ATOM 5460 C CA . SER A 1 723 ? 12.454 -11.590 -23.642 1.00 67.81 723 SER A CA 1
ATOM 5461 C C . SER A 1 723 ? 13.237 -11.264 -24.924 1.00 67.81 723 SER A C 1
ATOM 5463 O O . SER A 1 723 ? 13.764 -10.156 -25.047 1.00 67.81 723 SER A O 1
ATOM 5465 N N . ALA A 1 724 ? 13.289 -12.167 -25.914 1.00 71.31 724 ALA A N 1
ATOM 5466 C CA . ALA A 1 724 ? 14.137 -12.003 -27.103 1.00 71.31 724 ALA A CA 1
ATOM 5467 C C . ALA A 1 724 ? 13.903 -10.681 -27.868 1.00 71.31 724 ALA A C 1
ATOM 5469 O O . ALA A 1 724 ? 14.852 -10.083 -28.370 1.00 71.31 724 ALA A O 1
ATOM 5470 N N . GLY A 1 725 ? 12.661 -10.179 -27.903 1.00 78.31 725 GLY A N 1
ATOM 5471 C CA . GLY A 1 725 ? 12.336 -8.884 -28.515 1.00 78.31 725 GLY A CA 1
ATOM 5472 C C . GLY A 1 725 ? 12.964 -7.679 -27.801 1.00 78.31 725 GLY A C 1
ATOM 5473 O O . GLY A 1 725 ? 13.387 -6.739 -28.463 1.00 78.31 725 GLY A O 1
ATOM 5474 N N . LYS A 1 726 ? 13.083 -7.719 -26.466 1.00 81.69 726 LYS A N 1
ATOM 5475 C CA . LYS A 1 726 ? 13.669 -6.634 -25.655 1.00 81.69 726 LYS A CA 1
ATOM 5476 C C . LYS A 1 726 ? 15.198 -6.670 -25.633 1.00 81.69 726 LYS A C 1
ATOM 5478 O O . LYS A 1 726 ? 15.838 -5.626 -25.544 1.00 81.69 726 LYS A O 1
ATOM 5483 N N . LEU A 1 727 ? 15.779 -7.863 -25.755 1.00 81.88 727 LEU A N 1
ATOM 5484 C CA . LEU A 1 727 ? 17.230 -8.060 -25.791 1.00 81.88 727 LEU A CA 1
ATOM 5485 C C . LEU A 1 727 ? 17.856 -7.667 -27.137 1.00 81.88 727 LEU A C 1
ATOM 5487 O O . LEU A 1 727 ? 19.026 -7.293 -27.172 1.00 81.88 727 LEU A O 1
ATOM 5491 N N . LEU A 1 728 ? 17.096 -7.718 -28.237 1.00 85.81 728 LEU A N 1
ATOM 5492 C CA . LEU A 1 728 ? 17.577 -7.363 -29.578 1.00 85.81 728 LEU A CA 1
ATOM 5493 C C . LEU A 1 728 ? 18.152 -5.933 -29.657 1.00 85.81 728 LEU A C 1
ATOM 5495 O O . LEU A 1 728 ? 19.320 -5.803 -30.026 1.00 85.81 728 LEU A O 1
ATOM 5499 N N . PRO A 1 729 ? 17.416 -4.880 -29.242 1.00 85.56 729 PRO A N 1
ATOM 5500 C CA . PRO A 1 729 ? 17.946 -3.517 -29.177 1.00 85.56 729 PRO A CA 1
ATOM 5501 C C . PRO A 1 729 ? 19.230 -3.382 -28.345 1.00 85.56 729 PRO A C 1
ATOM 5503 O O . PRO A 1 729 ? 20.138 -2.632 -28.702 1.00 85.56 729 PRO A O 1
ATOM 5506 N N . ILE A 1 730 ? 19.314 -4.123 -27.235 1.00 83.88 730 ILE A N 1
ATOM 5507 C CA . ILE A 1 730 ? 20.462 -4.099 -26.320 1.00 83.88 730 ILE A CA 1
ATOM 5508 C C . ILE A 1 730 ? 21.690 -4.707 -27.006 1.00 83.88 730 ILE A C 1
ATOM 5510 O O . ILE A 1 730 ? 22.763 -4.106 -26.991 1.00 83.88 730 ILE A O 1
ATOM 5514 N N . MET A 1 731 ? 21.531 -5.862 -27.657 1.00 81.94 731 MET A N 1
ATOM 5515 C CA . MET A 1 731 ? 22.608 -6.520 -28.404 1.00 81.94 731 MET A CA 1
ATOM 5516 C C . MET A 1 731 ? 23.113 -5.664 -29.566 1.00 81.94 731 MET A C 1
ATOM 5518 O O . MET A 1 731 ? 24.317 -5.568 -29.789 1.00 81.94 731 MET A O 1
ATOM 5522 N N . GLU A 1 732 ? 22.211 -5.006 -30.288 1.00 86.38 732 GLU A N 1
ATOM 5523 C CA . GLU A 1 732 ? 22.579 -4.123 -31.395 1.00 86.38 732 GLU A CA 1
ATOM 5524 C C . GLU A 1 732 ? 23.325 -2.880 -30.922 1.00 86.38 732 GLU A C 1
ATOM 5526 O O . GLU A 1 732 ? 24.295 -2.482 -31.567 1.00 86.38 732 GLU A O 1
ATOM 5531 N N . ALA A 1 733 ? 22.906 -2.301 -29.792 1.00 84.38 733 ALA A N 1
ATOM 5532 C CA . ALA A 1 733 ? 23.597 -1.185 -29.157 1.00 84.38 733 ALA A CA 1
ATOM 5533 C C . ALA A 1 733 ? 25.010 -1.581 -28.710 1.00 84.38 733 ALA A C 1
ATOM 5535 O O . ALA A 1 733 ? 25.969 -0.860 -28.981 1.00 84.38 733 ALA A O 1
ATOM 5536 N N . LEU A 1 734 ? 25.155 -2.755 -28.090 1.00 82.81 734 LEU A N 1
ATOM 5537 C CA . LEU A 1 734 ? 26.454 -3.295 -27.690 1.00 82.81 734 LEU A CA 1
ATOM 5538 C C . LEU A 1 734 ? 27.363 -3.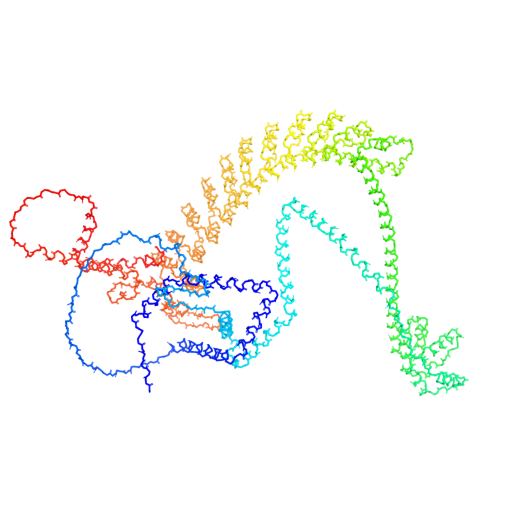521 -28.905 1.00 82.81 734 LEU A C 1
ATOM 5540 O O . LEU A 1 734 ? 28.514 -3.092 -28.932 1.00 82.81 734 LEU A O 1
ATOM 5544 N N . GLN A 1 735 ? 26.834 -4.120 -29.962 1.00 83.88 735 GLN A N 1
ATOM 5545 C CA . GLN A 1 735 ? 27.606 -4.344 -31.174 1.00 83.88 735 GLN A CA 1
ATOM 5546 C C . GLN A 1 735 ? 27.985 -3.039 -31.888 1.00 83.88 735 GLN A C 1
ATOM 5548 O O . GLN A 1 735 ? 29.092 -2.930 -32.414 1.00 83.88 735 GLN A O 1
ATOM 5553 N N . ALA A 1 736 ? 27.093 -2.043 -31.904 1.00 83.50 736 ALA A N 1
ATOM 5554 C CA . ALA A 1 736 ? 27.378 -0.714 -32.445 1.00 83.50 736 ALA A CA 1
ATOM 5555 C C . ALA A 1 736 ? 28.483 0.001 -31.653 1.00 83.50 736 ALA A C 1
ATOM 5557 O O . ALA A 1 736 ? 29.301 0.697 -32.246 1.00 83.50 736 ALA A O 1
ATOM 5558 N N . ALA A 1 737 ? 28.556 -0.236 -30.341 1.00 81.44 737 ALA A N 1
ATOM 5559 C CA . ALA A 1 737 ? 29.643 0.226 -29.483 1.00 81.44 737 ALA A CA 1
ATOM 5560 C C . ALA A 1 737 ? 30.954 -0.576 -29.652 1.00 81.44 737 ALA A C 1
ATOM 5562 O O . ALA A 1 737 ? 31.936 -0.298 -28.972 1.00 81.44 737 ALA A O 1
ATOM 5563 N N . GLY A 1 738 ? 30.996 -1.554 -30.565 1.00 82.44 738 GLY A N 1
ATOM 5564 C CA . GLY A 1 738 ? 32.193 -2.334 -30.882 1.00 82.44 738 GLY A CA 1
ATOM 5565 C C . GLY A 1 738 ? 32.353 -3.619 -30.070 1.00 82.44 738 GLY A C 1
ATOM 5566 O O . GLY A 1 738 ? 33.331 -4.338 -30.280 1.00 82.44 738 GLY A O 1
ATOM 5567 N N . TYR A 1 739 ? 31.403 -3.966 -29.195 1.00 79.19 739 TYR A N 1
ATOM 5568 C CA . TYR A 1 739 ? 31.461 -5.229 -28.463 1.00 79.19 739 TYR A CA 1
ATOM 5569 C C . TYR A 1 739 ? 31.110 -6.385 -29.390 1.00 79.19 739 TYR A C 1
ATOM 5571 O O . TYR A 1 739 ? 29.980 -6.520 -29.863 1.00 79.19 739 TYR A O 1
ATOM 5579 N N . ARG A 1 740 ? 32.098 -7.238 -29.653 1.00 74.88 740 ARG A N 1
ATOM 5580 C CA . ARG A 1 740 ? 31.904 -8.502 -30.359 1.00 74.88 740 ARG A CA 1
ATOM 5581 C C . ARG A 1 740 ? 32.175 -9.657 -29.399 1.00 74.88 740 ARG A C 1
ATOM 5583 O O . ARG A 1 740 ? 33.087 -9.539 -28.581 1.00 74.88 740 ARG A O 1
ATOM 5590 N N . PRO A 1 741 ? 31.417 -10.762 -29.492 1.00 72.75 741 PRO A N 1
ATOM 5591 C CA . PRO A 1 741 ? 31.764 -11.987 -28.787 1.00 72.75 741 PRO A CA 1
ATOM 5592 C C . PRO A 1 741 ? 33.204 -12.370 -29.135 1.00 72.75 741 PRO A C 1
ATOM 5594 O O . PRO A 1 741 ? 33.544 -12.534 -30.308 1.00 72.75 741 PRO A O 1
ATOM 5597 N N . THR A 1 742 ? 34.071 -12.429 -28.128 1.00 76.44 742 THR A N 1
ATOM 5598 C CA . THR A 1 742 ? 35.460 -12.844 -28.315 1.00 76.44 742 THR A CA 1
ATOM 5599 C C . THR A 1 742 ? 35.516 -14.359 -28.378 1.00 76.44 742 THR A C 1
ATOM 5601 O O . THR A 1 742 ? 34.974 -15.032 -27.502 1.00 76.44 742 THR A O 1
ATOM 5604 N N . VAL A 1 743 ? 36.197 -14.890 -29.391 1.00 80.75 743 VAL A N 1
ATOM 5605 C CA . VAL A 1 743 ? 36.593 -16.298 -29.395 1.00 80.75 743 VAL A CA 1
ATOM 5606 C C . VAL A 1 743 ? 37.725 -16.448 -28.391 1.00 80.75 743 VAL A C 1
ATOM 5608 O O . VAL A 1 743 ? 38.689 -15.684 -28.426 1.00 80.75 743 VAL A O 1
ATOM 5611 N N . TYR A 1 744 ? 37.579 -17.395 -27.476 1.00 82.00 744 TYR A N 1
ATOM 5612 C CA . TYR A 1 744 ? 38.543 -17.613 -26.414 1.00 82.00 744 TYR A CA 1
ATOM 5613 C C . TYR A 1 744 ? 39.455 -18.788 -26.753 1.00 82.00 744 TYR A C 1
ATOM 5615 O O . TYR A 1 744 ? 38.967 -19.856 -27.106 1.00 82.00 744 TYR A O 1
ATOM 5623 N N . ASP A 1 745 ? 40.766 -18.632 -26.585 1.00 89.31 745 ASP A N 1
ATOM 5624 C CA . ASP A 1 745 ? 41.722 -19.726 -26.772 1.00 89.31 745 ASP A CA 1
ATOM 5625 C C . ASP A 1 745 ? 42.105 -20.355 -25.421 1.00 89.31 745 ASP A C 1
ATOM 5627 O O . ASP A 1 745 ? 42.378 -19.657 -24.444 1.00 89.31 745 ASP A O 1
ATOM 5631 N N . ASN A 1 746 ? 42.160 -21.687 -25.377 1.00 89.25 746 ASN A N 1
ATOM 5632 C CA . ASN A 1 746 ? 42.579 -22.512 -24.236 1.00 89.25 746 ASN A CA 1
ATOM 5633 C C . ASN A 1 746 ? 41.806 -22.275 -22.924 1.00 89.25 746 ASN A C 1
ATOM 5635 O O . ASN A 1 746 ? 42.394 -22.326 -21.840 1.00 89.25 746 ASN A O 1
ATOM 5639 N N . VAL A 1 747 ? 40.492 -22.050 -23.000 1.00 88.94 747 VAL A N 1
ATOM 5640 C CA . VAL A 1 747 ? 39.653 -21.762 -21.825 1.00 88.94 747 VAL A CA 1
ATOM 5641 C C . VAL A 1 747 ? 39.031 -23.026 -21.236 1.00 88.94 747 VAL A C 1
ATOM 5643 O O . VAL A 1 747 ? 38.656 -23.959 -21.944 1.00 88.94 747 VAL A O 1
ATOM 5646 N N . LEU A 1 748 ? 38.930 -23.052 -19.906 1.00 89.00 748 LEU A N 1
ATOM 5647 C CA . LEU A 1 748 ? 38.171 -24.051 -19.161 1.00 89.00 748 LEU A CA 1
ATOM 5648 C C . LEU A 1 748 ? 36.691 -23.666 -19.177 1.00 89.00 748 LEU A C 1
ATOM 5650 O O . LEU A 1 748 ? 36.291 -22.680 -18.561 1.00 89.00 748 LEU A O 1
ATOM 5654 N N . VAL A 1 749 ? 35.884 -24.447 -19.885 1.00 86.06 749 VAL A N 1
ATOM 5655 C CA . VAL A 1 749 ? 34.449 -24.220 -20.042 1.00 86.06 749 VAL A CA 1
ATOM 5656 C C . VAL A 1 749 ? 33.689 -25.188 -19.147 1.00 86.06 749 VAL A C 1
ATOM 5658 O O . VAL A 1 749 ? 33.918 -26.397 -19.179 1.00 86.06 749 VAL A O 1
ATOM 5661 N N . GLN A 1 750 ? 32.762 -24.661 -18.350 1.00 86.00 750 GLN A N 1
ATOM 5662 C CA . GLN A 1 750 ? 31.837 -25.454 -17.547 1.00 86.00 750 GLN A CA 1
ATOM 5663 C C . GLN A 1 750 ? 30.401 -25.152 -17.997 1.00 86.00 750 GLN A C 1
ATOM 5665 O O . GLN A 1 750 ? 29.839 -24.111 -17.656 1.00 86.00 750 GLN A O 1
ATOM 5670 N N . ASN A 1 751 ? 29.820 -26.048 -18.801 1.00 77.12 751 ASN A N 1
ATOM 5671 C CA . ASN A 1 751 ? 28.498 -25.844 -19.414 1.00 77.12 751 ASN A CA 1
ATOM 5672 C C . ASN A 1 751 ? 27.346 -25.973 -18.402 1.00 77.12 751 ASN A C 1
ATOM 5674 O O . ASN A 1 751 ? 26.370 -25.231 -18.467 1.00 77.12 751 ASN A O 1
ATOM 5678 N N . HIS A 1 752 ? 27.478 -26.878 -17.429 1.00 77.25 752 HIS A N 1
ATOM 5679 C CA . HIS A 1 752 ? 26.518 -27.077 -16.342 1.00 77.25 752 HIS A CA 1
ATOM 5680 C C . HIS A 1 752 ? 27.246 -27.177 -15.004 1.00 77.25 752 HIS A C 1
ATOM 5682 O O . HIS A 1 752 ? 28.357 -27.702 -14.953 1.00 77.25 752 HIS A O 1
ATOM 5688 N N . ARG A 1 753 ? 26.598 -26.733 -13.915 1.00 78.06 753 ARG A N 1
ATOM 5689 C CA . ARG A 1 753 ? 27.157 -26.809 -12.548 1.00 78.06 753 ARG A CA 1
ATOM 5690 C C . ARG A 1 753 ? 27.611 -28.225 -12.163 1.00 78.06 753 ARG A C 1
ATOM 5692 O O . ARG A 1 753 ? 28.552 -28.355 -11.391 1.00 78.06 753 ARG A O 1
ATOM 5699 N N . ASP A 1 754 ? 26.995 -29.248 -12.755 1.00 83.75 754 ASP A N 1
ATOM 5700 C CA . ASP A 1 754 ? 27.266 -30.658 -12.458 1.00 83.75 754 ASP A CA 1
ATOM 5701 C C . ASP A 1 754 ? 28.300 -31.311 -13.395 1.00 83.75 754 ASP A C 1
ATOM 5703 O O . ASP A 1 754 ? 28.708 -32.448 -13.163 1.00 83.75 754 ASP A O 1
ATOM 5707 N N . GLN A 1 755 ? 28.741 -30.625 -14.457 1.00 84.62 755 GLN A N 1
ATOM 5708 C CA . GLN A 1 755 ? 29.774 -31.143 -15.361 1.00 84.62 755 GLN A CA 1
ATOM 5709 C C . GLN A 1 755 ? 31.160 -30.637 -14.939 1.00 84.62 755 GLN A C 1
ATOM 5711 O O . GLN A 1 755 ? 31.289 -29.469 -14.565 1.00 84.62 755 GLN A O 1
ATOM 5716 N N . PRO A 1 756 ? 32.209 -31.478 -14.989 1.00 89.12 756 PRO A N 1
ATOM 5717 C CA . PRO A 1 756 ? 33.573 -31.020 -14.757 1.00 89.12 756 PRO A CA 1
ATOM 5718 C C . PRO A 1 756 ? 33.985 -30.021 -15.847 1.00 89.12 756 PRO A C 1
ATOM 5720 O O . PRO A 1 756 ? 33.591 -30.161 -17.005 1.00 89.12 756 PRO A O 1
ATOM 5723 N N . ALA A 1 757 ? 34.782 -29.015 -15.481 1.00 91.56 757 ALA A N 1
ATOM 5724 C CA . ALA A 1 757 ? 35.281 -28.032 -16.437 1.00 91.56 757 ALA A CA 1
ATOM 5725 C C . ALA A 1 757 ? 36.148 -28.715 -17.510 1.00 91.56 757 ALA A C 1
ATOM 5727 O O . ALA A 1 757 ? 37.104 -29.424 -17.186 1.00 91.56 757 ALA A O 1
ATOM 5728 N N . GLN A 1 758 ? 35.818 -28.499 -18.782 1.00 92.00 758 GLN A N 1
ATOM 5729 C CA . GLN A 1 758 ? 36.543 -29.046 -19.925 1.00 92.00 758 GLN A CA 1
ATOM 5730 C C . GLN A 1 758 ? 37.430 -27.962 -20.535 1.00 92.00 758 GLN A C 1
ATOM 5732 O O . GLN A 1 758 ? 36.960 -26.869 -20.840 1.00 92.00 758 GLN A O 1
ATOM 5737 N N . GLN A 1 759 ? 38.716 -28.255 -20.737 1.00 93.38 759 GLN A N 1
ATOM 5738 C CA . GLN A 1 759 ? 39.603 -27.345 -21.458 1.00 93.38 759 GLN A CA 1
ATOM 5739 C C . GLN A 1 759 ? 39.313 -27.442 -22.954 1.00 93.38 759 GLN A C 1
ATOM 5741 O O . GLN A 1 759 ? 39.487 -28.503 -23.555 1.00 93.38 759 GLN A O 1
ATOM 5746 N N . VAL A 1 760 ? 38.875 -26.337 -23.549 1.00 91.31 760 VAL A N 1
ATOM 5747 C CA . VAL A 1 760 ? 38.616 -26.235 -24.982 1.00 91.31 760 VAL A CA 1
ATOM 5748 C C . VAL A 1 760 ? 39.712 -25.352 -25.591 1.00 91.31 760 VAL A C 1
ATOM 5750 O O . VAL A 1 760 ? 39.895 -24.215 -25.149 1.00 91.31 760 VAL A O 1
ATOM 5753 N N . PRO A 1 761 ? 40.484 -25.853 -26.576 1.00 88.88 761 PRO A N 1
ATOM 5754 C CA . PRO A 1 761 ? 41.621 -25.123 -27.142 1.00 88.88 761 PRO A CA 1
ATOM 5755 C C . PRO A 1 761 ? 41.195 -23.842 -27.861 1.00 88.88 761 PRO A C 1
ATOM 5757 O O . PRO A 1 761 ? 41.961 -22.887 -27.910 1.00 88.88 761 PRO A O 1
ATOM 5760 N N . ARG A 1 762 ? 39.968 -23.809 -28.382 1.00 90.62 762 ARG A N 1
ATOM 5761 C CA . ARG A 1 762 ? 39.338 -22.634 -28.971 1.00 90.62 762 ARG A CA 1
ATOM 5762 C C . ARG A 1 762 ? 37.839 -22.746 -28.748 1.00 90.62 762 ARG A C 1
ATOM 5764 O O . ARG A 1 762 ? 37.227 -23.633 -29.323 1.00 90.62 762 ARG A O 1
ATOM 5771 N N . PHE A 1 763 ? 37.291 -21.899 -27.891 1.00 85.44 763 PHE A N 1
ATOM 5772 C CA . PHE A 1 763 ? 35.881 -21.870 -27.538 1.00 85.44 763 PHE A CA 1
ATOM 5773 C C . PHE A 1 763 ? 35.239 -20.622 -28.130 1.00 85.44 763 PHE A C 1
ATOM 5775 O O . PHE A 1 763 ? 35.546 -19.493 -27.730 1.00 85.44 763 PHE A O 1
ATOM 5782 N N . ASP A 1 764 ? 34.345 -20.828 -29.091 1.00 83.38 764 ASP A N 1
ATOM 5783 C CA . ASP A 1 764 ? 33.419 -19.789 -29.518 1.00 83.38 764 ASP A CA 1
ATOM 5784 C C . ASP A 1 764 ? 32.129 -19.941 -28.698 1.00 83.38 764 ASP A C 1
ATOM 5786 O O . ASP A 1 764 ? 31.329 -20.837 -28.989 1.00 83.38 764 ASP A O 1
ATOM 5790 N N . PRO A 1 765 ? 31.895 -19.081 -27.686 1.00 75.75 765 PRO A N 1
ATOM 5791 C CA . PRO A 1 765 ? 30.724 -19.193 -26.823 1.00 75.75 765 PRO A CA 1
ATOM 5792 C C . PRO A 1 765 ? 29.421 -19.117 -27.612 1.00 75.75 765 PRO A C 1
ATOM 5794 O O . PRO A 1 765 ? 28.396 -19.590 -27.136 1.00 75.75 765 PRO A O 1
ATOM 5797 N N . VAL A 1 766 ? 29.437 -18.541 -28.814 1.00 71.88 766 VAL A N 1
ATOM 5798 C CA . VAL A 1 766 ? 28.231 -18.396 -29.614 1.00 71.88 766 VAL A CA 1
ATOM 5799 C C . VAL A 1 766 ? 28.044 -19.529 -30.617 1.00 71.88 766 VAL A C 1
ATOM 5801 O O . VAL A 1 766 ? 26.920 -19.793 -31.017 1.00 71.88 766 VAL A O 1
ATOM 5804 N N . ALA A 1 767 ? 29.088 -20.252 -31.012 1.00 76.50 767 ALA A N 1
ATOM 5805 C CA . ALA A 1 767 ? 28.912 -21.453 -31.832 1.00 76.50 767 ALA A CA 1
ATOM 5806 C C . ALA A 1 767 ? 28.712 -22.720 -30.983 1.00 76.50 767 ALA A C 1
ATOM 5808 O O . ALA A 1 767 ? 27.997 -23.632 -31.402 1.00 76.50 767 ALA A O 1
ATOM 5809 N N . GLU A 1 768 ? 29.336 -22.778 -29.805 1.00 80.25 768 GLU A N 1
ATOM 5810 C CA . GLU A 1 768 ? 29.550 -24.025 -29.064 1.00 80.25 768 GLU A CA 1
ATOM 5811 C C . GLU A 1 768 ? 28.734 -24.140 -27.767 1.00 80.25 768 GLU A C 1
ATOM 5813 O O . GLU A 1 768 ? 28.684 -25.229 -27.199 1.00 80.25 768 GLU A O 1
ATOM 5818 N N . ASP A 1 769 ? 28.059 -23.077 -27.303 1.00 78.56 769 ASP A N 1
ATOM 5819 C CA . ASP A 1 769 ? 27.206 -23.130 -26.104 1.00 78.56 769 ASP A CA 1
ATOM 5820 C C . ASP A 1 769 ? 25.768 -23.586 -26.444 1.00 78.56 769 ASP A C 1
ATOM 5822 O O . ASP A 1 769 ? 24.972 -22.804 -26.989 1.00 78.56 769 ASP A O 1
ATOM 5826 N N . PRO A 1 770 ? 25.374 -24.832 -26.104 1.00 75.19 770 PRO A N 1
ATOM 5827 C CA . PRO A 1 770 ? 24.025 -25.326 -26.369 1.00 75.19 770 PRO A CA 1
ATOM 5828 C C . PRO A 1 770 ? 22.948 -24.580 -25.563 1.00 75.19 770 PRO A C 1
ATOM 5830 O O . PRO A 1 770 ? 21.785 -24.574 -25.974 1.00 75.19 770 PRO A O 1
ATOM 5833 N N . GLY A 1 771 ? 23.316 -23.924 -24.454 1.00 71.81 771 GLY A N 1
ATOM 5834 C CA . GLY A 1 771 ? 22.397 -23.185 -23.588 1.00 71.81 771 GLY A CA 1
ATOM 5835 C C . GLY A 1 771 ? 21.827 -21.916 -24.225 1.00 71.81 771 GLY A C 1
ATOM 5836 O O . GLY A 1 771 ? 20.787 -21.424 -23.795 1.00 71.81 771 GLY A O 1
ATOM 5837 N N . LEU A 1 772 ? 22.451 -21.401 -25.291 1.00 68.88 772 LEU A N 1
ATOM 5838 C CA . LEU A 1 772 ? 21.982 -20.193 -25.975 1.00 68.88 772 LEU A CA 1
ATOM 5839 C C . LEU A 1 772 ? 20.825 -20.445 -26.960 1.00 68.88 772 LEU A C 1
ATOM 5841 O O . LEU A 1 772 ? 20.212 -19.481 -27.422 1.00 68.88 772 LEU A O 1
ATOM 5845 N N . HIS A 1 773 ? 20.495 -21.704 -27.289 1.00 75.12 773 HIS A N 1
ATOM 5846 C CA . HIS A 1 773 ? 19.368 -22.087 -28.166 1.00 75.12 773 HIS A CA 1
ATOM 5847 C C . HIS A 1 773 ? 19.254 -21.266 -29.472 1.00 75.12 773 HIS A C 1
ATOM 5849 O O . HIS A 1 773 ? 18.167 -20.876 -29.916 1.00 75.12 773 HIS A O 1
ATOM 5855 N N . LEU A 1 774 ? 20.390 -20.989 -30.114 1.00 71.94 774 LEU A N 1
ATOM 5856 C CA . LEU A 1 774 ? 20.490 -20.050 -31.241 1.00 71.94 774 LEU A CA 1
ATOM 5857 C C . LEU A 1 774 ? 19.785 -20.531 -32.516 1.00 71.94 774 LEU A C 1
ATOM 5859 O O . LEU A 1 774 ? 19.482 -19.731 -33.397 1.00 71.94 774 LEU A O 1
ATOM 5863 N N . GLN A 1 775 ? 19.506 -21.830 -32.637 1.00 72.19 775 GLN A N 1
ATOM 5864 C CA . GLN A 1 775 ? 18.837 -22.389 -33.815 1.00 72.19 775 GLN A CA 1
ATOM 5865 C C . GLN A 1 775 ? 17.310 -22.250 -33.768 1.00 72.19 775 GLN A C 1
ATOM 5867 O O . GLN A 1 775 ? 16.669 -22.229 -34.819 1.00 72.19 775 GLN A O 1
ATOM 5872 N N . THR A 1 776 ? 16.727 -22.133 -32.574 1.00 77.94 776 THR A N 1
ATOM 5873 C CA . THR A 1 776 ? 15.275 -22.116 -32.375 1.00 77.94 776 THR A CA 1
ATOM 5874 C C . THR A 1 776 ? 14.813 -20.725 -31.953 1.00 77.94 776 THR A C 1
ATOM 5876 O O . THR A 1 776 ? 14.427 -19.913 -32.794 1.00 77.94 776 THR A O 1
ATOM 5879 N N . THR A 1 777 ? 14.880 -20.427 -30.659 1.00 74.31 777 THR A N 1
ATOM 5880 C CA . THR A 1 777 ? 14.194 -19.284 -30.048 1.00 74.31 777 THR A CA 1
ATOM 5881 C C . THR A 1 777 ? 14.999 -17.993 -30.156 1.00 74.31 777 THR A C 1
ATOM 5883 O O . THR A 1 777 ? 14.428 -16.925 -30.361 1.00 74.31 777 THR A O 1
ATOM 5886 N N . ASN A 1 778 ? 16.331 -18.090 -30.126 1.00 77.56 778 ASN A N 1
ATOM 5887 C CA . ASN A 1 778 ? 17.238 -16.937 -30.141 1.00 77.56 778 ASN A CA 1
ATOM 5888 C C . ASN A 1 778 ? 17.875 -16.681 -31.518 1.00 77.56 778 ASN A C 1
ATOM 5890 O O . ASN A 1 778 ? 18.866 -15.961 -31.636 1.00 77.56 778 ASN A O 1
ATOM 5894 N N . ARG A 1 779 ? 17.287 -17.225 -32.592 1.00 85.50 779 ARG A N 1
ATOM 5895 C CA . ARG A 1 779 ? 17.811 -17.110 -33.963 1.00 85.50 779 ARG A CA 1
ATOM 5896 C C . ARG A 1 779 ? 18.035 -15.670 -34.426 1.00 85.50 779 ARG A C 1
ATOM 5898 O O . ARG A 1 779 ? 18.995 -15.396 -35.141 1.00 85.50 779 ARG A O 1
ATOM 5905 N N . PHE A 1 780 ? 17.151 -14.746 -34.058 1.00 85.25 780 PHE A N 1
ATOM 5906 C CA . PHE A 1 780 ? 17.285 -13.345 -34.468 1.00 85.25 780 PHE A CA 1
ATOM 5907 C C . PHE A 1 780 ? 18.321 -12.590 -33.633 1.00 85.25 780 PHE A C 1
ATOM 5909 O O . PHE A 1 780 ? 19.026 -11.754 -34.186 1.00 85.25 780 PHE A O 1
ATOM 5916 N N . LEU A 1 781 ? 18.473 -12.929 -32.347 1.00 81.50 781 LEU A N 1
ATOM 5917 C CA . LEU A 1 781 ? 19.565 -12.413 -31.513 1.00 81.50 781 LEU A CA 1
ATOM 5918 C C . LEU A 1 781 ? 20.917 -12.834 -32.093 1.00 81.50 781 LEU A C 1
ATOM 5920 O O . LEU A 1 781 ? 21.828 -12.019 -32.209 1.00 81.50 781 LEU A O 1
ATOM 5924 N N . TRP A 1 782 ? 21.012 -14.084 -32.550 1.00 81.62 782 TRP A N 1
ATOM 5925 C CA . TRP A 1 782 ? 22.204 -14.577 -33.230 1.00 81.62 782 TRP A CA 1
ATOM 5926 C C . TRP A 1 782 ? 22.507 -13.804 -34.512 1.00 81.62 782 TRP A C 1
ATOM 5928 O O . TRP A 1 782 ? 23.643 -13.415 -34.771 1.00 81.62 782 TRP A O 1
ATOM 5938 N N . MET A 1 783 ? 21.471 -13.531 -35.301 1.00 84.44 783 MET A N 1
ATOM 5939 C CA . MET A 1 783 ? 21.601 -12.754 -36.528 1.00 84.44 783 MET A CA 1
ATOM 5940 C C . MET A 1 783 ? 22.040 -11.315 -36.258 1.00 84.44 783 MET A C 1
ATOM 5942 O O . MET A 1 783 ? 22.865 -10.795 -37.004 1.00 84.44 783 MET A O 1
ATOM 5946 N N . ALA A 1 784 ? 21.543 -10.701 -35.179 1.00 84.25 784 ALA A N 1
ATOM 5947 C CA . ALA A 1 784 ? 21.992 -9.384 -34.743 1.00 84.25 784 ALA A CA 1
ATOM 5948 C C . ALA A 1 784 ? 23.492 -9.418 -34.430 1.00 84.25 784 ALA A C 1
ATOM 5950 O O . ALA A 1 784 ? 24.243 -8.615 -34.965 1.00 84.25 784 ALA A O 1
ATOM 5951 N N . LEU A 1 785 ? 23.960 -10.411 -33.668 1.00 81.50 785 LEU A N 1
ATOM 5952 C CA . LEU A 1 785 ? 25.378 -10.551 -33.317 1.00 81.50 785 LEU A CA 1
ATOM 5953 C C . LEU A 1 785 ? 26.287 -10.800 -34.528 1.00 81.50 785 LEU A C 1
ATOM 5955 O O . LEU A 1 785 ? 27.372 -10.222 -34.614 1.00 81.50 785 LEU A O 1
ATOM 5959 N N . GLN A 1 786 ? 25.858 -11.639 -35.470 1.00 83.69 786 GLN A N 1
ATOM 5960 C CA . GLN A 1 786 ? 26.653 -11.963 -36.654 1.00 83.69 786 GLN A CA 1
ATOM 5961 C C . GLN A 1 786 ? 26.686 -10.829 -37.685 1.00 83.69 786 GLN A C 1
ATOM 5963 O O . GLN A 1 786 ? 27.683 -10.700 -38.391 1.00 83.69 786 GLN A O 1
ATOM 5968 N N . ARG A 1 787 ? 25.610 -10.031 -37.789 1.00 87.19 787 ARG A N 1
ATOM 5969 C CA . ARG A 1 787 ? 25.365 -9.095 -38.904 1.00 87.19 787 ARG A CA 1
ATOM 5970 C C . ARG A 1 787 ? 25.733 -9.696 -40.273 1.00 87.19 787 ARG A C 1
ATOM 5972 O O . ARG A 1 787 ? 26.558 -9.119 -40.981 1.00 87.19 787 ARG A O 1
ATOM 5979 N N . PRO A 1 788 ? 25.177 -10.861 -40.670 1.00 88.69 788 PRO A N 1
ATOM 5980 C CA . PRO A 1 788 ? 25.414 -11.371 -42.012 1.00 88.69 788 PRO A CA 1
ATOM 5981 C C . PRO A 1 788 ? 24.947 -10.345 -43.046 1.00 88.69 788 PRO A C 1
ATOM 5983 O O . PRO A 1 788 ? 23.855 -9.778 -42.913 1.00 88.69 788 PRO A O 1
ATOM 5986 N N . GLU A 1 789 ? 25.754 -10.135 -44.083 1.00 90.12 789 GLU A N 1
ATOM 5987 C CA . GLU A 1 789 ? 25.352 -9.305 -45.212 1.00 90.12 789 GLU A CA 1
ATOM 5988 C C . GLU A 1 789 ? 24.069 -9.865 -45.831 1.00 90.12 789 GLU A C 1
ATOM 5990 O O . GLU A 1 789 ? 23.887 -11.079 -46.018 1.00 90.12 789 GLU A O 1
ATOM 5995 N N . TRP A 1 790 ? 23.133 -8.963 -46.103 1.00 94.75 790 TRP A N 1
ATOM 5996 C CA . TRP A 1 790 ? 21.904 -9.343 -46.764 1.00 94.75 790 TRP A CA 1
ATOM 5997 C C . TRP A 1 790 ? 22.190 -9.662 -48.232 1.00 94.75 790 TRP A C 1
ATOM 5999 O O . TRP A 1 790 ? 22.736 -8.846 -48.970 1.00 94.75 790 TRP A O 1
ATOM 6009 N N . SER A 1 791 ? 21.758 -10.839 -48.668 1.00 93.81 791 SER A N 1
ATOM 6010 C CA . SER A 1 791 ? 21.726 -11.240 -50.066 1.00 93.81 791 SER A CA 1
ATOM 6011 C C . SER A 1 791 ? 20.384 -11.898 -50.370 1.00 93.81 791 SER A C 1
ATOM 6013 O O . SER A 1 791 ? 19.614 -12.267 -49.476 1.00 93.81 791 SER A O 1
ATOM 6015 N N . THR A 1 792 ? 20.082 -12.074 -51.652 1.00 91.94 792 THR A N 1
ATOM 6016 C CA . THR A 1 792 ? 18.879 -12.794 -52.089 1.00 91.94 792 THR A CA 1
ATOM 6017 C C . THR A 1 792 ? 18.848 -14.231 -51.557 1.00 91.94 792 THR A C 1
ATOM 6019 O O . THR A 1 792 ? 17.780 -14.727 -51.198 1.00 91.94 792 THR A O 1
ATOM 6022 N N . GLU A 1 793 ? 20.011 -14.869 -51.419 1.00 91.94 793 GLU A N 1
ATOM 6023 C CA . GLU A 1 793 ? 20.163 -16.220 -50.871 1.00 91.94 793 GLU A CA 1
ATOM 6024 C C . GLU A 1 793 ? 19.926 -16.256 -49.354 1.00 91.94 793 GLU A C 1
ATOM 6026 O O . GLU A 1 793 ? 19.245 -17.145 -48.831 1.00 91.94 793 GLU A O 1
ATOM 6031 N N . THR A 1 794 ? 20.433 -15.255 -48.627 1.00 92.19 794 THR A N 1
ATOM 6032 C CA . THR A 1 794 ? 20.276 -15.169 -47.168 1.00 92.19 794 THR A CA 1
ATOM 6033 C C . THR A 1 794 ? 18.942 -14.558 -46.744 1.00 92.19 794 THR A C 1
ATOM 6035 O O . THR A 1 794 ? 18.573 -14.670 -45.574 1.00 92.19 794 THR A O 1
ATOM 6038 N N . HIS A 1 795 ? 18.154 -14.001 -47.671 1.00 93.50 795 HIS A N 1
ATOM 6039 C CA . HIS A 1 795 ? 16.865 -13.352 -47.404 1.00 93.50 795 HIS A CA 1
ATOM 6040 C C . HIS A 1 795 ? 15.893 -14.237 -46.606 1.00 93.50 795 HIS A C 1
ATOM 6042 O O . HIS A 1 795 ? 15.184 -13.756 -45.719 1.00 93.50 795 HIS A O 1
ATOM 6048 N N . SER A 1 796 ? 15.894 -15.552 -46.853 1.00 92.50 796 SER A N 1
ATOM 6049 C CA . SER A 1 796 ? 15.078 -16.531 -46.119 1.00 92.50 796 SER A CA 1
ATOM 6050 C C . SER A 1 796 ? 15.378 -16.576 -44.614 1.00 92.50 796 SER A C 1
ATOM 6052 O O . SER A 1 796 ? 14.543 -17.047 -43.835 1.00 92.50 796 SER A O 1
ATOM 6054 N N . ARG A 1 797 ? 16.526 -16.049 -44.173 1.00 89.75 797 ARG A N 1
ATOM 6055 C CA . ARG A 1 797 ? 16.937 -16.037 -42.770 1.00 89.75 797 ARG A CA 1
ATOM 6056 C C . ARG A 1 797 ? 16.325 -14.881 -41.969 1.00 89.75 797 ARG A C 1
ATOM 6058 O O . ARG A 1 797 ? 16.026 -15.078 -40.796 1.00 89.75 797 ARG A O 1
ATOM 6065 N N . PHE A 1 798 ? 16.039 -13.745 -42.602 1.00 91.94 798 PHE A N 1
ATOM 6066 C CA . PHE A 1 798 ? 15.578 -12.519 -41.937 1.00 91.94 798 PHE A CA 1
ATOM 6067 C C . PHE A 1 798 ? 14.122 -12.583 -41.429 1.00 91.94 798 PHE A C 1
ATOM 6069 O O . PHE A 1 798 ? 13.355 -13.497 -41.762 1.00 91.94 798 PHE A O 1
ATOM 6076 N N . MET A 1 799 ? 13.721 -11.606 -40.606 1.00 91.00 799 MET A N 1
ATOM 6077 C CA . MET A 1 799 ? 12.389 -11.557 -39.987 1.00 91.00 799 MET A CA 1
ATOM 6078 C C . MET A 1 799 ? 11.253 -11.455 -41.026 1.00 91.00 799 MET A C 1
ATOM 6080 O O . MET A 1 799 ? 11.405 -10.778 -42.046 1.00 91.00 799 MET A O 1
ATOM 6084 N N . PRO A 1 800 ? 10.070 -12.057 -40.777 1.00 92.94 800 PRO A N 1
ATOM 6085 C CA . PRO A 1 800 ? 8.936 -11.993 -41.704 1.00 92.94 800 PRO A CA 1
ATOM 6086 C C . PRO A 1 800 ? 8.486 -10.570 -42.073 1.00 92.94 800 PRO A C 1
ATOM 6088 O O . PRO A 1 800 ? 8.086 -10.345 -43.214 1.00 92.94 800 PRO A O 1
ATOM 6091 N N . ARG A 1 801 ? 8.568 -9.605 -41.143 1.00 92.25 801 ARG A N 1
ATOM 6092 C CA . ARG A 1 801 ? 8.217 -8.195 -41.401 1.00 92.25 801 ARG A CA 1
ATOM 6093 C C . ARG A 1 801 ? 9.160 -7.549 -42.415 1.00 92.25 801 ARG A C 1
ATOM 6095 O O . ARG A 1 801 ? 8.683 -7.015 -43.412 1.00 92.25 801 ARG A O 1
ATOM 6102 N N . PHE A 1 802 ? 10.469 -7.703 -42.221 1.00 94.94 802 PHE A N 1
ATOM 6103 C CA . PHE A 1 802 ? 11.475 -7.265 -43.189 1.00 94.94 802 PHE A CA 1
ATOM 6104 C C . PHE A 1 802 ? 11.249 -7.909 -44.563 1.00 94.94 802 PHE A C 1
ATOM 6106 O O . PHE A 1 802 ? 11.173 -7.214 -45.571 1.00 94.94 802 PHE A O 1
ATOM 6113 N N . LYS A 1 803 ? 11.013 -9.228 -44.616 1.00 95.06 803 LYS A N 1
ATOM 6114 C CA . LYS A 1 803 ? 10.720 -9.935 -45.878 1.00 95.06 803 LYS A CA 1
ATOM 6115 C C . LYS A 1 803 ? 9.522 -9.350 -46.624 1.00 95.06 803 LYS A C 1
ATOM 6117 O O . LYS A 1 803 ? 9.574 -9.166 -47.839 1.00 95.06 803 LYS A O 1
ATOM 6122 N N . ARG A 1 804 ? 8.438 -9.039 -45.904 1.00 94.44 804 ARG A N 1
ATOM 6123 C CA . ARG A 1 804 ? 7.247 -8.394 -46.478 1.00 94.44 804 ARG A CA 1
ATOM 6124 C C . ARG A 1 804 ? 7.563 -6.991 -46.996 1.00 94.44 804 ARG A C 1
ATOM 6126 O O . ARG A 1 804 ? 7.144 -6.675 -48.106 1.00 94.44 804 ARG A O 1
ATOM 6133 N N . ALA A 1 805 ? 8.321 -6.192 -46.244 1.00 94.38 805 ALA A N 1
ATOM 6134 C CA . ALA A 1 805 ? 8.722 -4.844 -46.647 1.00 94.38 805 ALA A CA 1
ATOM 6135 C C . ALA A 1 805 ? 9.600 -4.857 -47.908 1.00 94.38 805 ALA A C 1
ATOM 6137 O O . ALA A 1 805 ? 9.308 -4.150 -48.868 1.00 94.38 805 ALA A O 1
ATOM 6138 N N . VAL A 1 806 ? 10.604 -5.736 -47.962 1.00 95.50 806 VAL A N 1
ATOM 6139 C CA . VAL A 1 806 ? 11.465 -5.917 -49.141 1.00 95.50 806 VAL A CA 1
ATOM 6140 C C . VAL A 1 806 ? 10.660 -6.390 -50.348 1.00 95.50 806 VAL A C 1
ATOM 6142 O O . VAL A 1 806 ? 10.810 -5.847 -51.440 1.00 95.50 806 VAL A O 1
ATOM 6145 N N . ARG A 1 807 ? 9.752 -7.359 -50.167 1.00 95.25 807 ARG A N 1
ATOM 6146 C CA . ARG A 1 807 ? 8.857 -7.809 -51.242 1.00 95.25 807 ARG A CA 1
ATOM 6147 C C . ARG A 1 807 ? 7.981 -6.666 -51.755 1.00 95.25 807 ARG A C 1
ATOM 6149 O O . ARG A 1 807 ? 7.829 -6.527 -52.965 1.00 95.25 807 ARG A O 1
ATOM 6156 N N . ALA A 1 808 ? 7.417 -5.854 -50.862 1.00 93.81 808 ALA A N 1
ATOM 6157 C CA . ALA A 1 808 ? 6.605 -4.700 -51.236 1.00 93.81 808 ALA A CA 1
ATOM 6158 C C . ALA A 1 808 ? 7.428 -3.652 -52.004 1.00 93.81 808 ALA A C 1
ATOM 6160 O O . ALA A 1 808 ? 6.986 -3.198 -53.058 1.00 93.81 808 ALA A O 1
ATOM 6161 N N . LEU A 1 809 ? 8.640 -3.339 -51.534 1.00 93.88 809 LEU A N 1
ATOM 6162 C CA . LEU A 1 809 ? 9.562 -2.407 -52.185 1.00 93.88 809 LEU A CA 1
ATOM 6163 C C . LEU A 1 809 ? 9.949 -2.882 -53.594 1.00 93.88 809 LEU A C 1
ATOM 6165 O O . LEU A 1 809 ? 9.842 -2.118 -54.552 1.00 93.88 809 LEU A O 1
ATOM 6169 N N . LEU A 1 810 ? 10.333 -4.154 -53.743 1.00 93.81 810 LEU A N 1
ATOM 6170 C CA . LEU A 1 810 ? 10.712 -4.742 -55.032 1.00 93.81 810 LEU A CA 1
ATOM 6171 C C . LEU A 1 810 ? 9.536 -4.788 -56.014 1.00 93.81 810 LEU A C 1
ATOM 6173 O O . LEU A 1 810 ? 9.702 -4.470 -57.190 1.00 93.81 810 LEU A O 1
ATOM 6177 N N . LEU A 1 811 ? 8.334 -5.138 -55.544 1.00 93.94 811 LEU A N 1
ATOM 6178 C CA . LEU A 1 811 ? 7.129 -5.127 -56.376 1.00 93.94 811 LEU A CA 1
ATOM 6179 C C . LEU A 1 811 ? 6.747 -3.710 -56.808 1.00 93.94 811 LEU A C 1
ATOM 6181 O O . LEU A 1 811 ? 6.342 -3.514 -57.954 1.00 93.94 811 LEU A O 1
ATOM 6185 N N . ALA A 1 812 ? 6.882 -2.726 -55.919 1.00 91.06 812 ALA A N 1
ATOM 6186 C CA . ALA A 1 812 ? 6.612 -1.331 -56.236 1.00 91.06 812 ALA A CA 1
ATOM 6187 C C . ALA A 1 812 ? 7.610 -0.791 -57.273 1.00 91.06 812 ALA A C 1
ATOM 6189 O O . ALA A 1 812 ? 7.188 -0.225 -58.282 1.00 91.06 812 ALA A O 1
ATOM 6190 N N . ALA A 1 813 ? 8.907 -1.057 -57.091 1.00 91.94 813 ALA A N 1
ATOM 6191 C CA . ALA A 1 813 ? 9.946 -0.703 -58.057 1.00 91.94 813 ALA A CA 1
ATOM 6192 C C . ALA A 1 813 ? 9.713 -1.380 -59.421 1.00 91.94 813 ALA A C 1
ATOM 6194 O O . ALA A 1 813 ? 9.796 -0.729 -60.462 1.00 91.94 813 ALA A O 1
ATOM 6195 N N . HIS A 1 814 ? 9.342 -2.665 -59.431 1.00 92.31 814 HIS A N 1
ATOM 6196 C CA . HIS A 1 814 ? 9.028 -3.400 -60.657 1.00 92.31 814 HIS A CA 1
ATOM 6197 C C . HIS A 1 814 ? 7.814 -2.816 -61.395 1.00 92.31 814 HIS A C 1
ATOM 6199 O O . HIS A 1 814 ? 7.880 -2.563 -62.597 1.00 92.31 814 HIS A O 1
ATOM 6205 N N . ARG A 1 815 ? 6.711 -2.547 -60.682 1.00 91.94 815 ARG A N 1
ATOM 6206 C CA . ARG A 1 815 ? 5.503 -1.932 -61.261 1.00 91.94 815 ARG A CA 1
ATOM 6207 C C . ARG A 1 815 ? 5.792 -0.553 -61.845 1.00 91.94 815 ARG A C 1
ATOM 6209 O O . ARG A 1 815 ? 5.346 -0.262 -62.949 1.00 91.94 815 ARG A O 1
ATOM 6216 N N . ALA A 1 816 ? 6.571 0.260 -61.138 1.00 89.88 816 ALA A N 1
ATOM 6217 C CA . ALA A 1 816 ? 6.937 1.594 -61.595 1.00 89.88 816 ALA A CA 1
ATOM 6218 C C . ALA A 1 816 ? 7.840 1.565 -62.848 1.00 89.88 816 ALA A C 1
ATOM 6220 O O . ALA A 1 816 ? 7.708 2.412 -63.733 1.00 89.88 816 ALA A O 1
ATOM 6221 N N . ARG A 1 817 ? 8.704 0.550 -62.991 1.00 89.75 817 ARG A N 1
ATOM 6222 C CA . ARG A 1 817 ? 9.473 0.335 -64.229 1.00 89.75 817 ARG A CA 1
ATOM 6223 C C . ARG A 1 817 ? 8.600 -0.114 -65.395 1.00 89.75 817 ARG A C 1
ATOM 6225 O O . ARG A 1 817 ? 8.758 0.412 -66.492 1.00 89.75 817 ARG A O 1
ATOM 6232 N N . LEU A 1 818 ? 7.651 -1.021 -65.159 1.00 89.50 818 LEU A N 1
ATOM 6233 C CA . LEU A 1 818 ? 6.689 -1.433 -66.186 1.00 89.50 818 LEU A CA 1
ATOM 6234 C C . LEU A 1 818 ? 5.828 -0.256 -66.663 1.00 89.50 818 LEU A C 1
ATOM 6236 O O . LEU A 1 818 ? 5.624 -0.101 -67.864 1.00 89.50 818 LEU A O 1
ATOM 6240 N N . SER A 1 819 ? 5.382 0.617 -65.751 1.00 87.50 819 SER A N 1
ATOM 6241 C CA . SER A 1 819 ? 4.610 1.806 -66.131 1.00 87.50 819 SER A CA 1
ATOM 6242 C C . SER A 1 819 ? 5.421 2.815 -66.945 1.00 87.50 819 SER A C 1
ATOM 6244 O O . SER A 1 819 ? 4.863 3.460 -67.827 1.00 87.50 819 SER A O 1
ATOM 6246 N N . ASN A 1 820 ? 6.729 2.935 -66.690 1.00 82.31 820 ASN A N 1
ATOM 6247 C CA . ASN A 1 820 ? 7.607 3.811 -67.471 1.00 82.31 820 ASN A CA 1
ATOM 6248 C C . ASN A 1 820 ? 7.948 3.229 -68.854 1.00 82.31 820 ASN A C 1
ATOM 6250 O O . ASN A 1 820 ? 8.233 3.989 -69.772 1.00 82.31 820 ASN A O 1
ATOM 6254 N N . GLY A 1 821 ? 7.918 1.902 -69.015 1.00 77.06 821 GLY A N 1
ATOM 6255 C CA . GLY A 1 821 ? 8.131 1.244 -70.308 1.00 77.06 821 GLY A CA 1
ATOM 6256 C C . GLY A 1 821 ? 6.907 1.271 -71.231 1.00 77.06 821 GLY A C 1
ATOM 6257 O O . GLY A 1 821 ? 7.063 1.237 -72.445 1.00 77.06 821 GLY A O 1
ATOM 6258 N N . ALA A 1 822 ? 5.692 1.356 -70.678 1.00 70.25 822 ALA A N 1
ATOM 6259 C CA . ALA A 1 822 ? 4.453 1.351 -71.462 1.00 70.25 822 ALA A CA 1
ATOM 6260 C C . ALA A 1 822 ? 4.108 2.714 -72.097 1.00 70.25 822 ALA A C 1
ATOM 6262 O O . ALA A 1 822 ? 3.365 2.765 -73.074 1.00 70.25 822 ALA A O 1
ATOM 6263 N N . SER A 1 823 ? 4.644 3.823 -71.577 1.00 62.84 823 SER A N 1
ATOM 6264 C CA . SER A 1 823 ? 4.337 5.180 -72.057 1.00 62.84 823 SER A CA 1
ATOM 6265 C C . SER A 1 823 ? 5.220 5.669 -73.212 1.00 62.84 823 SER A C 1
ATOM 6267 O O . SER A 1 823 ? 4.958 6.738 -73.759 1.00 62.84 823 SER A O 1
ATOM 6269 N N . SER A 1 824 ? 6.233 4.904 -73.630 1.00 60.12 824 SER A N 1
ATOM 6270 C CA . SER A 1 824 ? 7.139 5.269 -74.732 1.00 60.12 824 SER A CA 1
ATOM 6271 C C . SER A 1 824 ? 6.743 4.692 -76.103 1.00 60.12 824 SER A C 1
ATOM 6273 O O . SER A 1 824 ? 7.440 4.939 -77.084 1.00 60.12 824 SER A O 1
ATOM 6275 N N . GLY A 1 825 ? 5.629 3.950 -76.198 1.00 59.66 825 GLY A N 1
ATOM 6276 C CA . GLY A 1 825 ? 5.283 3.138 -77.377 1.00 59.66 825 GLY A CA 1
ATOM 6277 C C . GLY A 1 825 ? 4.082 3.566 -78.232 1.00 59.66 825 GLY A C 1
ATOM 6278 O O . GLY A 1 825 ? 3.736 2.824 -79.144 1.00 59.66 825 GLY A O 1
ATOM 6279 N N . SER A 1 826 ? 3.429 4.709 -77.990 1.00 54.22 826 SER A N 1
ATOM 6280 C CA . SER A 1 826 ? 2.278 5.137 -78.811 1.00 54.22 826 SER A CA 1
ATOM 6281 C C . SER A 1 826 ? 2.321 6.627 -79.127 1.00 54.22 826 SER A C 1
ATOM 6283 O O . SER A 1 826 ? 1.739 7.454 -78.427 1.00 54.22 826 SER A O 1
ATOM 6285 N N . GLY A 1 827 ? 3.015 6.967 -80.211 1.00 62.09 827 GLY A N 1
ATOM 6286 C CA . GLY A 1 827 ? 2.812 8.234 -80.901 1.00 62.09 827 GLY A CA 1
ATOM 6287 C C . GLY A 1 827 ? 1.575 8.180 -81.804 1.00 62.09 827 GLY A C 1
ATOM 6288 O O . GLY A 1 827 ? 1.319 7.161 -82.439 1.00 62.09 827 GLY A O 1
ATOM 6289 N N . SER A 1 828 ? 0.910 9.336 -81.920 1.00 54.12 828 SER A N 1
ATOM 6290 C CA . SER A 1 828 ? -0.047 9.749 -82.964 1.00 54.12 828 SER A CA 1
ATOM 6291 C C . SER A 1 828 ? -1.545 9.673 -82.618 1.00 54.12 828 SER A C 1
ATOM 6293 O O . SER A 1 828 ? -2.120 8.594 -82.520 1.00 54.12 828 SER A O 1
ATOM 6295 N N . GLY A 1 829 ? -2.190 10.848 -82.510 1.00 50.00 829 GLY A N 1
ATOM 6296 C CA . GLY A 1 829 ? -3.656 10.970 -82.536 1.00 50.00 829 GLY A CA 1
ATOM 6297 C C . GLY A 1 829 ? -4.268 12.200 -81.851 1.00 50.00 829 GLY A C 1
ATOM 6298 O O . GLY A 1 829 ? -4.805 12.078 -80.763 1.00 50.00 829 GLY A O 1
ATOM 6299 N N . SER A 1 830 ? -4.183 13.362 -82.508 1.00 50.75 830 SER A N 1
ATOM 6300 C CA . SER A 1 830 ? -5.121 14.511 -82.504 1.00 50.75 830 SER A CA 1
ATOM 6301 C C . SER A 1 830 ? -5.914 14.926 -81.241 1.00 50.75 830 SER A C 1
ATOM 6303 O O . SER A 1 830 ? -6.860 14.270 -80.824 1.00 50.75 830 SER A O 1
ATOM 6305 N N . GLY A 1 831 ? -5.592 16.146 -80.794 1.00 55.62 831 GLY A N 1
ATOM 6306 C CA . GLY A 1 831 ? -6.444 17.231 -80.280 1.00 55.62 831 GLY A CA 1
ATOM 6307 C C . GLY A 1 831 ? -7.869 16.975 -79.777 1.00 55.62 831 GLY A C 1
ATOM 6308 O O . GLY A 1 831 ? -8.752 16.635 -80.550 1.00 55.62 831 GLY A O 1
ATOM 6309 N N . ALA A 1 832 ? -8.118 17.395 -78.538 1.00 46.78 832 ALA A N 1
ATOM 6310 C CA . ALA A 1 832 ? -9.251 18.249 -78.185 1.00 46.78 832 ALA A CA 1
ATOM 6311 C C . ALA A 1 832 ? -8.970 18.877 -76.816 1.00 46.78 832 ALA A C 1
ATOM 6313 O O . ALA A 1 832 ? -8.596 18.191 -75.867 1.00 46.78 832 ALA A O 1
ATOM 6314 N N . ALA A 1 833 ? -9.101 20.198 -76.752 1.00 57.22 833 ALA A N 1
ATOM 6315 C CA . ALA A 1 833 ? -9.128 20.940 -75.509 1.00 57.22 833 ALA A CA 1
ATOM 6316 C C . ALA A 1 833 ? -10.360 20.508 -74.710 1.00 57.22 833 ALA A C 1
ATOM 6318 O O . 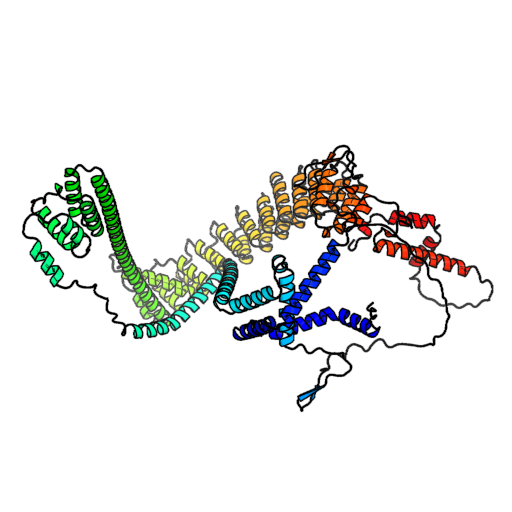ALA A 1 833 ? -11.469 20.616 -75.227 1.00 57.22 833 ALA A O 1
ATOM 6319 N N . ASP A 1 834 ? -10.178 20.082 -73.463 1.00 44.69 834 ASP A N 1
ATOM 6320 C CA . ASP A 1 834 ? -11.215 20.323 -72.472 1.00 44.69 834 ASP A CA 1
ATOM 6321 C C . ASP A 1 834 ? -10.620 20.610 -71.095 1.00 44.69 834 ASP A C 1
ATOM 6323 O O . ASP A 1 834 ? -9.744 19.926 -70.564 1.00 44.69 834 ASP A O 1
ATOM 6327 N N . SER A 1 835 ? -11.087 21.734 -70.589 1.00 57.22 835 SER A N 1
ATOM 6328 C CA . SER A 1 835 ? -10.783 22.389 -69.338 1.00 57.22 835 SER A CA 1
ATOM 6329 C C . SER A 1 835 ? -11.630 21.776 -68.230 1.00 57.22 835 SER A C 1
ATOM 6331 O O . SER A 1 835 ? -12.852 21.853 -68.282 1.00 57.22 835 SER A O 1
ATOM 6333 N N . GLY A 1 836 ? -11.005 21.228 -67.187 1.00 44.00 836 GLY A N 1
ATOM 6334 C CA . GLY A 1 836 ? -11.772 20.636 -66.092 1.00 44.00 836 GLY A CA 1
ATOM 6335 C C . GLY A 1 836 ? -10.951 20.257 -64.870 1.00 44.00 836 GLY A C 1
ATOM 6336 O O . GLY A 1 836 ? -10.713 19.085 -64.621 1.00 44.00 836 GLY A O 1
ATOM 6337 N N . ASN A 1 837 ? -10.513 21.271 -64.124 1.00 58.00 837 ASN A N 1
ATOM 6338 C CA . ASN A 1 837 ? -10.562 21.335 -62.659 1.00 58.00 837 ASN A CA 1
ATOM 6339 C C . ASN A 1 837 ? -10.738 20.002 -61.886 1.00 58.00 837 ASN A C 1
ATOM 6341 O O . ASN A 1 837 ? -11.846 19.472 -61.869 1.00 58.00 837 ASN A O 1
ATOM 6345 N N . SER A 1 838 ? -9.710 19.537 -61.154 1.00 44.09 838 SER A N 1
ATOM 6346 C CA . SER A 1 838 ? -9.819 19.065 -59.748 1.00 44.09 838 SER A CA 1
ATOM 6347 C C . SER A 1 838 ? -8.542 18.375 -59.217 1.00 44.09 838 SER A C 1
ATOM 6349 O O . SER A 1 838 ? -7.985 17.478 -59.840 1.00 44.09 838 SER A O 1
ATOM 6351 N N . GLY A 1 839 ? -8.123 18.750 -57.998 1.00 47.84 839 GLY A N 1
ATOM 6352 C CA . GLY A 1 839 ? -7.487 17.811 -57.059 1.00 47.84 839 GLY A CA 1
ATOM 6353 C C . GLY A 1 839 ? -5.967 17.863 -56.859 1.00 47.84 839 GLY A C 1
ATOM 6354 O O . GLY A 1 839 ? -5.297 16.834 -56.947 1.00 47.84 839 GLY A O 1
ATOM 6355 N N . ALA A 1 840 ? -5.403 19.019 -56.501 1.00 49.72 840 ALA A N 1
ATOM 6356 C CA . ALA A 1 840 ? -4.052 19.100 -55.938 1.00 49.72 840 ALA A CA 1
ATOM 6357 C C . ALA A 1 840 ? -4.009 18.446 -54.536 1.00 49.72 840 ALA A C 1
ATOM 6359 O O . ALA A 1 840 ? -4.275 19.101 -53.536 1.00 49.72 840 ALA A O 1
ATOM 6360 N N . GLY A 1 841 ? -3.715 17.141 -54.456 1.00 54.19 841 GLY A N 1
ATOM 6361 C CA . GLY A 1 841 ? -3.594 16.451 -53.158 1.00 54.19 841 GLY A CA 1
ATOM 6362 C C . GLY A 1 841 ? -2.897 15.082 -53.134 1.00 54.19 841 GLY A C 1
ATOM 6363 O O . GLY A 1 841 ? -2.465 14.655 -52.070 1.00 54.19 841 GLY A O 1
ATOM 6364 N N . GLY A 1 842 ? -2.721 14.389 -54.267 1.00 52.84 842 GLY A N 1
ATOM 6365 C CA . GLY A 1 842 ? -2.233 12.992 -54.280 1.00 52.84 842 GLY A CA 1
ATOM 6366 C C . GLY A 1 842 ? -0.807 12.745 -54.801 1.00 52.84 842 GLY A C 1
ATOM 6367 O O . GLY A 1 842 ? -0.398 11.595 -54.940 1.00 52.84 842 GLY A O 1
ATOM 6368 N N . GLY A 1 843 ? -0.044 13.788 -55.148 1.00 55.59 843 GLY A N 1
ATOM 6369 C CA . GLY A 1 843 ? 1.165 13.644 -55.977 1.00 55.59 843 GLY A CA 1
ATOM 6370 C C . GLY A 1 843 ? 2.436 13.144 -55.276 1.00 55.59 843 GLY A C 1
ATOM 6371 O O . GLY A 1 843 ? 3.297 12.571 -55.941 1.00 55.59 843 GLY A O 1
ATOM 6372 N N . SER A 1 844 ? 2.578 13.329 -53.959 1.00 60.66 844 SER A N 1
ATOM 6373 C CA . SER A 1 844 ? 3.880 13.150 -53.287 1.00 60.66 844 SER A CA 1
ATOM 6374 C C . SER A 1 844 ? 4.343 11.683 -53.224 1.00 60.66 844 SER A C 1
ATOM 6376 O O . SER A 1 844 ? 5.508 11.380 -53.484 1.00 60.66 844 SER A O 1
ATOM 6378 N N . GLY A 1 845 ? 3.421 10.738 -52.996 1.00 65.31 845 GLY A N 1
ATOM 6379 C CA . GLY A 1 845 ? 3.759 9.308 -52.919 1.00 65.31 845 GLY A CA 1
ATOM 6380 C C . GLY A 1 845 ? 4.260 8.718 -54.244 1.00 65.31 845 GLY A C 1
ATOM 6381 O O . GLY A 1 845 ? 5.167 7.887 -54.261 1.00 65.31 845 GLY A O 1
ATOM 6382 N N . ASN A 1 846 ? 3.734 9.199 -55.374 1.00 71.88 846 ASN A N 1
ATOM 6383 C CA . ASN A 1 846 ? 4.126 8.710 -56.698 1.00 71.88 846 ASN A CA 1
ATOM 6384 C C . ASN A 1 846 ? 5.497 9.232 -57.149 1.00 71.88 846 ASN A C 1
ATOM 6386 O O . ASN A 1 846 ? 6.155 8.581 -57.961 1.00 71.88 846 ASN A O 1
ATOM 6390 N N . VAL A 1 847 ? 5.954 10.373 -56.619 1.00 80.62 847 VAL A N 1
ATOM 6391 C CA . VAL A 1 847 ? 7.286 10.914 -56.931 1.00 80.62 847 VAL A CA 1
ATOM 6392 C C . VAL A 1 847 ? 8.376 10.022 -56.338 1.00 80.62 847 VAL A C 1
ATOM 6394 O O . VAL A 1 847 ? 9.284 9.623 -57.064 1.00 80.62 847 VAL A O 1
ATOM 6397 N N . LEU A 1 848 ? 8.248 9.624 -55.068 1.00 79.88 848 LEU A N 1
ATOM 6398 C CA . LEU A 1 848 ? 9.209 8.724 -54.420 1.00 79.88 848 LEU A CA 1
ATOM 6399 C C . LEU A 1 848 ? 9.237 7.342 -55.081 1.00 79.88 848 LEU A C 1
ATOM 6401 O O . LEU A 1 848 ? 10.311 6.798 -55.322 1.00 79.88 848 LEU A O 1
ATOM 6405 N N . LEU A 1 849 ? 8.076 6.796 -55.454 1.00 80.31 849 LEU A N 1
ATOM 6406 C CA . LEU A 1 849 ? 8.008 5.513 -56.160 1.00 80.31 849 LEU A CA 1
ATOM 6407 C C . LEU A 1 849 ? 8.667 5.567 -57.546 1.00 80.31 849 LEU A C 1
ATOM 6409 O O . LEU A 1 849 ? 9.343 4.616 -57.936 1.00 80.31 849 LEU A O 1
ATOM 6413 N N . ARG A 1 850 ? 8.530 6.683 -58.275 1.00 82.50 850 ARG A N 1
ATOM 6414 C CA . ARG A 1 850 ? 9.230 6.891 -59.554 1.00 82.50 850 ARG A CA 1
ATOM 6415 C C . ARG A 1 850 ? 10.737 7.050 -59.371 1.00 82.50 850 ARG A C 1
ATOM 6417 O O . ARG A 1 850 ? 11.493 6.501 -60.167 1.00 82.50 850 ARG A O 1
ATOM 6424 N N . GLN A 1 851 ? 11.172 7.754 -58.328 1.00 87.50 851 GLN A N 1
ATOM 6425 C CA . GLN A 1 851 ? 12.593 7.898 -58.003 1.00 87.50 851 GLN A CA 1
ATOM 6426 C C . GLN A 1 851 ? 13.217 6.552 -57.612 1.00 87.50 851 GLN A C 1
ATOM 6428 O O . GLN A 1 851 ? 14.279 6.211 -58.121 1.00 87.50 851 GLN A O 1
ATOM 6433 N N . LEU A 1 852 ? 12.523 5.739 -56.809 1.00 84.81 852 LEU A N 1
ATOM 6434 C CA . LEU A 1 852 ? 12.955 4.380 -56.462 1.00 84.81 852 LEU A CA 1
ATOM 6435 C C . LEU A 1 852 ? 13.048 3.464 -57.691 1.00 84.81 852 LEU A C 1
ATOM 6437 O O . LEU A 1 852 ? 13.954 2.641 -57.781 1.00 84.81 852 LEU A O 1
ATOM 6441 N N . ALA A 1 853 ? 12.144 3.621 -58.660 1.00 86.31 853 ALA A N 1
ATOM 6442 C CA . ALA A 1 853 ? 12.153 2.842 -59.899 1.00 86.31 853 ALA A CA 1
ATOM 6443 C C . ALA A 1 853 ? 13.336 3.167 -60.821 1.00 86.31 853 ALA A C 1
ATOM 6445 O O . ALA A 1 853 ? 13.781 2.292 -61.569 1.00 86.31 853 ALA A O 1
ATOM 6446 N N . ALA A 1 854 ? 13.826 4.410 -60.764 1.00 90.19 854 ALA A N 1
ATOM 6447 C CA . ALA A 1 854 ? 14.969 4.885 -61.536 1.00 90.19 854 ALA A CA 1
ATOM 6448 C C . ALA A 1 854 ? 16.317 4.395 -60.980 1.00 90.19 854 ALA A C 1
ATOM 6450 O O . ALA A 1 854 ? 17.317 4.436 -61.696 1.00 90.19 854 ALA A O 1
ATOM 6451 N N . LEU A 1 855 ? 16.359 3.910 -59.733 1.00 93.06 855 LEU A N 1
ATOM 6452 C CA . LEU A 1 855 ? 17.583 3.371 -59.146 1.00 93.06 855 LEU A CA 1
ATOM 6453 C C . LEU A 1 855 ? 17.992 2.058 -59.840 1.00 93.06 855 LEU A C 1
ATOM 6455 O O . LEU A 1 855 ? 17.128 1.205 -60.087 1.00 93.06 855 LEU A O 1
ATOM 6459 N N . PRO A 1 856 ? 19.294 1.848 -60.121 1.00 95.50 856 PRO A N 1
ATOM 6460 C CA . PRO A 1 856 ? 19.814 0.552 -60.544 1.00 95.50 856 PRO A CA 1
ATOM 6461 C C . PRO A 1 856 ? 19.445 -0.551 -59.545 1.00 95.50 856 PRO A C 1
ATOM 6463 O O . PRO A 1 856 ? 19.396 -0.314 -58.337 1.00 95.50 856 PRO A O 1
ATOM 6466 N N . ASN A 1 857 ? 19.210 -1.772 -60.040 1.00 92.81 857 ASN A N 1
ATOM 6467 C CA . ASN A 1 857 ? 18.873 -2.918 -59.183 1.00 92.81 857 ASN A CA 1
ATOM 6468 C C . ASN A 1 857 ? 19.905 -3.145 -58.077 1.00 92.81 857 ASN A C 1
ATOM 6470 O O . ASN A 1 857 ? 19.525 -3.416 -56.947 1.00 92.81 857 ASN A O 1
ATOM 6474 N N . GLU A 1 858 ? 21.187 -2.996 -58.392 1.00 94.06 858 GLU A N 1
ATOM 6475 C CA . GLU A 1 858 ? 22.285 -3.183 -57.441 1.00 94.06 858 GLU A CA 1
ATOM 6476 C C . GLU A 1 858 ? 22.206 -2.196 -56.275 1.00 94.06 858 GLU A C 1
ATOM 6478 O O . GLU A 1 858 ? 22.321 -2.591 -55.120 1.00 94.06 858 GLU A O 1
ATOM 6483 N N . LEU A 1 859 ? 21.915 -0.926 -56.564 1.00 94.25 859 LEU A N 1
ATOM 6484 C CA . LEU A 1 859 ? 21.801 0.115 -55.547 1.00 94.25 859 LEU A CA 1
ATOM 6485 C C . LEU A 1 859 ? 20.557 -0.103 -54.676 1.00 94.25 859 LEU A C 1
ATOM 6487 O O . LEU A 1 859 ? 20.621 0.050 -53.460 1.00 94.25 859 LEU A O 1
ATOM 6491 N N . LEU A 1 860 ? 19.442 -0.538 -55.270 1.00 94.06 860 LEU A N 1
ATOM 6492 C CA . LEU A 1 860 ? 18.247 -0.910 -54.513 1.00 94.06 860 LEU A CA 1
ATOM 6493 C C . LEU A 1 860 ? 18.519 -2.099 -53.573 1.00 94.06 860 LEU A C 1
ATOM 6495 O O . LEU A 1 860 ? 18.099 -2.076 -52.419 1.00 94.06 860 LEU A O 1
ATOM 6499 N N . LEU A 1 861 ? 19.239 -3.122 -54.046 1.00 93.94 861 LEU A N 1
ATOM 6500 C CA . LEU A 1 861 ? 19.641 -4.269 -53.227 1.00 93.94 861 LEU A CA 1
ATOM 6501 C C . LEU A 1 861 ? 20.613 -3.856 -52.112 1.00 93.94 861 LEU A C 1
ATOM 6503 O O . LEU A 1 861 ? 20.488 -4.348 -50.994 1.00 93.94 861 LEU A O 1
ATOM 6507 N N . HIS A 1 862 ? 21.518 -2.913 -52.379 1.00 93.69 862 HIS A N 1
ATOM 6508 C CA . HIS A 1 862 ? 22.414 -2.355 -51.369 1.00 93.69 862 HIS A CA 1
ATOM 6509 C C . HIS A 1 862 ? 21.648 -1.576 -50.286 1.00 93.69 862 HIS A C 1
ATOM 6511 O O . HIS A 1 862 ? 21.850 -1.832 -49.103 1.00 93.69 862 HIS A O 1
ATOM 6517 N N . ILE A 1 863 ? 20.683 -0.722 -50.665 1.00 93.12 863 ILE A N 1
ATOM 6518 C CA . ILE A 1 863 ? 19.792 -0.029 -49.711 1.00 93.12 863 ILE A CA 1
ATOM 6519 C C . ILE A 1 863 ? 19.023 -1.034 -48.850 1.00 93.12 863 ILE A C 1
ATOM 6521 O O . ILE A 1 863 ? 18.886 -0.838 -47.646 1.00 93.12 863 ILE A O 1
ATOM 6525 N N . VAL A 1 864 ? 18.511 -2.113 -49.452 1.00 94.88 864 VAL A N 1
ATOM 6526 C CA . VAL A 1 864 ? 17.824 -3.175 -48.705 1.00 94.88 864 VAL A CA 1
ATOM 6527 C C . VAL A 1 864 ? 18.770 -3.862 -47.720 1.00 94.88 864 VAL A C 1
ATOM 6529 O O . VAL A 1 864 ? 18.339 -4.203 -46.620 1.00 94.88 864 VAL A O 1
ATOM 6532 N N . GLY A 1 865 ? 20.038 -4.048 -48.093 1.00 92.94 865 GLY A N 1
ATOM 6533 C CA . GLY A 1 865 ? 21.039 -4.628 -47.208 1.00 92.94 865 GLY A CA 1
ATOM 6534 C C . GLY A 1 865 ? 21.383 -3.747 -46.014 1.00 92.94 865 GLY A C 1
ATOM 6535 O O . GLY A 1 865 ? 21.427 -4.255 -44.896 1.00 92.94 865 GLY A O 1
ATOM 6536 N N . GLU A 1 866 ? 21.507 -2.437 -46.219 1.00 92.31 866 GLU A N 1
ATOM 6537 C CA . GLU A 1 866 ? 21.676 -1.470 -45.127 1.00 92.31 866 GLU A CA 1
ATOM 6538 C C . GLU A 1 866 ? 20.425 -1.401 -44.236 1.00 92.31 866 GLU A C 1
ATOM 6540 O O . GLU A 1 866 ? 20.516 -1.455 -43.013 1.00 92.31 866 GLU A O 1
ATOM 6545 N N . ALA A 1 867 ? 19.228 -1.385 -44.835 1.00 92.44 867 ALA A N 1
ATOM 6546 C CA . ALA A 1 867 ? 17.956 -1.346 -44.107 1.00 92.44 867 ALA A CA 1
ATOM 6547 C C . ALA A 1 867 ? 17.626 -2.648 -43.351 1.00 92.44 867 ALA A C 1
ATOM 6549 O O . ALA A 1 867 ? 16.676 -2.686 -42.562 1.00 92.44 867 ALA A O 1
ATOM 6550 N N . ALA A 1 868 ? 18.376 -3.729 -43.585 1.00 91.44 868 ALA A N 1
ATOM 6551 C CA . ALA A 1 868 ? 18.213 -4.977 -42.850 1.00 91.44 868 ALA A CA 1
ATOM 6552 C C . ALA A 1 868 ? 18.574 -4.830 -41.362 1.00 91.44 868 ALA A C 1
ATOM 6554 O O . ALA A 1 868 ? 18.089 -5.619 -40.549 1.00 91.44 868 ALA A O 1
ATOM 6555 N N . TYR A 1 869 ? 19.365 -3.813 -41.002 1.00 90.88 869 TYR A N 1
ATOM 6556 C CA . TYR A 1 869 ? 19.772 -3.521 -39.631 1.00 90.88 869 TYR A CA 1
ATOM 6557 C C . TYR A 1 869 ? 19.372 -2.090 -39.230 1.00 90.88 869 TYR A C 1
ATOM 6559 O O . TYR A 1 869 ? 19.444 -1.182 -40.054 1.00 90.88 869 TYR A O 1
ATOM 6567 N N . PRO A 1 870 ? 18.975 -1.851 -37.968 1.00 90.19 870 PRO A N 1
ATOM 6568 C CA . PRO A 1 870 ? 18.834 -2.824 -36.883 1.00 90.19 870 PRO A CA 1
ATOM 6569 C C . PRO A 1 870 ? 17.660 -3.806 -37.086 1.00 90.19 870 PRO A C 1
ATOM 6571 O O . PRO A 1 870 ? 16.581 -3.429 -37.538 1.00 90.19 870 PRO A O 1
ATOM 6574 N N . LEU A 1 871 ? 17.857 -5.076 -36.721 1.00 86.81 871 LEU A N 1
ATOM 6575 C CA . LEU A 1 871 ? 16.817 -6.112 -36.708 1.00 86.81 871 LEU A CA 1
ATOM 6576 C C . LEU A 1 871 ? 15.701 -5.789 -35.711 1.00 86.81 871 LEU A C 1
ATOM 6578 O O . LEU A 1 871 ? 14.557 -6.182 -35.943 1.00 86.81 871 LEU A O 1
ATOM 6582 N N . SER A 1 872 ? 16.005 -5.062 -34.631 1.00 86.69 872 SER A N 1
ATOM 6583 C CA . SER A 1 872 ? 15.003 -4.623 -33.654 1.00 86.69 872 SER A CA 1
ATOM 6584 C C . SER A 1 872 ? 13.863 -3.821 -34.284 1.00 86.69 872 SER A C 1
ATOM 6586 O O . SER A 1 872 ? 12.708 -4.063 -33.930 1.00 86.69 872 SER A O 1
ATOM 6588 N N . ALA A 1 873 ? 14.140 -2.983 -35.290 1.00 87.25 873 ALA A N 1
ATOM 6589 C CA . ALA A 1 873 ? 13.127 -2.214 -36.025 1.00 87.25 873 ALA A CA 1
ATOM 6590 C C . ALA A 1 873 ? 12.091 -3.100 -36.746 1.00 87.25 873 ALA A C 1
ATOM 6592 O O . ALA A 1 873 ? 10.995 -2.655 -37.085 1.00 87.25 873 ALA A O 1
ATOM 6593 N N . TRP A 1 874 ? 12.415 -4.377 -36.969 1.00 87.62 874 TRP A N 1
ATOM 6594 C CA . TRP A 1 874 ? 11.555 -5.343 -37.650 1.00 87.62 874 TRP A CA 1
ATOM 6595 C C . TRP A 1 874 ? 10.819 -6.288 -36.689 1.00 87.62 874 TRP A C 1
ATOM 6597 O O . TRP A 1 874 ? 10.071 -7.162 -37.146 1.00 87.62 874 TRP A O 1
ATOM 6607 N N . THR A 1 875 ? 10.993 -6.129 -35.372 1.00 84.62 875 THR A N 1
ATOM 6608 C CA . THR A 1 875 ? 10.331 -6.962 -34.358 1.00 84.62 875 THR A CA 1
ATOM 6609 C C . THR A 1 875 ? 8.859 -6.559 -34.149 1.00 84.62 875 THR A C 1
ATOM 6611 O O . THR A 1 875 ? 8.471 -5.413 -34.390 1.00 84.62 875 THR A O 1
ATOM 6614 N N . PRO A 1 876 ? 7.968 -7.489 -33.754 1.00 69.06 876 PRO A N 1
ATOM 6615 C CA . PRO A 1 876 ? 6.594 -7.154 -33.386 1.00 69.06 876 PRO A CA 1
ATOM 6616 C C . PRO A 1 876 ? 6.564 -6.350 -32.080 1.00 69.06 876 PRO A C 1
ATOM 6618 O O . PRO A 1 876 ? 6.827 -6.909 -31.022 1.00 69.06 876 PRO A O 1
ATOM 6621 N N . GLY A 1 877 ? 6.236 -5.058 -32.162 1.00 63.06 877 GLY A N 1
ATOM 6622 C CA . GLY A 1 877 ? 6.129 -4.163 -31.001 1.00 63.06 877 GLY A CA 1
ATOM 6623 C C . GLY A 1 877 ? 7.214 -3.085 -30.903 1.00 63.06 877 GLY A C 1
ATOM 6624 O O . GLY A 1 877 ? 7.180 -2.323 -29.941 1.00 63.06 877 GLY A O 1
ATOM 6625 N N . ALA A 1 878 ? 8.142 -3.029 -31.868 1.00 47.81 878 ALA A N 1
ATOM 6626 C CA . ALA A 1 878 ? 8.992 -1.862 -32.111 1.00 47.81 878 ALA A CA 1
ATOM 6627 C C . ALA A 1 878 ? 8.216 -0.699 -32.740 1.00 47.81 878 ALA A C 1
ATOM 6629 O O . ALA A 1 878 ? 7.220 -0.982 -33.458 1.00 47.81 878 ALA A O 1
#

Solvent-accessible surface area (backbone atoms only — not comparable to full-atom values): 51717 Å² total; per-residue (Å²): 137,83,83,76,81,79,74,81,51,74,67,57,54,52,51,50,50,54,50,62,70,43,39,67,59,52,49,48,50,52,52,48,58,47,44,68,51,51,48,60,28,60,72,33,75,66,37,37,50,51,49,52,54,50,43,50,52,51,51,69,35,68,67,43,42,53,48,37,46,49,48,47,50,50,54,50,49,53,51,47,58,69,62,65,76,74,72,88,79,86,88,81,88,82,83,90,85,79,89,79,91,82,82,86,89,80,87,81,89,78,89,80,83,89,82,88,90,87,86,86,79,75,88,82,62,80,75,58,52,74,43,96,87,74,52,74,52,66,62,90,87,59,75,93,77,80,84,79,50,75,66,51,55,44,50,50,53,48,51,51,51,42,52,54,49,55,70,35,80,80,47,68,80,51,55,47,69,58,49,40,51,49,52,43,49,50,52,53,47,52,64,42,60,64,54,42,48,52,51,49,50,47,51,47,50,50,49,51,48,53,49,46,50,50,48,53,62,38,51,76,39,69,64,57,36,50,51,50,51,49,50,49,50,50,49,50,53,50,47,48,66,60,47,51,66,56,53,56,58,60,55,66,70,59,75,81,74,73,90,75,79,79,84,79,81,87,77,78,62,64,69,60,62,47,55,59,62,70,70,67,85,61,93,79,80,55,70,70,58,55,62,57,47,63,74,37,77,78,49,42,56,57,54,48,51,50,49,51,50,34,60,73,68,69,53,75,74,72,64,86,77,56,52,69,69,59,51,53,51,51,53,52,51,35,57,71,72,62,43,59,73,58,46,52,51,50,42,55,53,32,60,74,67,68,43,71,70,52,46,57,51,46,53,54,44,48,54,57,46,52,54,51,49,54,53,51,54,52,52,52,52,51,50,56,52,51,51,54,51,52,52,52,51,52,54,52,47,54,54,48,50,53,52,49,51,55,49,50,53,53,49,51,32,58,78,70,63,41,60,66,63,57,47,54,66,56,62,60,77,85,74,90,65,76,79,48,73,69,52,52,52,47,53,52,47,52,50,54,45,46,24,49,28,18,25,73,44,40,51,70,62,35,52,51,46,68,72,58,49,66,90,83,60,57,63,54,59,37,43,38,23,2,49,75,40,71,18,66,69,32,36,53,48,50,39,75,74,70,48,80,61,94,71,46,61,70,38,5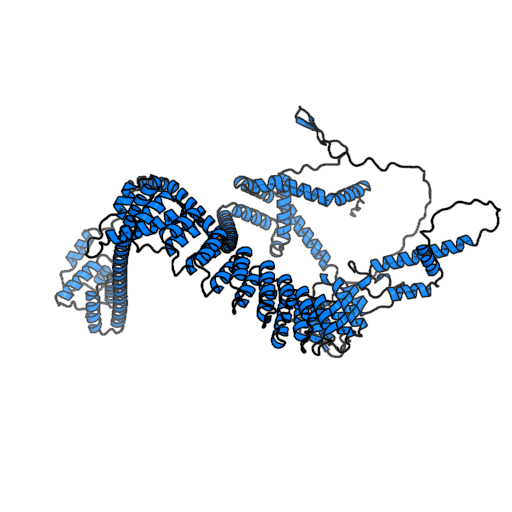0,42,51,22,48,74,63,74,35,60,71,60,39,54,51,49,37,76,74,67,50,78,63,96,74,55,62,68,48,43,41,39,16,34,71,74,62,38,50,73,54,35,51,54,49,39,74,74,70,47,79,59,99,69,45,63,64,37,46,35,42,17,45,65,63,72,34,60,68,48,41,50,55,50,42,73,71,62,48,53,51,90,67,23,47,65,49,42,48,37,13,46,77,59,73,30,54,69,49,36,49,52,45,45,73,48,60,24,55,57,54,77,84,55,43,59,56,50,49,44,49,22,37,72,64,66,36,62,69,48,44,51,55,51,44,73,73,71,57,75,62,94,72,51,55,69,50,42,48,41,16,41,75,60,70,34,60,72,57,33,40,51,49,38,75,74,67,47,81,49,97,66,47,63,67,45,46,54,46,22,58,72,62,60,38,44,71,48,43,47,54,59,58,70,64,70,79,80,82,76,61,62,65,59,61,52,52,65,56,59,81,52,71,81,87,47,58,76,57,48,31,52,39,54,46,45,41,41,73,73,66,56,63,88,65,71,41,69,64,42,72,48,59,92,44,97,89,48,77,68,42,78,32,70,67,41,43,66,83,82,70,43,76,81,61,42,48,88,70,82,33,36,64,54,47,46,58,75,65,59,70,77,63,41,86,84,51,49,83,74,55,54,70,54,49,52,51,51,53,51,50,51,52,52,48,27,51,51,42,43,53,59,61,61,64,73,79,74,76,85,87,82,81,89,80,93,80,89,77,91,84,77,97,79,75,65,70,68,58,52,56,44,49,56,57,31,70,48,54,69,67,58,53,51,49,51,52,33,57,64,57,54,68,56,42,75,47,42,95,87,100

Radius of gyration: 49.39 Å; Cα contacts (8 Å, |Δi|>4): 675; chains: 1; bounding box: 92×105×153 Å

Organism: Chlorella sorokiniana (NCBI:txid3076)

Sequence (878 aa):
MAAAAVQPTLEELELQHVLDEHRSELQHVAVQAGREWLAPAAATEHGTEQLYSALEREFQRPEFEEALARSQHELQQQRRQQQGGGSGNGGSIPPAVRHGSGNAASAPGAAAAGAAADGLEVLSQDWWELKENGELRVSEQTGDYVLVERDDVVKALAAFIAEYIVSLPEANSMEPRQLQKAVALTMAELRKGRVRRLLDWGKLLYRLGAVGYGAFSMCTNPWVAKAVLAALWSCLRLMGRFVLPLSLRSVGEQASRTHVRRPSPPRLPEHVAAAVREQLPSHTCRPAQLRAAVQHTSVTRHLLQHLQQTAQDGSSPAVEEWDLDAFKAAVREAARLGDLPLLDWLAASAQQLGTRAGQRMVARQLEEGEGRRQQYEQQLQYQQQQEKWAQELAQDSCRHYLHQAAHAALEAAAESGQFDMLRLACTAPASGQAASPAQQLLQHAVAHFAQQAAKRGQLAVLQLLLREAPPQLETVQLLRAAIRGNQLPAFQLVLAKRGMPADAGPALLEAVWKHQPAVLRRLVALGGLPADTLPLLRAATATGQAEVAEYLLQLAGLPAKAEQAMVRAIERYQPHLLAVMLTMSGPPADAHQLLMAAITSDQPAAAQQVVAAGGRPKQDGMKELLLVAIQCRQPATVQLLLEQGALPADTAPLLAAAISCDMPAVALELLVRGGVPPAAQQLLEAAIAKDQCAVVQQLLAGGTLAPGAAELCAAIRDRPTTSAGKLLPIMEALQAAGYRPTVYDNVLVQNHRDQPAQQVPRFDPVAEDPGLHLQTTNRFLWMALQRPEWSTETHSRFMPRFKRAVRALLLAAHRARLSNGASSGSGSGSGAADSGNSGAGGGSGNVLLRQLAALPNELLLHIVGEAAYPLSAWTPGA

Secondary structure (DSSP, 8-state):
-----PPPPHHHHHHHHHHHHSHHHHHHHHHHHHHHHHHHHHHSHHHHHHHHHHHHHHHTSHHHHHHHHHHHHHHHHHHHHHHTTS---------------------------------SS-TTS-SEEE-TTS-EEEPTTS-------HHHHHHHHHHHHHHHHHHSGGGGGS-HHHHHHHHHHHHHHHHSHHHHHHHHHHHHHHHHHHHHHHHHHHHTSHHHHHHHHHHHHHHHHHHHHHHHHHHHHHHTTTTTS---PPPPPPPPPHHHHHHHHHSSSSS---HHHHHHHTTSHHHHHHHHHHHHHHHHTT----GGG--HHHHHHHHHHHHHHT-HHHHHHHHHHHHHT--HHHHHHHHHHHHHHHHHHHHHHHHHHHHHHHHHHHHHHHHHHHHHHHHHHHHHHHHHHHHTT-HHHHHHHHH----SS---HHHHHHHHHHHHHHHHHHHHT-HHHHHHHHHHS-TTS-HHHHHHHHHHTT-HHHHHHHHHHH---S--HHHHHHHHHTT-HHHHHHHHHHH---S--HHHHHHHHHHT-HHHHHHHHHHH---TTTHHHHHHHHHTT-HHHHHHHHHHH-S-S--HHHHHHHHHTT-HHHHHHHHHTT-PPPHHHHHHHHHHHHHTT-HHHHHHHHHTT---S--HHHHHHHHHTT-HHHHHHHHHHH---TTHHHHHHHHHHTT-HHHHHHHHHT------HHHHHHHHHTS-GGGHHHHHHHHHHHHHTT--PPPEEEEEE-SSTTSPPEEEEEE-HHHH-GGG-TTTTTHHHHHHHH-PPP-TTGGGGS-HHHHHHHHHHHHHHHHHHHHHHHTTS--------------TTS-HHHHHHHHHHHS-HHHHHHHHHHHT--GGGGSTT-

pLDDT: mean 74.6, std 17.24, range [26.3, 96.0]

Nearest PDB structures (foldseek):
  8ruy-assembly1_I  TM=2.179E-01  e=5.415E-01  Chlamydomonas reinhardtii
  5l9u-assembly1_O  TM=1.250E-01  e=2.439E-01  Homo sapiens
  6yai-assembly1_L  TM=2.965E-01  e=4.717E+00  Sus scrofa
  8bot-assembly1_A  TM=2.431E-01  e=5.490E+00  Homo sapiens